Protein AF-A0A1H0M7F1-F1 (afdb_monomer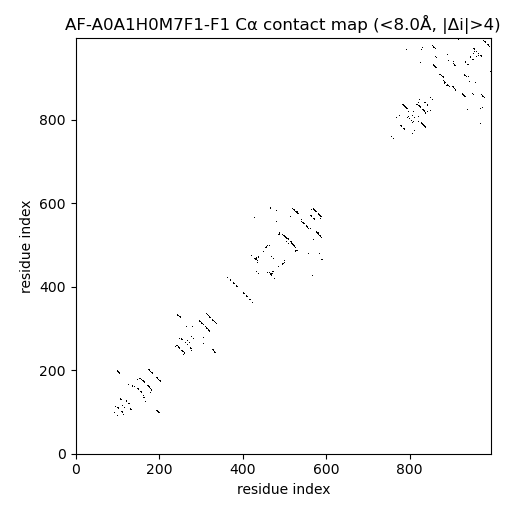)

Nearest PDB structures (foldseek):
  5idj-assembly1_A-2  TM=6.644E-01  e=3.049E-19  Caulobacter vibrioides
  5idm-assembly2_B  TM=8.971E-01  e=1.466E-14  Caulobacter vibrioides
  8vc9-assembly3_F  TM=6.031E-01  e=2.065E-15  Leptospira interrogans serovar Copenhageni
  3olo-assembly1_A  TM=8.887E-01  e=1.606E-06  Nostoc sp. PCC 7120 = FACHB-418
  8upk-assembly1_A  TM=3.268E-01  e=6.135E-15  Stigmatella aurantiaca

Sequence (995 aa):
MSRPDLSFLLPPDPEDDRGTASGGGSAGTAGEPAAPPDDNGGSRRQPGRPEGPVAALIAELRAYQAELEVQNKVLRYSQAAAESASERFETLFASVPLALMVLDEHDMVVQANSMAHRCFQPSESDRPLTSLMPFVSAADAARVRATFEQARDHGHGEASEVLFPIGDGDAGITGDLYIARIEAPQADGAPEQWQFLCAVVDQGPLVAERRALQQSATALQERNAQLYASERRLEAVINSALDAIICVDQNQRITVFNPTAAALFQCATADALGSPLDRFLPDAVQALAFAQLATQAVLGEMVALTASGKELAVEVSVSFERHAEGETTTVFARDLTGRKKAEAHRNELEAQLRESHKMQAVGTMAGGIAHDFNNILSAILGNVELAKADCAAGSPVLESLREIEKAGRRARDLVRQILTFSRNEPPRRTAVPVAEAIHDTERLLRVTLPPAIELRLHLDRQLPALLADATQVEQALLNLCTNAIHAIGDARGTVCVEASAVQPDHRLCERLALPPGEYVAISVVDNGPGIDAATQLRIFEPFFTTKPVGQGTGLGLAVVHGVMRTHGGAVDVQSALGEGSRFTLYFPAAEGEPAPDPAAPPAVARHGRRGRWIRDRGPPGFGNGRARRAPAPRDVRGRRPGAGLPRAAPAAPPRLPGERLHRPARGRGGAGRRPAGLRPGRDRLQHARLLRRGPGARGQAHPRRPARGARLGARDGGDRARGTGRRRKRADPQAQRRGRALRHGGPPGPRPLRMSANLAAQALKQALAQATEPPACLHADDDLLVLAKPAGLLCVPGRGPDKQDCLSARAALHWPGACIVHRLDQATSGLVVMARHAQAQRALGDAFAARQVRKCYVAVVHAPHPAGDGEAWREIDLPIAADWERRPLRVVAPRGAPGGKASLTRWRPAAPGDGAGAWPAADGTLRVLLEPVTGRTHQLRVHMAAMGQPILGDALYAPPAVQALAPRLLLHAQHVAFAHPRTGTPLAFDLPAPF

pLDDT: mean 70.59, std 23.09, range [24.0, 96.88]

InterPro domains:
  IPR000014 PAS domain [PF13188] (87-138)
  IPR000014 PAS domain [PS50112] (230-283)
  IPR000014 PAS domain [SM00091] (87-153)
  IPR000014 PAS domain [SM00091] (232-298)
  IPR000014 PAS domain [TIGR00229] (229-344)
  IPR000014 PAS domain [cd00130] (243-327)
  IPR003594 Histidine kinase/HSP90-like ATPase domain [PF02518] (469-590)
  IPR003594 Histidine kinase/HSP90-like ATPase domain [SM00387] (468-591)
  IPR003661 Signal transduction histidine kinase, dimerisation/phosphoacceptor domain [PF00512] (363-425)
  IPR003661 Signal transduction histidine kinase, dimerisation/phosphoacceptor domain [SM00388] (361-427)
  IPR003661 Signal transduction histidine kinase, dimerisation/phosphoacceptor domain [cd00082] (359-423)
  IPR004358 Signal transduction histidine kinase-related protein, C-terminal [PR00344] (520-534)
  IPR004358 Signal transduction histidine kinase-related protein, C-terminal [PR00344] (538-548)
  IPR004358 Signal transduction histidine kinase-related protein, C-terminal [PR00344] (551-569)
  IPR004358 Signal transduction histidine kinase-related protein, C-terminal [PR00344] (575-588)
  IPR005467 Histidine kinase domain [PS50109] (368-591)
  IPR006145 Pseudouridine synthase, RsuA/RluA-like [PF00849] (783-946)
  IPR006145 Pseudouridine synthase, RsuA/RluA-like [cd02869] (784-978)
  IPR006224 Pseudouridine synthase, RluA-like, conserved site [PS01129] (821-835)
  IPR013767 PAS fold [PF00989] (233-334)

Solvent-accessible surface area (backbone atoms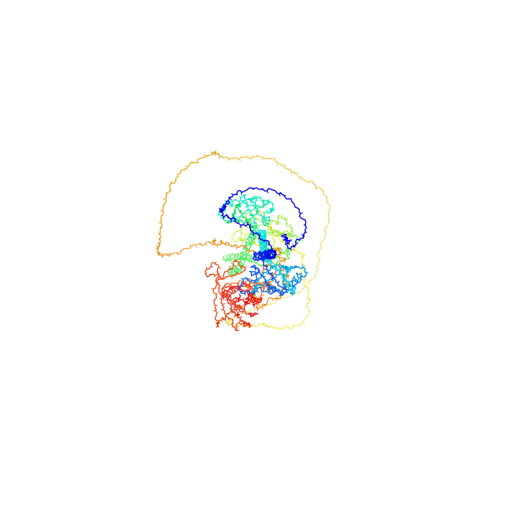 only — not comparable to full-atom values): 60330 Å² total; per-residue (Å²): 131,82,80,83,87,67,72,87,78,58,84,82,80,93,78,81,94,79,88,83,85,86,82,88,85,80,91,80,88,86,82,88,86,90,82,84,87,85,86,87,85,85,83,90,90,86,86,85,87,80,88,54,74,69,51,50,55,53,50,51,54,47,47,54,47,51,49,50,52,49,52,52,48,50,50,52,50,52,48,52,51,50,51,55,47,49,55,50,47,53,55,47,56,51,64,45,96,49,27,34,33,34,23,41,86,81,46,36,45,78,45,67,21,63,36,28,44,53,71,61,39,75,48,98,85,37,67,76,80,52,43,58,71,88,36,42,31,86,82,40,53,60,56,52,50,54,22,52,52,37,8,70,78,67,43,38,29,69,38,71,78,35,45,30,58,44,65,102,55,100,43,55,52,40,19,34,38,38,35,34,51,46,84,62,88,80,65,95,89,66,80,93,56,55,31,34,45,36,37,49,47,75,43,56,68,63,56,50,51,54,51,52,53,51,54,52,51,50,55,50,52,52,51,51,51,52,46,57,54,46,52,56,48,52,51,50,51,56,53,66,36,94,44,19,42,36,29,22,44,83,84,40,25,24,76,42,58,23,61,41,29,25,65,70,31,63,40,56,48,81,76,45,48,70,34,57,52,52,70,38,29,48,62,52,55,62,51,48,78,74,43,82,88,44,62,62,50,74,79,40,78,48,64,30,30,21,75,83,69,48,80,42,51,27,42,36,33,40,37,53,48,79,55,100,90,48,49,40,40,38,39,40,39,35,84,38,58,74,55,54,56,54,53,52,54,51,53,52,53,52,48,55,51,53,52,50,53,51,53,53,54,52,23,59,50,35,35,58,55,29,52,55,50,47,56,54,43,52,54,53,46,51,53,42,53,50,57,54,70,75,46,62,91,87,45,74,65,55,57,58,44,49,52,52,44,56,48,42,52,53,53,48,56,54,36,49,53,39,39,69,67,24,67,81,65,83,74,65,59,36,80,32,58,58,66,55,46,50,51,54,36,46,62,60,42,69,80,72,59,55,95,48,49,47,82,46,80,48,68,55,98,77,62,70,28,30,46,33,29,56,73,54,51,30,51,33,51,47,35,52,55,53,49,40,52,66,53,39,52,92,44,78,40,46,40,38,40,37,38,43,72,43,69,75,52,74,67,54,23,64,75,59,71,46,78,92,62,57,25,36,37,40,32,44,34,27,68,23,54,42,43,49,77,77,55,63,80,39,51,58,40,75,58,43,60,93,53,59,96,90,71,52,74,18,42,53,49,28,48,33,54,50,49,26,58,77,55,72,24,38,77,50,79,51,57,36,72,71,69,3,38,36,43,34,38,36,38,44,46,38,95,70,84,82,79,77,78,84,73,79,79,78,88,78,79,92,78,88,90,87,85,89,88,86,83,88,87,84,86,89,89,85,83,87,81,88,88,90,80,89,86,87,90,85,90,89,88,87,91,85,87,91,89,92,87,83,90,90,86,86,92,86,88,91,87,88,89,90,91,85,86,92,85,87,86,87,89,82,87,78,85,87,82,83,80,88,88,88,84,88,89,89,86,92,85,92,81,89,90,82,92,84,90,89,86,87,81,88,80,89,82,88,89,87,85,83,89,83,89,81,91,80,89,83,86,81,89,82,81,90,80,90,83,92,79,95,75,92,76,89,81,80,96,82,85,90,88,86,81,89,86,84,90,82,84,77,84,84,71,84,80,79,75,87,65,50,76,65,53,49,52,48,51,48,51,56,52,57,72,70,56,82,78,80,67,52,66,83,44,76,66,87,45,37,36,35,30,52,39,59,56,69,48,30,52,50,65,54,89,56,83,94,28,47,71,17,52,42,55,53,41,32,73,81,37,71,57,44,35,82,50,65,74,60,55,37,50,38,24,31,65,40,53,30,10,34,37,79,63,34,29,46,48,48,38,49,34,58,72,73,60,60,46,52,51,38,28,42,35,37,23,39,34,88,59,87,80,72,98,49,85,61,76,44,79,47,81,52,24,38,32,70,35,83,88,61,64,93,44,59,42,76,33,62,93,88,43,96,72,41,38,82,30,35,34,37,34,27,65,60,53,86,83,70,60,55,51,90,61,78,90,48,91,41,52,42,52,29,36,37,31,58,77,62,44,64,71,72,51,55,51,49,51,30,30,74,71,74,26,23,37,26,16,24,90,86,59,28,58,72,73,47,20,68,75,29,102,50,38,41,38,25,32,25,33,45,32,37,55,40,74,89,76,62,50,81,46,74,48,80,46,67,46,100,85

Secondary structure (DSSP, 8-state):
-PPPP-GGGSPPP------------------PPPPPPP----------PPPSHHHHHHHHHHHHHHHHHHHHHHHHHHHHHHHHHHHHHHHHHHH-SSEEEEEETTSBEEEE-HHHHHHH-SSTTSPPSSBSGGGS-TTTTTHHHHHHHHHHHHSEEEEEEEEEE-SSSS-EEEEEEEEEEEEPPPPTTPPP-EEEEEEEEE-HHHHHHHHHHHHHHHHHHHHHHHHHHHHHHHHHHHHT-SSEEEEE-TT-BEEEE-HHHHHHHT--HHHHTTSBGGGT-HHHHHHHHHHTTSSEEEEEEEEEE-TT--EEEEEEEEEEEEETTEEEEEEEEEE-HHHHHHHHHHHHHHHHHHHHHHHHHHHHHHHHHHHHHHHHHHHHHHHHHHHHHSSPTT-THHHHHHHHHHHHHHHHHHHHHHHHHH--PPP--EEE-HHHHHHHHHHHHTTT--TTEEEEEEE-SS-PPEEE-HHHHHHHHHHHHHHHHHHHTTS-EEEEEEEEEE---HHHHHHHTPPSS-EEEEEEEE-SS---HHHHTTTTSTT--SSPTTS--S-HHHHHHHHHHHHT-EEEEEE-TTS-EEEEEEEEBPSSPPPPP--PPP--------------------------------------------------------------------------------------------------------------------------------------------------PPPPP---HHHHHHHHHHHHTTS-SPPPEEEE-SSEEEEEEPTT-BSS--SSGGG--BHHHHHHHHSTT-EE-----SS-EEEEEEESSHHHHHHHHHHHHTT--EEEEEEEEE-SS---S--SPEEEE--B---SSSTT---BPPTT-TT-B--EEEEEEPPTTSS-------TTEEEEEEEESSS-THHHHHHHHHTT-PBTT-TTTS-HHHHHT-SS--EEEEEEEEE-TTT--EEEEE-----

Foldseek 3Di:
DDDDDPVVPDDDDDDDDDDDDDDDDDDDDDDDDDDDDDDDDDDDDDDDDDDDPVVVVVVVVVVVVVVVVVVVVVVVVVVVVVVVVVVVVLVCQQPPCWWKFKAWPVQFTPDTHPNVCCQQPVDPPKDDPRGQLVQWDPVCSVVVVVQVVCCVVVQWGKDAQTWGDIPPDPDTFGWIKIKGKDWDDDDPDDDTIIMIIIITDGCVVVVVVVVVVVVVVVVVVVVVVVVVVVVVVVLVCQQQDCWWKFKAFPVQFTQDTHVNNCVVQVHDRVRRGRDHPCLWCVVVVVVVVVVVVDQKFWSAWDWTHHNVRDTFIWGKIKGWDADPVGIMIMMTIDGCPVVVVVVVVVVVVVVVVVVVVVLLVLLQVLQVVLVVLLVVLVVQLVVLVVVLVPDDPPDPVNVVSVVSNVVSVLSNVLSVVSNVSNPPDQWPFDFADPVVLVVVLVVVVVVVQDPLEAEEEAEDPDDFTFRGRSSLSSLLVNLLVVVQSVQCDPHRWYKYKYKDKDQDDPVRCVVFVADGAIWIKIKIWIQGQWDDPVVVVCLLPQQDDPDPDSSDRSCNNVSNQVRQVSQSWGWDKDIDGRRTIMIITIGHGDPDDDDDDPPDDDDDDDDDDDDDDDDDDDDDDDDDDDDDDDDDDDDDDDDDDDDDDDDDDDDDDDDDDDDDDDDDDDDDYDDDDDDDDDDDDDDDDDDDDDDDDDDDDDDDDDDDDDDDYDDDDDDDDDDDDDDDDDDDDDDDPPDDDDDDDDDDDDRDDDDDDDDDPVRVVVLLVVVVVVDDDAFAWPDDDQWKTKTWFDAQAFQAADPDSVRHGHNQSSCCVVQPQWAFQDGADNQETEIGMTTSHDLSSVLSNVCVVVVQKWWKKKFKWFAQDDPPDDPDKDKDFFFKAQDPVDPPDIAGDDVPDPRGHGWMKIKDFDDPPNLEDDDDPDRRMTMMMMIGRPDDPNSVQNRCLVVVIHTALPPHRDDPVSVVVDVGGRMYGAKMWHARRPPRHIDIGGDYRPD

Structure (mmCIF, N/CA/C/O backbone):
data_AF-A0A1H0M7F1-F1
#
_entry.id   AF-A0A1H0M7F1-F1
#
loop_
_atom_site.group_PDB
_atom_site.id
_atom_site.type_symbol
_atom_site.label_atom_id
_atom_site.label_alt_id
_atom_site.label_comp_id
_atom_site.label_asym_id
_atom_site.label_entity_id
_atom_site.label_seq_id
_atom_site.pdbx_PDB_ins_code
_atom_site.Cartn_x
_atom_site.Cartn_y
_atom_site.Cartn_z
_atom_site.occupancy
_atom_site.B_iso_or_equiv
_atom_site.auth_seq_id
_atom_site.auth_comp_id
_atom_site.auth_asym_id
_atom_site.auth_atom_id
_atom_site.pdbx_PDB_model_num
ATOM 1 N N . MET A 1 1 ? 17.337 -6.072 -70.167 1.00 37.38 1 MET A N 1
ATOM 2 C CA . MET A 1 1 ? 17.061 -5.533 -71.520 1.00 37.38 1 MET A CA 1
ATOM 3 C C . MET A 1 1 ? 17.560 -6.561 -72.530 1.00 37.38 1 MET A C 1
ATOM 5 O O . MET A 1 1 ? 18.260 -7.475 -72.106 1.00 37.38 1 MET A O 1
ATOM 9 N N . SER A 1 2 ? 17.152 -6.494 -73.798 1.00 34.38 2 SER A N 1
ATOM 10 C CA . SER A 1 2 ? 17.606 -7.455 -74.818 1.00 34.38 2 SER A CA 1
ATOM 11 C C . SER A 1 2 ? 19.122 -7.372 -75.031 1.00 34.38 2 SER A C 1
ATOM 13 O O . SER A 1 2 ? 19.707 -6.314 -74.805 1.00 34.38 2 SER A O 1
ATOM 15 N N . ARG A 1 3 ? 19.749 -8.476 -75.462 1.00 31.84 3 ARG A N 1
ATOM 16 C CA . ARG A 1 3 ? 21.153 -8.464 -75.910 1.00 31.84 3 ARG A CA 1
ATOM 17 C C . ARG A 1 3 ? 21.319 -7.483 -77.086 1.00 31.84 3 ARG A C 1
ATOM 19 O O . ARG A 1 3 ? 20.397 -7.411 -77.902 1.00 31.84 3 ARG A O 1
ATOM 26 N N . PRO A 1 4 ? 22.447 -6.757 -77.189 1.00 37.09 4 PRO A N 1
ATOM 27 C CA . PRO A 1 4 ? 22.787 -6.041 -78.412 1.00 37.09 4 PRO A CA 1
ATOM 28 C C . PRO A 1 4 ? 23.014 -7.042 -79.551 1.00 37.09 4 PRO A C 1
ATOM 30 O O . PRO A 1 4 ? 23.482 -8.158 -79.322 1.00 37.09 4 PRO A O 1
ATOM 33 N N . ASP A 1 5 ? 22.668 -6.639 -80.769 1.00 36.69 5 ASP A N 1
ATOM 34 C CA . ASP A 1 5 ? 22.933 -7.417 -81.976 1.00 36.69 5 ASP A CA 1
ATOM 35 C C . ASP A 1 5 ? 24.356 -7.107 -82.473 1.00 36.69 5 ASP A C 1
ATOM 37 O O . ASP A 1 5 ? 24.702 -5.946 -82.696 1.00 36.69 5 ASP A O 1
ATOM 41 N N . LEU A 1 6 ? 25.189 -8.144 -82.590 1.00 42.22 6 LEU A N 1
ATOM 42 C CA . LEU A 1 6 ? 26.598 -8.057 -82.994 1.00 42.22 6 LEU A CA 1
ATOM 43 C C . LEU A 1 6 ? 26.839 -8.595 -84.417 1.00 42.22 6 LEU A C 1
ATOM 45 O O . LEU A 1 6 ? 27.984 -8.799 -84.815 1.00 42.22 6 LEU A O 1
ATOM 49 N N . SER A 1 7 ? 25.777 -8.805 -85.203 1.00 35.34 7 SER A N 1
ATOM 50 C CA . SER A 1 7 ? 25.844 -9.320 -86.583 1.00 35.34 7 SER A CA 1
ATOM 51 C C . SER A 1 7 ? 26.727 -8.504 -87.539 1.00 35.34 7 SER A C 1
ATOM 53 O O . SER A 1 7 ? 27.191 -9.046 -88.538 1.00 35.34 7 SER A O 1
ATOM 55 N N . PHE A 1 8 ? 27.040 -7.244 -87.216 1.00 43.44 8 PHE A N 1
ATOM 56 C CA . PHE A 1 8 ? 27.959 -6.399 -87.991 1.00 43.44 8 PHE A CA 1
ATOM 57 C C . PHE A 1 8 ? 29.436 -6.852 -87.959 1.00 43.44 8 PHE A C 1
ATOM 59 O O . PHE A 1 8 ? 30.248 -6.292 -88.691 1.00 43.44 8 PHE A O 1
ATOM 66 N N . LEU A 1 9 ? 29.795 -7.831 -87.118 1.00 33.94 9 LEU A N 1
ATOM 67 C CA . LEU A 1 9 ? 31.151 -8.391 -87.019 1.00 33.94 9 LEU A CA 1
ATOM 68 C C . LEU A 1 9 ? 31.397 -9.601 -87.942 1.00 33.94 9 LEU A C 1
ATOM 70 O O . LEU A 1 9 ? 32.496 -10.153 -87.933 1.00 33.94 9 LEU A O 1
ATOM 74 N N . LEU A 1 10 ? 30.404 -10.027 -88.729 1.00 39.34 10 LEU A N 1
ATOM 75 C CA . LEU A 1 10 ? 30.551 -11.115 -89.701 1.00 39.34 10 LEU A CA 1
ATOM 76 C C . LEU A 1 10 ? 30.875 -10.564 -91.105 1.00 39.34 10 LEU A C 1
ATOM 78 O O . LEU A 1 10 ? 30.243 -9.593 -91.530 1.00 39.34 10 LEU A O 1
ATOM 82 N N . PRO A 1 11 ? 31.819 -11.168 -91.853 1.00 37.94 11 PRO A N 1
ATOM 83 C CA . PRO A 1 11 ? 32.044 -10.820 -93.253 1.00 37.94 11 PRO A CA 1
ATOM 84 C C . PRO A 1 11 ? 30.848 -11.260 -94.124 1.00 37.94 11 PRO A C 1
ATOM 86 O O . PRO A 1 11 ? 30.199 -12.257 -93.805 1.00 37.94 11 PRO A O 1
ATOM 89 N N . PRO A 1 12 ? 30.539 -10.545 -95.221 1.00 38.91 12 PRO A N 1
ATOM 90 C CA . PRO A 1 12 ? 29.388 -10.859 -96.065 1.00 38.91 12 PRO A CA 1
ATOM 91 C C . PRO A 1 12 ? 29.638 -12.063 -96.985 1.00 38.91 12 PRO A C 1
ATOM 93 O O . PRO A 1 12 ? 30.632 -12.096 -97.714 1.00 38.91 12 PRO A O 1
ATOM 96 N N . ASP A 1 13 ? 28.685 -12.998 -97.022 1.00 37.56 13 ASP A N 1
ATOM 97 C CA . ASP A 1 13 ? 28.579 -13.992 -98.098 1.00 37.56 13 ASP A CA 1
ATOM 98 C C . ASP A 1 13 ? 28.229 -13.309 -99.442 1.00 37.56 13 ASP A C 1
ATOM 100 O O . ASP A 1 13 ? 27.437 -12.358 -99.458 1.00 37.56 13 ASP A O 1
ATOM 104 N N . PRO A 1 14 ? 28.779 -13.768 -100.584 1.00 43.56 14 PRO A N 1
ATOM 105 C CA . PRO A 1 14 ? 28.613 -13.088 -101.866 1.00 43.56 14 PRO A CA 1
ATOM 106 C C . PRO A 1 14 ? 27.541 -13.723 -102.776 1.00 43.56 14 PRO A C 1
ATOM 108 O O . PRO A 1 14 ? 27.900 -14.456 -103.694 1.00 43.56 14 PRO A O 1
ATOM 111 N N . GLU A 1 15 ? 26.246 -13.401 -102.619 1.00 34.22 15 GLU A N 1
ATOM 112 C CA . GLU A 1 15 ? 25.263 -13.645 -103.701 1.00 34.22 15 GLU A CA 1
ATOM 113 C C . GLU A 1 15 ? 23.946 -12.824 -103.643 1.00 34.22 15 GLU A C 1
ATOM 115 O O . GLU A 1 15 ? 23.581 -12.248 -102.623 1.00 34.22 15 GLU A O 1
ATOM 120 N N . ASP A 1 16 ? 23.272 -12.788 -104.802 1.00 33.06 16 ASP A N 1
ATOM 121 C CA . ASP A 1 16 ? 21.930 -12.274 -105.157 1.00 33.06 16 ASP A CA 1
ATOM 122 C C . ASP A 1 16 ? 21.534 -10.807 -104.821 1.00 33.06 16 ASP A C 1
ATOM 124 O O . ASP A 1 16 ? 20.815 -10.478 -103.875 1.00 33.06 16 ASP A O 1
ATOM 128 N N . ASP A 1 17 ? 21.883 -9.924 -105.762 1.00 37.81 17 ASP A N 1
ATOM 129 C CA . ASP A 1 17 ? 21.109 -8.728 -106.126 1.00 37.81 17 ASP A CA 1
ATOM 130 C C . ASP A 1 17 ? 19.618 -9.050 -106.379 1.00 37.81 17 ASP A C 1
ATOM 132 O O . ASP A 1 17 ? 19.310 -9.901 -107.224 1.00 37.81 17 ASP A O 1
ATOM 136 N N . ARG A 1 18 ? 18.693 -8.311 -105.725 1.00 31.83 18 ARG A N 1
ATOM 137 C CA . ARG A 1 18 ? 17.370 -7.969 -106.303 1.00 31.83 18 ARG A CA 1
ATOM 138 C C . ARG A 1 18 ? 16.524 -6.923 -105.538 1.00 31.83 18 ARG A C 1
ATOM 140 O O . ARG A 1 18 ? 15.761 -7.254 -104.643 1.00 31.83 18 ARG A O 1
ATOM 147 N N . GLY A 1 19 ? 16.535 -5.681 -106.036 1.00 30.78 19 GLY A N 1
ATOM 148 C CA . GLY A 1 19 ? 15.326 -4.919 -106.434 1.00 30.78 19 GLY A CA 1
ATOM 149 C C . GLY A 1 19 ? 14.248 -4.387 -105.442 1.00 30.78 19 GLY A C 1
ATOM 150 O O . GLY A 1 19 ? 13.865 -4.987 -104.449 1.00 30.78 19 GLY A O 1
ATOM 151 N N . THR A 1 20 ? 13.598 -3.295 -105.888 1.00 31.09 20 THR A N 1
ATOM 152 C CA . THR A 1 20 ? 12.216 -2.824 -105.567 1.00 31.09 20 THR A CA 1
ATOM 153 C C . THR A 1 20 ? 11.888 -2.023 -104.279 1.00 31.09 20 THR A C 1
ATOM 155 O O . THR A 1 20 ? 11.187 -2.489 -103.396 1.00 31.09 20 THR A O 1
ATOM 158 N N . ALA A 1 21 ? 12.240 -0.728 -104.306 1.00 30.80 21 ALA A N 1
ATOM 159 C CA . ALA A 1 21 ? 11.315 0.430 -104.428 1.00 30.80 21 ALA A CA 1
ATOM 160 C C . ALA A 1 21 ? 10.177 0.761 -103.404 1.00 30.80 21 ALA A C 1
ATOM 162 O O . ALA A 1 21 ? 9.545 -0.091 -102.792 1.00 30.80 21 ALA A O 1
ATOM 163 N N . SER A 1 22 ? 9.802 2.059 -103.419 1.00 30.56 22 SER A N 1
ATOM 164 C CA . SER A 1 22 ? 8.687 2.768 -102.731 1.00 30.56 22 SER A CA 1
ATOM 165 C C . SER A 1 22 ? 8.903 3.180 -101.255 1.00 30.56 22 SER A C 1
ATOM 167 O O . SER A 1 22 ? 9.548 2.465 -100.503 1.00 30.56 22 SER A O 1
ATOM 169 N N . GLY A 1 23 ? 8.409 4.341 -100.783 1.00 30.27 23 GLY A N 1
ATOM 170 C CA . GLY A 1 23 ? 7.795 5.469 -101.515 1.00 30.27 23 GLY A CA 1
ATOM 171 C C . GLY A 1 23 ? 7.203 6.581 -100.613 1.00 30.27 23 GLY A C 1
ATOM 172 O O . GLY A 1 23 ? 6.659 6.287 -99.555 1.00 30.27 23 GLY A O 1
ATOM 173 N N . GLY A 1 24 ? 7.258 7.849 -101.062 1.00 29.03 24 GLY A N 1
ATOM 174 C CA . GLY A 1 24 ? 6.820 9.052 -100.309 1.00 29.03 24 GLY A CA 1
ATOM 175 C C . GLY A 1 24 ? 7.869 9.549 -99.293 1.00 29.03 24 GLY A C 1
ATOM 176 O O . GLY A 1 24 ? 8.672 8.759 -98.819 1.00 29.03 24 GLY A O 1
ATOM 177 N N . GLY A 1 25 ? 7.986 10.830 -98.920 1.00 28.30 25 GLY A N 1
ATOM 178 C CA . GLY A 1 25 ? 7.162 12.034 -99.141 1.00 28.30 25 GLY A CA 1
ATOM 179 C C . GLY A 1 25 ? 7.030 12.797 -97.800 1.00 28.30 25 GLY A C 1
ATOM 180 O O . GLY A 1 25 ? 6.798 12.148 -96.790 1.00 28.30 25 GLY A O 1
ATOM 181 N N . SER A 1 26 ? 7.168 14.125 -97.678 1.00 30.41 26 SER A N 1
ATOM 182 C CA . SER A 1 26 ? 7.202 15.200 -98.683 1.00 30.41 26 SER A CA 1
ATOM 183 C C . SER A 1 26 ? 7.929 16.482 -98.201 1.00 30.41 26 SER A C 1
ATOM 185 O O . SER A 1 26 ? 8.055 16.718 -97.008 1.00 30.41 26 SER A O 1
ATOM 187 N N . ALA A 1 27 ? 8.337 17.314 -99.174 1.00 30.52 27 ALA A N 1
ATOM 188 C CA . ALA A 1 27 ? 8.444 18.790 -99.170 1.00 30.52 27 ALA A CA 1
ATOM 189 C C . ALA A 1 27 ? 9.109 19.567 -97.997 1.00 30.52 27 ALA A C 1
ATOM 191 O O . ALA A 1 27 ? 8.634 19.577 -96.868 1.00 30.52 27 ALA A O 1
ATOM 192 N N . GLY A 1 28 ? 10.103 20.406 -98.337 1.00 31.14 28 GLY A N 1
ATOM 193 C CA . GLY A 1 28 ? 10.685 21.419 -97.439 1.00 31.14 28 GLY A CA 1
ATOM 194 C C . GLY A 1 28 ? 11.731 22.308 -98.130 1.00 31.14 28 GLY A C 1
ATOM 195 O O . GLY A 1 28 ? 12.919 22.032 -98.039 1.00 31.14 28 GLY A O 1
ATOM 196 N N . THR A 1 29 ? 11.273 23.341 -98.848 1.00 32.34 29 THR A N 1
ATOM 197 C CA . THR A 1 29 ? 12.045 24.387 -99.573 1.00 32.34 29 THR A CA 1
ATOM 198 C C . THR A 1 29 ? 13.448 24.688 -99.007 1.00 32.34 29 THR A C 1
ATOM 200 O O . THR A 1 29 ? 13.561 25.076 -97.849 1.00 32.34 29 THR A O 1
ATOM 203 N N . ALA A 1 30 ? 14.545 24.460 -99.737 1.00 29.94 30 ALA A N 1
ATOM 204 C CA . ALA A 1 30 ? 15.011 25.163 -100.949 1.00 29.94 30 ALA A CA 1
ATOM 205 C C . ALA A 1 30 ? 15.625 26.558 -100.686 1.00 29.94 30 ALA A C 1
ATOM 207 O O . ALA A 1 30 ? 14.934 27.493 -100.290 1.00 29.94 30 ALA A O 1
ATOM 208 N N . GLY A 1 31 ? 16.920 26.683 -100.995 1.00 30.44 31 GLY A N 1
ATOM 209 C CA . GLY A 1 31 ? 17.681 27.926 -101.144 1.00 30.44 31 GLY A CA 1
ATOM 210 C C . GLY A 1 31 ? 18.849 27.657 -102.101 1.00 30.44 31 GLY A C 1
ATOM 211 O O . GLY A 1 31 ? 19.532 26.645 -101.949 1.00 30.44 31 GLY A O 1
ATOM 212 N N . GLU A 1 32 ? 19.015 28.482 -103.135 1.00 32.62 32 GLU A N 1
ATOM 213 C CA . GLU A 1 32 ? 19.887 28.172 -104.281 1.00 32.62 32 GLU A CA 1
ATOM 214 C C . GLU A 1 32 ? 21.365 28.571 -104.076 1.00 32.62 32 GLU A C 1
ATOM 216 O O . GLU A 1 32 ? 21.651 29.549 -103.379 1.00 32.62 32 GLU A O 1
ATOM 221 N N . PRO A 1 33 ? 22.319 27.849 -104.700 1.00 37.44 33 PRO A N 1
ATOM 222 C CA . PRO A 1 33 ? 23.736 28.204 -104.712 1.00 37.44 33 PRO A CA 1
ATOM 223 C C . PRO A 1 33 ? 24.084 29.183 -105.848 1.00 37.44 33 PRO A C 1
ATOM 225 O O . PRO A 1 33 ? 23.466 29.171 -106.911 1.00 37.44 33 PRO A O 1
ATOM 228 N N . ALA A 1 34 ? 25.148 29.970 -105.667 1.00 29.73 34 ALA A N 1
ATOM 229 C CA . ALA A 1 34 ? 25.751 30.761 -106.741 1.00 29.73 34 ALA A CA 1
ATOM 230 C C . ALA A 1 34 ? 26.880 29.977 -107.440 1.00 29.73 34 ALA A C 1
ATOM 232 O O . ALA A 1 34 ? 27.768 29.440 -106.778 1.00 29.73 34 ALA A O 1
ATOM 233 N N . ALA A 1 35 ? 26.848 29.936 -108.773 1.00 35.31 35 ALA A N 1
ATOM 234 C CA . ALA A 1 35 ? 27.855 29.306 -109.634 1.00 35.31 35 ALA A CA 1
ATOM 235 C C . ALA A 1 35 ? 28.846 30.352 -110.216 1.00 35.31 35 ALA A C 1
ATOM 237 O O . ALA A 1 35 ? 28.527 31.545 -110.220 1.00 35.31 35 ALA A O 1
ATOM 238 N N . PRO A 1 36 ? 30.049 29.947 -110.675 1.00 47.97 36 PRO A N 1
ATOM 239 C CA . PRO A 1 36 ? 31.108 30.870 -111.096 1.00 47.97 36 PRO A CA 1
ATOM 240 C C . PRO A 1 36 ? 30.982 31.321 -112.568 1.00 47.97 36 PRO A C 1
ATOM 242 O O . PRO A 1 36 ? 30.236 30.714 -113.336 1.00 47.97 36 PRO A O 1
ATOM 245 N N . PRO A 1 37 ? 31.751 32.343 -112.991 1.00 41.44 37 PRO A N 1
ATOM 246 C CA . PRO A 1 37 ? 31.965 32.651 -114.401 1.00 41.44 37 PRO A CA 1
ATOM 247 C C . PRO A 1 37 ? 33.104 31.808 -115.007 1.00 41.44 37 PRO A C 1
ATOM 249 O O . PRO A 1 37 ? 34.227 31.816 -114.500 1.00 41.44 37 PRO A O 1
ATOM 252 N N . ASP A 1 38 ? 32.829 31.148 -116.132 1.00 36.69 38 ASP A N 1
ATOM 253 C CA . ASP A 1 38 ? 33.854 30.745 -117.105 1.00 36.69 38 ASP A CA 1
ATOM 254 C C . ASP A 1 38 ? 34.379 31.971 -117.878 1.00 36.69 38 ASP A C 1
ATOM 256 O O . ASP A 1 38 ? 33.653 32.952 -118.053 1.00 36.69 38 ASP A O 1
ATOM 260 N N . ASP A 1 39 ? 35.578 31.870 -118.465 1.00 34.50 39 ASP A N 1
ATOM 261 C CA . ASP A 1 39 ? 35.877 32.573 -119.722 1.00 34.50 39 ASP A CA 1
ATOM 262 C C . ASP A 1 39 ? 36.750 31.713 -120.661 1.00 34.50 39 ASP A C 1
ATOM 264 O O . ASP A 1 39 ? 37.497 30.830 -120.233 1.00 34.50 39 ASP A O 1
ATOM 268 N N . ASN A 1 40 ? 36.611 31.938 -121.967 1.00 35.62 40 ASN A N 1
ATOM 269 C CA . ASN A 1 40 ? 37.184 31.136 -123.048 1.00 35.62 40 ASN A CA 1
ATOM 270 C C . ASN A 1 40 ? 38.481 31.739 -123.618 1.00 35.62 40 ASN A C 1
ATOM 272 O O . ASN A 1 40 ? 38.649 32.951 -123.683 1.00 35.62 40 ASN A O 1
ATOM 276 N N . GLY A 1 41 ? 39.378 30.894 -124.146 1.00 33.09 41 GLY A N 1
ATOM 277 C CA . GLY A 1 41 ? 40.658 31.379 -124.693 1.00 33.09 41 GLY A CA 1
ATOM 278 C C . GLY A 1 41 ? 41.478 30.391 -125.528 1.00 33.09 41 GLY A C 1
ATOM 279 O O . GLY A 1 41 ? 42.705 30.420 -125.482 1.00 33.09 41 GLY A O 1
ATOM 280 N N . GLY A 1 42 ? 40.846 29.474 -126.267 1.00 31.61 42 GLY A N 1
ATOM 281 C CA . GLY A 1 42 ? 41.571 28.450 -127.034 1.00 31.61 42 GLY A CA 1
ATOM 282 C C . GLY A 1 42 ? 42.126 28.926 -128.386 1.00 31.61 42 GLY A C 1
ATOM 283 O O . GLY A 1 42 ? 41.467 29.670 -129.110 1.00 31.61 42 GLY A O 1
ATOM 284 N N . SER A 1 43 ? 43.282 28.392 -128.810 1.00 31.41 43 SER A N 1
ATOM 285 C CA . SER A 1 43 ? 43.626 28.325 -130.240 1.00 31.41 43 SER A CA 1
ATOM 286 C C . SER A 1 43 ? 44.461 27.094 -130.613 1.00 31.41 43 SER A C 1
ATOM 288 O O . SER A 1 43 ? 45.335 26.638 -129.883 1.00 31.41 43 SER A O 1
ATOM 290 N N . ARG A 1 44 ? 44.131 26.533 -131.779 1.00 33.94 44 ARG A N 1
ATOM 291 C CA . ARG A 1 44 ? 44.563 25.230 -132.314 1.00 33.94 44 ARG A CA 1
ATOM 292 C C . ARG A 1 44 ? 46.044 25.202 -132.724 1.00 33.94 44 ARG A C 1
ATOM 294 O O . ARG A 1 44 ? 46.493 26.150 -133.365 1.00 33.94 44 ARG A O 1
ATOM 301 N N . ARG A 1 45 ? 46.687 24.024 -132.625 1.00 29.52 45 ARG A N 1
ATOM 302 C CA . ARG A 1 45 ? 47.199 23.263 -133.803 1.00 29.52 45 ARG A CA 1
ATOM 303 C C . ARG A 1 45 ? 47.833 21.906 -133.447 1.00 29.52 45 ARG A C 1
ATOM 305 O O . ARG A 1 45 ? 48.770 21.830 -132.666 1.00 29.52 45 ARG A O 1
ATOM 312 N N . GLN A 1 46 ? 47.372 20.862 -134.133 1.00 32.53 46 GLN A N 1
ATOM 313 C CA . GLN A 1 46 ? 48.020 19.559 -134.347 1.00 32.53 46 GLN A CA 1
ATOM 314 C C . GLN A 1 46 ? 47.429 18.943 -135.637 1.00 32.53 46 GLN A C 1
ATOM 316 O O . GLN A 1 46 ? 46.320 19.340 -136.007 1.00 32.53 46 GLN A O 1
ATOM 321 N N . PRO A 1 47 ? 48.064 17.939 -136.275 1.00 47.75 47 PRO A N 1
ATOM 322 C CA . PRO A 1 47 ? 49.472 17.536 -136.200 1.00 47.75 47 PRO A CA 1
ATOM 323 C C . PRO A 1 47 ? 50.135 17.470 -137.599 1.00 47.75 47 PRO A C 1
ATOM 325 O O . PRO A 1 47 ? 49.488 17.649 -138.626 1.00 47.75 47 PRO A O 1
ATOM 328 N N . GLY A 1 48 ? 51.424 17.121 -137.642 1.00 36.44 48 GLY A N 1
ATOM 329 C CA . GLY A 1 48 ? 52.074 16.561 -138.831 1.00 36.44 48 GLY A CA 1
ATOM 330 C C . GLY A 1 48 ? 52.863 15.313 -138.438 1.00 36.44 48 GLY A C 1
ATOM 331 O O . GLY A 1 48 ? 53.783 15.413 -137.629 1.00 36.44 48 GLY A O 1
ATOM 332 N N . ARG A 1 49 ? 52.493 14.137 -138.963 1.00 48.19 49 ARG A N 1
ATOM 333 C CA . ARG A 1 49 ? 53.242 12.879 -138.785 1.00 48.19 49 ARG A CA 1
ATOM 334 C C . ARG A 1 49 ? 54.078 12.593 -140.040 1.00 48.19 49 ARG A C 1
ATOM 336 O O . ARG A 1 49 ? 53.482 12.475 -141.106 1.00 48.19 49 ARG A O 1
ATOM 343 N N . PRO A 1 50 ? 55.403 12.422 -139.926 1.00 43.81 50 PRO A N 1
ATOM 344 C CA . PRO A 1 50 ? 56.203 11.682 -140.894 1.00 43.81 50 PRO A CA 1
ATOM 345 C C . PRO A 1 50 ? 56.328 10.206 -140.472 1.00 43.81 50 PRO A C 1
ATOM 347 O O . PRO A 1 50 ? 56.408 9.894 -139.283 1.00 43.81 50 PRO A O 1
ATOM 350 N N . GLU A 1 51 ? 56.352 9.301 -141.446 1.00 46.91 51 GLU A N 1
ATOM 351 C CA . GLU A 1 51 ? 56.450 7.850 -141.234 1.00 46.91 51 GLU A CA 1
ATOM 352 C C . GLU A 1 51 ? 57.904 7.358 -141.359 1.00 46.91 51 GLU A C 1
ATOM 354 O O . GLU A 1 51 ? 58.713 7.945 -142.077 1.00 46.91 51 GLU A O 1
ATOM 359 N N . GLY A 1 52 ? 58.254 6.278 -140.653 1.00 56.22 52 GLY A N 1
ATOM 360 C CA . GLY A 1 52 ? 59.586 5.663 -140.705 1.00 56.22 52 GLY A CA 1
ATOM 361 C C . GLY A 1 52 ? 59.879 4.754 -139.501 1.00 56.22 52 GLY A C 1
ATOM 362 O O . GLY A 1 52 ? 59.166 4.821 -138.500 1.00 56.22 52 GLY A O 1
ATOM 363 N N . PRO A 1 53 ? 60.936 3.921 -139.541 1.00 61.47 53 PRO A N 1
ATOM 364 C CA . PRO A 1 53 ? 61.213 2.931 -138.490 1.00 61.47 53 PRO A CA 1
ATOM 365 C C . PRO A 1 53 ? 61.508 3.558 -137.116 1.00 61.47 53 PRO A C 1
ATOM 367 O O . PRO A 1 53 ? 61.115 3.013 -136.090 1.00 61.47 53 PRO A O 1
ATOM 370 N N . VAL A 1 54 ? 62.107 4.754 -137.075 1.00 59.88 54 VAL A N 1
ATOM 371 C CA . VAL A 1 54 ? 62.288 5.510 -135.820 1.00 59.88 54 VAL A CA 1
ATOM 372 C C . VAL A 1 54 ? 60.943 5.990 -135.255 1.00 59.88 54 VAL A C 1
ATOM 374 O O . VAL A 1 54 ? 60.767 6.022 -134.042 1.00 59.88 54 VAL A O 1
ATOM 377 N N . ALA A 1 55 ? 59.960 6.304 -136.107 1.00 59.34 55 ALA A N 1
ATOM 378 C CA . ALA A 1 55 ? 58.612 6.653 -135.658 1.00 59.34 55 ALA A CA 1
ATOM 379 C C . ALA A 1 55 ? 57.850 5.436 -135.097 1.00 59.34 55 ALA A C 1
ATOM 381 O O . ALA A 1 55 ? 57.021 5.617 -134.208 1.00 59.34 55 ALA A O 1
ATOM 382 N N . ALA A 1 56 ? 58.165 4.215 -135.553 1.00 61.78 56 ALA A N 1
ATOM 383 C CA . ALA A 1 56 ? 57.656 2.979 -134.956 1.00 61.78 56 ALA A CA 1
ATOM 384 C C . ALA A 1 56 ? 58.235 2.759 -133.548 1.00 61.78 56 ALA A C 1
ATOM 386 O O . ALA A 1 56 ? 57.464 2.628 -132.604 1.00 61.78 56 ALA A O 1
ATOM 387 N N . LEU A 1 57 ? 59.560 2.856 -133.369 1.00 68.00 57 LEU A N 1
ATOM 388 C CA . LEU A 1 57 ? 60.187 2.752 -132.041 1.00 68.00 57 LEU A CA 1
ATOM 389 C C . LEU A 1 57 ? 59.711 3.863 -131.082 1.00 68.00 57 LEU A C 1
ATOM 391 O O . LEU A 1 57 ? 59.506 3.622 -129.898 1.00 68.00 57 LEU A O 1
ATOM 395 N N . ILE A 1 58 ? 59.468 5.081 -131.584 1.00 71.25 58 ILE A N 1
ATOM 396 C CA . ILE A 1 58 ? 58.861 6.169 -130.796 1.00 71.25 58 ILE A CA 1
ATOM 397 C C . ILE A 1 58 ? 57.391 5.874 -130.452 1.00 71.25 58 ILE A C 1
ATOM 399 O O . ILE A 1 58 ? 56.930 6.291 -129.392 1.00 71.25 58 ILE A O 1
ATOM 403 N N . ALA A 1 59 ? 56.637 5.177 -131.306 1.00 71.44 59 ALA A N 1
ATOM 404 C CA . ALA A 1 59 ? 55.277 4.741 -130.987 1.00 71.44 59 ALA A CA 1
ATOM 405 C C . ALA A 1 59 ? 55.267 3.609 -129.945 1.00 71.44 59 ALA A C 1
ATOM 407 O O . ALA A 1 59 ? 54.432 3.627 -129.048 1.00 71.44 59 ALA A O 1
ATOM 408 N N . GLU A 1 60 ? 56.223 2.686 -130.019 1.00 74.88 60 GLU A N 1
ATOM 409 C CA . GLU A 1 60 ? 56.406 1.564 -129.091 1.00 74.88 60 GLU A CA 1
ATOM 410 C C . GLU A 1 60 ? 56.889 2.037 -127.708 1.00 74.88 60 GLU A C 1
ATOM 412 O O . GLU A 1 60 ? 56.290 1.697 -126.692 1.00 74.88 60 GLU A O 1
ATOM 417 N N . LEU A 1 61 ? 57.867 2.950 -127.655 1.00 76.31 61 LEU A N 1
ATOM 418 C CA . LEU A 1 61 ? 58.257 3.638 -126.417 1.00 76.31 61 LEU A CA 1
ATOM 419 C C . LEU A 1 61 ? 57.115 4.479 -125.831 1.00 76.31 61 LEU A C 1
ATOM 421 O O . LEU A 1 61 ? 56.985 4.554 -124.614 1.00 76.31 61 LEU A O 1
ATOM 425 N N . ARG A 1 62 ? 56.254 5.081 -126.664 1.00 74.75 62 ARG A N 1
ATOM 426 C CA . ARG A 1 62 ? 55.036 5.766 -126.191 1.00 74.75 62 ARG A CA 1
ATOM 427 C C . ARG A 1 62 ? 53.960 4.800 -125.702 1.00 74.75 62 ARG A C 1
ATOM 429 O O . ARG A 1 62 ? 53.207 5.183 -124.815 1.00 74.75 62 ARG A O 1
ATOM 436 N N . ALA A 1 63 ? 53.887 3.583 -126.238 1.00 74.25 63 ALA A N 1
ATOM 437 C CA . ALA A 1 63 ? 53.005 2.539 -125.724 1.00 74.25 63 ALA A CA 1
ATOM 438 C C . ALA A 1 63 ? 53.482 2.071 -124.341 1.00 74.25 63 ALA A C 1
ATOM 440 O O . ALA A 1 63 ? 52.705 2.131 -123.394 1.00 74.25 63 ALA A O 1
ATOM 441 N N . TYR A 1 64 ? 54.773 1.749 -124.191 1.00 76.12 64 TYR A N 1
ATOM 442 C CA . TYR A 1 64 ? 55.371 1.432 -122.889 1.00 76.12 64 TYR A CA 1
ATOM 443 C C . TYR A 1 64 ? 55.276 2.589 -121.886 1.00 76.12 64 TYR A C 1
ATOM 445 O O . TYR A 1 64 ? 54.990 2.358 -120.715 1.00 76.12 64 TYR A O 1
ATOM 453 N N . GLN A 1 65 ? 55.469 3.839 -122.322 1.00 76.31 65 GLN A N 1
ATOM 454 C CA . GLN A 1 65 ? 55.277 5.006 -121.459 1.00 76.31 65 GLN A CA 1
ATOM 455 C C . GLN A 1 65 ? 53.811 5.137 -121.021 1.00 76.31 65 GLN A C 1
ATOM 457 O O . GLN A 1 65 ? 53.561 5.350 -119.840 1.00 76.31 65 GLN A O 1
ATOM 462 N N . ALA A 1 66 ? 52.843 4.970 -121.928 1.00 75.44 66 ALA A N 1
ATOM 463 C CA . ALA A 1 66 ? 51.422 5.010 -121.582 1.00 75.44 66 ALA A CA 1
ATOM 464 C C . ALA A 1 66 ? 51.020 3.859 -120.639 1.00 75.44 66 ALA A C 1
ATOM 466 O O . ALA A 1 66 ? 50.237 4.071 -119.716 1.00 75.44 66 ALA A O 1
ATOM 467 N N . GLU A 1 67 ? 51.579 2.662 -120.823 1.00 79.81 67 GLU A N 1
ATOM 468 C CA . GLU A 1 67 ? 51.371 1.516 -119.933 1.00 79.81 67 GLU A CA 1
ATOM 469 C C . GLU A 1 67 ? 51.967 1.768 -118.539 1.00 79.81 67 GLU A C 1
ATOM 471 O O . GLU A 1 67 ? 51.279 1.583 -117.536 1.00 79.81 67 GLU A O 1
ATOM 476 N N . LEU A 1 68 ? 53.194 2.296 -118.458 1.00 76.38 68 LEU A N 1
ATOM 477 C CA . LEU A 1 6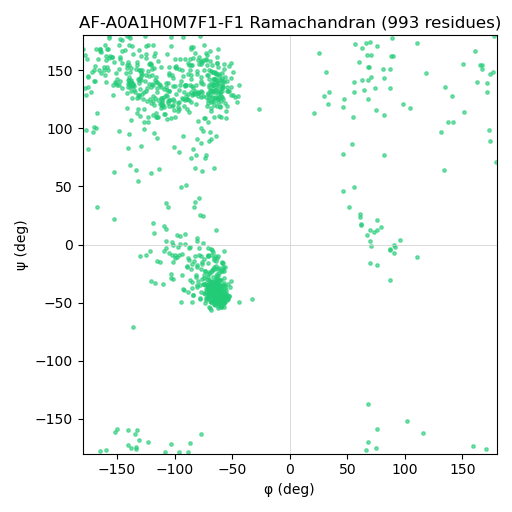8 ? 53.816 2.725 -117.200 1.00 76.38 68 LEU A CA 1
ATOM 478 C C . LEU A 1 68 ? 53.054 3.873 -116.527 1.00 76.38 68 LEU A C 1
ATOM 480 O O . LEU A 1 68 ? 52.933 3.880 -115.303 1.00 76.38 68 LEU A O 1
ATOM 484 N N . GLU A 1 69 ? 52.515 4.830 -117.283 1.00 77.38 69 GLU A N 1
ATOM 485 C CA . GLU A 1 69 ? 51.667 5.906 -116.756 1.00 77.38 69 GLU A CA 1
ATOM 486 C C . GLU A 1 69 ? 50.338 5.358 -116.211 1.00 77.38 69 GLU A C 1
ATOM 488 O O . GLU A 1 69 ? 49.894 5.794 -115.147 1.00 77.38 69 GLU A O 1
ATOM 493 N N . VAL A 1 70 ? 49.736 4.356 -116.864 1.00 77.44 70 VAL A N 1
ATOM 494 C CA . VAL A 1 70 ? 48.556 3.638 -116.352 1.00 77.44 70 VAL A CA 1
ATOM 495 C C . VAL A 1 70 ? 48.894 2.850 -115.084 1.00 77.44 70 VAL A C 1
ATOM 497 O O . VAL A 1 70 ? 48.188 3.000 -114.088 1.00 77.44 70 VAL A O 1
ATOM 500 N N . GLN A 1 71 ? 49.989 2.085 -115.058 1.00 73.38 71 GLN A N 1
ATOM 501 C CA . GLN A 1 71 ? 50.427 1.342 -113.867 1.00 73.38 71 GLN A CA 1
ATOM 502 C C . GLN A 1 71 ? 50.732 2.281 -112.688 1.00 73.38 71 GLN A C 1
ATOM 504 O O . GLN A 1 71 ? 50.252 2.052 -111.579 1.00 73.38 71 GLN A O 1
ATOM 509 N N . ASN A 1 72 ? 51.435 3.396 -112.921 1.00 75.56 72 ASN A N 1
ATOM 510 C CA . ASN A 1 72 ? 51.673 4.426 -111.902 1.00 75.56 72 ASN A CA 1
ATOM 511 C C . ASN A 1 72 ? 50.369 5.080 -111.417 1.00 75.56 72 ASN A C 1
ATOM 513 O O . ASN A 1 72 ? 50.255 5.429 -110.242 1.00 75.56 72 ASN A O 1
ATOM 517 N N . LYS A 1 73 ? 49.372 5.248 -112.293 1.00 75.81 73 LYS A N 1
ATOM 518 C CA . LYS A 1 73 ? 48.059 5.793 -111.925 1.00 75.81 73 LYS A CA 1
ATOM 519 C C . LYS A 1 73 ? 47.239 4.807 -111.087 1.00 75.81 73 LYS A C 1
ATOM 521 O O . LYS A 1 73 ? 46.589 5.241 -110.140 1.00 75.81 73 LYS A O 1
ATOM 526 N N . VAL A 1 74 ? 47.315 3.505 -111.378 1.00 78.50 74 VAL A N 1
ATOM 527 C CA . VAL A 1 74 ? 46.720 2.439 -110.550 1.00 78.50 74 VAL A CA 1
ATOM 528 C C . VAL A 1 74 ? 47.413 2.357 -109.188 1.00 78.50 74 VAL A C 1
ATOM 530 O O . VAL A 1 74 ? 46.727 2.347 -108.171 1.00 78.50 74 VAL A O 1
ATOM 533 N N . LEU A 1 75 ? 48.750 2.395 -109.142 1.00 75.12 75 LEU A N 1
ATOM 534 C CA . LEU A 1 75 ? 49.516 2.427 -107.888 1.00 75.12 75 LEU A CA 1
ATOM 535 C C . LEU A 1 75 ? 49.154 3.639 -107.023 1.00 75.12 75 LEU A C 1
ATOM 537 O O . LEU A 1 75 ? 48.849 3.468 -105.848 1.00 75.12 75 LEU A O 1
ATOM 541 N N . ARG A 1 76 ? 49.095 4.847 -107.600 1.00 73.94 76 ARG A N 1
ATOM 542 C CA . ARG A 1 76 ? 48.675 6.062 -106.875 1.00 73.94 76 ARG A CA 1
ATOM 543 C C . ARG A 1 76 ? 47.226 6.002 -106.394 1.00 73.94 76 ARG A C 1
ATOM 545 O O . ARG A 1 76 ? 46.939 6.514 -105.321 1.00 73.94 76 ARG A O 1
ATOM 552 N N . TYR A 1 77 ? 46.322 5.385 -107.157 1.00 74.25 77 TYR A N 1
ATOM 553 C CA . TYR A 1 77 ? 44.940 5.182 -106.716 1.00 74.25 77 TYR A CA 1
ATOM 554 C C . TYR A 1 77 ? 44.857 4.173 -105.562 1.00 74.25 77 TYR A C 1
ATOM 556 O O . TYR A 1 77 ? 44.164 4.430 -104.585 1.00 74.25 77 TYR A O 1
ATOM 564 N N . SER A 1 78 ? 45.608 3.069 -105.639 1.00 69.12 78 SER A N 1
ATOM 565 C CA . SER A 1 78 ? 45.712 2.072 -104.565 1.00 69.12 78 SER A CA 1
ATOM 566 C C . SER A 1 78 ? 46.302 2.679 -103.287 1.00 69.12 78 SER A C 1
ATOM 568 O O . SER A 1 78 ? 45.724 2.536 -102.213 1.00 69.12 78 SER A O 1
ATOM 570 N N . GLN A 1 79 ? 47.390 3.448 -103.413 1.00 70.12 79 GLN A N 1
ATOM 571 C CA . GLN A 1 79 ? 48.013 4.168 -102.304 1.00 70.12 79 GLN A CA 1
ATOM 572 C C . GLN A 1 79 ? 47.039 5.170 -101.668 1.00 70.12 79 GLN A C 1
ATOM 574 O O . GLN A 1 79 ? 46.798 5.083 -100.471 1.00 70.12 79 GLN A O 1
ATOM 579 N N . ALA A 1 80 ? 46.406 6.050 -102.451 1.00 74.69 80 ALA A N 1
ATOM 580 C CA . ALA A 1 80 ? 45.445 7.021 -101.921 1.00 74.69 80 ALA A CA 1
ATOM 581 C C . ALA A 1 80 ? 44.200 6.354 -101.299 1.00 74.69 80 ALA A C 1
ATOM 583 O O . ALA A 1 80 ? 43.634 6.866 -100.332 1.00 74.69 80 ALA A O 1
ATOM 584 N N . ALA A 1 81 ? 43.770 5.199 -101.820 1.00 73.56 81 ALA A N 1
ATOM 585 C CA . ALA A 1 81 ? 42.690 4.412 -101.231 1.00 73.56 81 ALA A CA 1
ATOM 586 C C . ALA A 1 81 ? 43.100 3.778 -99.889 1.00 73.56 81 ALA A C 1
ATOM 588 O O . ALA A 1 81 ? 42.292 3.781 -98.960 1.00 73.56 81 ALA A O 1
ATOM 589 N N . ALA A 1 82 ? 44.339 3.286 -99.773 1.00 70.56 82 ALA A N 1
ATOM 590 C CA . ALA A 1 82 ? 44.904 2.735 -98.542 1.00 70.56 82 ALA A CA 1
ATOM 591 C C . ALA A 1 82 ? 45.165 3.820 -97.483 1.00 70.56 82 ALA A C 1
ATOM 593 O O . ALA A 1 82 ? 44.766 3.653 -96.335 1.00 70.56 82 ALA A O 1
ATOM 594 N N . GLU A 1 83 ? 45.740 4.961 -97.872 1.00 73.19 83 GLU A N 1
ATOM 595 C CA . GLU A 1 83 ? 45.920 6.142 -97.016 1.00 73.19 83 GLU A CA 1
ATOM 596 C C . GLU A 1 83 ? 44.562 6.624 -96.486 1.00 73.19 83 GLU A C 1
ATOM 598 O O . GLU A 1 83 ? 44.360 6.689 -95.276 1.00 73.19 83 GLU A O 1
ATOM 603 N N . SER A 1 84 ? 43.573 6.815 -97.366 1.00 70.25 84 SER A N 1
ATOM 604 C CA . SER A 1 84 ? 42.213 7.188 -96.962 1.00 70.25 84 SER A CA 1
ATOM 605 C C . SER A 1 84 ? 41.514 6.113 -96.113 1.00 70.25 84 SER A C 1
ATOM 607 O O . SER A 1 84 ? 40.663 6.436 -95.285 1.00 70.25 84 SER A O 1
ATOM 609 N N . ALA A 1 85 ? 41.800 4.822 -96.313 1.00 68.56 85 ALA A N 1
ATOM 610 C CA . ALA A 1 85 ? 41.285 3.755 -95.449 1.00 68.56 85 ALA A CA 1
ATOM 611 C C . ALA A 1 85 ? 41.917 3.809 -94.049 1.00 68.56 85 ALA A C 1
ATOM 613 O O . ALA A 1 85 ? 41.192 3.695 -93.064 1.00 68.56 85 ALA A O 1
ATOM 614 N N . SER A 1 86 ? 43.224 4.067 -93.966 1.00 72.06 86 SER A N 1
ATOM 615 C CA . SER A 1 86 ? 43.965 4.239 -92.712 1.00 72.06 86 SER A CA 1
ATOM 616 C C . SER A 1 86 ? 43.487 5.470 -91.931 1.00 72.06 86 SER A C 1
ATOM 618 O O . SER A 1 86 ? 43.113 5.353 -90.768 1.00 72.06 86 SER A O 1
ATOM 620 N N . GLU A 1 87 ? 43.345 6.631 -92.584 1.00 73.00 87 GLU A N 1
ATOM 621 C CA . GLU A 1 87 ? 42.775 7.844 -91.970 1.00 73.00 87 GLU A CA 1
ATOM 622 C C . GLU A 1 87 ? 41.360 7.612 -91.414 1.00 73.00 87 GLU A C 1
ATOM 624 O O . GLU A 1 87 ? 41.021 8.089 -90.326 1.00 73.00 87 GLU A O 1
ATOM 629 N N . ARG A 1 88 ? 40.523 6.853 -92.138 1.00 73.38 88 ARG A N 1
ATOM 630 C CA . ARG A 1 88 ? 39.182 6.466 -91.671 1.00 73.38 88 ARG A CA 1
ATOM 631 C C . ARG A 1 88 ? 39.244 5.484 -90.503 1.00 73.38 88 ARG A C 1
ATOM 633 O O . ARG A 1 88 ? 38.452 5.642 -89.577 1.00 73.38 88 ARG A O 1
ATOM 640 N N . PHE A 1 89 ? 40.166 4.520 -90.514 1.00 76.19 89 PHE A N 1
ATOM 641 C CA . PHE A 1 89 ? 40.374 3.601 -89.395 1.00 76.19 89 PHE A CA 1
ATOM 642 C C . PHE A 1 89 ? 40.803 4.352 -88.131 1.00 76.19 89 PHE A C 1
ATOM 644 O O . PHE A 1 89 ? 40.114 4.240 -87.123 1.00 76.19 89 PHE A O 1
ATOM 651 N N . GLU A 1 90 ? 41.843 5.190 -88.193 1.00 75.62 90 GLU A N 1
ATOM 652 C CA . GLU A 1 90 ? 42.304 5.999 -87.054 1.00 75.62 90 GLU A CA 1
ATOM 653 C C . GLU A 1 90 ? 41.195 6.911 -86.514 1.00 75.62 90 GLU A C 1
ATOM 655 O O . GLU A 1 90 ? 40.949 6.961 -85.307 1.00 75.62 90 GLU A O 1
ATOM 660 N N . THR A 1 91 ? 40.457 7.585 -87.405 1.00 77.06 91 THR A N 1
ATOM 661 C CA . THR A 1 91 ? 39.332 8.453 -87.019 1.00 77.06 91 THR A CA 1
ATOM 662 C C . THR A 1 91 ? 38.229 7.672 -86.302 1.00 77.06 91 THR A C 1
ATOM 664 O O . THR A 1 91 ? 37.688 8.149 -85.302 1.00 77.06 91 THR A O 1
ATOM 667 N N . LEU A 1 92 ? 37.892 6.467 -86.773 1.00 79.31 92 LEU A N 1
ATOM 668 C CA . LEU A 1 92 ? 36.918 5.593 -86.116 1.00 79.31 92 LEU A CA 1
ATOM 669 C C . LEU A 1 92 ? 37.462 5.086 -84.775 1.00 79.31 92 LEU A C 1
ATOM 671 O O . LEU A 1 92 ? 36.854 5.346 -83.740 1.00 79.31 92 LEU A O 1
ATOM 675 N N . PHE A 1 93 ? 38.628 4.440 -84.773 1.00 82.12 93 PHE A N 1
ATOM 676 C CA . PHE A 1 93 ? 39.274 3.842 -83.602 1.00 82.12 93 PHE A CA 1
ATOM 677 C C . PHE A 1 93 ? 39.433 4.846 -82.449 1.00 82.12 93 PHE A C 1
ATOM 679 O O . PHE A 1 93 ? 39.053 4.550 -81.312 1.00 82.12 93 PHE A O 1
ATOM 686 N N . ALA A 1 94 ? 39.896 6.066 -82.744 1.00 78.88 94 ALA A N 1
ATOM 687 C CA . ALA A 1 94 ? 40.071 7.136 -81.763 1.00 78.88 94 ALA A CA 1
ATOM 688 C C . ALA A 1 94 ? 38.753 7.724 -81.217 1.00 78.88 94 ALA A C 1
ATOM 690 O O . ALA A 1 94 ? 38.766 8.283 -80.112 1.00 78.88 94 ALA A O 1
ATOM 691 N N . SER A 1 95 ? 37.644 7.609 -81.964 1.00 75.06 95 SER A N 1
ATOM 692 C CA . SER A 1 95 ? 36.331 8.182 -81.622 1.00 75.06 95 SER A CA 1
ATOM 693 C C . SER A 1 95 ? 35.328 7.195 -81.011 1.00 75.06 95 SER A C 1
ATOM 695 O O . SER A 1 95 ? 34.329 7.646 -80.446 1.00 75.06 95 SER A O 1
ATOM 697 N N . VAL A 1 96 ? 35.583 5.878 -81.044 1.00 83.00 96 VAL A N 1
ATOM 698 C CA . VAL A 1 96 ? 34.719 4.893 -80.365 1.00 83.00 96 VAL A CA 1
ATOM 699 C C . VAL A 1 96 ? 34.665 5.185 -78.853 1.00 83.00 96 VAL A C 1
ATOM 701 O O . VAL A 1 96 ? 35.714 5.241 -78.206 1.00 83.00 96 VAL A O 1
ATOM 704 N N . PRO A 1 97 ? 33.472 5.308 -78.234 1.00 80.06 97 PRO A N 1
ATOM 705 C CA . PRO A 1 97 ? 33.318 5.530 -76.793 1.00 80.06 97 PRO A CA 1
ATOM 706 C C . PRO A 1 97 ? 33.490 4.232 -75.975 1.00 80.06 97 PRO A C 1
ATOM 708 O O . PRO A 1 97 ? 32.757 3.986 -75.022 1.00 80.06 97 PRO A O 1
ATOM 711 N N . LEU A 1 98 ? 34.446 3.388 -76.366 1.00 84.31 98 LEU A N 1
ATOM 712 C CA . LEU A 1 98 ? 34.754 2.089 -75.771 1.00 84.31 98 LEU A CA 1
ATOM 713 C C . LEU A 1 98 ? 36.274 1.946 -75.683 1.00 84.31 98 LEU A C 1
ATOM 715 O O . LEU A 1 98 ? 36.976 2.382 -76.597 1.00 84.31 98 LEU A O 1
ATOM 719 N N . ALA A 1 99 ? 36.788 1.360 -74.602 1.00 88.25 99 ALA A N 1
ATOM 720 C CA . ALA A 1 99 ? 38.219 1.121 -74.449 1.00 88.25 99 ALA A CA 1
ATOM 721 C C . ALA A 1 99 ? 38.668 0.014 -75.415 1.00 88.25 99 ALA A C 1
ATOM 723 O O . ALA A 1 99 ? 38.372 -1.157 -75.179 1.00 88.25 99 ALA A O 1
ATOM 724 N N . LEU A 1 100 ? 39.354 0.399 -76.498 1.00 90.69 100 LEU A N 1
ATOM 725 C CA . LEU A 1 100 ? 39.875 -0.502 -77.530 1.00 90.69 100 LEU A CA 1
ATOM 726 C C . LEU A 1 100 ? 41.405 -0.543 -77.506 1.00 90.69 100 LEU A C 1
ATOM 728 O O . LEU A 1 100 ? 42.061 0.500 -77.443 1.00 90.69 100 LEU A O 1
ATOM 732 N N . MET A 1 101 ? 41.960 -1.749 -77.599 1.00 91.44 101 MET A N 1
ATOM 733 C CA . MET A 1 101 ? 43.397 -2.023 -77.640 1.00 91.44 101 MET A CA 1
ATOM 734 C C . MET A 1 101 ? 43.678 -3.113 -78.676 1.00 91.44 101 MET A C 1
ATOM 736 O O . MET A 1 101 ? 42.944 -4.092 -78.739 1.00 91.44 101 MET A O 1
ATOM 740 N N . VAL A 1 102 ? 44.749 -2.975 -79.450 1.00 89.38 102 VAL A N 1
ATOM 741 C CA . VAL A 1 102 ? 45.321 -4.036 -80.285 1.00 89.38 102 VAL A CA 1
ATOM 742 C C . VAL A 1 102 ? 46.578 -4.544 -79.593 1.00 89.38 102 VAL A C 1
ATOM 744 O O . VAL A 1 102 ? 47.465 -3.749 -79.275 1.00 89.38 102 VAL A O 1
ATOM 747 N N . LEU A 1 103 ? 46.644 -5.847 -79.340 1.00 89.94 103 LEU A N 1
ATOM 748 C CA . LEU A 1 103 ? 47.774 -6.529 -78.710 1.00 89.94 103 LEU A CA 1
ATOM 749 C C . LEU A 1 103 ? 48.433 -7.505 -79.690 1.00 89.94 103 LEU A C 1
ATOM 751 O O . LEU A 1 103 ? 47.781 -7.968 -80.625 1.00 89.94 103 LEU A O 1
ATOM 755 N N . ASP A 1 104 ? 49.697 -7.850 -79.456 1.00 86.31 104 ASP A N 1
ATOM 756 C CA . ASP A 1 104 ? 50.374 -8.970 -80.116 1.00 86.31 104 ASP A CA 1
ATOM 757 C C . ASP A 1 104 ? 50.177 -10.305 -79.361 1.00 86.31 104 ASP A C 1
ATOM 759 O O . ASP A 1 104 ? 49.501 -10.387 -78.331 1.00 86.31 104 ASP A O 1
ATOM 763 N N . GLU A 1 105 ? 50.790 -11.376 -79.868 1.00 82.88 105 GLU A N 1
ATOM 764 C CA . GLU A 1 105 ? 50.774 -12.709 -79.246 1.00 82.88 105 GLU A CA 1
ATOM 765 C C . GLU A 1 105 ? 51.518 -12.811 -77.893 1.00 82.88 105 GLU A C 1
ATOM 767 O O . GLU A 1 105 ? 51.434 -13.847 -77.230 1.00 82.88 105 GLU A O 1
ATOM 772 N N . HIS A 1 106 ? 52.215 -11.752 -77.463 1.00 83.56 106 HIS A N 1
ATOM 773 C CA . HIS A 1 106 ? 52.986 -11.663 -76.219 1.00 83.56 106 HIS A CA 1
ATOM 774 C C . HIS A 1 106 ? 52.339 -10.732 -75.172 1.00 83.56 106 HIS A C 1
ATOM 776 O O . HIS A 1 106 ? 53.008 -10.353 -74.210 1.00 83.56 106 HIS A O 1
ATOM 782 N N . ASP A 1 107 ? 51.053 -10.382 -75.334 1.00 84.56 107 ASP A N 1
ATOM 783 C CA . ASP A 1 107 ? 50.298 -9.409 -74.516 1.00 84.56 107 ASP A CA 1
ATOM 784 C C . ASP A 1 107 ? 50.784 -7.947 -74.654 1.00 84.56 107 ASP A C 1
ATOM 786 O O . ASP A 1 107 ? 50.285 -7.067 -73.955 1.00 84.56 107 ASP A O 1
ATOM 790 N N . MET A 1 108 ? 51.699 -7.632 -75.579 1.00 85.06 108 MET A N 1
ATOM 791 C CA . MET A 1 108 ? 52.171 -6.259 -75.782 1.00 85.06 108 MET A CA 1
ATOM 792 C C . MET A 1 108 ? 51.135 -5.432 -76.547 1.00 85.06 108 MET A C 1
ATOM 794 O O . MET A 1 108 ? 50.711 -5.800 -77.639 1.00 85.06 108 MET A O 1
ATOM 798 N N . VAL A 1 109 ? 50.752 -4.279 -75.996 1.00 88.25 109 VAL A N 1
ATOM 799 C CA . VAL A 1 109 ? 49.811 -3.339 -76.621 1.00 88.25 109 VAL A CA 1
ATOM 800 C C . VAL A 1 109 ? 50.512 -2.612 -77.772 1.00 88.25 109 VAL A C 1
ATOM 802 O O . VAL A 1 109 ? 51.375 -1.762 -77.558 1.00 88.25 109 VAL A O 1
ATOM 805 N N . VAL A 1 110 ? 50.117 -2.953 -78.998 1.00 86.31 110 VAL A N 1
ATOM 806 C CA . VAL A 1 110 ? 50.591 -2.362 -80.259 1.00 86.31 110 VAL A CA 1
ATOM 807 C C . VAL A 1 110 ? 49.936 -1.000 -80.497 1.00 86.31 110 VAL A C 1
ATOM 809 O O . VAL A 1 110 ? 50.594 -0.057 -80.932 1.00 86.31 110 VAL A O 1
ATOM 812 N N . GLN A 1 111 ? 48.639 -0.886 -80.195 1.00 86.75 111 GLN A N 1
ATOM 813 C CA . GLN A 1 111 ? 47.855 0.336 -80.375 1.00 86.75 111 GLN A CA 1
ATOM 814 C C . GLN A 1 111 ? 46.735 0.398 -79.327 1.00 86.75 111 GLN A C 1
ATOM 816 O O . GLN A 1 111 ? 46.125 -0.619 -79.013 1.00 86.75 111 GLN A O 1
ATOM 821 N N . ALA A 1 112 ? 46.421 1.577 -78.792 1.00 87.94 112 ALA A N 1
ATOM 822 C CA . ALA A 1 112 ? 45.311 1.766 -77.858 1.00 87.94 112 ALA A CA 1
ATOM 823 C C . ALA A 1 112 ? 44.589 3.084 -78.142 1.00 87.94 112 ALA A C 1
ATOM 825 O O . ALA A 1 112 ? 45.216 4.083 -78.497 1.00 87.94 112 ALA A O 1
ATOM 826 N N . ASN A 1 113 ? 43.260 3.093 -78.024 1.00 88.00 113 ASN A N 1
ATOM 827 C CA . ASN A 1 113 ? 42.481 4.281 -78.352 1.00 88.00 113 ASN A CA 1
ATOM 828 C C . ASN A 1 113 ? 42.409 5.287 -77.193 1.00 88.00 113 ASN A C 1
ATOM 830 O O . ASN A 1 113 ? 42.770 5.016 -76.044 1.00 88.00 113 ASN A O 1
ATOM 834 N N . SER A 1 114 ? 41.883 6.477 -77.499 1.00 84.56 114 SER A N 1
ATOM 835 C CA . SER A 1 114 ? 41.759 7.570 -76.529 1.00 84.56 114 SER A CA 1
ATOM 836 C C . SER A 1 114 ? 40.922 7.202 -75.295 1.00 84.56 114 SER A C 1
ATOM 838 O O . SER A 1 114 ? 41.066 7.843 -74.255 1.00 84.56 114 SER A O 1
ATOM 840 N N . MET A 1 115 ? 40.038 6.201 -75.387 1.00 86.62 115 MET A N 1
ATOM 841 C CA . MET A 1 115 ? 39.249 5.710 -74.259 1.00 86.62 115 MET A CA 1
ATOM 842 C C . MET A 1 115 ? 40.032 4.694 -73.422 1.00 86.62 115 MET A C 1
ATOM 844 O O . MET A 1 115 ? 40.058 4.831 -72.206 1.00 86.62 115 MET A O 1
ATOM 848 N N . ALA A 1 116 ? 40.746 3.747 -74.039 1.00 86.75 116 ALA A N 1
ATOM 849 C CA . ALA A 1 116 ? 41.598 2.791 -73.329 1.00 86.75 116 ALA A CA 1
ATOM 850 C C . ALA A 1 116 ? 42.668 3.499 -72.483 1.00 86.75 116 ALA A C 1
ATOM 852 O O . ALA A 1 116 ? 42.827 3.178 -71.306 1.00 86.75 116 ALA A O 1
ATOM 853 N N . HIS A 1 117 ? 43.314 4.538 -73.022 1.00 86.19 117 HIS A N 1
ATOM 854 C CA . HIS A 1 117 ? 44.218 5.373 -72.230 1.00 86.19 117 HIS A CA 1
ATOM 855 C C . HIS A 1 117 ? 43.511 6.052 -71.046 1.00 86.19 117 HIS A C 1
ATOM 857 O O . HIS A 1 117 ? 44.011 5.975 -69.932 1.00 86.19 117 HIS A O 1
ATOM 863 N N . ARG A 1 118 ? 42.322 6.643 -71.234 1.00 83.19 118 ARG A N 1
ATOM 864 C CA . ARG A 1 118 ? 41.562 7.273 -70.132 1.00 83.19 118 ARG A CA 1
ATOM 865 C C . ARG A 1 118 ? 41.045 6.279 -69.084 1.00 83.19 118 ARG A C 1
ATOM 867 O O . ARG A 1 118 ? 40.878 6.664 -67.933 1.00 83.19 118 ARG A O 1
ATOM 874 N N . CYS A 1 119 ? 40.791 5.032 -69.473 1.00 83.56 119 CYS A N 1
ATOM 875 C CA . CYS A 1 119 ? 40.351 3.963 -68.580 1.00 83.56 119 CYS A CA 1
ATOM 876 C C . CYS A 1 119 ? 41.502 3.383 -67.747 1.00 83.56 119 CYS A C 1
ATOM 878 O O . CYS A 1 119 ? 41.337 3.213 -66.546 1.00 83.56 119 CYS A O 1
ATOM 880 N N . PHE A 1 120 ? 42.650 3.085 -68.362 1.00 85.12 120 PHE A N 1
ATOM 881 C CA . PHE A 1 120 ? 43.756 2.364 -67.710 1.00 85.12 120 PHE A CA 1
ATOM 882 C C . PHE A 1 120 ? 44.920 3.261 -67.245 1.00 85.12 120 PHE A C 1
ATOM 884 O O . PHE A 1 120 ? 45.738 2.821 -66.443 1.00 85.12 120 PHE A O 1
ATOM 891 N N . GLN A 1 121 ? 44.990 4.509 -67.721 1.00 82.31 121 GLN A N 1
ATOM 892 C CA . GLN A 1 121 ? 45.934 5.558 -67.299 1.00 82.31 121 GLN A CA 1
ATOM 893 C C . GLN A 1 121 ? 45.196 6.897 -67.057 1.00 82.31 121 GLN A C 1
ATOM 895 O O . GLN A 1 121 ? 45.408 7.867 -67.791 1.00 82.31 121 GLN A O 1
ATOM 900 N N . PRO A 1 122 ? 44.286 6.984 -66.067 1.00 78.44 122 PRO A N 1
ATOM 901 C CA . PRO A 1 122 ? 43.627 8.244 -65.718 1.00 78.44 122 PRO A CA 1
ATOM 902 C C . PRO A 1 122 ? 44.583 9.315 -65.151 1.00 78.44 122 PRO A C 1
ATOM 904 O O . PRO A 1 122 ? 44.228 10.495 -65.165 1.00 78.44 122 PRO A O 1
ATOM 907 N N . SER A 1 123 ? 45.775 8.940 -64.668 1.00 76.94 123 SER A N 1
ATOM 908 C CA . SER A 1 123 ? 46.811 9.834 -64.134 1.00 76.94 123 SER A CA 1
ATOM 909 C C . SER A 1 123 ? 48.197 9.546 -64.73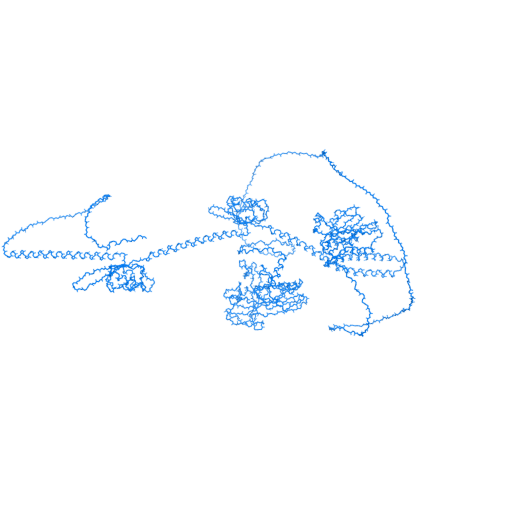3 1.00 76.94 123 SER A C 1
ATOM 911 O O . SER A 1 123 ? 48.545 8.404 -65.020 1.00 76.94 123 SER A O 1
ATOM 913 N N . GLU A 1 124 ? 49.048 10.576 -64.834 1.00 72.81 124 GLU A N 1
ATOM 914 C CA . GLU A 1 124 ? 50.466 10.455 -65.243 1.00 72.81 124 GLU A CA 1
ATOM 915 C C . GLU A 1 124 ? 51.316 9.611 -64.266 1.00 72.81 124 GLU A C 1
ATOM 917 O O . GLU A 1 124 ? 52.454 9.255 -64.570 1.00 72.81 124 GLU A O 1
ATOM 922 N N . SER A 1 125 ? 50.777 9.303 -63.082 1.00 74.81 125 SER A N 1
ATOM 923 C CA . SER A 1 125 ? 51.386 8.431 -62.070 1.00 74.81 125 SER A CA 1
ATOM 924 C C . SER A 1 125 ? 51.158 6.936 -62.297 1.00 74.81 125 SER A C 1
ATOM 926 O O . SER A 1 125 ? 51.775 6.124 -61.605 1.00 74.81 125 SER A O 1
ATOM 928 N N . ASP A 1 126 ? 50.231 6.567 -63.180 1.00 78.19 126 ASP A N 1
ATOM 929 C CA . ASP A 1 126 ? 49.760 5.190 -63.295 1.00 78.19 126 ASP A CA 1
ATOM 930 C C . ASP A 1 126 ? 50.711 4.333 -64.145 1.00 78.19 126 ASP A C 1
ATOM 932 O O . ASP A 1 126 ? 51.590 4.829 -64.854 1.00 78.19 126 ASP A O 1
ATOM 936 N N . ARG A 1 127 ? 50.559 3.005 -64.072 1.00 80.62 127 ARG A N 1
ATOM 937 C CA . ARG A 1 127 ? 51.341 2.087 -64.912 1.00 80.62 127 ARG A CA 1
ATOM 938 C C . ARG A 1 127 ? 51.065 2.402 -66.393 1.00 80.62 127 ARG A C 1
ATOM 940 O O . ARG A 1 127 ? 49.897 2.496 -66.763 1.00 80.62 127 ARG A O 1
ATOM 947 N N . PRO A 1 128 ? 52.085 2.486 -67.265 1.00 83.12 128 PRO A N 1
ATOM 948 C CA . PRO A 1 128 ? 51.846 2.652 -68.691 1.00 83.12 128 PRO A CA 1
ATOM 949 C C . PRO A 1 128 ? 51.179 1.404 -69.287 1.00 83.12 128 PRO A C 1
ATOM 951 O O . PRO A 1 128 ? 51.566 0.274 -68.983 1.00 83.12 128 PRO A O 1
ATOM 954 N N . LEU A 1 129 ? 50.189 1.608 -70.160 1.00 85.69 129 LEU A N 1
ATOM 955 C CA . LEU A 1 129 ? 49.446 0.552 -70.863 1.00 85.69 129 LEU A CA 1
ATOM 956 C C . LEU A 1 129 ? 50.287 -0.047 -72.006 1.00 85.69 129 LEU A C 1
ATOM 958 O O . LEU A 1 129 ? 49.960 0.099 -73.178 1.00 85.69 129 LEU A O 1
ATOM 962 N N . THR A 1 130 ? 51.409 -0.679 -71.661 1.00 86.25 130 THR A N 1
ATOM 963 C CA . THR A 1 130 ? 52.282 -1.397 -72.608 1.00 86.25 130 THR A CA 1
ATOM 964 C C . THR A 1 130 ? 51.893 -2.862 -72.775 1.00 86.25 130 THR A C 1
ATOM 966 O O . THR A 1 130 ? 52.323 -3.494 -73.731 1.00 86.25 130 THR A O 1
ATOM 969 N N . SER A 1 131 ? 51.131 -3.420 -71.834 1.00 88.25 131 SER A N 1
ATOM 970 C CA . SER A 1 131 ? 50.632 -4.800 -71.841 1.00 88.25 131 SER A CA 1
ATOM 971 C C . SER A 1 131 ? 49.390 -4.880 -70.936 1.00 88.25 131 SER A C 1
ATOM 973 O O . SER A 1 131 ? 49.269 -4.064 -70.014 1.00 88.25 131 SER A O 1
ATOM 975 N N . LEU A 1 132 ? 48.433 -5.777 -71.211 1.00 87.81 132 LEU A N 1
ATOM 976 C CA . LEU A 1 132 ? 47.117 -5.780 -70.546 1.00 87.81 132 LEU A CA 1
ATOM 977 C C . LEU A 1 132 ? 47.076 -6.671 -69.300 1.00 87.81 132 LEU A C 1
ATOM 979 O O . LEU A 1 132 ? 46.487 -6.278 -68.291 1.00 87.81 132 LEU A O 1
ATOM 983 N N . MET A 1 133 ? 47.722 -7.839 -69.316 1.00 89.38 133 MET A N 1
ATOM 984 C CA . MET A 1 133 ? 47.729 -8.770 -68.176 1.00 89.38 133 MET A CA 1
ATOM 985 C C . MET A 1 133 ? 48.175 -8.152 -66.829 1.00 89.38 133 MET A C 1
ATOM 987 O O . MET A 1 133 ? 47.606 -8.536 -65.805 1.00 89.38 133 MET A O 1
ATOM 991 N N . PRO A 1 134 ? 49.114 -7.182 -66.758 1.00 86.62 134 PRO A N 1
ATOM 992 C CA . PRO A 1 134 ? 49.465 -6.470 -65.525 1.00 86.62 134 PRO A CA 1
ATOM 993 C C . PRO A 1 134 ? 48.354 -5.584 -64.944 1.00 86.62 134 PRO A C 1
ATOM 995 O O . PRO A 1 134 ? 48.509 -5.113 -63.817 1.00 86.62 134 PRO A O 1
ATOM 998 N N . PHE A 1 135 ? 47.274 -5.331 -65.687 1.00 87.44 135 PHE A N 1
ATOM 999 C CA . PHE A 1 135 ? 46.072 -4.634 -65.218 1.00 87.44 135 PHE A CA 1
ATOM 1000 C C . PHE A 1 135 ? 44.923 -5.596 -64.899 1.00 87.44 135 PHE A C 1
ATOM 1002 O O . PHE A 1 135 ? 43.865 -5.132 -64.503 1.00 87.44 135 PHE A O 1
ATOM 1009 N N . VAL A 1 136 ? 45.085 -6.913 -65.059 1.00 89.62 136 VAL A N 1
ATOM 1010 C CA . VAL A 1 136 ? 44.056 -7.911 -64.721 1.00 89.62 136 VAL A CA 1
ATOM 1011 C C . VAL A 1 136 ? 44.249 -8.380 -63.277 1.00 89.62 136 VAL A C 1
ATOM 1013 O O . VAL A 1 136 ? 45.375 -8.645 -62.850 1.00 89.62 136 VAL A O 1
ATOM 1016 N N . SER A 1 137 ? 43.165 -8.524 -62.506 1.00 88.88 137 SER A N 1
ATOM 1017 C CA . SER A 1 137 ? 43.260 -9.032 -61.131 1.00 88.88 137 SER A CA 1
ATOM 1018 C C . SER A 1 137 ? 43.887 -10.434 -61.078 1.00 88.88 137 SER A C 1
ATOM 1020 O O . SER A 1 137 ? 43.675 -11.273 -61.955 1.00 88.88 137 SER A O 1
ATOM 1022 N N . ALA A 1 138 ? 44.613 -10.743 -60.000 1.00 86.62 138 ALA A N 1
ATOM 1023 C CA . ALA A 1 138 ? 45.229 -12.061 -59.821 1.00 86.62 138 ALA A CA 1
ATOM 1024 C C . ALA A 1 138 ? 44.208 -13.223 -59.772 1.00 86.62 138 ALA A C 1
ATOM 1026 O O . ALA A 1 138 ? 44.585 -14.368 -60.016 1.00 86.62 138 ALA A O 1
ATOM 1027 N N . ALA A 1 139 ? 42.931 -12.939 -59.482 1.00 88.50 139 ALA A N 1
ATOM 1028 C CA . ALA A 1 139 ? 41.845 -13.919 -59.531 1.00 88.50 139 ALA A CA 1
ATOM 1029 C C . ALA A 1 139 ? 41.331 -14.150 -60.965 1.00 88.50 139 ALA A C 1
ATOM 1031 O O . ALA A 1 139 ? 41.013 -15.279 -61.338 1.00 88.50 139 ALA A O 1
ATOM 1032 N N . ASP A 1 140 ? 41.290 -13.099 -61.789 1.00 90.75 140 ASP A N 1
ATOM 1033 C CA . ASP A 1 140 ? 40.776 -13.152 -63.162 1.00 90.75 140 ASP A CA 1
ATOM 1034 C C . ASP A 1 140 ? 41.855 -13.521 -64.192 1.00 90.75 140 ASP A C 1
ATOM 1036 O O . ASP A 1 140 ? 41.536 -14.026 -65.266 1.00 90.75 140 ASP A O 1
ATOM 1040 N N . ALA A 1 141 ? 43.137 -13.360 -63.853 1.00 89.50 141 ALA A N 1
ATOM 1041 C CA . ALA A 1 141 ? 44.283 -13.604 -64.732 1.00 89.50 141 ALA A CA 1
ATOM 1042 C C . ALA A 1 141 ? 44.433 -15.060 -65.224 1.00 89.50 141 ALA A C 1
ATOM 1044 O O . ALA A 1 141 ? 45.276 -15.327 -66.083 1.00 89.50 141 ALA A O 1
ATOM 1045 N N . ALA A 1 142 ? 43.669 -16.017 -64.692 1.00 90.62 142 ALA A N 1
ATOM 1046 C CA . ALA A 1 142 ? 43.525 -17.355 -65.275 1.00 90.62 142 ALA A CA 1
ATOM 1047 C C . ALA A 1 142 ? 42.383 -17.411 -66.310 1.00 90.62 142 ALA A C 1
ATOM 1049 O O . ALA A 1 142 ? 42.558 -17.985 -67.381 1.00 90.62 142 ALA A O 1
ATOM 1050 N N . ARG A 1 143 ? 41.245 -16.758 -66.019 1.00 93.75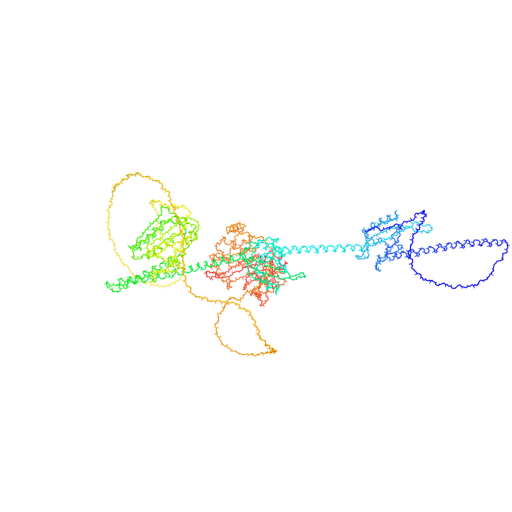 143 ARG A N 1
ATOM 1051 C CA . ARG A 1 143 ? 40.087 -16.649 -66.922 1.00 93.75 143 ARG A CA 1
ATOM 1052 C C . ARG A 1 143 ? 40.460 -15.891 -68.195 1.00 93.75 143 ARG A C 1
ATOM 1054 O O . ARG A 1 143 ? 40.257 -16.418 -69.277 1.00 93.75 143 ARG A O 1
ATOM 1061 N N . VAL A 1 144 ? 41.098 -14.725 -68.064 1.00 91.75 144 VAL A N 1
ATOM 1062 C CA . VAL A 1 144 ? 41.511 -13.894 -69.210 1.00 91.75 144 VAL A CA 1
ATOM 1063 C C . VAL A 1 144 ? 42.509 -14.614 -70.126 1.00 91.75 144 VAL A C 1
ATOM 1065 O O . VAL A 1 144 ? 42.371 -14.535 -71.342 1.00 91.75 144 VAL A O 1
ATOM 1068 N N . ARG A 1 145 ? 43.464 -15.384 -69.583 1.00 91.31 145 ARG A N 1
ATOM 1069 C CA . ARG A 1 145 ? 44.380 -16.195 -70.412 1.00 91.31 145 ARG A CA 1
ATOM 1070 C C . ARG A 1 145 ? 43.647 -17.279 -71.202 1.00 91.31 145 ARG A C 1
ATOM 1072 O O . ARG A 1 145 ? 43.869 -17.379 -72.403 1.00 91.31 145 ARG A O 1
ATOM 1079 N N . ALA A 1 146 ? 42.713 -17.995 -70.575 1.00 90.69 146 ALA A N 1
ATOM 1080 C CA . ALA A 1 146 ? 41.855 -18.942 -71.287 1.00 90.69 146 ALA A CA 1
ATOM 1081 C C . ALA A 1 146 ? 40.990 -18.256 -72.368 1.00 90.69 146 ALA A C 1
ATOM 1083 O O . ALA A 1 146 ? 40.701 -18.863 -73.394 1.00 90.69 146 ALA A O 1
ATOM 1084 N N . THR A 1 147 ? 40.610 -16.986 -72.187 1.00 91.50 147 THR A N 1
ATOM 1085 C CA . THR A 1 147 ? 39.904 -16.193 -73.209 1.00 91.50 147 THR A CA 1
ATOM 1086 C C . THR A 1 147 ? 40.808 -15.806 -74.388 1.00 91.50 147 THR A C 1
ATOM 1088 O O . THR A 1 147 ? 40.352 -15.860 -75.528 1.00 91.50 147 THR A O 1
ATOM 1091 N N . PHE A 1 148 ? 42.087 -15.481 -74.162 1.00 90.81 148 PHE A N 1
ATOM 1092 C CA . PHE A 1 148 ? 43.064 -15.297 -75.250 1.00 90.81 148 PHE A CA 1
ATOM 1093 C C . PHE A 1 148 ? 43.327 -16.606 -76.013 1.00 90.81 148 PHE A C 1
ATOM 1095 O O . PHE A 1 148 ? 43.374 -16.597 -77.241 1.00 90.81 148 PHE A O 1
ATOM 1102 N N . GLU A 1 149 ? 43.439 -17.738 -75.311 1.00 89.19 149 GLU A N 1
ATOM 1103 C CA . GLU A 1 149 ? 43.554 -19.073 -75.921 1.00 89.19 149 GLU A CA 1
ATOM 1104 C C . GLU A 1 149 ? 42.309 -19.407 -76.767 1.00 89.19 149 GLU A C 1
ATOM 1106 O O . GLU A 1 149 ? 42.428 -19.791 -77.929 1.00 89.19 149 GLU A O 1
ATOM 1111 N N . GLN A 1 150 ? 41.103 -19.151 -76.245 1.00 88.94 150 GLN A N 1
ATOM 1112 C CA . GLN A 1 150 ? 39.855 -19.287 -77.006 1.00 88.94 150 GLN A CA 1
ATOM 1113 C C . GLN A 1 150 ? 39.833 -18.392 -78.250 1.00 88.94 150 GLN A C 1
ATOM 1115 O O . GLN A 1 150 ? 39.487 -18.881 -79.325 1.00 88.94 150 GLN A O 1
ATOM 1120 N N . ALA A 1 151 ? 40.249 -17.126 -78.136 1.00 89.25 151 ALA A N 1
ATOM 1121 C CA . ALA A 1 151 ? 40.300 -16.199 -79.263 1.00 89.25 151 ALA A CA 1
ATOM 1122 C C . ALA A 1 151 ? 41.335 -16.603 -80.324 1.00 89.25 151 ALA A C 1
ATOM 1124 O O . ALA A 1 151 ? 41.079 -16.440 -81.516 1.00 89.25 151 ALA A O 1
ATOM 1125 N N . ARG A 1 152 ? 42.473 -17.183 -79.922 1.00 86.44 152 ARG A N 1
ATOM 1126 C CA . ARG A 1 152 ? 43.472 -17.749 -80.842 1.00 86.44 152 ARG A CA 1
ATOM 1127 C C . ARG A 1 152 ? 42.864 -18.868 -81.693 1.00 86.44 152 ARG A C 1
ATOM 1129 O O . ARG A 1 152 ? 42.947 -18.813 -82.923 1.00 86.44 152 ARG A O 1
ATOM 1136 N N . ASP A 1 153 ? 42.224 -19.830 -81.032 1.00 86.50 153 ASP A N 1
ATOM 1137 C CA . ASP A 1 153 ? 41.740 -21.072 -81.645 1.00 86.50 153 ASP A CA 1
ATOM 1138 C C . ASP A 1 153 ? 40.404 -20.900 -82.399 1.00 86.50 153 ASP A C 1
ATOM 1140 O O . ASP A 1 153 ? 40.197 -21.518 -83.441 1.00 86.50 153 ASP A O 1
ATOM 1144 N N . HIS A 1 154 ? 39.505 -20.042 -81.900 1.00 86.50 154 HIS A N 1
ATOM 1145 C CA . HIS A 1 154 ? 38.120 -19.878 -82.382 1.00 86.50 154 HIS A CA 1
ATOM 1146 C C . HIS A 1 154 ? 37.828 -18.467 -82.935 1.00 86.50 154 HIS A C 1
ATOM 1148 O O . HIS A 1 154 ? 36.671 -18.099 -83.160 1.00 86.50 154 HIS A O 1
ATOM 1154 N N . GLY A 1 155 ? 38.862 -17.640 -83.109 1.00 84.25 155 GLY A N 1
ATOM 1155 C CA . GLY A 1 155 ? 38.778 -16.269 -83.626 1.00 84.25 155 GLY A CA 1
ATOM 1156 C C . GLY A 1 155 ? 38.237 -15.225 -82.638 1.00 84.25 155 GLY A C 1
ATOM 1157 O O . GLY A 1 155 ? 38.446 -14.034 -82.852 1.00 84.25 155 GLY A O 1
ATOM 1158 N N . HIS A 1 156 ? 37.568 -15.632 -81.555 1.00 90.75 156 HIS A N 1
ATOM 1159 C CA . HIS A 1 156 ? 37.013 -14.724 -80.548 1.00 90.75 156 HIS A CA 1
ATOM 1160 C C . HIS A 1 156 ? 36.859 -15.379 -79.163 1.00 90.75 156 HIS A C 1
ATOM 1162 O O . HIS A 1 156 ? 36.831 -16.604 -79.043 1.00 90.75 156 HIS A O 1
ATOM 1168 N N . GLY A 1 157 ? 36.728 -14.554 -78.123 1.00 89.25 157 GLY A N 1
ATOM 1169 C CA . GLY A 1 157 ? 36.433 -14.967 -76.751 1.00 89.25 157 GLY A CA 1
ATOM 1170 C C . GLY A 1 157 ? 35.869 -13.819 -75.903 1.00 89.25 157 GLY A C 1
ATOM 1171 O O . GLY A 1 157 ? 36.070 -12.645 -76.215 1.00 89.25 157 GLY A O 1
ATOM 1172 N N . GLU A 1 158 ? 35.173 -14.157 -74.816 1.00 92.44 158 GLU A N 1
ATOM 1173 C CA . GLU A 1 158 ? 34.650 -13.205 -73.825 1.00 92.44 158 GLU A CA 1
ATOM 1174 C C . GLU A 1 158 ? 35.062 -13.630 -72.403 1.00 92.44 158 GLU A C 1
ATOM 1176 O O . GLU A 1 158 ? 35.050 -14.816 -72.063 1.00 92.44 158 GLU A O 1
ATOM 1181 N N . ALA A 1 159 ? 35.394 -12.659 -71.554 1.00 89.69 159 ALA A N 1
ATOM 1182 C CA . ALA A 1 159 ? 35.445 -12.803 -70.106 1.00 89.69 159 ALA A CA 1
ATOM 1183 C C . ALA A 1 159 ? 34.596 -11.706 -69.453 1.00 89.69 159 ALA A C 1
ATOM 1185 O O . ALA A 1 159 ? 35.006 -10.548 -69.388 1.00 89.69 159 ALA A O 1
ATOM 1186 N N . SER A 1 160 ? 33.425 -12.077 -68.940 1.00 87.81 160 SER A N 1
ATOM 1187 C CA . SER A 1 160 ? 32.542 -11.161 -68.213 1.00 87.81 160 SER A CA 1
ATOM 1188 C C . SER A 1 160 ? 33.041 -10.896 -66.776 1.00 87.81 160 SER A C 1
ATOM 1190 O O . SER A 1 160 ? 33.794 -11.702 -66.206 1.00 87.81 160 SER A O 1
ATOM 1192 N N . GLU A 1 161 ? 32.612 -9.770 -66.193 1.00 84.62 161 GLU A N 1
ATOM 1193 C CA . GLU A 1 161 ? 32.928 -9.322 -64.818 1.00 84.62 161 GLU A CA 1
ATOM 1194 C C . GLU A 1 161 ? 34.429 -9.448 -64.441 1.00 84.62 161 GLU A C 1
ATOM 1196 O O . GLU A 1 161 ? 34.784 -9.970 -63.383 1.00 84.62 161 GLU A O 1
ATOM 1201 N N . VAL A 1 162 ? 35.342 -9.008 -65.315 1.00 87.94 162 VAL A N 1
ATOM 1202 C CA . VAL A 1 162 ? 36.788 -8.940 -65.024 1.00 87.94 162 VAL A CA 1
ATOM 1203 C C . VAL A 1 162 ? 37.095 -7.692 -64.200 1.00 87.94 162 VAL A C 1
ATOM 1205 O O . VAL A 1 162 ? 36.671 -6.588 -64.550 1.00 87.94 162 VAL A O 1
ATOM 1208 N N . LEU A 1 163 ? 37.850 -7.858 -63.109 1.00 88.12 163 LEU A N 1
ATOM 1209 C CA . LEU A 1 163 ? 38.346 -6.748 -62.302 1.00 88.12 163 LEU A CA 1
ATOM 1210 C C . LEU A 1 163 ? 39.708 -6.272 -62.825 1.00 88.12 163 LEU A C 1
ATOM 1212 O O . LEU A 1 163 ? 40.671 -7.040 -62.889 1.00 88.12 163 LEU A O 1
ATOM 1216 N N . PHE A 1 164 ? 39.789 -4.977 -63.120 1.00 88.88 164 PHE A N 1
ATOM 1217 C CA . PHE A 1 164 ? 40.989 -4.293 -63.581 1.00 88.88 164 PHE A CA 1
ATOM 1218 C C . PHE A 1 164 ? 41.458 -3.237 -62.559 1.00 88.88 164 PHE A C 1
ATOM 1220 O O . PHE A 1 164 ? 40.962 -2.107 -62.597 1.00 88.88 164 PHE A O 1
ATOM 1227 N N . PRO A 1 165 ? 42.356 -3.568 -61.607 1.00 85.06 165 PRO A N 1
ATOM 1228 C CA . PRO A 1 165 ? 42.900 -2.597 -60.649 1.00 85.06 165 PRO A CA 1
ATOM 1229 C C . PRO A 1 165 ? 43.818 -1.555 -61.313 1.00 85.06 165 PRO A C 1
ATOM 1231 O O . PRO A 1 165 ? 44.645 -1.894 -62.161 1.00 85.06 165 PRO A O 1
ATOM 1234 N N . ILE A 1 166 ? 43.700 -0.292 -60.890 1.00 82.31 166 ILE A N 1
ATOM 1235 C CA . ILE A 1 166 ? 44.429 0.860 -61.437 1.00 82.31 166 ILE A CA 1
ATOM 1236 C C . ILE A 1 166 ? 45.071 1.647 -60.281 1.00 82.31 166 ILE A C 1
ATOM 1238 O O . ILE A 1 166 ? 44.389 2.295 -59.487 1.00 82.31 166 ILE A O 1
ATOM 1242 N N . GLY A 1 167 ? 46.403 1.593 -60.196 1.00 70.19 167 GLY A N 1
ATOM 1243 C CA . GLY A 1 167 ? 47.184 2.226 -59.126 1.00 70.19 167 GLY A CA 1
ATOM 1244 C C . GLY A 1 167 ? 47.119 1.497 -57.772 1.00 70.19 167 GLY A C 1
ATOM 1245 O O . GLY A 1 167 ? 46.542 0.419 -57.646 1.00 70.19 167 GLY A O 1
ATOM 1246 N N . ASP A 1 168 ? 47.726 2.092 -56.742 1.00 59.31 168 ASP A N 1
ATOM 1247 C CA . ASP A 1 168 ? 47.861 1.511 -55.390 1.00 59.31 168 ASP A CA 1
ATOM 1248 C C . ASP A 1 168 ? 46.614 1.726 -54.492 1.00 59.31 168 ASP A C 1
ATOM 1250 O O . ASP A 1 168 ? 46.726 1.910 -53.277 1.00 59.31 168 ASP A O 1
ATOM 1254 N N . GLY A 1 169 ? 45.409 1.758 -55.073 1.00 57.88 169 GLY A N 1
ATOM 1255 C CA . GLY A 1 169 ? 44.170 2.105 -54.366 1.00 57.88 169 GLY A CA 1
ATOM 1256 C C . GLY A 1 169 ? 42.954 1.274 -54.774 1.00 57.88 169 GLY A C 1
ATOM 1257 O O . GLY A 1 169 ? 43.019 0.430 -55.659 1.00 57.88 169 GLY A O 1
ATOM 1258 N N . ASP A 1 170 ? 41.809 1.555 -54.145 1.00 55.19 170 ASP A N 1
ATOM 1259 C CA . ASP A 1 170 ? 40.509 0.897 -54.402 1.00 55.19 170 ASP A CA 1
ATOM 1260 C C . ASP A 1 170 ? 39.845 1.382 -55.719 1.00 55.19 170 ASP A C 1
ATOM 1262 O O . ASP A 1 170 ? 38.625 1.381 -55.873 1.00 55.19 170 ASP A O 1
ATOM 1266 N N . ALA A 1 171 ? 40.661 1.870 -56.660 1.00 61.69 171 ALA A N 1
ATOM 1267 C CA . ALA A 1 171 ? 40.257 2.326 -57.980 1.00 61.69 171 ALA A CA 1
ATOM 1268 C C . ALA A 1 171 ? 40.479 1.189 -58.983 1.00 61.69 171 ALA A C 1
ATOM 1270 O O . ALA A 1 171 ? 41.604 0.766 -59.239 1.00 61.69 171 ALA A O 1
ATOM 1271 N N . GLY A 1 172 ? 39.397 0.682 -59.562 1.00 72.31 172 GLY A N 1
ATOM 1272 C CA . GLY A 1 172 ? 39.471 -0.351 -60.583 1.00 72.31 172 GLY A CA 1
ATOM 1273 C C . GLY A 1 172 ? 38.191 -0.423 -61.396 1.00 72.31 172 GLY A C 1
ATOM 1274 O O . GLY A 1 172 ? 37.097 -0.204 -60.875 1.00 72.31 172 GLY A O 1
ATOM 1275 N N . ILE A 1 173 ? 38.333 -0.733 -62.680 1.00 83.19 173 ILE A N 1
ATOM 1276 C CA . ILE A 1 173 ? 37.198 -0.973 -63.572 1.00 83.19 173 ILE A CA 1
ATOM 1277 C C . ILE A 1 173 ? 36.723 -2.408 -63.345 1.00 83.19 173 ILE A C 1
ATOM 1279 O O . ILE A 1 173 ? 37.534 -3.322 -63.227 1.00 83.19 173 ILE A O 1
ATOM 1283 N N . THR A 1 174 ? 35.410 -2.626 -63.275 1.00 85.19 174 THR A N 1
ATOM 1284 C CA . THR A 1 174 ? 34.829 -3.976 -63.328 1.00 85.19 174 THR A CA 1
ATOM 1285 C C . THR A 1 174 ? 33.990 -4.058 -64.588 1.00 85.19 174 THR A C 1
ATOM 1287 O O . THR A 1 174 ? 32.993 -3.345 -64.710 1.00 85.19 174 THR A O 1
ATOM 1290 N N . GLY A 1 175 ? 34.410 -4.883 -65.540 1.00 84.88 175 GLY A N 1
ATOM 1291 C CA . GLY A 1 175 ? 33.857 -4.842 -66.885 1.00 84.88 175 GLY A CA 1
ATOM 1292 C C . GLY A 1 175 ? 34.039 -6.128 -67.671 1.00 84.88 175 GLY A C 1
ATOM 1293 O O . GLY A 1 175 ? 34.785 -7.020 -67.274 1.00 84.88 175 GLY A O 1
ATOM 1294 N N . ASP A 1 176 ? 33.344 -6.208 -68.796 1.00 88.88 176 ASP A N 1
ATOM 1295 C CA . ASP A 1 176 ? 33.410 -7.360 -69.689 1.00 88.88 176 ASP A CA 1
ATOM 1296 C C . ASP A 1 176 ? 34.516 -7.138 -70.725 1.00 88.88 176 ASP A C 1
ATOM 1298 O O . ASP A 1 176 ? 34.562 -6.092 -71.381 1.00 88.88 176 ASP A O 1
ATOM 1302 N N . LEU A 1 177 ? 35.411 -8.118 -70.853 1.00 92.19 177 LEU A N 1
ATOM 1303 C CA . LEU A 1 177 ? 36.508 -8.140 -71.813 1.00 92.19 177 LEU A CA 1
ATOM 1304 C C . LEU A 1 177 ? 36.131 -9.021 -73.004 1.00 92.19 177 LEU A C 1
ATOM 1306 O O . LEU A 1 177 ? 36.000 -10.236 -72.865 1.00 92.19 177 LEU A O 1
ATOM 1310 N N . TYR A 1 178 ? 36.024 -8.412 -74.177 1.00 92.31 178 TYR A N 1
ATOM 1311 C CA . TYR A 1 178 ? 35.865 -9.101 -75.454 1.00 92.31 178 TYR A CA 1
ATOM 1312 C C . TYR A 1 178 ? 37.214 -9.116 -76.171 1.00 92.31 178 TYR A C 1
ATOM 1314 O O . TYR A 1 178 ? 37.910 -8.101 -76.194 1.00 92.31 178 TYR A O 1
ATOM 1322 N N . ILE A 1 179 ? 37.582 -10.256 -76.753 1.00 92.19 179 ILE A N 1
ATOM 1323 C CA . ILE A 1 179 ? 38.843 -10.455 -77.474 1.00 92.19 179 ILE A CA 1
ATOM 1324 C C . ILE A 1 179 ? 38.513 -11.027 -78.852 1.00 92.19 179 ILE A C 1
ATOM 1326 O O . ILE A 1 179 ? 37.854 -12.061 -78.942 1.00 92.19 179 ILE A O 1
ATOM 1330 N N . ALA A 1 180 ? 38.975 -10.379 -79.920 1.00 90.31 180 ALA A N 1
ATOM 1331 C CA . ALA A 1 180 ? 38.841 -10.852 -81.297 1.00 90.31 180 ALA A CA 1
ATOM 1332 C C . ALA A 1 180 ? 40.220 -10.959 -81.961 1.00 90.31 180 ALA A C 1
ATOM 1334 O O . ALA A 1 180 ? 41.042 -10.052 -81.846 1.00 90.31 180 ALA A O 1
ATOM 1335 N N . ARG A 1 181 ? 40.482 -12.065 -82.657 1.00 88.94 181 ARG A N 1
ATOM 1336 C CA . ARG A 1 181 ? 41.722 -12.294 -83.406 1.00 88.94 181 ARG A CA 1
ATOM 1337 C C . ARG A 1 181 ? 41.666 -11.538 -84.732 1.00 88.94 181 ARG A C 1
ATOM 1339 O O . ARG A 1 181 ? 40.694 -11.677 -85.471 1.00 88.94 181 ARG A O 1
ATOM 1346 N N . ILE A 1 182 ? 42.711 -10.781 -85.046 1.00 84.88 182 ILE A N 1
ATOM 1347 C CA . ILE A 1 182 ? 42.876 -10.084 -86.326 1.00 84.88 182 ILE A CA 1
ATOM 1348 C C . ILE A 1 182 ? 44.192 -10.506 -86.989 1.00 84.88 182 ILE A C 1
ATOM 1350 O O . ILE A 1 182 ? 45.163 -10.867 -86.321 1.00 84.88 182 ILE A O 1
ATOM 1354 N N . GLU A 1 183 ? 44.200 -10.500 -88.318 1.00 73.88 183 GLU A N 1
ATOM 1355 C CA . GLU A 1 183 ? 45.307 -10.996 -89.140 1.00 73.88 183 GLU A CA 1
ATOM 1356 C C . GLU A 1 183 ? 46.130 -9.811 -89.658 1.00 73.88 183 GLU A C 1
ATOM 1358 O O . GLU A 1 183 ? 45.605 -8.919 -90.327 1.00 73.88 183 GLU A O 1
ATOM 1363 N N . ALA A 1 184 ? 47.420 -9.772 -89.310 1.00 65.38 184 ALA A N 1
ATOM 1364 C CA . ALA A 1 184 ? 48.314 -8.679 -89.679 1.00 65.38 184 ALA A CA 1
ATOM 1365 C C . ALA A 1 184 ? 48.948 -8.936 -91.066 1.00 65.38 184 ALA A C 1
ATOM 1367 O O . ALA A 1 184 ? 49.590 -9.974 -91.253 1.00 65.38 184 ALA A O 1
ATOM 1368 N N . PRO A 1 185 ? 48.816 -8.021 -92.049 1.00 58.38 185 PRO A N 1
ATOM 1369 C CA . PRO A 1 185 ? 49.399 -8.212 -93.374 1.00 58.38 185 PRO A CA 1
ATOM 1370 C C . PRO A 1 185 ? 50.933 -8.134 -93.325 1.00 58.38 185 PRO A C 1
ATOM 1372 O O . PRO A 1 185 ? 51.510 -7.181 -92.803 1.00 58.38 185 PRO A O 1
ATOM 1375 N N . GLN A 1 186 ? 51.594 -9.145 -93.889 1.00 57.59 186 GLN A N 1
ATOM 1376 C CA . GLN A 1 186 ? 53.050 -9.296 -93.851 1.00 57.59 186 GLN A CA 1
ATOM 1377 C C . GLN A 1 186 ? 53.787 -8.514 -94.950 1.00 57.59 186 GLN A C 1
ATOM 1379 O O . GLN A 1 186 ? 53.243 -8.222 -96.015 1.00 57.59 186 GLN A O 1
ATOM 1384 N N . ALA A 1 187 ? 55.085 -8.291 -94.722 1.00 53.19 187 ALA A N 1
ATOM 1385 C CA . ALA A 1 187 ? 56.078 -8.156 -95.787 1.00 53.19 187 ALA A CA 1
ATOM 1386 C C . ALA A 1 187 ? 56.742 -9.524 -96.059 1.00 53.19 187 ALA A C 1
ATOM 1388 O O . ALA A 1 187 ? 56.857 -10.341 -95.143 1.00 53.19 187 ALA A O 1
ATOM 1389 N N . ASP A 1 188 ? 57.179 -9.763 -97.302 1.00 45.44 188 ASP A N 1
ATOM 1390 C CA . ASP A 1 188 ? 57.661 -11.068 -97.787 1.00 45.44 188 ASP A CA 1
ATOM 1391 C C . ASP A 1 188 ? 58.648 -11.783 -96.839 1.00 45.44 188 ASP A C 1
ATOM 1393 O O . ASP A 1 188 ? 59.740 -11.288 -96.552 1.00 45.44 188 ASP A O 1
ATOM 1397 N N . GLY A 1 189 ? 58.291 -13.007 -96.428 1.00 56.03 189 GLY A N 1
ATOM 1398 C CA . GLY A 1 189 ? 59.196 -13.961 -95.771 1.00 56.03 189 GLY A CA 1
ATOM 1399 C C . GLY A 1 189 ? 59.180 -14.004 -94.236 1.00 56.03 189 GLY A C 1
ATOM 1400 O O . GLY A 1 189 ? 59.977 -14.745 -93.658 1.00 56.03 189 GLY A O 1
ATOM 1401 N N . ALA A 1 190 ? 58.303 -13.254 -93.565 1.00 52.84 190 ALA A N 1
ATOM 1402 C CA . ALA A 1 190 ? 58.114 -13.331 -92.111 1.00 52.84 190 ALA A CA 1
ATOM 1403 C C . ALA A 1 190 ? 57.237 -14.538 -91.675 1.00 52.84 190 ALA A C 1
ATOM 1405 O O . ALA A 1 190 ? 56.449 -15.046 -92.475 1.00 52.84 190 ALA A O 1
ATOM 1406 N N . PRO A 1 191 ? 57.319 -15.005 -90.410 1.00 57.34 191 PRO A N 1
ATOM 1407 C CA . PRO A 1 191 ? 56.325 -15.919 -89.832 1.00 57.34 191 PRO A CA 1
ATOM 1408 C C . PRO A 1 191 ? 54.987 -15.206 -89.558 1.00 57.34 191 PRO A C 1
ATOM 1410 O O . PRO A 1 191 ? 54.951 -13.987 -89.380 1.00 57.34 191 PRO A O 1
ATOM 1413 N N . GLU A 1 192 ? 53.882 -15.957 -89.534 1.00 60.03 192 GLU A N 1
ATOM 1414 C CA . GLU A 1 192 ? 52.537 -15.429 -89.246 1.00 60.03 192 GLU A CA 1
ATOM 1415 C C . GLU A 1 192 ? 52.481 -14.814 -87.838 1.00 60.03 192 GLU A C 1
ATOM 1417 O O . GLU A 1 192 ? 52.683 -15.521 -86.850 1.00 60.03 192 GLU A O 1
ATOM 1422 N N . GLN A 1 193 ? 52.190 -13.511 -87.740 1.00 65.44 193 GLN A N 1
ATOM 1423 C CA . GLN A 1 193 ? 51.979 -12.829 -86.460 1.00 65.44 193 GLN A CA 1
ATOM 1424 C C . GLN A 1 193 ? 50.497 -12.548 -86.225 1.00 65.44 193 GLN A C 1
ATOM 1426 O O . GLN A 1 193 ? 49.825 -11.890 -87.022 1.00 65.44 193 GLN A O 1
ATOM 1431 N N . TRP A 1 194 ? 50.014 -13.029 -85.085 1.00 74.25 194 TRP A N 1
ATOM 1432 C CA . TRP A 1 194 ? 48.640 -12.863 -84.632 1.00 74.25 194 TRP A CA 1
ATOM 1433 C C . TRP A 1 194 ? 48.511 -11.585 -83.807 1.00 74.25 194 TRP A C 1
ATOM 1435 O O . TRP A 1 194 ? 49.353 -11.307 -82.950 1.00 74.25 194 TRP A O 1
ATOM 1445 N N . GLN A 1 195 ? 47.438 -10.834 -84.038 1.00 86.88 195 GLN A N 1
ATOM 1446 C CA . GLN A 1 195 ? 47.060 -9.698 -83.205 1.00 86.88 195 GLN A CA 1
ATOM 1447 C C . GLN A 1 195 ? 45.665 -9.910 -82.612 1.00 86.88 195 GLN A C 1
ATOM 1449 O O . GLN A 1 195 ? 44.836 -10.643 -83.156 1.00 86.88 195 GLN A O 1
ATOM 1454 N N . PHE A 1 196 ? 45.403 -9.258 -81.483 1.00 89.44 196 PHE A N 1
ATOM 1455 C CA . PHE A 1 196 ? 44.154 -9.368 -80.738 1.00 89.44 196 PHE A CA 1
ATOM 1456 C C . PHE A 1 196 ? 43.558 -7.984 -80.490 1.00 89.44 196 PHE A C 1
ATOM 1458 O O . PHE A 1 196 ? 44.144 -7.167 -79.784 1.00 89.44 196 PHE A O 1
ATOM 1465 N N . LEU A 1 197 ? 42.373 -7.729 -81.046 1.00 90.31 197 LEU A N 1
ATOM 1466 C CA . LEU A 1 197 ? 41.552 -6.576 -80.701 1.00 90.31 197 LEU A CA 1
ATOM 1467 C C . LEU A 1 197 ? 40.803 -6.877 -79.396 1.00 90.31 197 LEU A C 1
ATOM 1469 O O . LEU A 1 197 ? 39.848 -7.655 -79.375 1.00 90.31 197 LEU A O 1
ATOM 1473 N N . CYS A 1 198 ? 41.241 -6.244 -78.314 1.00 91.62 198 CYS A N 1
ATOM 1474 C CA . CYS A 1 198 ? 40.615 -6.281 -77.000 1.00 91.62 198 CYS A CA 1
ATOM 1475 C C . CYS A 1 198 ? 39.694 -5.069 -76.807 1.00 91.62 198 CYS A C 1
ATOM 1477 O O . CYS A 1 198 ? 40.095 -3.926 -77.042 1.00 91.62 198 CYS A O 1
ATOM 1479 N N . ALA A 1 199 ? 38.477 -5.312 -76.324 1.00 90.06 199 ALA A N 1
ATOM 1480 C CA . ALA A 1 199 ? 37.478 -4.294 -76.016 1.00 90.06 199 ALA A CA 1
ATOM 1481 C C . ALA A 1 199 ? 36.939 -4.474 -74.589 1.00 90.06 199 ALA A C 1
ATOM 1483 O O . ALA A 1 199 ? 36.527 -5.575 -74.224 1.00 90.06 199 ALA A O 1
ATOM 1484 N N . VAL A 1 200 ? 36.927 -3.403 -73.786 1.00 88.81 200 VAL A N 1
ATOM 1485 C CA . VAL A 1 200 ? 36.516 -3.448 -72.367 1.00 88.81 200 VAL A CA 1
ATOM 1486 C C . VAL A 1 200 ? 35.291 -2.570 -72.111 1.00 88.81 200 VAL A C 1
ATOM 1488 O O . VAL A 1 200 ? 35.337 -1.356 -72.318 1.00 88.81 200 VAL A O 1
ATOM 1491 N N . VAL A 1 201 ? 34.205 -3.186 -71.633 1.00 86.88 201 VAL A N 1
ATOM 1492 C CA . VAL A 1 201 ? 32.925 -2.534 -71.300 1.00 86.88 201 VAL A CA 1
ATOM 1493 C C . VAL A 1 201 ? 32.800 -2.370 -69.781 1.00 86.88 201 VAL A C 1
ATOM 1495 O O . VAL A 1 201 ? 32.585 -3.353 -69.079 1.00 86.88 201 VAL A O 1
ATOM 1498 N N . ASP A 1 202 ? 32.895 -1.144 -69.259 1.00 79.56 202 ASP A N 1
ATOM 1499 C CA . ASP A 1 202 ? 32.703 -0.866 -67.823 1.00 79.56 202 ASP A CA 1
ATOM 1500 C C . ASP A 1 202 ? 31.240 -1.079 -67.380 1.00 79.56 202 ASP A C 1
ATOM 1502 O O . ASP A 1 202 ? 30.319 -0.438 -67.893 1.00 79.56 202 ASP A O 1
ATOM 1506 N N . GLN A 1 203 ? 31.019 -1.955 -66.392 1.00 75.94 203 GLN A N 1
ATOM 1507 C CA . GLN A 1 203 ? 29.705 -2.182 -65.776 1.00 75.94 203 GLN A CA 1
ATOM 1508 C C . GLN A 1 203 ? 29.456 -1.327 -64.516 1.00 75.94 203 GLN A C 1
ATOM 1510 O O . GLN A 1 203 ? 28.330 -1.310 -63.999 1.00 75.94 203 GLN A O 1
ATOM 1515 N N . GLY A 1 204 ? 30.465 -0.607 -64.011 1.00 69.31 204 GLY A N 1
ATOM 1516 C CA . GLY A 1 204 ? 30.424 0.159 -62.760 1.00 69.31 204 GLY A CA 1
ATOM 1517 C C . GLY A 1 204 ? 29.152 0.999 -62.544 1.00 69.31 204 GLY A C 1
ATOM 1518 O O . GLY A 1 204 ? 28.514 0.851 -61.493 1.00 69.31 204 GLY A O 1
ATOM 1519 N N . PRO A 1 205 ? 28.704 1.818 -63.521 1.00 67.94 205 PRO A N 1
ATOM 1520 C CA . PRO A 1 205 ? 27.497 2.638 -63.392 1.00 67.94 205 PRO A CA 1
ATOM 1521 C C . PRO A 1 205 ? 26.212 1.829 -63.145 1.00 67.94 205 PRO A C 1
ATOM 1523 O O . PRO A 1 205 ? 25.412 2.184 -62.277 1.00 67.94 205 PRO A O 1
ATOM 1526 N N . LEU A 1 206 ? 26.029 0.707 -63.852 1.00 68.81 206 LEU A N 1
ATOM 1527 C CA . LEU A 1 206 ? 24.841 -0.152 -63.734 1.00 68.81 206 LEU A CA 1
ATOM 1528 C C . LEU A 1 206 ? 24.813 -0.909 -62.398 1.00 68.81 206 LEU A C 1
ATOM 1530 O O . LEU A 1 206 ? 23.750 -1.113 -61.802 1.00 68.81 206 LEU A O 1
ATOM 1534 N N . VAL A 1 207 ? 25.987 -1.307 -61.901 1.00 69.50 207 VAL A N 1
ATOM 1535 C CA . VAL A 1 207 ? 26.137 -1.924 -60.577 1.00 69.50 207 VAL A CA 1
ATOM 1536 C C . VAL A 1 207 ? 25.840 -0.906 -59.468 1.00 69.50 207 VAL A C 1
ATOM 1538 O O . VAL A 1 207 ? 25.163 -1.246 -58.493 1.00 69.50 207 VAL A O 1
ATOM 1541 N N . ALA A 1 208 ? 26.280 0.347 -59.623 1.00 70.31 208 ALA A N 1
ATOM 1542 C CA . ALA A 1 208 ? 25.996 1.429 -58.682 1.00 70.31 208 ALA A CA 1
ATOM 1543 C C . ALA A 1 208 ? 24.496 1.777 -58.619 1.00 70.31 208 ALA A C 1
ATOM 1545 O O . ALA A 1 208 ? 23.928 1.820 -57.524 1.00 70.31 208 ALA A O 1
ATOM 1546 N N . GLU A 1 209 ? 23.826 1.944 -59.766 1.00 76.25 209 GLU A N 1
ATOM 1547 C CA . GLU A 1 209 ? 22.382 2.223 -59.822 1.00 76.25 209 GLU A CA 1
ATOM 1548 C C . GLU A 1 209 ? 21.561 1.097 -59.172 1.00 76.25 209 GLU A C 1
ATOM 1550 O O . GLU A 1 209 ? 20.701 1.353 -58.322 1.00 76.25 209 GLU A O 1
ATOM 1555 N N . ARG A 1 210 ? 21.876 -0.170 -59.487 1.00 76.75 210 ARG A N 1
ATOM 1556 C CA . ARG A 1 210 ? 21.211 -1.339 -58.887 1.00 76.75 210 ARG A CA 1
ATOM 1557 C C . ARG A 1 210 ? 21.335 -1.342 -57.358 1.00 76.75 210 ARG A C 1
ATOM 1559 O O . ARG A 1 210 ? 20.342 -1.593 -56.673 1.00 76.75 210 ARG A O 1
ATOM 1566 N N . ARG A 1 211 ? 22.524 -1.035 -56.822 1.00 77.56 211 ARG A N 1
ATOM 1567 C CA . ARG A 1 211 ? 22.771 -0.938 -55.370 1.00 77.56 211 ARG A CA 1
ATOM 1568 C C . ARG A 1 211 ? 21.970 0.208 -54.735 1.00 77.56 211 ARG A C 1
ATOM 1570 O O . ARG A 1 211 ? 21.351 -0.002 -53.693 1.00 77.56 211 ARG A O 1
ATOM 1577 N N . ALA A 1 212 ? 21.914 1.380 -55.371 1.00 76.56 212 ALA A N 1
ATOM 1578 C CA . ALA A 1 212 ? 21.151 2.530 -54.876 1.00 76.56 212 ALA A CA 1
ATOM 1579 C C . ALA A 1 212 ? 19.632 2.261 -54.834 1.00 76.56 212 ALA A C 1
ATOM 1581 O O . ALA A 1 212 ? 18.969 2.560 -53.837 1.00 76.56 212 ALA A O 1
ATOM 1582 N N . LEU A 1 213 ? 19.077 1.627 -55.874 1.00 82.50 213 LEU A N 1
ATOM 1583 C CA . LEU A 1 213 ? 17.665 1.226 -55.912 1.00 82.50 213 LEU A CA 1
ATOM 1584 C C . LEU A 1 213 ? 17.327 0.199 -54.820 1.00 82.50 213 LEU A C 1
ATOM 1586 O O . LEU A 1 213 ? 16.293 0.321 -54.160 1.00 82.50 213 LEU A O 1
ATOM 1590 N N . GLN A 1 214 ? 18.211 -0.774 -54.575 1.00 80.50 214 GLN A N 1
ATOM 1591 C CA . GLN A 1 214 ? 18.050 -1.752 -53.493 1.00 80.50 214 GLN A CA 1
ATOM 1592 C C . GLN A 1 214 ? 18.061 -1.089 -52.106 1.00 80.50 214 GLN A C 1
ATOM 1594 O O . GLN A 1 214 ? 17.184 -1.382 -51.294 1.00 80.50 214 GLN A O 1
ATOM 1599 N N . GLN A 1 215 ? 18.986 -0.157 -51.851 1.00 81.12 215 GLN A N 1
ATOM 1600 C CA . GLN A 1 215 ? 19.056 0.605 -50.594 1.00 81.12 215 GLN A CA 1
ATOM 1601 C C . GLN A 1 215 ? 17.814 1.485 -50.362 1.00 81.12 215 GLN A C 1
ATOM 1603 O O . GLN A 1 215 ? 17.319 1.589 -49.240 1.00 81.12 215 GLN A O 1
ATOM 1608 N N . SER A 1 216 ? 17.271 2.091 -51.422 1.00 84.06 216 SER A N 1
ATOM 1609 C CA . SER A 1 216 ? 16.021 2.860 -51.352 1.00 84.06 216 SER A CA 1
ATOM 1610 C C . SER A 1 216 ? 14.821 1.964 -51.008 1.00 84.06 216 SER A C 1
ATOM 1612 O O . SER A 1 216 ? 14.004 2.299 -50.145 1.00 84.06 216 SER A O 1
ATOM 1614 N N . ALA A 1 217 ? 14.745 0.776 -51.621 1.00 82.62 217 ALA A N 1
ATOM 1615 C CA . ALA A 1 217 ? 13.684 -0.192 -51.361 1.00 82.62 217 ALA A CA 1
ATOM 1616 C C . ALA A 1 217 ? 13.712 -0.737 -49.921 1.00 82.62 217 ALA A C 1
ATOM 1618 O O . ALA A 1 217 ? 12.656 -0.817 -49.288 1.00 82.62 217 ALA A O 1
ATOM 1619 N N . THR A 1 218 ? 14.889 -1.064 -49.371 1.00 88.06 218 THR A N 1
ATOM 1620 C CA . THR A 1 218 ? 15.002 -1.515 -47.972 1.00 88.06 218 THR A CA 1
ATOM 1621 C C . THR A 1 218 ? 14.657 -0.397 -46.990 1.00 88.06 218 THR A C 1
ATOM 1623 O O . THR A 1 218 ? 13.851 -0.623 -46.090 1.00 88.06 218 THR A O 1
ATOM 1626 N N . ALA A 1 219 ? 15.144 0.830 -47.203 1.00 84.19 219 ALA A N 1
ATOM 1627 C CA . ALA A 1 219 ? 14.806 1.979 -46.358 1.00 84.19 219 ALA A CA 1
ATOM 1628 C C . ALA A 1 219 ? 13.290 2.283 -46.337 1.00 84.19 219 ALA A C 1
ATOM 1630 O O . ALA A 1 219 ? 12.731 2.629 -45.291 1.00 84.19 219 ALA A O 1
ATOM 1631 N N . LEU A 1 220 ? 12.593 2.115 -47.468 1.00 87.19 220 LEU A N 1
ATOM 1632 C CA . LEU A 1 220 ? 11.134 2.251 -47.536 1.00 87.19 220 LEU A CA 1
ATOM 1633 C C . LEU A 1 220 ? 10.407 1.117 -46.793 1.00 87.19 220 LEU A C 1
ATOM 1635 O O . LEU A 1 220 ? 9.437 1.378 -46.076 1.00 87.19 220 LEU A O 1
ATOM 1639 N N . GLN A 1 221 ? 10.877 -0.129 -46.920 1.00 85.31 221 GLN A N 1
ATOM 1640 C CA . GLN A 1 221 ? 10.330 -1.270 -46.176 1.00 85.31 221 GLN A CA 1
ATOM 1641 C C . GLN A 1 221 ? 10.518 -1.102 -44.662 1.00 85.31 221 GLN A C 1
ATOM 1643 O O . GLN A 1 221 ? 9.561 -1.291 -43.910 1.00 85.31 221 GLN A O 1
ATOM 1648 N N . GLU A 1 222 ? 11.700 -0.675 -44.213 1.00 85.25 222 GLU A N 1
ATOM 1649 C CA . GLU A 1 222 ? 11.972 -0.364 -42.807 1.00 85.25 222 GLU A CA 1
ATOM 1650 C C . GLU A 1 222 ? 11.060 0.749 -42.286 1.00 85.25 222 GLU A C 1
ATOM 1652 O O . GLU A 1 222 ? 10.459 0.601 -41.221 1.00 85.25 222 GLU A O 1
ATOM 1657 N N . ARG A 1 223 ? 10.888 1.840 -43.043 1.00 82.81 223 ARG A N 1
ATOM 1658 C CA . ARG A 1 223 ? 10.000 2.946 -42.657 1.00 82.81 223 ARG A CA 1
ATOM 1659 C C . ARG A 1 223 ? 8.539 2.503 -42.546 1.00 82.81 223 ARG A C 1
ATOM 1661 O O . ARG A 1 223 ? 7.869 2.874 -41.584 1.00 82.81 223 ARG A O 1
ATOM 1668 N N . ASN A 1 224 ? 8.055 1.674 -43.469 1.00 84.50 224 ASN A N 1
ATOM 1669 C CA . ASN A 1 224 ? 6.697 1.124 -43.406 1.00 84.50 224 ASN A CA 1
ATOM 1670 C C . ASN A 1 224 ? 6.532 0.141 -42.234 1.00 84.50 224 ASN A C 1
ATOM 1672 O O . ASN A 1 224 ? 5.534 0.201 -41.515 1.00 84.50 224 ASN A O 1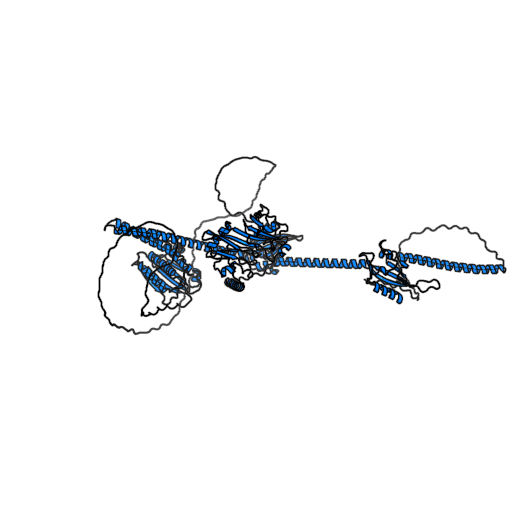
ATOM 1676 N N . ALA A 1 225 ? 7.529 -0.708 -41.964 1.00 85.56 225 ALA A N 1
ATOM 1677 C CA . ALA A 1 225 ? 7.534 -1.583 -40.793 1.00 85.56 225 ALA A CA 1
ATOM 1678 C C . ALA A 1 225 ? 7.537 -0.783 -39.475 1.00 85.56 225 ALA A C 1
ATOM 1680 O O . ALA A 1 225 ? 6.821 -1.139 -38.538 1.00 85.56 225 ALA A O 1
ATOM 1681 N N . GLN A 1 226 ? 8.279 0.328 -39.410 1.00 83.94 226 GLN A N 1
ATOM 1682 C CA . GLN A 1 226 ? 8.274 1.255 -38.273 1.00 83.94 226 GLN A CA 1
ATOM 1683 C C . GLN A 1 226 ? 6.913 1.943 -38.087 1.00 83.94 226 GLN A C 1
ATOM 1685 O O . GLN A 1 226 ? 6.465 2.070 -36.946 1.00 83.94 226 GLN A O 1
ATOM 1690 N N . LEU A 1 227 ? 6.231 2.339 -39.170 1.00 83.06 227 LEU A N 1
ATOM 1691 C CA . LEU A 1 227 ? 4.874 2.901 -39.115 1.00 83.06 227 LEU A CA 1
ATOM 1692 C C . LEU A 1 227 ? 3.871 1.883 -38.553 1.00 83.06 227 LEU A C 1
ATOM 1694 O O . LEU A 1 227 ? 3.276 2.151 -37.510 1.00 83.06 227 LEU A O 1
ATOM 1698 N N . TYR A 1 228 ? 3.775 0.680 -39.130 1.00 82.38 228 TYR A N 1
ATOM 1699 C CA . TYR A 1 228 ? 2.885 -0.375 -38.619 1.00 82.38 228 TYR A CA 1
ATOM 1700 C C . TYR A 1 228 ? 3.217 -0.797 -37.176 1.00 82.38 228 TYR A C 1
ATOM 1702 O O . TYR A 1 228 ? 2.322 -1.095 -36.380 1.00 82.38 228 TYR A O 1
ATOM 1710 N N . ALA A 1 229 ? 4.500 -0.803 -36.796 1.00 82.25 229 ALA A N 1
ATOM 1711 C CA . ALA A 1 229 ? 4.924 -1.053 -35.418 1.00 82.25 229 ALA A CA 1
ATOM 1712 C C . ALA A 1 229 ? 4.581 0.105 -34.460 1.00 82.25 229 ALA A C 1
ATOM 1714 O O . ALA A 1 229 ? 4.438 -0.126 -33.258 1.00 82.25 229 ALA A O 1
ATOM 1715 N N . SER A 1 230 ? 4.448 1.335 -34.965 1.00 79.56 230 SER A N 1
ATOM 1716 C CA . SER A 1 230 ? 3.998 2.505 -34.205 1.00 79.56 230 SER A CA 1
ATOM 1717 C C . SER A 1 230 ? 2.479 2.492 -34.012 1.00 79.56 230 SER A C 1
ATOM 1719 O O . SER A 1 230 ? 2.011 2.610 -32.881 1.00 79.56 230 SER A O 1
ATOM 1721 N N . GLU A 1 231 ? 1.709 2.241 -35.074 1.00 82.75 231 GLU A N 1
ATOM 1722 C CA . GLU A 1 231 ? 0.243 2.126 -35.032 1.00 82.75 231 GLU A CA 1
ATOM 1723 C C . GLU A 1 231 ? -0.207 1.037 -34.052 1.00 82.75 231 GLU A C 1
ATOM 1725 O O . GLU A 1 231 ? -0.926 1.323 -33.094 1.00 82.75 231 GLU A O 1
ATOM 1730 N N . ARG A 1 232 ? 0.318 -0.190 -34.198 1.00 81.19 232 ARG A N 1
ATOM 1731 C CA . ARG A 1 232 ? 0.027 -1.305 -33.277 1.00 81.19 232 ARG A CA 1
ATOM 1732 C C . ARG A 1 232 ? 0.445 -1.008 -31.834 1.00 81.19 232 ARG A C 1
ATOM 1734 O O . ARG A 1 232 ? -0.175 -1.506 -30.897 1.00 81.19 232 ARG A O 1
ATOM 1741 N N . ARG A 1 233 ? 1.488 -0.196 -31.625 1.00 82.62 233 ARG A N 1
ATOM 1742 C CA . ARG A 1 233 ? 1.924 0.237 -30.286 1.00 82.62 233 ARG A CA 1
ATOM 1743 C C . ARG A 1 233 ? 0.958 1.258 -29.685 1.00 82.62 233 ARG A C 1
ATOM 1745 O O . ARG A 1 233 ? 0.664 1.158 -28.497 1.00 82.62 233 ARG A O 1
ATOM 1752 N N . LEU A 1 234 ? 0.454 2.206 -30.476 1.00 81.50 234 LEU A N 1
ATOM 1753 C CA . LEU A 1 234 ? -0.562 3.170 -30.042 1.00 81.50 234 LEU A CA 1
ATOM 1754 C C . LEU A 1 234 ? -1.885 2.467 -29.715 1.00 81.50 234 LEU A C 1
ATOM 1756 O O . LEU A 1 234 ? -2.431 2.685 -28.633 1.00 81.50 234 LEU A O 1
ATOM 1760 N N . GLU A 1 235 ? -2.338 1.556 -30.578 1.00 83.56 235 GLU A N 1
ATOM 1761 C CA . GLU A 1 235 ? -3.509 0.710 -30.330 1.00 83.56 235 GLU A CA 1
ATOM 1762 C C . GLU A 1 235 ? -3.345 -0.100 -29.033 1.00 83.56 235 GLU A C 1
ATOM 1764 O O . GLU A 1 235 ? -4.203 -0.046 -28.151 1.00 83.56 235 GLU A O 1
ATOM 1769 N N . ALA A 1 236 ? -2.212 -0.790 -28.854 1.00 82.31 236 ALA A N 1
ATOM 1770 C CA . ALA A 1 236 ? -1.934 -1.555 -27.639 1.00 82.31 236 ALA A CA 1
ATOM 1771 C C . ALA A 1 236 ? -1.900 -0.677 -26.373 1.00 82.31 236 ALA A C 1
ATOM 1773 O O . ALA A 1 236 ? -2.348 -1.117 -25.313 1.00 82.31 236 ALA A O 1
ATOM 1774 N N . VAL A 1 237 ? -1.414 0.566 -26.454 1.00 83.56 237 VAL A N 1
ATOM 1775 C CA . VAL A 1 237 ? -1.426 1.525 -25.333 1.00 83.56 237 VAL A CA 1
ATOM 1776 C C . VAL A 1 237 ? -2.848 1.998 -25.005 1.00 83.56 237 VAL A C 1
ATOM 1778 O O . VAL A 1 237 ? -3.204 2.055 -23.828 1.00 83.56 237 VAL A O 1
ATOM 1781 N N . ILE A 1 238 ? -3.685 2.279 -26.008 1.00 86.88 238 ILE A N 1
ATOM 1782 C CA . ILE A 1 238 ? -5.096 2.659 -25.811 1.00 86.88 238 ILE A CA 1
ATOM 1783 C C . ILE A 1 238 ? -5.896 1.486 -25.225 1.00 86.88 238 ILE A C 1
ATOM 1785 O O . ILE A 1 238 ? -6.659 1.666 -24.270 1.00 86.88 238 ILE A O 1
ATOM 1789 N N . ASN A 1 239 ? -5.682 0.276 -25.744 1.00 85.81 239 ASN A N 1
ATOM 1790 C CA . ASN A 1 239 ? -6.421 -0.924 -25.351 1.00 85.81 239 ASN A CA 1
ATOM 1791 C C . ASN A 1 239 ? -5.971 -1.518 -24.004 1.00 85.81 239 ASN A C 1
ATOM 1793 O O . ASN A 1 239 ? -6.756 -2.212 -23.361 1.00 85.81 239 ASN A O 1
ATOM 1797 N N . SER A 1 240 ? -4.754 -1.213 -23.535 1.00 82.25 240 SER A N 1
ATOM 1798 C CA . SER A 1 240 ? -4.259 -1.589 -22.196 1.00 82.25 240 SER A CA 1
ATOM 1799 C C . SER A 1 240 ? -4.423 -0.496 -21.127 1.00 82.25 240 SER A C 1
ATOM 1801 O O . SER A 1 240 ? -4.054 -0.706 -19.966 1.00 82.25 240 SER A O 1
ATOM 1803 N N . ALA A 1 241 ? -4.988 0.665 -21.478 1.00 87.69 241 ALA A N 1
ATOM 1804 C CA . ALA A 1 241 ? -5.183 1.771 -20.547 1.00 87.69 241 ALA A CA 1
ATOM 1805 C C . ALA A 1 241 ? -6.152 1.403 -19.406 1.00 87.69 241 ALA A C 1
ATOM 1807 O O . ALA A 1 241 ? -7.237 0.869 -19.630 1.00 87.69 241 ALA A O 1
ATOM 1808 N N . LEU A 1 242 ? -5.761 1.726 -18.165 1.00 82.12 242 LEU A N 1
ATOM 1809 C CA . LEU A 1 242 ? -6.534 1.420 -16.948 1.00 82.12 242 LEU A CA 1
ATOM 1810 C C . LEU A 1 242 ? -7.738 2.346 -16.707 1.00 82.12 242 LEU A C 1
ATOM 1812 O O . LEU A 1 242 ? -8.540 2.066 -15.817 1.00 82.12 242 LEU A O 1
ATOM 1816 N N . ASP A 1 243 ? -7.850 3.426 -17.479 1.00 90.00 243 ASP A N 1
ATOM 1817 C CA . ASP A 1 243 ? -9.005 4.320 -17.509 1.00 90.00 243 ASP A CA 1
ATOM 1818 C C . ASP A 1 243 ? -9.823 4.052 -18.787 1.00 90.00 243 ASP A C 1
ATOM 1820 O O . ASP A 1 243 ? -9.279 3.611 -19.807 1.00 90.00 243 ASP A O 1
ATOM 1824 N N . ALA A 1 244 ? -11.128 4.319 -18.746 1.00 93.00 244 ALA A N 1
ATOM 1825 C CA . ALA A 1 244 ? -11.974 4.271 -19.932 1.00 93.00 244 ALA A CA 1
ATOM 1826 C C . ALA A 1 244 ? -11.624 5.452 -20.846 1.00 93.00 244 ALA A C 1
ATOM 1828 O O . ALA A 1 244 ? -11.667 6.602 -20.405 1.00 93.00 244 ALA A O 1
ATOM 1829 N N . ILE A 1 245 ? -11.278 5.160 -22.101 1.00 93.88 245 ILE A N 1
ATOM 1830 C CA . ILE A 1 245 ? -10.956 6.156 -23.129 1.00 93.88 245 ILE A CA 1
ATOM 1831 C C . ILE A 1 245 ? -12.070 6.140 -24.171 1.00 93.88 245 ILE A C 1
ATOM 1833 O O . ILE A 1 245 ? -12.335 5.102 -24.786 1.00 93.88 245 ILE A O 1
ATOM 1837 N N . ILE A 1 246 ? -12.686 7.304 -24.365 1.00 93.88 246 ILE A N 1
ATOM 1838 C CA . ILE A 1 246 ? -13.687 7.566 -25.396 1.00 93.88 246 ILE A CA 1
ATOM 1839 C C . ILE A 1 246 ? -13.199 8.755 -26.225 1.00 93.88 246 ILE A C 1
ATOM 1841 O O . ILE A 1 246 ? -12.984 9.821 -25.659 1.00 93.88 246 ILE A O 1
ATOM 1845 N N . CYS A 1 247 ? -13.056 8.614 -27.540 1.00 92.12 247 CYS A N 1
ATOM 1846 C CA . CYS A 1 247 ? -12.903 9.771 -28.431 1.00 92.12 247 CYS A CA 1
ATOM 1847 C C . CYS A 1 247 ? -14.238 10.053 -29.117 1.00 92.12 247 CYS A C 1
ATOM 1849 O O . CYS A 1 247 ? -14.956 9.110 -29.457 1.00 92.12 247 CYS A O 1
ATOM 1851 N N . VAL A 1 248 ? -14.563 11.329 -29.322 1.00 90.94 248 VAL A N 1
ATOM 1852 C CA . VAL A 1 248 ? -15.754 11.766 -30.057 1.00 90.94 248 VAL A CA 1
ATOM 1853 C C . VAL A 1 248 ? -15.414 12.794 -31.131 1.00 90.94 248 VAL A C 1
ATOM 1855 O O . VAL A 1 248 ? -14.461 13.566 -30.986 1.00 90.94 248 VAL A O 1
ATOM 1858 N N . ASP A 1 249 ? -16.209 12.793 -32.199 1.00 88.56 249 ASP A N 1
ATOM 1859 C CA . ASP A 1 249 ? -16.153 13.788 -33.268 1.00 88.56 249 ASP A CA 1
ATOM 1860 C C . ASP A 1 249 ? -16.827 15.120 -32.871 1.00 88.56 249 ASP A C 1
ATOM 1862 O O . ASP A 1 249 ? -17.412 15.274 -31.794 1.00 88.56 249 ASP A O 1
ATOM 1866 N N . GLN A 1 250 ? -16.804 16.078 -33.797 1.00 82.56 250 GLN A N 1
ATOM 1867 C CA . GLN A 1 250 ? -17.495 17.369 -33.700 1.00 82.56 250 GLN A CA 1
ATOM 1868 C C . GLN A 1 250 ? -19.030 17.279 -33.536 1.00 82.56 250 GLN A C 1
ATOM 1870 O O . GLN A 1 250 ? -19.657 18.253 -33.125 1.00 82.56 250 GLN A O 1
ATOM 1875 N N . ASN A 1 251 ? -19.639 16.118 -33.808 1.00 84.62 251 ASN A N 1
ATOM 1876 C CA . ASN A 1 251 ? -21.059 15.824 -33.585 1.00 84.62 251 ASN A CA 1
ATOM 1877 C C . ASN A 1 251 ? -21.305 15.058 -32.265 1.00 84.62 251 ASN A C 1
ATOM 1879 O O . ASN A 1 251 ? -22.421 14.598 -32.020 1.00 84.62 251 ASN A O 1
ATOM 1883 N N . GLN A 1 252 ? -20.273 14.902 -31.425 1.00 86.12 252 GLN A N 1
ATOM 1884 C CA . GLN A 1 252 ? -20.265 14.127 -30.177 1.00 86.12 252 GLN A CA 1
ATOM 1885 C C . GLN A 1 252 ? -20.566 12.624 -30.347 1.00 86.12 252 GLN A C 1
ATOM 1887 O O . GLN A 1 252 ? -20.983 11.954 -29.396 1.00 86.12 252 GLN A O 1
ATOM 1892 N N . ARG A 1 253 ? -20.329 12.074 -31.545 1.00 91.25 253 ARG A N 1
ATOM 1893 C CA . ARG A 1 253 ? -20.409 10.638 -31.840 1.00 91.25 253 ARG A CA 1
ATOM 1894 C C . ARG A 1 253 ? -19.090 9.954 -31.529 1.00 91.25 253 ARG A C 1
ATOM 1896 O O . ARG A 1 253 ? -18.024 10.459 -31.867 1.00 91.25 253 ARG A O 1
ATOM 1903 N N . ILE A 1 254 ? -19.169 8.783 -30.912 1.00 93.69 254 ILE A N 1
ATOM 1904 C CA . ILE A 1 254 ? -18.008 8.028 -30.442 1.00 93.69 254 ILE A CA 1
ATOM 1905 C C . ILE A 1 254 ? -17.224 7.431 -31.621 1.00 93.69 254 ILE A C 1
ATOM 1907 O O . ILE A 1 254 ? -17.748 6.609 -32.371 1.00 93.69 254 ILE A O 1
ATOM 1911 N N . THR A 1 255 ? -15.957 7.820 -31.757 1.00 91.62 255 THR A N 1
ATOM 1912 C CA . THR A 1 255 ? -15.014 7.350 -32.790 1.00 91.62 255 THR A CA 1
ATOM 1913 C C . THR A 1 255 ? -13.999 6.337 -32.257 1.00 91.62 255 THR A C 1
ATOM 1915 O O . THR A 1 255 ? -13.511 5.504 -33.014 1.00 91.62 255 THR A O 1
ATOM 1918 N N . VAL A 1 256 ? -13.708 6.360 -30.952 1.00 91.88 256 VAL A N 1
ATOM 1919 C CA . VAL A 1 256 ? -12.856 5.376 -30.259 1.00 91.88 256 VAL A CA 1
ATOM 1920 C C . VAL A 1 256 ? -13.507 5.017 -28.930 1.00 91.88 256 VAL A C 1
ATOM 1922 O O . VAL A 1 256 ? -13.967 5.906 -28.218 1.00 91.88 256 VAL A O 1
ATOM 1925 N N . PHE A 1 257 ? -13.529 3.731 -28.574 1.00 94.38 257 PHE A N 1
ATOM 1926 C CA . PHE A 1 257 ? -14.109 3.241 -27.320 1.00 94.38 257 PHE A CA 1
ATOM 1927 C C . PHE A 1 257 ? -13.341 2.004 -26.836 1.00 94.38 257 PHE A C 1
ATOM 1929 O O . PHE A 1 257 ? -13.549 0.894 -27.335 1.00 94.38 257 PHE A O 1
ATOM 1936 N N . ASN A 1 258 ? -12.394 2.205 -25.913 1.00 94.50 258 ASN A N 1
ATOM 1937 C CA . ASN A 1 258 ? -11.439 1.158 -25.532 1.00 94.50 258 ASN A CA 1
ATOM 1938 C C . ASN A 1 258 ? -12.086 0.029 -24.685 1.00 94.50 258 ASN A C 1
ATOM 1940 O O . ASN A 1 258 ? -13.167 0.214 -24.121 1.00 94.50 258 ASN A O 1
ATOM 1944 N N . PRO A 1 259 ? -11.434 -1.143 -24.527 1.00 93.69 259 PRO A N 1
ATOM 1945 C CA . PRO A 1 259 ? -11.971 -2.265 -23.750 1.00 93.69 259 PRO A CA 1
ATOM 1946 C C . PRO A 1 259 ? -12.302 -1.918 -22.289 1.00 93.69 259 PRO A C 1
ATOM 1948 O O . PRO A 1 259 ? -13.221 -2.493 -21.706 1.00 93.69 259 PRO A O 1
ATOM 1951 N N . THR A 1 260 ? -11.597 -0.951 -21.693 1.00 93.06 260 THR A N 1
ATOM 1952 C CA . THR A 1 260 ? -11.892 -0.456 -20.340 1.00 93.06 260 THR A CA 1
ATOM 1953 C C . THR A 1 260 ? -13.178 0.378 -20.306 1.00 93.06 260 THR A C 1
ATOM 1955 O O . THR A 1 260 ? -13.937 0.260 -19.346 1.00 93.06 260 THR A O 1
ATOM 1958 N N . ALA A 1 261 ? -13.492 1.144 -21.358 1.00 93.50 261 ALA A N 1
ATOM 1959 C CA . ALA A 1 261 ? -14.804 1.768 -21.530 1.00 93.50 261 ALA A CA 1
ATOM 1960 C C . ALA A 1 261 ? -15.907 0.711 -21.709 1.00 93.50 261 ALA A C 1
ATOM 1962 O O . ALA A 1 261 ? -16.916 0.764 -21.006 1.00 93.50 261 ALA A O 1
ATOM 1963 N N . ALA A 1 262 ? -15.681 -0.308 -22.543 1.00 92.75 262 ALA A N 1
ATOM 1964 C CA . ALA A 1 262 ? -16.623 -1.415 -22.720 1.00 92.75 262 ALA A CA 1
ATOM 1965 C C . ALA A 1 262 ? -16.949 -2.142 -21.400 1.00 92.75 262 ALA A C 1
ATOM 1967 O O . ALA A 1 262 ? -18.119 -2.378 -21.087 1.00 92.75 262 ALA A O 1
ATOM 1968 N N . ALA A 1 263 ? -15.931 -2.416 -20.578 1.00 90.75 263 ALA A N 1
ATOM 1969 C CA . ALA A 1 263 ? -16.101 -3.013 -19.255 1.00 90.75 263 ALA A CA 1
ATOM 1970 C C . ALA A 1 263 ? -16.782 -2.075 -18.237 1.00 90.75 263 ALA A C 1
ATOM 1972 O O . ALA A 1 263 ? -17.580 -2.539 -17.421 1.00 90.75 263 ALA A O 1
ATOM 1973 N N . LEU A 1 264 ? -16.483 -0.769 -18.270 1.00 91.31 264 LEU A N 1
ATOM 1974 C CA . LEU A 1 264 ? -17.055 0.221 -17.352 1.00 91.31 264 LEU A CA 1
ATOM 1975 C C . LEU A 1 264 ? -18.545 0.460 -17.633 1.00 91.31 264 LEU A C 1
ATOM 1977 O O . LEU A 1 264 ? -19.377 0.314 -16.739 1.00 91.31 264 LEU A O 1
ATOM 1981 N N . PHE A 1 265 ? -18.879 0.789 -18.880 1.00 93.19 265 PHE A N 1
ATOM 1982 C CA . PHE A 1 265 ? -20.234 1.148 -19.306 1.00 93.19 265 PHE A CA 1
ATOM 1983 C C . PHE A 1 265 ? -21.097 -0.067 -19.695 1.00 93.19 265 PHE A C 1
ATOM 1985 O O . PHE A 1 265 ? -22.282 0.096 -19.988 1.00 93.19 265 PHE A O 1
ATOM 1992 N N . GLN A 1 266 ? -20.537 -1.284 -19.659 1.00 91.94 266 GLN A N 1
ATOM 1993 C CA . GLN A 1 266 ? -21.220 -2.552 -19.963 1.00 91.94 266 GLN A CA 1
ATOM 1994 C C . GLN A 1 266 ? -21.859 -2.544 -21.362 1.00 91.94 266 GLN A C 1
ATOM 1996 O O . GLN A 1 266 ? -23.035 -2.856 -21.534 1.00 91.94 266 GLN A O 1
ATOM 2001 N N . CYS A 1 267 ? -21.068 -2.148 -22.360 1.00 93.00 267 CYS A N 1
ATOM 2002 C CA . CYS A 1 267 ? -21.476 -2.013 -23.758 1.00 93.00 267 CYS A CA 1
ATOM 2003 C C . CYS A 1 267 ? -20.367 -2.556 -24.667 1.00 93.00 267 CYS A C 1
ATOM 2005 O O . CYS A 1 267 ? -19.193 -2.318 -24.384 1.00 93.00 267 CYS A O 1
ATOM 2007 N N . ALA A 1 268 ? -20.697 -3.274 -25.744 1.00 92.69 268 ALA A N 1
ATOM 2008 C CA . ALA A 1 268 ? -19.678 -3.695 -26.701 1.00 92.69 268 ALA A CA 1
ATOM 2009 C C . ALA A 1 268 ? -19.161 -2.483 -27.494 1.00 92.69 268 ALA A C 1
ATOM 2011 O O . ALA A 1 268 ? -19.926 -1.579 -27.821 1.00 92.69 268 ALA A O 1
ATOM 2012 N N . THR A 1 269 ? -17.874 -2.474 -27.858 1.00 91.69 269 THR A N 1
ATOM 2013 C CA . THR A 1 269 ? -17.281 -1.382 -28.653 1.00 91.69 269 THR A CA 1
ATOM 2014 C C . THR A 1 269 ? -18.038 -1.144 -29.965 1.00 91.69 269 THR A C 1
ATOM 2016 O O . THR A 1 269 ? -18.279 0.007 -30.313 1.00 91.69 269 THR A O 1
ATOM 2019 N N . ALA A 1 270 ? -18.500 -2.202 -30.642 1.00 90.88 270 ALA A N 1
ATOM 2020 C CA . ALA A 1 270 ? -19.314 -2.088 -31.856 1.00 90.88 270 ALA A CA 1
ATOM 2021 C C . ALA A 1 270 ? -20.663 -1.371 -31.629 1.00 90.88 270 ALA A C 1
ATOM 2023 O O . ALA A 1 270 ? -21.082 -0.594 -32.480 1.00 90.88 270 ALA A O 1
ATOM 2024 N N . ASP A 1 271 ? -21.303 -1.574 -30.472 1.00 91.50 271 ASP A N 1
ATOM 2025 C CA . ASP A 1 271 ? -22.580 -0.935 -30.116 1.00 91.50 271 ASP A CA 1
ATOM 2026 C C . ASP A 1 271 ? -22.401 0.506 -29.609 1.00 91.50 271 ASP A C 1
ATOM 2028 O O . ASP A 1 271 ? -23.376 1.255 -29.499 1.00 91.50 271 ASP A O 1
ATOM 2032 N N . ALA A 1 272 ? -21.177 0.875 -29.216 1.00 90.25 272 ALA A N 1
ATOM 2033 C CA . ALA A 1 272 ? -20.825 2.192 -28.696 1.00 90.25 272 ALA A CA 1
ATOM 2034 C C . ALA A 1 272 ? -20.334 3.143 -29.799 1.00 90.25 272 ALA A C 1
ATOM 2036 O O . ALA A 1 272 ? -20.680 4.325 -29.770 1.00 90.25 272 ALA A O 1
ATOM 2037 N N . LEU A 1 273 ? -19.570 2.641 -30.777 1.00 93.44 273 LEU A N 1
ATOM 2038 C CA . LEU A 1 273 ? -19.094 3.413 -31.930 1.00 93.44 273 LEU A CA 1
ATOM 2039 C C . LEU A 1 273 ? -20.262 4.030 -32.720 1.00 93.44 273 LEU A C 1
ATOM 2041 O O . LEU A 1 273 ? -21.328 3.438 -32.870 1.00 93.44 273 LEU A O 1
ATOM 2045 N N . GLY A 1 274 ? -20.086 5.268 -33.181 1.00 90.19 274 GLY A N 1
ATOM 2046 C CA . GLY A 1 274 ? -21.113 6.068 -33.859 1.00 90.19 274 GLY A CA 1
ATOM 2047 C C . GLY A 1 274 ? -22.273 6.548 -32.970 1.00 90.19 274 GLY A C 1
ATOM 2048 O O . GLY A 1 274 ? -22.990 7.474 -33.366 1.00 90.19 274 GLY A O 1
ATOM 2049 N N . SER A 1 275 ? -22.460 5.976 -31.773 1.00 92.94 275 SER A N 1
ATOM 2050 C CA . SER A 1 275 ? -23.475 6.412 -30.804 1.00 92.94 275 SER A CA 1
ATOM 2051 C C . SER A 1 275 ? -23.036 7.691 -30.061 1.00 92.94 275 SER A C 1
ATOM 2053 O O . SER A 1 275 ? -21.838 7.991 -30.028 1.00 92.94 275 SER A O 1
ATOM 2055 N N . PRO A 1 276 ? -23.973 8.500 -29.530 1.00 91.94 276 PRO A N 1
ATOM 2056 C CA . PRO A 1 276 ? -23.651 9.774 -28.888 1.00 91.94 276 PRO A CA 1
ATOM 2057 C C . PRO A 1 276 ? -23.115 9.601 -27.455 1.00 91.94 276 PRO A C 1
ATOM 2059 O O . PRO A 1 276 ? -23.403 8.615 -26.774 1.00 91.94 276 PRO A O 1
ATOM 2062 N N . LEU A 1 277 ? -22.335 10.581 -26.992 1.00 90.38 277 LEU A N 1
ATOM 2063 C CA . LEU A 1 277 ? -21.683 10.573 -25.674 1.00 90.38 277 LEU A CA 1
ATOM 2064 C C . LEU A 1 277 ? -22.657 10.656 -24.480 1.00 90.38 277 LEU A C 1
ATOM 2066 O O . LEU A 1 277 ? -22.382 10.094 -23.415 1.00 90.38 277 LEU A O 1
ATOM 2070 N N . ASP A 1 278 ? -23.789 11.340 -24.650 1.00 90.69 278 ASP A N 1
ATOM 2071 C CA . ASP A 1 278 ? -24.811 11.566 -23.615 1.00 90.69 278 ASP A CA 1
ATOM 2072 C C . ASP A 1 278 ? -25.423 10.263 -23.072 1.00 90.69 278 ASP A C 1
ATOM 2074 O O . ASP A 1 278 ? -25.733 10.177 -21.884 1.00 90.69 278 ASP A O 1
ATOM 2078 N N . ARG A 1 279 ? -25.493 9.220 -23.908 1.00 90.25 279 ARG A N 1
ATOM 2079 C CA . ARG A 1 279 ? -25.886 7.843 -23.560 1.00 90.25 279 ARG A CA 1
ATOM 2080 C C . ARG A 1 279 ? -25.125 7.272 -22.359 1.00 90.25 279 ARG A C 1
ATOM 2082 O O . ARG A 1 279 ? -25.672 6.439 -21.640 1.00 90.25 279 ARG A O 1
ATOM 2089 N N . PHE A 1 280 ? -23.873 7.687 -22.167 1.00 92.00 280 PHE A N 1
ATOM 2090 C CA . PHE A 1 280 ? -22.975 7.162 -21.134 1.00 92.00 280 PHE A CA 1
ATOM 2091 C C . PHE A 1 280 ? -22.559 8.220 -20.104 1.00 92.00 280 PHE A C 1
ATOM 2093 O O . PHE A 1 280 ? -22.351 7.893 -18.934 1.00 92.00 280 PHE A O 1
ATOM 2100 N N . LEU A 1 281 ? -22.419 9.480 -20.532 1.00 90.44 281 LEU A N 1
ATOM 2101 C CA . LEU A 1 281 ? -21.923 10.599 -19.725 1.00 90.44 281 LEU A CA 1
ATOM 2102 C C . LEU A 1 281 ? -22.751 11.88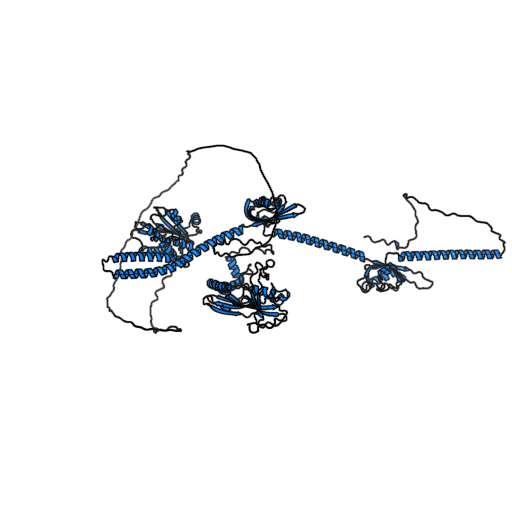2 -19.982 1.00 90.44 281 LEU A C 1
ATOM 2104 O O . LEU A 1 281 ? -22.226 12.851 -20.542 1.00 90.44 281 LEU A O 1
ATOM 2108 N N . PRO A 1 282 ? -24.034 11.927 -19.573 1.00 86.19 282 PRO A N 1
ATOM 2109 C CA . PRO A 1 282 ? -24.921 13.065 -19.848 1.00 86.19 282 PRO A CA 1
ATOM 2110 C C . PRO A 1 282 ? -24.430 14.370 -19.195 1.00 86.19 282 PRO A C 1
ATOM 2112 O O . PRO A 1 282 ? -24.453 15.429 -19.825 1.00 86.19 282 PRO A O 1
ATOM 2115 N N . ASP A 1 283 ? -23.896 14.290 -17.972 1.00 84.12 283 ASP A N 1
ATOM 2116 C CA . ASP A 1 283 ? -23.295 15.427 -17.260 1.00 84.12 283 ASP A CA 1
ATOM 2117 C C . ASP A 1 283 ? -22.049 15.971 -17.986 1.00 84.12 283 ASP A C 1
ATOM 2119 O O . ASP A 1 283 ? -21.801 17.181 -18.007 1.00 84.12 283 ASP A O 1
ATOM 2123 N N . ALA A 1 284 ? -21.261 15.090 -18.620 1.00 81.06 284 ALA A N 1
ATOM 2124 C CA . ALA A 1 284 ? -20.051 15.490 -19.335 1.00 81.06 284 ALA A CA 1
ATOM 2125 C C . ALA A 1 284 ? -20.376 16.296 -20.593 1.00 81.06 284 ALA A C 1
ATOM 2127 O O . ALA A 1 284 ? -19.664 17.252 -20.879 1.00 81.06 284 ALA A O 1
ATOM 2128 N N . VAL A 1 285 ? -21.455 15.967 -21.312 1.00 78.25 285 VAL A N 1
ATOM 2129 C CA . VAL A 1 285 ? -21.903 16.716 -22.501 1.00 78.25 285 VAL A CA 1
ATOM 2130 C C . VAL A 1 285 ? -22.249 18.167 -22.153 1.00 78.25 285 VAL A C 1
ATOM 2132 O O . VAL A 1 285 ? -21.821 19.088 -22.850 1.00 78.25 285 VAL A O 1
ATOM 2135 N N . GLN A 1 286 ? -22.942 18.396 -21.034 1.00 73.69 286 GLN A N 1
ATOM 2136 C CA . GLN A 1 286 ? -23.235 19.755 -20.565 1.00 73.69 286 GLN A CA 1
ATOM 2137 C C . GLN A 1 286 ? -21.957 20.500 -20.158 1.00 73.69 286 GLN A C 1
ATOM 2139 O O . GLN A 1 286 ? -21.768 21.657 -20.527 1.00 73.69 286 GLN A O 1
ATOM 2144 N N . ALA A 1 287 ? -21.051 19.839 -19.433 1.00 72.62 287 ALA A N 1
ATOM 2145 C CA . ALA A 1 287 ? -19.796 20.444 -18.993 1.00 72.62 287 ALA A CA 1
ATOM 2146 C C . ALA A 1 287 ? -18.805 20.706 -20.150 1.00 72.62 287 ALA A C 1
ATOM 2148 O O . ALA A 1 287 ? -18.069 21.693 -20.114 1.00 72.62 287 ALA A O 1
ATOM 2149 N N . LEU A 1 288 ? -18.818 19.876 -21.200 1.00 74.19 288 LEU A N 1
ATOM 2150 C CA . LEU A 1 288 ? -18.014 20.036 -22.416 1.00 74.19 288 LEU A CA 1
ATOM 2151 C C . LEU A 1 288 ? -18.320 21.352 -23.140 1.00 74.19 288 LEU A C 1
ATOM 2153 O O . LEU A 1 288 ? -17.386 22.046 -23.540 1.00 74.19 288 LEU A O 1
ATOM 2157 N N . ALA A 1 289 ? -19.595 21.749 -23.217 1.00 68.44 289 ALA A N 1
ATOM 2158 C CA . ALA A 1 289 ? -20.018 23.013 -23.829 1.00 68.44 289 ALA A CA 1
ATOM 2159 C C . ALA A 1 289 ? -19.417 24.265 -23.151 1.00 68.44 289 ALA A C 1
ATOM 2161 O O . ALA A 1 289 ? -19.294 25.310 -23.786 1.00 68.44 289 ALA A O 1
ATOM 2162 N N . PHE A 1 290 ? -18.994 24.165 -21.885 1.00 63.25 290 PHE A N 1
ATOM 2163 C CA . PHE A 1 290 ? -18.295 25.237 -21.163 1.00 63.25 290 PHE A CA 1
ATOM 2164 C C . PHE A 1 290 ? -16.765 25.056 -21.118 1.00 63.25 290 PHE A C 1
ATOM 2166 O O . PHE A 1 290 ? -16.054 25.964 -20.685 1.00 63.25 290 PHE A O 1
ATOM 2173 N N . ALA A 1 291 ? -16.239 23.905 -21.553 1.00 61.12 291 ALA A N 1
ATOM 2174 C CA . ALA A 1 291 ? -14.828 23.531 -21.414 1.00 61.12 291 ALA A CA 1
ATOM 2175 C C . ALA A 1 291 ? -13.961 23.790 -22.665 1.00 61.12 291 ALA A C 1
ATOM 2177 O O . ALA A 1 291 ? -12.736 23.762 -22.551 1.00 61.12 291 ALA A O 1
ATOM 2178 N N . GLN A 1 292 ? -14.563 24.112 -23.819 1.00 60.75 292 GLN A N 1
ATOM 2179 C CA . GLN A 1 292 ? -13.897 24.346 -25.122 1.00 60.75 292 GLN A CA 1
ATOM 2180 C C . GLN A 1 292 ? -12.813 25.455 -25.142 1.00 60.75 292 GLN A C 1
ATOM 2182 O O . GLN A 1 292 ? -12.145 25.658 -26.154 1.00 60.75 292 GLN A O 1
ATOM 2187 N N . LEU A 1 293 ? -12.623 26.192 -24.043 1.00 58.34 293 LEU A N 1
ATOM 2188 C CA . LEU A 1 293 ? -11.620 27.257 -23.905 1.00 58.34 293 LEU A CA 1
ATOM 2189 C C . LEU A 1 293 ? -10.238 26.767 -23.425 1.00 58.34 293 LEU A C 1
ATOM 2191 O O . LEU A 1 293 ? -9.320 27.580 -23.313 1.00 58.34 293 LEU A O 1
ATOM 2195 N N . ALA A 1 294 ? -10.066 25.475 -23.120 1.00 61.66 294 ALA A N 1
ATOM 2196 C CA . ALA A 1 294 ? -8.799 24.912 -22.646 1.00 61.66 294 ALA A CA 1
ATOM 2197 C C . ALA A 1 294 ? -8.484 23.570 -23.321 1.00 61.66 294 ALA A C 1
ATOM 2199 O O . ALA A 1 294 ? -9.355 22.718 -23.434 1.00 61.66 294 ALA A O 1
ATOM 2200 N N . THR A 1 295 ? -7.221 23.333 -23.694 1.00 68.56 295 THR A N 1
ATOM 2201 C CA . THR A 1 295 ? -6.787 22.080 -24.352 1.00 68.56 295 THR A CA 1
ATOM 2202 C C . THR A 1 295 ? -6.953 20.834 -23.478 1.00 68.56 295 THR A C 1
ATOM 2204 O O . THR A 1 295 ? -7.101 19.733 -24.003 1.00 68.56 295 THR A O 1
ATOM 2207 N N . GLN A 1 296 ? -6.953 20.984 -22.149 1.00 78.94 296 GLN A N 1
ATOM 2208 C CA . GLN A 1 296 ? -7.302 19.927 -21.197 1.00 78.94 296 GLN A CA 1
ATOM 2209 C C . GLN A 1 296 ? -8.119 20.501 -20.037 1.00 78.94 296 GLN A C 1
ATOM 2211 O O . GLN A 1 296 ? -7.744 21.519 -19.452 1.00 78.94 296 GLN A O 1
ATOM 2216 N N . ALA A 1 297 ? -9.195 19.812 -19.655 1.00 79.12 297 ALA A N 1
ATOM 2217 C CA . ALA A 1 297 ? -10.054 20.180 -18.535 1.00 79.12 297 ALA A CA 1
ATOM 2218 C C . ALA A 1 297 ? -10.343 18.979 -17.618 1.00 79.12 297 ALA A C 1
ATOM 2220 O O . ALA A 1 297 ? -10.295 17.815 -18.018 1.00 79.12 297 ALA A O 1
ATOM 2221 N N . VAL A 1 298 ? -10.644 19.261 -16.351 1.00 82.69 298 VAL A N 1
ATOM 2222 C CA . VAL A 1 298 ? -11.023 18.252 -15.352 1.00 82.69 298 VAL A CA 1
ATOM 2223 C C . VAL A 1 298 ? -12.450 18.550 -14.937 1.00 82.69 298 VAL A C 1
ATOM 2225 O O . VAL A 1 298 ? -12.686 19.559 -14.278 1.00 82.69 298 VAL A O 1
ATOM 2228 N N . LEU A 1 299 ? -13.383 17.690 -15.338 1.00 81.88 299 LEU A N 1
ATOM 2229 C CA . LEU A 1 299 ? -14.809 17.895 -15.083 1.00 81.88 299 LEU A CA 1
ATOM 2230 C C . LEU A 1 299 ? -15.183 17.453 -13.657 1.00 81.88 299 LEU A C 1
ATOM 2232 O O . LEU A 1 299 ? -16.074 18.032 -13.046 1.00 81.88 299 LEU A O 1
ATOM 2236 N N . GLY A 1 300 ? -14.422 16.515 -13.081 1.00 84.75 300 GLY A N 1
ATOM 2237 C CA . GLY A 1 300 ? -14.507 16.139 -11.668 1.00 84.75 300 GLY A CA 1
ATOM 2238 C C . GLY A 1 300 ? -15.264 14.834 -11.447 1.00 84.75 300 GLY A C 1
ATOM 2239 O O . GLY A 1 300 ? -15.233 13.954 -12.302 1.00 84.75 300 GLY A O 1
ATOM 2240 N N . GLU A 1 301 ? -15.893 14.687 -10.280 1.00 88.69 301 GLU A N 1
ATOM 2241 C CA . GLU A 1 301 ? -16.761 13.538 -10.000 1.00 88.69 301 GLU A CA 1
ATOM 2242 C C . GLU A 1 301 ? -18.173 13.795 -10.546 1.00 88.69 301 GLU A C 1
ATOM 2244 O O . GLU A 1 301 ? -18.754 14.837 -10.250 1.00 88.69 301 GLU A O 1
ATOM 2249 N N . MET A 1 302 ? -18.726 12.847 -11.304 1.00 88.81 302 MET A N 1
ATOM 2250 C CA . MET A 1 302 ? -20.080 12.914 -11.878 1.00 88.81 302 MET A CA 1
ATOM 2251 C C . MET A 1 302 ? -20.721 11.521 -11.980 1.00 88.81 302 MET A C 1
ATOM 2253 O O . MET A 1 302 ? -20.085 10.514 -11.634 1.00 88.81 302 MET A O 1
ATOM 2257 N N . VAL A 1 303 ? -21.977 11.460 -12.434 1.00 89.12 303 VAL A N 1
ATOM 2258 C CA . VAL A 1 303 ? -22.693 10.195 -12.648 1.00 89.12 303 VAL A CA 1
ATOM 2259 C C . VAL A 1 303 ? -22.540 9.743 -14.102 1.00 89.12 303 VAL A C 1
ATOM 2261 O O . VAL A 1 303 ? -22.826 10.474 -15.045 1.00 89.12 303 VAL A O 1
ATOM 2264 N N . ALA A 1 304 ? -22.082 8.507 -14.270 1.00 91.31 304 ALA A N 1
ATOM 2265 C CA . ALA A 1 304 ? -22.092 7.769 -15.526 1.00 91.31 304 ALA A CA 1
ATOM 2266 C C . ALA A 1 304 ? -23.286 6.811 -15.572 1.00 91.31 304 ALA A C 1
ATOM 2268 O O . ALA A 1 304 ? -23.726 6.316 -14.532 1.00 91.31 304 ALA A O 1
ATOM 2269 N N . LEU A 1 305 ? -23.752 6.489 -16.778 1.00 92.19 305 LEU A N 1
ATOM 2270 C CA . LEU A 1 305 ? -24.784 5.483 -17.025 1.00 92.19 305 LEU A CA 1
ATOM 2271 C C . LEU A 1 305 ? -24.199 4.312 -17.821 1.00 92.19 305 LEU A C 1
ATOM 2273 O O . LEU A 1 305 ? -23.491 4.509 -18.807 1.00 92.19 305 LEU A O 1
ATOM 2277 N N . THR A 1 306 ? -24.501 3.078 -17.419 1.00 92.25 306 THR A N 1
ATOM 2278 C CA . THR A 1 306 ? -24.269 1.904 -18.277 1.00 92.25 306 THR A CA 1
ATOM 2279 C C . THR A 1 306 ? -25.231 1.894 -19.467 1.00 92.25 306 THR A C 1
ATOM 2281 O O . THR A 1 306 ? -26.281 2.536 -19.436 1.00 92.25 306 THR A O 1
ATOM 2284 N N . ALA A 1 307 ? -24.972 1.048 -20.470 1.00 88.81 307 ALA A N 1
ATOM 2285 C CA . ALA A 1 307 ? -25.941 0.762 -21.538 1.00 88.81 307 ALA A CA 1
ATOM 2286 C C . ALA A 1 307 ? -27.296 0.210 -21.031 1.00 88.81 307 ALA A C 1
ATOM 2288 O O . ALA A 1 307 ? -28.278 0.231 -21.767 1.00 88.81 307 ALA A O 1
ATOM 2289 N N . SER A 1 308 ? -27.356 -0.261 -19.780 1.00 87.50 308 SER A N 1
ATOM 2290 C CA . SER A 1 308 ? -28.571 -0.694 -19.074 1.00 87.50 308 SER A CA 1
ATOM 2291 C C . SER A 1 308 ? -29.206 0.388 -18.181 1.00 87.50 308 SER A C 1
ATOM 2293 O O . SER A 1 308 ? -30.130 0.085 -17.430 1.00 87.50 308 SER A O 1
ATOM 2295 N N . GLY A 1 309 ? -28.721 1.635 -18.231 1.00 86.06 309 GLY A N 1
ATOM 2296 C CA . GLY A 1 309 ? -29.243 2.765 -17.450 1.00 86.06 309 GLY A CA 1
ATOM 2297 C C . GLY A 1 309 ? -28.855 2.762 -15.966 1.00 86.06 309 GLY A C 1
ATOM 2298 O O . GLY A 1 309 ? -29.432 3.509 -15.181 1.00 86.06 309 GLY A O 1
ATOM 2299 N N . LYS A 1 310 ? -27.896 1.926 -15.551 1.00 89.12 310 LYS A N 1
ATOM 2300 C CA . LYS A 1 310 ? -27.433 1.854 -14.160 1.00 89.12 310 LYS A CA 1
ATOM 2301 C C . LYS A 1 310 ? -26.394 2.937 -13.877 1.00 89.12 310 LYS A C 1
ATOM 2303 O O . LYS A 1 310 ? -25.393 3.033 -14.583 1.00 89.12 310 LYS A O 1
ATOM 2308 N N . GLU A 1 311 ? -26.598 3.669 -12.787 1.00 90.19 311 GLU A N 1
ATOM 2309 C CA . GLU A 1 311 ? -25.676 4.701 -12.307 1.00 90.19 311 GLU A CA 1
ATOM 2310 C C . GLU A 1 311 ? -24.323 4.141 -11.827 1.00 90.19 311 GLU A C 1
ATOM 2312 O O . GLU A 1 311 ? -24.238 3.097 -11.165 1.00 90.19 311 GLU A O 1
ATOM 2317 N N . LEU A 1 312 ? -23.259 4.889 -12.123 1.00 90.38 312 LEU A N 1
ATOM 2318 C CA . LEU A 1 312 ? -21.875 4.652 -11.719 1.00 90.38 312 LEU A CA 1
ATOM 2319 C C . LEU A 1 312 ? -21.224 5.977 -11.296 1.00 90.38 312 LEU A C 1
ATOM 2321 O O . LEU A 1 312 ? -21.409 7.000 -11.948 1.00 90.38 312 LEU A O 1
ATOM 2325 N N . ALA A 1 313 ? -20.416 5.968 -10.234 1.00 89.19 313 ALA A N 1
ATOM 2326 C CA . ALA A 1 313 ? -19.663 7.152 -9.815 1.00 89.19 313 ALA A CA 1
ATOM 2327 C C . ALA A 1 313 ? -18.299 7.193 -10.520 1.00 89.19 313 ALA A C 1
ATOM 2329 O O . ALA A 1 313 ? -17.465 6.317 -10.275 1.00 89.19 313 ALA A O 1
ATOM 2330 N N . VAL A 1 314 ? -18.052 8.217 -11.342 1.00 91.81 314 VAL A N 1
ATOM 2331 C CA . VAL A 1 314 ? -16.819 8.345 -12.139 1.00 91.81 314 VAL A CA 1
ATOM 2332 C C . VAL A 1 314 ? -16.086 9.666 -11.900 1.00 91.81 314 VAL A C 1
ATOM 2334 O O . VAL A 1 314 ? -16.713 10.699 -11.687 1.00 91.81 314 VAL A O 1
ATOM 2337 N N . GLU A 1 315 ? -14.751 9.644 -11.963 1.00 91.88 315 GLU A N 1
ATOM 2338 C CA . GLU A 1 315 ? -13.923 10.841 -12.184 1.00 91.88 315 GLU A CA 1
ATOM 2339 C C . GLU A 1 315 ? -13.748 11.028 -13.697 1.00 91.88 315 GLU A C 1
ATOM 2341 O O . GLU A 1 315 ? -13.291 10.102 -14.372 1.00 91.88 315 GLU A O 1
ATOM 2346 N N . VAL A 1 316 ? -14.095 12.206 -14.225 1.00 91.25 316 VAL A N 1
ATOM 2347 C CA . VAL A 1 316 ? -14.011 12.533 -15.656 1.00 91.25 316 VAL A CA 1
ATOM 2348 C C . VAL A 1 316 ? -13.057 13.702 -15.912 1.00 91.25 316 VAL A C 1
ATOM 2350 O O . VAL A 1 316 ? -13.059 14.729 -15.222 1.00 91.25 316 VAL A O 1
ATOM 2353 N N . SER A 1 317 ? -12.239 13.557 -16.951 1.00 90.06 317 SER A N 1
ATOM 2354 C CA . SER A 1 317 ? -11.403 14.621 -17.517 1.00 90.06 317 SER A CA 1
ATOM 2355 C C . SER A 1 317 ? -11.361 14.516 -19.036 1.00 90.06 317 SER A C 1
ATOM 2357 O O . SER A 1 317 ? -11.565 13.436 -19.581 1.00 90.06 317 SER A O 1
ATOM 2359 N N . VAL A 1 318 ? -11.121 15.635 -19.711 1.00 89.19 318 VAL A N 1
ATOM 2360 C CA . VAL A 1 318 ? -11.236 15.755 -21.169 1.00 89.19 318 VAL A CA 1
ATOM 2361 C C . VAL A 1 318 ? -10.028 16.478 -21.754 1.00 89.19 318 VAL A C 1
ATOM 2363 O O . VAL A 1 318 ? -9.422 17.324 -21.090 1.00 89.19 318 VAL A O 1
ATOM 2366 N N . SER A 1 319 ? -9.683 16.154 -22.994 1.00 87.19 319 SER A N 1
ATOM 2367 C CA . SER A 1 319 ? -8.681 16.860 -23.790 1.00 87.19 319 SER A CA 1
ATOM 2368 C C . SER A 1 319 ? -9.185 17.074 -25.210 1.00 87.19 319 SER A C 1
ATOM 2370 O O . SER A 1 319 ? -9.750 16.156 -25.800 1.00 87.19 319 SER A O 1
ATOM 2372 N N . PHE A 1 320 ? -8.944 18.263 -25.748 1.00 84.88 320 PHE A N 1
ATOM 2373 C CA . PHE A 1 320 ? -9.384 18.677 -27.077 1.00 84.88 320 PHE A CA 1
ATOM 2374 C C . PHE A 1 320 ? -8.175 18.772 -28.004 1.00 84.88 320 PHE A C 1
ATOM 2376 O O . PHE A 1 320 ? -7.158 19.363 -27.630 1.00 84.88 320 PHE A O 1
ATOM 2383 N N . GLU A 1 321 ? -8.293 18.221 -29.207 1.00 82.69 321 GLU A N 1
ATOM 2384 C CA . GLU A 1 321 ? -7.246 18.247 -30.223 1.00 82.69 321 GLU A CA 1
ATOM 2385 C C . GLU A 1 321 ? -7.826 18.708 -31.566 1.00 82.69 321 GLU A C 1
ATOM 2387 O O . GLU A 1 321 ? -8.950 18.359 -31.927 1.00 82.69 321 GLU A O 1
ATOM 2392 N N . ARG A 1 322 ? -7.083 19.555 -32.284 1.00 75.62 322 ARG A N 1
ATOM 2393 C CA . ARG A 1 322 ? -7.510 20.144 -33.560 1.00 75.62 322 ARG A CA 1
ATOM 2394 C C . ARG A 1 322 ? -6.622 19.636 -34.677 1.00 75.62 322 ARG A C 1
ATOM 2396 O O . ARG A 1 322 ? -5.406 19.810 -34.627 1.00 75.62 322 ARG A O 1
ATOM 2403 N N . HIS A 1 323 ? -7.248 19.060 -35.690 1.00 73.81 323 HIS A N 1
ATOM 2404 C CA . HIS A 1 323 ? -6.600 18.532 -36.880 1.00 73.81 323 HIS A CA 1
ATOM 2405 C C . HIS A 1 323 ? -7.103 19.285 -38.119 1.00 73.81 323 HIS A C 1
ATOM 2407 O O . HIS A 1 323 ? -8.047 20.069 -38.041 1.00 73.81 323 HIS A O 1
ATOM 2413 N N . ALA A 1 324 ? -6.488 19.045 -39.280 1.00 63.38 324 ALA A N 1
ATOM 2414 C CA . ALA A 1 324 ? -6.901 19.682 -40.535 1.00 63.38 324 ALA A CA 1
ATOM 2415 C C . ALA A 1 324 ? -8.339 19.314 -40.967 1.00 63.38 324 ALA A C 1
ATOM 2417 O O . ALA A 1 324 ? -8.953 20.051 -41.732 1.00 63.38 324 ALA A O 1
ATOM 2418 N N . GLU A 1 325 ? -8.873 18.199 -40.458 1.00 60.53 325 GLU A N 1
ATOM 2419 C CA . GLU A 1 325 ? -10.185 17.644 -40.818 1.00 60.53 325 GLU A CA 1
ATOM 2420 C C . GLU A 1 325 ? -11.290 17.930 -39.779 1.00 60.53 325 GLU A C 1
ATOM 2422 O O . GLU A 1 325 ? -12.461 17.672 -40.052 1.00 60.53 325 GLU A O 1
ATOM 2427 N N . GLY A 1 326 ? -10.956 18.466 -38.594 1.00 69.75 326 GLY A N 1
ATOM 2428 C CA . GLY A 1 326 ? -11.936 18.747 -37.535 1.00 69.75 326 GLY A CA 1
ATOM 2429 C C . GLY A 1 326 ? -11.353 18.869 -36.119 1.00 69.75 326 GLY A C 1
ATOM 2430 O O . GLY A 1 326 ? -10.138 18.848 -35.911 1.00 69.75 326 GLY A O 1
ATOM 2431 N N . GLU A 1 327 ? -12.242 18.994 -35.130 1.00 79.56 327 GLU A N 1
ATOM 2432 C CA . GLU A 1 327 ? -11.912 18.978 -33.696 1.00 79.56 327 GLU A CA 1
ATOM 2433 C C . GLU A 1 327 ? -12.333 17.638 -33.070 1.00 79.56 327 GLU A C 1
ATOM 2435 O O . GLU A 1 327 ? -13.502 17.252 -33.130 1.00 79.56 327 GLU A O 1
ATOM 2440 N N . THR A 1 328 ? -11.375 16.938 -32.460 1.00 84.38 328 THR A N 1
ATOM 2441 C CA . THR A 1 328 ? -11.575 15.658 -31.766 1.00 84.38 328 THR A CA 1
ATOM 2442 C C . THR A 1 328 ? -11.535 15.891 -30.261 1.00 84.38 328 THR A C 1
ATOM 2444 O O . THR A 1 328 ? -10.619 16.535 -29.742 1.00 84.38 328 THR A O 1
ATOM 2447 N N . THR A 1 329 ? -12.504 15.339 -29.530 1.00 87.81 329 THR A N 1
ATOM 2448 C CA . THR A 1 329 ? -12.529 15.410 -28.061 1.00 87.81 329 THR A CA 1
ATOM 2449 C C . THR A 1 329 ? -12.298 14.031 -27.458 1.00 87.81 329 THR A C 1
ATOM 2451 O O . THR A 1 329 ? -13.078 13.109 -27.684 1.00 87.81 329 THR A O 1
ATOM 2454 N N . THR A 1 330 ? -11.258 13.895 -26.638 1.00 90.19 330 THR A N 1
ATOM 2455 C CA . THR A 1 330 ? -10.952 12.664 -25.897 1.00 90.19 330 THR A CA 1
ATOM 2456 C C . THR A 1 330 ? -11.399 12.804 -24.446 1.00 90.19 330 THR A C 1
ATOM 2458 O O . THR A 1 330 ? -10.989 13.723 -23.737 1.00 90.19 330 THR A O 1
ATOM 2461 N N . VAL A 1 331 ? -12.226 11.869 -23.991 1.00 90.88 331 VAL A N 1
ATOM 2462 C CA . VAL A 1 331 ? -12.792 11.777 -22.646 1.00 90.88 331 VAL A CA 1
ATOM 2463 C C . VAL A 1 331 ? -12.158 10.594 -21.914 1.00 90.88 331 VAL A C 1
ATOM 2465 O O . VAL A 1 331 ? -12.169 9.462 -22.396 1.00 90.88 331 VAL A O 1
ATOM 2468 N N . PHE A 1 332 ? -11.629 10.862 -20.723 1.00 92.19 332 PHE A N 1
ATOM 2469 C CA . PHE A 1 332 ? -11.080 9.872 -19.802 1.00 92.19 332 PHE A CA 1
ATOM 2470 C C . PHE A 1 332 ? -12.016 9.735 -18.601 1.00 92.19 332 PHE A C 1
ATOM 2472 O O . PHE A 1 332 ? -12.199 10.709 -17.864 1.00 92.19 332 PHE A O 1
ATOM 2479 N N . ALA A 1 333 ? -12.574 8.543 -18.383 1.00 91.25 333 ALA A N 1
ATOM 2480 C CA . ALA A 1 333 ? -13.455 8.238 -17.254 1.00 91.25 333 ALA A CA 1
ATOM 2481 C C . ALA A 1 333 ? -12.876 7.119 -16.367 1.00 91.25 333 ALA A C 1
ATOM 2483 O O . ALA A 1 333 ? -12.357 6.115 -16.858 1.00 91.25 333 ALA A O 1
ATOM 2484 N N . ARG A 1 334 ? -12.971 7.281 -15.044 1.00 90.19 334 ARG A N 1
ATOM 2485 C CA . ARG A 1 334 ? -12.403 6.356 -14.047 1.00 90.19 334 ARG A CA 1
ATOM 2486 C C . ARG A 1 334 ? -13.425 5.986 -12.977 1.00 90.19 334 ARG A C 1
ATOM 2488 O O . ARG A 1 334 ? -13.957 6.875 -12.321 1.00 90.19 334 ARG A O 1
ATOM 2495 N N . ASP A 1 335 ? -13.633 4.688 -12.739 1.00 87.94 335 ASP A N 1
ATOM 2496 C CA . ASP A 1 335 ? -14.508 4.195 -11.663 1.00 87.94 335 ASP A CA 1
ATOM 2497 C C . ASP A 1 335 ? -14.020 4.615 -10.264 1.00 87.94 335 ASP A C 1
ATOM 2499 O O . ASP A 1 335 ? -12.871 4.377 -9.878 1.00 87.94 335 ASP A O 1
ATOM 2503 N N . LEU A 1 336 ? -14.929 5.184 -9.472 1.00 83.69 336 LEU A N 1
ATOM 2504 C CA . LEU A 1 336 ? -14.720 5.527 -8.064 1.00 83.69 336 LEU A CA 1
ATOM 2505 C C . LEU A 1 336 ? -15.428 4.560 -7.102 1.00 83.69 336 LEU A C 1
ATOM 2507 O O . LEU A 1 336 ? -15.202 4.638 -5.890 1.00 83.69 336 LEU A O 1
ATOM 2511 N N . THR A 1 337 ? -16.255 3.635 -7.599 1.00 74.81 337 THR A N 1
ATOM 2512 C CA . THR A 1 337 ? -17.105 2.737 -6.798 1.00 74.81 337 THR A CA 1
ATOM 2513 C C . THR A 1 337 ? -16.291 1.906 -5.809 1.00 74.81 337 THR A C 1
ATOM 2515 O O . THR A 1 337 ? -16.623 1.847 -4.621 1.00 74.81 337 THR A O 1
ATOM 2518 N N . GLY A 1 338 ? -15.190 1.298 -6.264 1.00 77.00 338 GLY A N 1
ATOM 2519 C CA . GLY A 1 338 ? -14.295 0.528 -5.393 1.00 77.00 338 GLY A CA 1
ATOM 2520 C C . GLY A 1 338 ? -13.629 1.373 -4.298 1.00 77.00 338 GLY A C 1
ATOM 2521 O O . GLY A 1 338 ? -13.459 0.903 -3.171 1.00 77.00 338 GLY A O 1
ATOM 2522 N N . ARG A 1 339 ? -13.303 2.639 -4.598 1.00 76.69 339 ARG A N 1
ATOM 2523 C CA . ARG A 1 339 ? -12.691 3.574 -3.643 1.00 76.69 339 ARG A CA 1
ATOM 2524 C C . ARG A 1 339 ? -13.698 4.052 -2.599 1.00 76.69 339 ARG A C 1
ATOM 2526 O O . ARG A 1 339 ? -13.415 3.939 -1.409 1.00 76.69 339 ARG A O 1
ATOM 2533 N N . LYS A 1 340 ? -14.873 4.532 -3.022 1.00 73.94 340 LYS A N 1
ATOM 2534 C CA . LYS A 1 340 ? -15.906 5.063 -2.114 1.00 73.94 340 LYS A CA 1
ATOM 2535 C C . LYS A 1 340 ? -16.385 4.004 -1.114 1.00 73.94 340 LYS A C 1
ATOM 2537 O O . LYS A 1 340 ? -16.525 4.312 0.066 1.00 73.94 340 LYS A O 1
ATOM 2542 N N . LYS A 1 341 ? -16.524 2.738 -1.537 1.00 72.56 341 LYS A N 1
ATOM 2543 C CA . LYS A 1 341 ? -16.842 1.614 -0.632 1.00 72.56 341 LYS A CA 1
ATOM 2544 C C . LYS A 1 341 ? -15.752 1.357 0.416 1.00 72.56 341 LYS A C 1
ATOM 2546 O O . LYS A 1 341 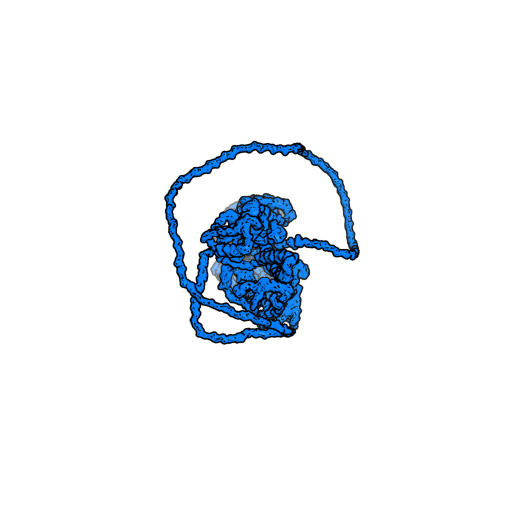? -16.070 1.167 1.587 1.00 72.56 341 LYS A O 1
ATOM 2551 N N . ALA A 1 342 ? -14.477 1.379 0.021 1.00 69.19 342 ALA A N 1
ATOM 2552 C CA . ALA A 1 342 ? -13.362 1.198 0.955 1.00 69.19 342 ALA A CA 1
ATOM 2553 C C . ALA A 1 342 ? -13.228 2.368 1.949 1.00 69.19 342 ALA A C 1
ATOM 2555 O O . ALA A 1 342 ? -12.896 2.156 3.113 1.00 69.19 342 ALA A O 1
ATOM 2556 N N . GLU A 1 343 ? -13.506 3.595 1.504 1.00 74.88 343 GLU A N 1
ATOM 2557 C CA . GLU A 1 343 ? -13.447 4.803 2.330 1.00 74.88 343 GLU A CA 1
ATOM 2558 C C . GLU A 1 343 ? -14.584 4.849 3.366 1.00 74.88 343 GLU A C 1
ATOM 2560 O O . GLU A 1 343 ? -14.322 5.098 4.543 1.00 74.88 343 GLU A O 1
ATOM 2565 N N . ALA A 1 344 ? -15.815 4.497 2.970 1.00 71.50 344 ALA A N 1
ATOM 2566 C CA . ALA A 1 344 ? -16.954 4.370 3.883 1.00 71.50 344 ALA A CA 1
ATOM 2567 C C . ALA A 1 344 ? -16.695 3.340 5.000 1.00 71.50 344 ALA A C 1
ATOM 2569 O O . ALA A 1 344 ? -16.774 3.681 6.181 1.00 71.50 344 ALA A O 1
ATOM 2570 N N . HIS A 1 345 ? -16.296 2.116 4.637 1.00 67.00 345 HIS A N 1
ATOM 2571 C CA . HIS A 1 345 ? -16.025 1.046 5.603 1.00 67.00 345 HIS A CA 1
ATOM 2572 C C . HIS A 1 345 ? -14.843 1.367 6.538 1.00 67.00 345 HIS A C 1
ATOM 2574 O O . HIS A 1 345 ? -14.867 1.045 7.725 1.00 67.00 345 HIS A O 1
ATOM 2580 N N . ARG A 1 346 ? -13.811 2.072 6.050 1.00 70.94 346 ARG A N 1
ATOM 2581 C CA . ARG A 1 346 ? -12.714 2.527 6.918 1.00 70.94 346 ARG A CA 1
ATOM 2582 C C . ARG A 1 346 ? -13.202 3.530 7.969 1.00 70.94 346 ARG A C 1
ATOM 2584 O O . ARG A 1 346 ? -12.767 3.459 9.113 1.00 70.94 346 ARG A O 1
ATOM 2591 N N . ASN A 1 347 ? -14.080 4.457 7.590 1.00 67.69 347 ASN A N 1
ATOM 2592 C CA . ASN A 1 347 ? -14.594 5.481 8.503 1.00 67.69 347 ASN A CA 1
ATOM 2593 C C . ASN A 1 347 ? -15.544 4.882 9.561 1.00 67.69 347 ASN A C 1
ATOM 2595 O O . ASN A 1 347 ? -15.520 5.313 10.712 1.00 67.69 347 ASN A O 1
ATOM 2599 N N . GLU A 1 348 ? -16.312 3.851 9.198 1.00 72.94 348 GLU A N 1
ATOM 2600 C CA . GLU A 1 348 ? -17.103 3.018 10.116 1.00 72.94 348 GLU A CA 1
ATOM 2601 C C . GLU A 1 348 ? -16.216 2.323 11.168 1.00 72.94 348 GLU A C 1
ATOM 2603 O O . GLU A 1 348 ? -16.419 2.506 12.370 1.00 72.94 348 GLU A O 1
ATOM 2608 N N . LEU A 1 349 ? -15.176 1.599 10.735 1.00 67.31 349 LEU A N 1
ATOM 2609 C CA . LEU A 1 349 ? -14.217 0.950 11.641 1.00 67.31 349 LEU A CA 1
ATOM 2610 C C . LEU A 1 349 ? -13.480 1.962 12.537 1.00 67.31 349 LEU A C 1
ATOM 2612 O O . LEU A 1 349 ? -13.236 1.698 13.715 1.00 67.31 349 LEU A O 1
ATOM 2616 N N . GLU A 1 350 ? -13.138 3.141 12.008 1.00 69.94 350 GLU A N 1
ATOM 2617 C CA . GLU A 1 350 ? -12.486 4.197 12.788 1.00 69.94 350 GLU A CA 1
ATOM 2618 C C . GLU A 1 350 ? -13.423 4.791 13.858 1.00 69.94 350 GLU A C 1
ATOM 2620 O O . GLU A 1 350 ? -12.963 5.138 14.947 1.00 69.94 350 GLU A O 1
ATOM 2625 N N . ALA A 1 351 ? -14.735 4.856 13.603 1.00 62.50 351 ALA A N 1
ATOM 2626 C CA . ALA A 1 351 ? -15.726 5.239 14.609 1.00 62.50 351 ALA A CA 1
ATOM 2627 C C . ALA A 1 351 ? -15.841 4.185 15.727 1.00 62.50 351 ALA A C 1
ATOM 2629 O O . ALA A 1 351 ? -15.738 4.538 16.904 1.00 62.50 351 ALA A O 1
ATOM 2630 N N . GLN A 1 352 ? -15.952 2.899 15.371 1.00 59.56 352 GLN A N 1
ATOM 2631 C CA . GLN A 1 352 ? -16.019 1.784 16.331 1.00 59.56 352 GLN A CA 1
ATOM 2632 C C . GLN A 1 352 ? -14.770 1.718 17.233 1.00 59.56 352 GLN A C 1
ATOM 2634 O O . GLN A 1 352 ? -14.876 1.547 18.448 1.00 59.56 352 GLN A O 1
ATOM 2639 N N . LEU A 1 353 ? -13.573 1.929 16.670 1.00 59.25 353 LEU A N 1
ATOM 2640 C CA . LEU A 1 353 ? -12.323 1.983 17.442 1.00 59.25 353 LEU A CA 1
ATOM 2641 C C . LEU A 1 353 ? -12.282 3.166 18.422 1.00 59.25 353 LEU A C 1
ATOM 2643 O O . LEU A 1 353 ? -11.814 3.015 19.551 1.00 59.25 353 LEU A O 1
ATOM 2647 N N . ARG A 1 354 ? -12.788 4.342 18.026 1.00 61.44 354 ARG A N 1
ATOM 2648 C CA . ARG A 1 354 ? -12.872 5.520 18.911 1.00 61.44 354 ARG A CA 1
ATOM 2649 C C . ARG A 1 354 ? -13.861 5.303 20.061 1.00 61.44 354 ARG A C 1
ATOM 2651 O O . ARG A 1 354 ? -13.572 5.721 21.181 1.00 61.44 354 ARG A O 1
ATOM 2658 N N . GLU A 1 355 ? -14.987 4.637 19.806 1.00 56.31 355 GLU A N 1
ATOM 2659 C CA . GLU A 1 355 ? -15.957 4.244 20.837 1.00 56.31 355 GLU A CA 1
ATOM 2660 C C . GLU A 1 355 ? -15.333 3.256 21.839 1.00 56.31 355 GLU A C 1
ATOM 2662 O O . GLU A 1 355 ? -15.365 3.497 23.048 1.00 56.31 355 GLU A O 1
ATOM 2667 N N . SER A 1 356 ? -14.671 2.206 21.340 1.00 55.53 356 SER A N 1
ATOM 2668 C CA . SER A 1 356 ? -13.986 1.199 22.163 1.00 55.53 356 SER A CA 1
ATOM 2669 C C . SER A 1 356 ? -12.893 1.809 23.055 1.00 55.53 356 SER A C 1
ATOM 2671 O O . SER A 1 356 ? -12.895 1.605 24.271 1.00 55.53 356 SER A O 1
ATOM 2673 N N . HIS A 1 357 ? -12.018 2.659 22.501 1.00 54.91 357 HIS A N 1
ATOM 2674 C CA . HIS A 1 357 ? -10.996 3.360 23.289 1.00 54.91 357 HIS A CA 1
ATOM 2675 C C . HIS A 1 357 ? -11.596 4.297 24.352 1.00 54.91 357 HIS A C 1
ATOM 2677 O O . HIS A 1 357 ? -11.051 4.399 25.453 1.00 54.91 357 HIS A O 1
ATOM 2683 N N . LYS A 1 358 ? -12.725 4.964 24.061 1.00 58.59 358 LYS A N 1
ATOM 2684 C CA . LYS A 1 358 ? -13.443 5.788 25.047 1.00 58.59 358 LYS A CA 1
ATOM 2685 C C . LYS A 1 358 ? -13.956 4.925 26.204 1.00 58.59 358 LYS A C 1
ATOM 2687 O O . LYS A 1 358 ? -13.765 5.301 27.358 1.00 58.59 358 LYS A O 1
ATOM 2692 N N . MET A 1 359 ? -14.557 3.772 25.907 1.00 57.38 359 MET A N 1
ATOM 2693 C CA . MET A 1 359 ? -15.061 2.837 26.918 1.00 57.38 359 MET A CA 1
ATOM 2694 C C . MET A 1 359 ? -13.927 2.288 27.799 1.00 57.38 359 MET A C 1
ATOM 2696 O O . MET A 1 359 ? -14.014 2.343 29.026 1.00 57.38 359 MET A O 1
ATOM 2700 N N . GLN A 1 360 ? -12.820 1.854 27.185 1.00 56.97 360 GLN A N 1
ATOM 2701 C CA . GLN A 1 360 ? -11.640 1.352 27.895 1.00 56.97 360 GLN A CA 1
ATOM 2702 C C . GLN A 1 360 ? -11.041 2.406 28.842 1.00 56.97 360 GLN A C 1
ATOM 2704 O O . GLN A 1 360 ? -10.736 2.094 29.992 1.00 56.97 360 GLN A O 1
ATOM 2709 N N . ALA A 1 361 ? -10.916 3.662 28.395 1.00 57.38 361 ALA A N 1
ATOM 2710 C CA . ALA A 1 361 ? -10.380 4.748 29.215 1.00 57.38 361 ALA A CA 1
ATOM 2711 C C . ALA A 1 361 ? -11.260 5.065 30.440 1.00 57.38 361 ALA A C 1
ATOM 2713 O O . ALA A 1 361 ? -10.731 5.292 31.531 1.00 57.38 361 ALA A O 1
ATOM 2714 N N . VAL A 1 362 ? -12.591 5.044 30.286 1.00 60.09 362 VAL A N 1
ATOM 2715 C CA . VAL A 1 362 ? -13.527 5.212 31.414 1.00 60.09 362 VAL A CA 1
ATOM 2716 C C . VAL A 1 362 ? -13.402 4.041 32.392 1.00 60.09 362 VAL A C 1
ATOM 2718 O O . VAL A 1 362 ? -13.310 4.278 33.594 1.00 60.09 362 VAL A O 1
ATOM 2721 N N . GLY A 1 363 ? -13.313 2.801 31.896 1.00 62.69 363 GLY A N 1
ATOM 2722 C CA . GLY A 1 363 ? -13.108 1.610 32.727 1.00 62.69 363 GLY A CA 1
ATOM 2723 C C . GLY A 1 363 ? -11.832 1.677 33.574 1.00 62.69 363 GLY A C 1
ATOM 2724 O O . GLY A 1 363 ? -11.893 1.491 34.786 1.00 62.69 363 GLY A O 1
ATOM 2725 N N . THR A 1 364 ? -10.681 2.010 32.980 1.00 57.03 364 THR A N 1
ATOM 2726 C CA . THR A 1 364 ? -9.408 2.090 33.724 1.00 57.03 364 THR A CA 1
ATOM 2727 C C . THR A 1 364 ? -9.401 3.202 34.781 1.00 57.03 364 THR A C 1
ATOM 2729 O O . THR A 1 364 ? -8.885 2.986 35.877 1.00 57.03 364 THR A O 1
ATOM 2732 N N . MET A 1 365 ? -9.996 4.370 34.503 1.00 58.19 365 MET A N 1
ATOM 2733 C CA . MET A 1 365 ? -10.125 5.430 35.515 1.00 58.19 365 MET A CA 1
ATOM 2734 C C . MET A 1 365 ? -11.088 5.040 36.643 1.00 58.19 365 MET A C 1
ATOM 2736 O O . MET A 1 365 ? -10.789 5.290 37.811 1.00 58.19 365 MET A O 1
ATOM 2740 N N . ALA A 1 366 ? -12.212 4.396 36.313 1.00 62.00 366 ALA A N 1
ATOM 2741 C CA . ALA A 1 366 ? -13.210 3.949 37.282 1.00 62.00 366 ALA A CA 1
ATOM 2742 C C . ALA A 1 366 ? -12.612 3.029 38.362 1.00 62.00 366 ALA A C 1
ATOM 2744 O O . ALA A 1 366 ? -12.893 3.223 39.544 1.00 62.00 366 ALA A O 1
ATOM 2745 N N . GLY A 1 367 ? -11.748 2.082 37.982 1.00 62.50 367 GLY A N 1
ATOM 2746 C CA . GLY A 1 367 ? -11.124 1.136 38.913 1.00 62.50 367 GLY A CA 1
ATOM 2747 C C . GLY A 1 367 ? -10.217 1.785 39.953 1.00 62.50 367 GLY A C 1
ATOM 2748 O O . GLY A 1 367 ? -10.371 1.528 41.147 1.00 62.50 367 GLY A O 1
ATOM 2749 N N . GLY A 1 368 ? -9.303 2.657 39.511 1.00 61.78 368 GLY A N 1
ATOM 2750 C CA . GLY A 1 368 ? -8.395 3.375 40.414 1.00 61.78 368 GLY A CA 1
ATOM 2751 C C . GLY A 1 368 ? -9.151 4.302 41.367 1.00 61.78 368 GLY A C 1
ATOM 2752 O O . GLY A 1 368 ? -8.981 4.224 42.580 1.00 61.78 368 GLY A O 1
ATOM 2753 N N . ILE A 1 369 ? -10.078 5.102 40.830 1.00 66.00 369 ILE A N 1
ATOM 2754 C CA . ILE A 1 369 ? -10.909 6.017 41.626 1.00 66.00 369 ILE A CA 1
ATOM 2755 C C . ILE A 1 369 ? -11.732 5.246 42.675 1.00 66.00 369 ILE A C 1
ATOM 2757 O O . ILE A 1 369 ? -11.818 5.662 43.831 1.00 66.00 369 ILE A O 1
ATOM 2761 N N . ALA A 1 370 ? -12.318 4.105 42.307 1.00 67.19 370 ALA A N 1
ATOM 2762 C CA . ALA A 1 370 ? -13.153 3.319 43.212 1.00 67.19 370 ALA A CA 1
ATOM 2763 C C . ALA A 1 370 ? -12.359 2.543 44.284 1.00 67.19 370 ALA A C 1
ATOM 2765 O O . ALA A 1 370 ? -12.876 2.301 45.377 1.00 67.19 370 ALA A O 1
ATOM 2766 N N . HIS A 1 371 ? -11.096 2.189 44.026 1.00 65.94 371 HIS A N 1
ATOM 2767 C CA . HIS A 1 371 ? -10.187 1.716 45.074 1.00 65.94 371 HIS A CA 1
ATOM 2768 C C . HIS A 1 371 ? -9.986 2.795 46.151 1.00 65.94 371 HIS A C 1
ATOM 2770 O O . HIS A 1 371 ? -10.187 2.537 47.340 1.00 65.94 371 HIS A O 1
ATOM 2776 N N . ASP A 1 372 ? -9.685 4.026 45.740 1.00 72.12 372 ASP A N 1
ATOM 2777 C CA . ASP A 1 372 ? -9.344 5.105 46.669 1.00 72.12 372 ASP A CA 1
ATOM 2778 C C . ASP A 1 372 ? -10.559 5.590 47.481 1.00 72.12 372 ASP A C 1
ATOM 2780 O O . ASP A 1 372 ? -10.444 5.823 48.688 1.00 72.12 372 ASP A O 1
ATOM 2784 N N . PHE A 1 373 ? -11.755 5.623 46.880 1.00 74.56 373 PHE A N 1
ATOM 2785 C CA . PHE A 1 373 ? -12.995 5.858 47.629 1.00 74.56 373 PHE A CA 1
ATOM 2786 C C . PHE A 1 373 ? -13.261 4.788 48.699 1.00 74.56 373 PHE A C 1
ATOM 2788 O O . PHE A 1 373 ? -13.684 5.136 49.802 1.00 74.56 373 PHE A O 1
ATOM 2795 N N . ASN A 1 374 ? -13.000 3.502 48.427 1.00 72.56 374 ASN A N 1
ATOM 2796 C CA . ASN A 1 374 ? -13.175 2.443 49.430 1.00 72.56 374 ASN A CA 1
ATOM 2797 C C . ASN A 1 374 ? -12.239 2.620 50.634 1.00 72.56 374 ASN A C 1
ATOM 2799 O O . ASN A 1 374 ? -12.653 2.351 51.765 1.00 72.56 374 ASN A O 1
ATOM 2803 N N . ASN A 1 375 ? -11.017 3.114 50.421 1.00 73.12 375 ASN A N 1
ATOM 2804 C CA . ASN A 1 375 ? -10.073 3.402 51.503 1.00 73.12 375 ASN A CA 1
ATOM 2805 C C . ASN A 1 375 ? -10.598 4.525 52.417 1.00 73.12 375 ASN A C 1
ATOM 2807 O O . ASN A 1 375 ? -10.642 4.362 53.638 1.00 73.12 375 ASN A O 1
ATOM 2811 N N . ILE A 1 376 ? -11.089 5.623 51.831 1.00 79.75 376 ILE A N 1
ATOM 2812 C CA . ILE A 1 376 ? -11.684 6.752 52.569 1.00 79.75 376 ILE A CA 1
ATOM 2813 C C . ILE A 1 376 ? -12.942 6.307 53.335 1.00 79.75 376 ILE A C 1
ATOM 2815 O O . ILE A 1 376 ? -13.079 6.577 54.529 1.00 79.75 376 ILE A O 1
ATOM 2819 N N . LEU A 1 377 ? -13.849 5.583 52.675 1.00 84.62 377 LEU A N 1
ATOM 2820 C CA . LEU A 1 377 ? -15.101 5.113 53.278 1.00 84.62 377 LEU A CA 1
ATOM 2821 C C . LEU A 1 377 ? -14.874 4.105 54.410 1.00 84.62 377 LEU A C 1
ATOM 2823 O O . LEU A 1 377 ? -15.612 4.126 55.394 1.00 84.62 377 LEU A O 1
ATOM 2827 N N . SER A 1 378 ? -13.842 3.262 54.311 1.00 81.00 378 SER A N 1
ATOM 2828 C CA . SER A 1 378 ? -13.477 2.323 55.380 1.00 81.00 378 SER A CA 1
ATOM 2829 C C . SER A 1 378 ? -13.010 3.053 56.642 1.00 81.00 378 SER A C 1
ATOM 2831 O O . SER A 1 378 ? -13.418 2.685 57.743 1.00 81.00 378 SER A O 1
ATOM 2833 N N . ALA A 1 379 ? -12.227 4.127 56.494 1.00 84.06 379 ALA A N 1
ATOM 2834 C CA . ALA A 1 379 ? -11.795 4.958 57.618 1.00 84.06 379 ALA A CA 1
ATOM 2835 C C . ALA A 1 379 ? -12.967 5.724 58.264 1.00 84.06 379 ALA A C 1
ATOM 2837 O O . ALA A 1 379 ? -13.083 5.756 59.489 1.00 84.06 379 ALA A O 1
ATOM 2838 N N . ILE A 1 380 ? -13.871 6.292 57.454 1.00 84.44 380 ILE A N 1
ATOM 2839 C CA . ILE A 1 380 ? -15.071 6.989 57.950 1.00 84.44 380 ILE A CA 1
ATOM 2840 C C . ILE A 1 380 ? -15.975 6.024 58.729 1.00 84.44 380 ILE A C 1
ATOM 2842 O O . ILE A 1 380 ? -16.342 6.319 59.864 1.00 84.44 380 ILE A O 1
ATOM 2846 N N . LEU A 1 381 ? -16.305 4.861 58.157 1.00 88.19 381 LEU A N 1
ATOM 2847 C CA . LEU A 1 381 ? -17.172 3.876 58.812 1.00 88.19 381 LEU A CA 1
ATOM 2848 C C . LEU A 1 381 ? -16.539 3.299 60.088 1.00 88.19 381 LEU A C 1
ATOM 2850 O O . LEU A 1 381 ? -17.244 3.125 61.078 1.00 88.19 381 LEU A O 1
ATOM 2854 N N . GLY A 1 382 ? -15.221 3.065 60.100 1.00 87.56 382 GLY A N 1
ATOM 2855 C CA . GLY A 1 382 ? -14.501 2.629 61.301 1.00 87.56 382 GLY A CA 1
ATOM 2856 C C . GLY A 1 382 ? -14.594 3.641 62.447 1.00 87.56 382 GLY A C 1
ATOM 2857 O O . GLY A 1 382 ? -14.949 3.275 63.565 1.00 87.56 382 GLY A O 1
ATOM 2858 N N . ASN A 1 383 ? -14.361 4.926 62.161 1.00 87.31 383 ASN A N 1
ATOM 2859 C CA . ASN A 1 383 ? -14.477 5.993 63.161 1.00 87.31 383 ASN A CA 1
ATOM 2860 C C . ASN A 1 383 ? -15.920 6.185 63.661 1.00 87.31 383 ASN A C 1
ATOM 2862 O O . ASN A 1 383 ? -16.121 6.495 64.833 1.00 87.31 383 ASN A O 1
ATOM 2866 N N . VAL A 1 384 ? -16.926 5.979 62.804 1.00 93.19 384 VAL A N 1
ATOM 2867 C CA . VAL A 1 384 ? -18.344 6.055 63.196 1.00 93.19 384 VAL A CA 1
ATOM 2868 C C . VAL A 1 384 ? -18.736 4.909 64.131 1.00 93.19 384 VAL A C 1
ATOM 2870 O O . VAL A 1 384 ? -19.457 5.153 65.094 1.00 93.19 384 VAL A O 1
ATOM 2873 N N . GLU A 1 385 ? -18.243 3.685 63.917 1.00 89.75 385 GLU A N 1
ATOM 2874 C CA . GLU A 1 385 ? -18.488 2.575 64.853 1.00 89.75 385 GLU A CA 1
ATOM 2875 C C . GLU A 1 385 ? -17.800 2.782 66.211 1.00 89.75 385 GLU A C 1
ATOM 2877 O O . GLU A 1 385 ? -18.410 2.513 67.245 1.00 89.75 385 GLU A O 1
ATOM 2882 N N . LEU A 1 386 ? -16.582 3.337 66.235 1.00 90.19 386 LEU A N 1
ATOM 2883 C CA . LEU A 1 386 ? -15.921 3.730 67.488 1.00 90.19 386 LEU A CA 1
ATOM 2884 C C . LEU A 1 386 ? -16.730 4.810 68.229 1.00 90.19 386 LEU A C 1
ATOM 2886 O O . LEU A 1 386 ? -17.102 4.619 69.383 1.00 90.19 386 LEU A O 1
ATOM 2890 N N . ALA A 1 387 ? -17.124 5.885 67.540 1.00 90.19 387 ALA A N 1
ATOM 2891 C CA . ALA A 1 387 ? -17.937 6.952 68.128 1.00 90.19 387 ALA A CA 1
ATOM 2892 C C . ALA A 1 387 ? -19.331 6.482 68.600 1.00 90.19 387 ALA A C 1
ATOM 2894 O O . ALA A 1 387 ? -19.896 7.068 69.524 1.00 90.19 387 ALA A O 1
ATOM 2895 N N . LYS A 1 388 ? -19.894 5.426 67.992 1.00 89.38 388 LYS A N 1
ATOM 2896 C CA . LYS A 1 388 ? -21.120 4.760 68.469 1.00 89.38 388 LYS A CA 1
ATOM 2897 C C . LYS A 1 388 ? -20.877 3.942 69.739 1.00 89.38 388 LYS A C 1
ATOM 2899 O O . LYS A 1 388 ? -21.758 3.923 70.593 1.00 89.38 388 LYS A O 1
ATOM 2904 N N . ALA A 1 389 ? -19.729 3.272 69.858 1.00 87.62 389 ALA A N 1
ATOM 2905 C CA . ALA A 1 389 ? -19.361 2.491 71.040 1.00 87.62 389 ALA A CA 1
ATOM 2906 C C . ALA A 1 389 ? -19.056 3.382 72.259 1.00 87.62 389 ALA A C 1
ATOM 2908 O O . ALA A 1 389 ? -19.438 3.036 73.374 1.00 87.62 389 ALA A O 1
ATOM 2909 N N . ASP A 1 390 ? -18.447 4.549 72.033 1.00 86.88 390 ASP A N 1
ATOM 2910 C CA . ASP A 1 390 ? -18.142 5.541 73.074 1.00 86.88 390 ASP A CA 1
ATOM 2911 C C . ASP A 1 390 ? -19.365 6.400 73.484 1.00 86.88 390 ASP A C 1
ATOM 2913 O O . ASP A 1 390 ? -19.307 7.161 74.453 1.00 86.88 390 ASP A O 1
ATOM 2917 N N . CYS A 1 391 ? -20.494 6.306 72.768 1.00 87.56 391 CYS A N 1
ATOM 2918 C CA . CYS A 1 391 ? -21.705 7.076 73.068 1.00 87.56 391 CYS A CA 1
ATOM 2919 C C . CYS A 1 391 ? -22.558 6.448 74.180 1.00 87.56 391 CYS A C 1
ATOM 2921 O O . CYS A 1 391 ? -23.003 5.304 74.088 1.00 87.56 391 CYS A O 1
ATOM 2923 N N . ALA A 1 392 ? -22.920 7.258 75.179 1.00 82.44 392 ALA A N 1
ATOM 2924 C CA . ALA A 1 392 ? -23.901 6.881 76.194 1.00 82.44 392 ALA A CA 1
ATOM 2925 C C . ALA A 1 392 ? -25.282 6.560 75.582 1.00 82.44 392 ALA A C 1
ATOM 2927 O O . ALA A 1 392 ? -25.756 7.235 74.659 1.00 82.44 392 ALA A O 1
ATOM 2928 N N . ALA A 1 393 ? -25.953 5.544 76.133 1.00 76.94 393 ALA A N 1
ATOM 2929 C CA . ALA A 1 393 ? -27.279 5.122 75.693 1.00 76.94 393 ALA A CA 1
ATOM 2930 C C . ALA A 1 393 ? -28.303 6.266 75.822 1.00 76.94 393 ALA A C 1
ATOM 2932 O O . ALA A 1 393 ? -28.450 6.860 76.887 1.00 76.94 393 ALA A O 1
ATOM 2933 N N . GLY A 1 394 ? -29.007 6.571 74.728 1.00 75.25 394 GLY A N 1
ATOM 2934 C CA . GLY A 1 394 ? -29.962 7.685 74.654 1.00 75.25 394 GLY A CA 1
ATOM 2935 C C . GLY A 1 394 ? -29.373 9.028 74.198 1.00 75.25 394 GLY A C 1
ATOM 2936 O O . GLY A 1 394 ? -30.124 9.990 74.071 1.00 75.25 394 GLY A O 1
ATOM 2937 N N . SER A 1 395 ? -28.068 9.116 73.906 1.00 85.44 395 SER A N 1
ATOM 2938 C CA . SER A 1 395 ? -27.470 10.331 73.328 1.00 85.44 395 SER A CA 1
ATOM 2939 C C . SER A 1 395 ? -28.099 10.688 71.967 1.00 85.44 395 SER A C 1
ATOM 2941 O O . SER A 1 395 ? -28.127 9.825 71.084 1.00 85.44 395 SER A O 1
ATOM 2943 N N . PRO A 1 396 ? -28.518 11.949 71.720 1.00 79.94 396 PRO A N 1
ATOM 2944 C CA . PRO A 1 396 ? -29.044 12.370 70.416 1.00 79.94 396 PRO A CA 1
ATOM 2945 C C . PRO A 1 396 ? -27.985 12.306 69.300 1.00 79.94 396 PRO A C 1
ATOM 2947 O O . PRO A 1 396 ? -28.318 12.173 68.126 1.00 79.94 396 PRO A O 1
ATOM 2950 N N . VAL A 1 397 ? -26.693 12.314 69.651 1.00 86.19 397 VAL A N 1
ATOM 2951 C CA . VAL A 1 397 ? -25.589 12.123 68.692 1.00 86.19 397 VAL A CA 1
ATOM 2952 C C . VAL A 1 397 ? -25.626 10.722 68.061 1.00 86.19 397 VAL A C 1
ATOM 2954 O O . VAL A 1 397 ? -25.200 10.548 66.920 1.00 86.19 397 VAL A O 1
ATOM 2957 N N . LEU A 1 398 ? -26.189 9.728 68.759 1.00 86.88 398 LEU A N 1
ATOM 2958 C CA . LEU A 1 398 ? -26.290 8.347 68.281 1.00 86.88 398 LEU A CA 1
ATOM 2959 C C . LEU A 1 398 ? -27.185 8.218 67.033 1.00 86.88 398 LEU A C 1
ATOM 2961 O O . LEU A 1 398 ? -26.958 7.337 66.205 1.00 86.88 398 LEU A O 1
ATOM 2965 N N . GLU A 1 399 ? -28.182 9.092 66.875 1.00 82.12 399 GLU A N 1
ATOM 2966 C CA . GLU A 1 399 ? -29.042 9.138 65.687 1.00 82.12 399 GLU A CA 1
ATOM 2967 C C . GLU A 1 399 ? -28.286 9.705 64.477 1.00 82.12 399 GLU A C 1
ATOM 2969 O O . GLU A 1 399 ? -28.230 9.064 63.425 1.00 82.12 399 GLU A O 1
ATOM 2974 N N . SER A 1 400 ? -27.580 10.826 64.660 1.00 80.75 400 SER A N 1
ATOM 2975 C CA . SER A 1 400 ? -26.685 11.396 63.643 1.00 80.75 400 SER A CA 1
ATOM 2976 C C . SER A 1 400 ? -25.612 10.401 63.189 1.00 80.75 400 SER A C 1
ATOM 2978 O O . SER A 1 400 ? -25.374 10.253 61.991 1.00 80.75 400 SER A O 1
ATOM 2980 N N . LEU A 1 401 ? -24.993 9.664 64.120 1.00 88.75 401 LEU A N 1
ATOM 2981 C CA . LEU A 1 401 ? -23.999 8.635 63.793 1.00 88.75 401 LEU A CA 1
ATOM 2982 C C . LEU A 1 401 ? -24.594 7.491 62.954 1.00 88.75 401 LEU A C 1
ATOM 2984 O O . LEU A 1 401 ? -23.946 7.037 62.012 1.00 88.75 401 LEU A O 1
ATOM 2988 N N . ARG A 1 402 ? -25.835 7.063 63.231 1.00 83.38 402 ARG A N 1
ATOM 2989 C CA . ARG A 1 402 ? -26.541 6.043 62.430 1.00 83.38 402 ARG A CA 1
ATOM 2990 C C . ARG A 1 402 ? -26.823 6.515 61.002 1.00 83.38 402 ARG A C 1
ATOM 2992 O O . ARG A 1 402 ? -26.632 5.738 60.069 1.00 83.38 402 ARG A O 1
ATOM 2999 N N . GLU A 1 403 ? -27.227 7.770 60.795 1.00 76.25 403 GLU A N 1
ATOM 3000 C CA . GLU A 1 403 ? -27.430 8.294 59.433 1.00 76.25 403 GLU A CA 1
ATOM 3001 C C . GLU A 1 403 ? -26.111 8.494 58.668 1.00 76.25 403 GLU A C 1
ATOM 3003 O O . GLU A 1 403 ? -26.059 8.193 57.472 1.00 76.25 403 GLU A O 1
ATOM 3008 N N . ILE A 1 404 ? -25.020 8.895 59.337 1.00 83.69 404 ILE A N 1
ATOM 3009 C CA . ILE A 1 404 ? -23.678 8.936 58.722 1.00 83.69 404 ILE A CA 1
ATOM 3010 C C . ILE A 1 404 ? -23.234 7.521 58.319 1.00 83.69 404 ILE A C 1
ATOM 3012 O O . ILE A 1 404 ? -22.768 7.319 57.198 1.00 83.69 404 ILE A O 1
ATOM 3016 N N . GLU A 1 405 ? -23.429 6.520 59.180 1.00 81.56 405 GLU A N 1
ATOM 3017 C CA . GLU A 1 405 ? -23.121 5.119 58.875 1.00 81.56 405 GLU A CA 1
ATOM 3018 C C . GLU A 1 405 ? -23.924 4.614 57.661 1.00 81.56 405 GLU A C 1
ATOM 3020 O O . GLU A 1 405 ? -23.376 4.045 56.715 1.00 81.56 405 GLU A O 1
ATOM 3025 N N . LYS A 1 406 ? -25.232 4.892 57.643 1.00 69.62 406 LYS A N 1
ATOM 3026 C CA . LYS A 1 406 ? -26.161 4.567 56.553 1.00 69.62 406 LYS A CA 1
ATOM 3027 C C . LYS A 1 406 ? -25.817 5.304 55.255 1.00 69.62 406 LYS A C 1
ATOM 3029 O O . LYS A 1 406 ? -26.044 4.766 54.172 1.00 69.62 406 LYS A O 1
ATOM 3034 N N . ALA A 1 407 ? -25.264 6.516 55.316 1.00 67.81 407 ALA A N 1
ATOM 3035 C CA . ALA A 1 407 ? -24.714 7.220 54.155 1.00 67.81 407 ALA A CA 1
ATOM 3036 C C . ALA A 1 407 ? -23.399 6.582 53.663 1.00 67.81 407 ALA A C 1
ATOM 3038 O O . ALA A 1 407 ? -23.264 6.310 52.471 1.00 67.81 407 ALA A O 1
ATOM 3039 N N . GLY A 1 408 ? -22.469 6.262 54.568 1.00 74.56 408 GLY A N 1
ATOM 3040 C CA . GLY A 1 408 ? -21.191 5.623 54.238 1.00 74.56 408 GLY A CA 1
ATOM 3041 C C . GLY A 1 408 ? -21.346 4.216 53.648 1.00 74.56 408 GLY A C 1
ATOM 3042 O O . GLY A 1 408 ? -20.662 3.881 52.681 1.00 74.56 408 GLY A O 1
ATOM 3043 N N . ARG A 1 409 ? -22.296 3.413 54.155 1.00 73.31 409 ARG A N 1
ATOM 3044 C CA . ARG A 1 409 ? -22.670 2.114 53.563 1.00 73.31 409 ARG A CA 1
ATOM 3045 C C . ARG A 1 409 ? -23.166 2.293 52.121 1.00 73.31 409 ARG A C 1
ATOM 3047 O O . ARG A 1 409 ? -22.563 1.724 51.217 1.00 73.31 409 ARG A O 1
ATOM 3054 N N . ARG A 1 410 ? -24.155 3.173 51.890 1.00 60.28 410 ARG A N 1
ATOM 3055 C CA . ARG A 1 410 ? -24.668 3.502 50.540 1.00 60.28 410 ARG A CA 1
ATOM 3056 C C . ARG A 1 410 ? -23.560 3.951 49.579 1.00 60.28 410 ARG A C 1
ATOM 3058 O O . ARG A 1 410 ? -23.518 3.496 48.440 1.00 60.28 410 ARG A O 1
ATOM 3065 N N . ALA A 1 411 ? -22.641 4.804 50.034 1.00 65.94 411 ALA A N 1
ATOM 3066 C CA . ALA A 1 411 ? -21.510 5.257 49.226 1.00 65.94 411 ALA A CA 1
ATOM 3067 C C . ALA A 1 411 ? -20.544 4.111 48.866 1.00 65.94 411 ALA A C 1
ATOM 3069 O O . ALA A 1 411 ? -20.066 4.044 47.737 1.00 65.94 411 ALA A O 1
ATOM 3070 N N . ARG A 1 412 ? -20.297 3.167 49.782 1.00 68.56 412 ARG A N 1
ATOM 3071 C CA . ARG A 1 412 ? -19.469 1.979 49.513 1.00 68.56 412 ARG A CA 1
ATOM 3072 C C . ARG A 1 412 ? -20.117 1.059 48.479 1.00 68.56 412 ARG A C 1
ATOM 3074 O O . ARG A 1 412 ? -19.427 0.526 47.615 1.00 68.56 412 ARG A O 1
ATOM 3081 N N . ASP A 1 413 ? -21.434 0.901 48.532 1.00 60.81 413 ASP A N 1
ATOM 3082 C CA . ASP A 1 413 ? -22.167 0.051 47.591 1.00 60.81 413 ASP A CA 1
ATOM 3083 C C . ASP A 1 413 ? -22.208 0.682 46.179 1.00 60.81 413 ASP A C 1
ATOM 3085 O O . ASP A 1 413 ? -22.015 -0.018 45.182 1.00 60.81 413 ASP A O 1
ATOM 3089 N N . LEU A 1 414 ? -22.308 2.017 46.092 1.00 60.34 414 LEU A N 1
ATOM 3090 C CA . LEU A 1 414 ? -22.122 2.802 44.859 1.00 60.34 414 LEU A CA 1
ATOM 3091 C C . LEU A 1 414 ? -20.731 2.568 44.233 1.00 60.34 414 LEU A C 1
ATOM 3093 O O . LEU A 1 414 ? -20.601 2.270 43.046 1.00 60.34 414 LEU A O 1
ATOM 3097 N N . VAL A 1 415 ? -19.684 2.657 45.056 1.00 64.81 415 VAL A N 1
ATOM 3098 C CA . VAL A 1 415 ? -18.281 2.438 44.667 1.00 64.81 415 VAL A CA 1
ATOM 3099 C C . VAL A 1 415 ? -18.041 0.987 44.231 1.00 64.81 415 VAL A C 1
ATOM 3101 O O . VAL A 1 415 ? -17.303 0.734 43.276 1.00 64.81 415 VAL A O 1
ATOM 3104 N N . ARG A 1 416 ? -18.719 0.021 44.860 1.00 62.84 416 ARG A N 1
ATOM 3105 C CA . ARG A 1 416 ? -18.675 -1.393 44.471 1.00 62.84 416 ARG A CA 1
ATOM 3106 C C . ARG A 1 416 ? -19.271 -1.625 43.078 1.00 62.84 416 ARG A C 1
ATOM 3108 O O . ARG A 1 416 ? -18.664 -2.355 42.302 1.00 62.84 416 ARG A O 1
ATOM 3115 N N . GLN A 1 417 ? -20.369 -0.951 42.716 1.00 60.50 417 GLN A N 1
ATOM 3116 C CA . GLN A 1 417 ? -20.910 -0.992 41.344 1.00 60.50 417 GLN A CA 1
ATOM 3117 C C . GLN A 1 417 ? -19.941 -0.391 40.306 1.00 60.50 417 GLN A C 1
ATOM 3119 O O . GLN A 1 417 ? -19.841 -0.901 39.190 1.00 60.50 417 GLN A O 1
ATOM 3124 N N . ILE A 1 418 ? -19.174 0.644 40.669 1.00 62.78 418 ILE A N 1
ATOM 3125 C CA . ILE A 1 418 ? -18.146 1.230 39.790 1.00 62.78 418 ILE A CA 1
ATOM 3126 C C . ILE A 1 418 ? -16.975 0.249 39.569 1.00 62.78 418 ILE A C 1
ATOM 3128 O O . ILE A 1 418 ? -16.498 0.110 38.442 1.00 62.78 418 ILE A O 1
ATOM 3132 N N . LEU A 1 419 ? -16.558 -0.510 40.592 1.00 61.31 419 LEU A N 1
ATOM 3133 C CA . LEU A 1 419 ? -15.584 -1.604 40.424 1.00 61.31 419 LEU A CA 1
ATOM 3134 C C . LEU A 1 419 ? -16.115 -2.726 39.516 1.00 61.31 419 LEU A C 1
ATOM 3136 O O . LEU A 1 419 ? -15.369 -3.245 38.688 1.00 61.31 419 LEU A O 1
ATOM 3140 N N . THR A 1 420 ? -17.400 -3.068 39.630 1.00 56.56 420 THR A N 1
ATOM 3141 C CA . THR A 1 420 ? -18.084 -4.044 38.761 1.00 56.56 420 THR A CA 1
ATOM 3142 C C . THR A 1 420 ? -18.103 -3.602 37.287 1.00 56.56 420 THR A C 1
ATOM 3144 O O . THR A 1 420 ? -17.945 -4.437 36.401 1.00 56.56 420 THR A O 1
ATOM 3147 N N . PHE A 1 421 ? -18.200 -2.296 37.008 1.00 55.03 421 PHE A N 1
ATOM 3148 C CA . PHE A 1 421 ? -18.017 -1.729 35.660 1.00 55.03 421 PHE A CA 1
ATOM 3149 C C . PHE A 1 421 ? -16.544 -1.733 35.198 1.00 55.03 421 PHE A C 1
ATOM 3151 O O . PHE A 1 421 ? -16.258 -1.888 34.015 1.00 55.03 421 PHE A O 1
ATOM 3158 N N . SER A 1 422 ? -15.591 -1.569 36.121 1.00 54.12 422 SER A N 1
ATOM 3159 C CA . SER A 1 422 ? -14.156 -1.456 35.815 1.00 54.12 422 SER A CA 1
ATOM 3160 C C . SER A 1 422 ? -13.454 -2.779 35.469 1.00 54.12 422 SER A C 1
ATOM 3162 O O . SER A 1 422 ? -12.330 -2.735 34.958 1.00 54.12 422 SER A O 1
ATOM 3164 N N . ARG A 1 423 ? -14.040 -3.942 35.782 1.00 55.72 423 ARG A N 1
ATOM 3165 C CA . ARG A 1 423 ? -13.411 -5.266 35.602 1.00 55.72 423 ARG A CA 1
ATOM 3166 C C . ARG A 1 423 ? -13.358 -5.699 34.133 1.00 55.72 423 ARG A C 1
ATOM 3168 O O . ARG A 1 423 ? -14.079 -6.586 33.697 1.00 55.72 423 ARG A O 1
ATOM 3175 N N . ASN A 1 424 ? -12.457 -5.077 33.382 1.00 48.66 424 ASN A N 1
ATOM 3176 C CA . ASN A 1 424 ? -12.218 -5.354 31.968 1.00 48.66 424 ASN A CA 1
ATOM 3177 C C . ASN A 1 424 ? -11.151 -6.452 31.765 1.00 48.66 424 ASN A C 1
ATOM 3179 O O . ASN A 1 424 ? -10.165 -6.248 31.054 1.00 48.66 424 ASN A O 1
ATOM 3183 N N . GLU A 1 425 ? -11.315 -7.596 32.436 1.00 54.47 425 GLU A N 1
ATOM 3184 C CA . GLU A 1 425 ? -10.549 -8.808 32.114 1.00 54.47 425 GLU A CA 1
ATOM 3185 C C . GLU A 1 425 ? -11.133 -9.468 30.848 1.00 54.47 425 GLU A C 1
ATOM 3187 O O . GLU A 1 425 ? -12.353 -9.431 30.661 1.00 54.47 425 GLU A O 1
ATOM 3192 N N . PRO A 1 426 ? -10.315 -10.073 29.962 1.00 53.91 426 PRO A N 1
ATOM 3193 C CA . PRO A 1 426 ? -10.835 -10.797 28.804 1.00 53.91 426 PRO A CA 1
ATOM 3194 C C . PRO A 1 426 ? -11.747 -11.948 29.268 1.00 53.91 426 PRO A C 1
ATOM 3196 O O . PRO A 1 426 ? -11.272 -12.790 30.035 1.00 53.91 426 PRO A O 1
ATOM 3199 N N . PRO A 1 427 ? -13.022 -12.015 28.829 1.00 63.53 427 PRO A N 1
ATOM 3200 C CA . PRO A 1 427 ? -13.971 -13.003 29.334 1.00 63.53 427 PRO A CA 1
ATOM 3201 C C . PRO A 1 427 ? -13.487 -14.418 29.039 1.00 63.53 427 PRO A C 1
ATOM 3203 O O . PRO A 1 427 ? -13.222 -14.775 27.885 1.00 63.53 427 PRO A O 1
ATOM 3206 N N . ARG A 1 428 ? -13.414 -15.246 30.079 1.00 71.31 428 ARG A N 1
ATOM 3207 C CA . ARG A 1 428 ? -13.080 -16.663 29.950 1.00 71.31 428 ARG A CA 1
ATOM 3208 C C . ARG A 1 428 ? -14.329 -17.423 29.534 1.00 71.31 428 ARG A C 1
ATOM 3210 O O . ARG A 1 428 ? -14.965 -18.069 30.356 1.00 71.31 428 ARG A O 1
ATOM 3217 N N . ARG A 1 429 ? -14.685 -17.327 28.248 1.00 79.94 429 ARG A N 1
ATOM 3218 C CA . ARG A 1 429 ? -15.809 -18.088 27.692 1.00 79.94 429 ARG A CA 1
ATOM 3219 C C . ARG A 1 429 ? -15.541 -19.589 27.821 1.00 79.94 429 ARG A C 1
ATOM 3221 O O . ARG A 1 429 ? -14.680 -20.132 27.131 1.00 79.94 429 ARG A O 1
ATOM 3228 N N . THR A 1 430 ? -16.302 -20.238 28.687 1.00 82.00 430 THR A N 1
ATOM 3229 C CA . THR A 1 430 ? -16.331 -21.686 28.911 1.00 82.00 430 THR A CA 1
ATOM 3230 C C . THR A 1 430 ? -17.764 -22.183 28.735 1.00 82.00 430 THR A C 1
ATOM 3232 O O . THR A 1 430 ? -18.682 -21.373 28.630 1.00 82.00 430 THR A O 1
ATOM 3235 N N . ALA A 1 431 ? -17.986 -23.498 28.714 1.00 87.12 431 ALA A N 1
ATOM 3236 C CA . ALA A 1 431 ? -19.333 -24.038 28.883 1.00 87.12 431 ALA A CA 1
ATOM 3237 C C . ALA A 1 431 ? -19.793 -23.780 30.332 1.00 87.12 431 ALA A C 1
ATOM 3239 O O . ALA A 1 431 ? -19.185 -24.299 31.266 1.00 87.12 431 ALA A O 1
ATOM 3240 N N . VAL A 1 432 ? -20.827 -22.957 30.521 1.00 87.00 432 VAL A N 1
ATOM 3241 C CA . VAL A 1 432 ? -21.394 -22.611 31.838 1.00 87.00 432 VAL A CA 1
ATOM 3242 C C . VAL A 1 432 ? -22.804 -23.197 31.961 1.00 87.00 432 VAL A C 1
ATOM 3244 O O . VAL A 1 432 ? -23.668 -22.846 31.150 1.00 87.00 432 VAL A O 1
ATOM 3247 N N . PRO A 1 433 ? -23.085 -24.057 32.957 1.00 89.44 433 PRO A N 1
ATOM 3248 C CA . PRO A 1 433 ? -24.435 -24.552 33.206 1.00 89.44 433 PRO A CA 1
ATOM 3249 C C . PRO A 1 433 ? -25.391 -23.413 33.592 1.00 89.44 433 PRO A C 1
ATOM 3251 O O . PRO A 1 433 ? -25.212 -22.740 34.607 1.00 89.44 433 PRO A O 1
ATOM 3254 N N . VAL A 1 434 ? -26.443 -23.210 32.790 1.00 89.88 434 VAL A N 1
ATOM 3255 C CA . VAL A 1 434 ? -27.425 -22.118 32.967 1.00 89.88 434 VAL A CA 1
ATOM 3256 C C . VAL A 1 434 ? -28.043 -22.133 34.366 1.00 89.88 434 VAL A C 1
ATOM 3258 O O . VAL A 1 434 ? -28.204 -21.090 34.999 1.00 89.88 434 VAL A O 1
ATOM 3261 N N . ALA A 1 435 ? -28.374 -23.330 34.857 1.00 88.25 435 ALA A N 1
ATOM 3262 C CA . ALA A 1 435 ? -29.001 -23.510 36.156 1.00 88.25 435 ALA A CA 1
ATOM 3263 C C . ALA A 1 435 ? -28.092 -23.062 37.311 1.00 88.25 435 ALA A C 1
ATOM 3265 O O . ALA A 1 435 ? -28.588 -22.424 38.234 1.00 88.25 435 ALA A O 1
ATOM 3266 N N . GLU A 1 436 ? -26.789 -23.346 37.260 1.00 87.12 436 GLU A N 1
ATOM 3267 C CA . GLU A 1 436 ? -25.843 -22.997 38.331 1.00 87.12 436 GLU A CA 1
ATOM 3268 C C . GLU A 1 436 ? -25.697 -21.479 38.458 1.00 87.12 436 GLU A C 1
ATOM 3270 O O . GLU A 1 436 ? -25.958 -20.930 39.528 1.00 87.12 436 GLU A O 1
ATOM 3275 N N . ALA A 1 437 ? -25.422 -20.783 37.348 1.00 86.56 437 ALA A N 1
ATOM 3276 C CA . ALA A 1 437 ? -25.296 -19.323 37.331 1.00 86.56 437 ALA A CA 1
ATOM 3277 C C . ALA A 1 437 ? -26.564 -18.608 37.847 1.00 86.56 437 ALA A C 1
ATOM 3279 O O . ALA A 1 437 ? -26.475 -17.579 38.524 1.00 86.56 437 ALA A O 1
ATOM 3280 N N . ILE A 1 438 ? -27.754 -19.160 37.576 1.00 90.88 438 ILE A N 1
ATOM 3281 C CA . ILE A 1 438 ? -29.019 -18.621 38.096 1.00 90.88 438 ILE A CA 1
ATOM 3282 C C . ILE A 1 438 ? -29.190 -18.924 39.595 1.00 90.88 438 ILE A C 1
ATOM 3284 O O . ILE A 1 438 ? -29.578 -18.021 40.333 1.00 90.88 438 ILE A O 1
ATOM 3288 N N . HIS A 1 439 ? -28.869 -20.131 40.075 1.00 87.50 439 HIS A N 1
ATOM 3289 C CA . HIS A 1 439 ? -28.979 -20.478 41.502 1.00 87.50 439 HIS A CA 1
ATOM 3290 C C . HIS A 1 439 ? -27.953 -19.740 42.378 1.00 87.50 439 HIS A C 1
ATOM 3292 O O . HIS A 1 439 ? -28.282 -19.349 43.498 1.00 87.50 439 HIS A O 1
ATOM 3298 N N . ASP A 1 440 ? -26.734 -19.490 41.894 1.00 80.00 440 ASP A N 1
ATOM 3299 C CA . ASP A 1 440 ? -25.767 -18.669 42.632 1.00 80.00 440 ASP A CA 1
ATOM 3300 C C . ASP A 1 440 ? -26.137 -17.177 42.603 1.00 80.00 440 ASP A C 1
ATOM 3302 O O . ASP A 1 440 ? -26.048 -16.503 43.634 1.00 80.00 440 ASP A O 1
ATOM 3306 N N . THR A 1 441 ? -26.708 -16.674 41.500 1.00 83.06 441 THR A N 1
ATOM 3307 C CA . THR A 1 441 ? -27.333 -15.338 41.490 1.00 83.06 441 THR A CA 1
ATOM 3308 C C . THR A 1 441 ? -28.501 -15.255 42.486 1.00 83.06 441 THR A C 1
ATOM 3310 O O . THR A 1 441 ? -28.615 -14.278 43.227 1.00 83.06 441 THR A O 1
ATOM 3313 N N . GLU A 1 442 ? -29.351 -16.283 42.565 1.00 86.44 442 GLU A N 1
ATOM 3314 C CA . GLU A 1 442 ? -30.458 -16.372 43.527 1.00 86.44 442 GLU A CA 1
ATOM 3315 C C . GLU A 1 442 ? -29.948 -16.382 44.980 1.00 86.44 442 GLU A C 1
ATOM 3317 O O . GLU A 1 442 ? -30.448 -15.638 45.827 1.00 86.44 442 GLU A O 1
ATOM 3322 N N . ARG A 1 443 ? -28.903 -17.169 45.267 1.00 78.69 443 ARG A N 1
ATOM 3323 C CA . ARG A 1 443 ? -28.223 -17.230 46.571 1.00 78.69 443 ARG A CA 1
ATOM 3324 C C . ARG A 1 443 ? -27.678 -15.864 46.998 1.00 78.69 443 ARG A C 1
ATOM 3326 O O . ARG A 1 443 ? -27.803 -15.515 48.171 1.00 78.69 443 ARG A O 1
ATOM 3333 N N . LEU A 1 444 ? -27.112 -15.089 46.070 1.00 73.31 444 LEU A N 1
ATOM 3334 C CA . LEU A 1 444 ? -26.656 -13.718 46.323 1.00 73.31 444 LEU A CA 1
ATOM 3335 C C . LEU A 1 444 ? -27.835 -12.762 46.581 1.00 73.31 444 LEU A C 1
ATOM 3337 O O . LEU A 1 444 ? -27.811 -12.011 47.557 1.00 73.31 444 LEU A O 1
ATOM 3341 N N . LEU A 1 445 ? -28.884 -12.818 45.752 1.00 77.19 445 LEU A N 1
ATOM 3342 C CA . LEU A 1 445 ? -30.080 -11.971 45.869 1.00 77.19 445 LEU A CA 1
ATOM 3343 C C . LEU A 1 445 ? -30.869 -12.218 47.161 1.00 77.19 445 LEU A C 1
ATOM 3345 O O . LEU A 1 445 ? -31.377 -11.270 47.754 1.00 77.19 445 LEU A O 1
ATOM 3349 N N . ARG A 1 446 ? -30.950 -13.462 47.649 1.00 75.25 446 ARG A N 1
ATOM 3350 C CA . ARG A 1 446 ? -31.659 -13.815 48.897 1.00 75.25 446 ARG A CA 1
ATOM 3351 C C . ARG A 1 446 ? -31.147 -13.075 50.141 1.00 75.25 446 ARG A C 1
ATOM 3353 O O . ARG A 1 446 ? -31.882 -12.980 51.118 1.00 75.25 446 ARG A O 1
ATOM 3360 N N . VAL A 1 447 ? -29.921 -12.544 50.119 1.00 69.69 447 VAL A N 1
ATOM 3361 C CA . VAL A 1 447 ? -29.346 -11.743 51.219 1.00 69.69 447 VAL A CA 1
ATOM 3362 C C . VAL A 1 447 ? -29.827 -10.281 51.186 1.00 69.69 447 VAL A C 1
ATOM 3364 O O . VAL A 1 447 ? -29.746 -9.584 52.196 1.00 69.69 447 VAL A O 1
ATOM 3367 N N . THR A 1 448 ? -30.334 -9.806 50.044 1.00 67.94 448 THR A N 1
ATOM 3368 C CA . THR A 1 448 ? -30.738 -8.407 49.808 1.00 67.94 448 THR A CA 1
ATOM 3369 C C . THR A 1 448 ? -32.207 -8.230 49.401 1.00 67.94 448 THR A C 1
ATOM 3371 O O . THR A 1 448 ? -32.664 -7.094 49.283 1.00 67.94 448 THR A O 1
ATOM 3374 N N . LEU A 1 449 ? -32.951 -9.321 49.193 1.00 78.25 449 LEU A N 1
ATOM 3375 C CA . LEU A 1 449 ? -34.351 -9.311 48.763 1.00 78.25 449 LEU A CA 1
ATOM 3376 C C . LEU A 1 449 ? -35.280 -8.727 49.856 1.00 78.25 449 LEU A C 1
ATOM 3378 O O . LEU A 1 449 ? -35.314 -9.263 50.967 1.00 78.25 449 LEU A O 1
ATOM 3382 N N . PRO A 1 450 ? -36.068 -7.670 49.573 1.00 82.75 450 PRO A N 1
ATOM 3383 C CA . PRO A 1 450 ? -37.058 -7.155 50.518 1.00 82.75 450 PRO A CA 1
ATOM 3384 C C . PRO A 1 450 ? -38.172 -8.181 50.794 1.00 82.75 450 PRO A C 1
ATOM 3386 O O . PRO A 1 450 ? -38.649 -8.814 49.854 1.00 82.75 450 PRO A O 1
ATOM 3389 N N . PRO A 1 451 ? -38.689 -8.299 52.034 1.00 81.81 451 PRO A N 1
ATOM 3390 C CA . PRO A 1 451 ? -39.716 -9.290 52.389 1.00 81.81 451 PRO A CA 1
ATOM 3391 C C . PRO A 1 451 ? -41.098 -9.038 51.753 1.00 81.81 451 PRO A C 1
ATOM 3393 O O . PRO A 1 451 ? -42.014 -9.836 51.943 1.00 81.81 451 PRO A O 1
ATOM 3396 N N . ALA A 1 452 ? -41.269 -7.935 51.018 1.00 84.69 452 ALA A N 1
ATOM 3397 C CA . ALA A 1 452 ? -42.453 -7.654 50.207 1.00 84.69 452 ALA A CA 1
ATOM 3398 C C . ALA A 1 452 ? -42.371 -8.240 48.780 1.00 84.69 452 ALA A C 1
ATOM 3400 O O . ALA A 1 452 ? -43.391 -8.285 48.091 1.00 84.69 452 ALA A O 1
ATOM 3401 N N . ILE A 1 453 ? -41.187 -8.681 48.335 1.00 89.50 453 ILE A N 1
ATOM 3402 C CA . ILE A 1 453 ? -40.927 -9.115 46.958 1.00 89.50 453 ILE A CA 1
ATOM 3403 C C . ILE A 1 453 ? -40.687 -10.626 46.918 1.00 89.50 453 ILE A C 1
ATOM 3405 O O . ILE A 1 453 ? -39.796 -11.149 47.584 1.00 89.50 453 ILE A O 1
ATOM 3409 N N . GLU A 1 454 ? -41.462 -11.329 46.098 1.00 91.88 454 GLU A N 1
ATOM 3410 C CA . GLU A 1 454 ? -41.310 -12.763 45.862 1.00 91.88 454 GLU A CA 1
ATOM 3411 C C . GLU A 1 454 ? -40.405 -13.016 44.641 1.00 91.88 454 GLU A C 1
ATOM 3413 O O . GLU A 1 454 ? -40.672 -12.520 43.546 1.00 91.88 454 GLU A O 1
ATOM 3418 N N . LEU A 1 455 ? -39.336 -13.798 44.815 1.00 91.69 455 LEU A N 1
ATOM 3419 C CA . LEU A 1 455 ? -38.447 -14.221 43.728 1.00 91.69 455 LEU A CA 1
ATOM 3420 C C . LEU A 1 455 ? -38.855 -15.619 43.237 1.00 91.69 455 LEU A C 1
ATOM 3422 O O . LEU A 1 455 ? -38.873 -16.566 44.022 1.00 91.69 455 LEU A O 1
ATOM 3426 N N . ARG A 1 456 ? -39.165 -15.750 41.942 1.00 94.12 456 ARG A N 1
ATOM 3427 C CA . ARG A 1 456 ? -39.550 -17.012 41.283 1.00 94.12 456 ARG A CA 1
ATOM 3428 C C . ARG A 1 456 ? -38.543 -17.399 40.203 1.00 94.12 456 ARG A C 1
ATOM 3430 O O . ARG A 1 456 ? -38.071 -16.541 39.462 1.00 94.12 456 ARG A O 1
ATOM 3437 N N . LEU A 1 457 ? -38.264 -18.695 40.090 1.00 93.25 457 LEU A N 1
ATOM 3438 C CA . LEU A 1 457 ? -37.360 -19.299 39.107 1.00 93.25 457 LEU A CA 1
ATOM 3439 C C . LEU A 1 457 ? -38.143 -20.327 38.272 1.00 93.25 457 LEU A C 1
ATOM 3441 O O . LEU A 1 457 ? -38.722 -21.257 38.833 1.00 93.25 457 LEU A O 1
ATOM 3445 N N . HIS A 1 458 ? -38.129 -20.188 36.946 1.00 93.69 458 HIS A N 1
ATOM 3446 C CA . HIS A 1 458 ? -38.724 -21.137 36.000 1.00 93.69 458 HIS A CA 1
ATOM 3447 C C . HIS A 1 458 ? -37.676 -21.547 34.961 1.00 93.69 458 HIS A C 1
ATOM 3449 O O . HIS A 1 458 ? -37.394 -20.810 34.020 1.00 93.69 458 HIS A O 1
ATOM 3455 N N . LEU A 1 459 ? -37.070 -22.717 35.153 1.00 91.56 459 LEU A N 1
ATOM 3456 C CA . LEU A 1 459 ? -35.983 -23.220 34.313 1.00 91.56 459 LEU A CA 1
ATOM 3457 C C . LEU A 1 459 ? -36.446 -24.485 33.588 1.00 91.56 459 LEU A C 1
ATOM 3459 O O . LEU A 1 459 ? -36.973 -25.399 34.232 1.00 91.56 459 LEU A O 1
ATOM 3463 N N . ASP A 1 460 ? -36.231 -24.557 32.275 1.00 89.62 460 ASP A N 1
ATOM 3464 C CA . ASP A 1 460 ? -36.487 -25.784 31.521 1.00 89.62 460 ASP A CA 1
ATOM 3465 C C . ASP A 1 460 ? -35.609 -26.943 32.020 1.00 89.62 460 ASP A C 1
ATOM 3467 O O . ASP A 1 460 ? -34.452 -26.774 32.410 1.00 89.62 460 ASP A O 1
ATOM 3471 N N . ARG A 1 461 ? -36.160 -28.165 31.990 1.00 75.50 461 ARG A N 1
ATOM 3472 C CA . ARG A 1 461 ? -35.496 -29.372 32.527 1.00 75.50 461 ARG A CA 1
ATOM 3473 C C . ARG A 1 461 ? -34.209 -29.770 31.800 1.00 75.50 461 ARG A C 1
ATOM 3475 O O . ARG A 1 461 ? -33.449 -30.571 32.338 1.00 75.50 461 ARG A O 1
ATOM 3482 N N . GLN A 1 462 ? -34.000 -29.277 30.582 1.00 79.19 462 GLN A N 1
ATOM 3483 C CA . GLN A 1 462 ? -32.827 -29.550 29.755 1.00 79.19 462 GLN A CA 1
ATOM 3484 C C . GLN A 1 462 ? -32.421 -28.251 29.055 1.00 79.19 462 GLN A C 1
ATOM 3486 O O . GLN A 1 462 ? -32.974 -27.894 28.020 1.00 79.19 462 GLN A O 1
ATOM 3491 N N . LEU A 1 463 ? -31.471 -27.536 29.656 1.00 86.50 463 LEU A N 1
ATOM 3492 C CA . LEU A 1 463 ? -30.880 -26.317 29.108 1.00 86.50 463 LEU A CA 1
ATOM 3493 C C . LEU A 1 463 ? -29.453 -26.624 28.629 1.00 86.50 463 LEU A C 1
ATOM 3495 O O . LEU A 1 463 ? -28.679 -27.176 29.417 1.00 86.50 463 LEU A O 1
ATOM 3499 N N . PRO A 1 464 ? -29.075 -26.280 27.382 1.00 87.31 464 PRO A N 1
ATOM 3500 C CA . PRO A 1 464 ? -27.690 -26.391 26.941 1.00 87.31 464 PRO A CA 1
ATOM 3501 C C . PRO A 1 464 ? -26.814 -25.385 27.698 1.00 87.31 464 PRO A C 1
ATOM 3503 O O . PRO A 1 464 ? -27.294 -24.356 28.175 1.00 87.31 464 PRO A O 1
ATOM 3506 N N . ALA A 1 465 ? -25.518 -25.671 27.818 1.00 88.75 465 ALA A N 1
ATOM 3507 C CA . ALA A 1 465 ? -24.586 -24.758 28.471 1.00 88.75 465 ALA A CA 1
ATOM 3508 C C . ALA A 1 465 ? -24.412 -23.456 27.664 1.00 88.75 465 ALA A C 1
ATOM 3510 O O . ALA A 1 465 ? -24.457 -23.458 26.434 1.00 88.75 465 ALA A O 1
ATOM 3511 N N . LEU A 1 466 ? -24.172 -22.344 28.359 1.00 88.56 466 LEU A N 1
ATOM 3512 C CA . LEU A 1 466 ? -23.811 -21.058 27.756 1.00 88.56 466 LEU A CA 1
ATOM 3513 C C . LEU A 1 466 ? -22.343 -21.096 27.328 1.00 88.56 466 LEU A C 1
ATOM 3515 O O . LEU A 1 466 ? -21.519 -21.571 28.106 1.00 88.56 466 LEU A O 1
ATOM 3519 N N . LEU A 1 467 ? -21.976 -20.520 26.179 1.00 82.94 467 LEU A N 1
ATOM 3520 C CA . LEU A 1 467 ? -20.564 -20.245 25.867 1.00 82.94 467 LEU A CA 1
ATOM 3521 C C . LEU A 1 467 ? -20.139 -18.885 26.454 1.00 82.94 467 LEU A C 1
ATOM 3523 O O . LEU A 1 467 ? -20.019 -17.886 25.736 1.00 82.94 467 LEU A O 1
ATOM 3527 N N . ALA A 1 468 ? -19.955 -18.826 27.776 1.00 87.00 468 ALA A N 1
ATOM 3528 C CA . ALA A 1 468 ? -19.849 -17.569 28.520 1.00 87.00 468 ALA A CA 1
ATOM 3529 C C . ALA A 1 468 ? -18.849 -17.582 29.686 1.00 87.00 468 ALA A C 1
ATOM 3531 O O . ALA A 1 468 ? -18.347 -18.626 30.087 1.00 87.00 468 ALA A O 1
ATOM 3532 N N . ASP A 1 469 ? -18.536 -16.396 30.208 1.00 85.06 469 ASP A N 1
ATOM 3533 C CA . ASP A 1 469 ? -17.850 -16.213 31.491 1.00 85.06 469 ASP A CA 1
ATOM 3534 C C . ASP A 1 469 ? -18.905 -16.166 32.609 1.00 85.06 469 ASP A C 1
ATOM 3536 O O . ASP A 1 469 ? -19.729 -15.246 32.638 1.00 85.06 469 ASP A O 1
ATOM 3540 N N . ALA A 1 470 ? -18.908 -17.160 33.506 1.00 83.94 470 ALA A N 1
ATOM 3541 C CA . ALA A 1 470 ? -19.921 -17.305 34.561 1.00 83.94 470 ALA A CA 1
ATOM 3542 C C . ALA A 1 470 ? -20.081 -16.026 35.401 1.00 83.94 470 ALA A C 1
ATOM 3544 O O . ALA A 1 470 ? -21.195 -15.531 35.571 1.00 83.94 470 ALA A O 1
ATOM 3545 N N . THR A 1 471 ? -18.960 -15.409 35.791 1.00 77.44 471 THR A N 1
ATOM 3546 C CA . THR A 1 471 ? -18.920 -14.147 36.544 1.00 77.44 471 THR A CA 1
ATOM 3547 C C . THR A 1 471 ? -19.668 -13.020 35.836 1.00 77.44 471 THR A C 1
ATOM 3549 O O . THR A 1 471 ? -20.303 -12.188 36.483 1.00 77.44 471 THR A O 1
ATOM 3552 N N . GLN A 1 472 ? -19.587 -12.963 34.503 1.00 81.94 472 GLN A N 1
ATOM 3553 C CA . GLN A 1 472 ? -20.252 -11.928 33.711 1.00 81.94 472 GLN A CA 1
ATOM 3554 C C . GLN A 1 472 ? -21.745 -12.226 33.509 1.00 81.94 472 GLN A C 1
ATOM 3556 O O . GLN A 1 472 ? -22.544 -11.289 33.479 1.00 81.94 472 GLN A O 1
ATOM 3561 N N . VAL A 1 473 ? -22.136 -13.504 33.442 1.00 88.50 473 VAL A N 1
ATOM 3562 C CA . VAL A 1 473 ? -23.548 -13.930 33.431 1.00 88.50 473 VAL A CA 1
ATOM 3563 C C . VAL A 1 473 ? -24.214 -13.595 34.768 1.00 88.50 473 VAL A C 1
ATOM 3565 O O . VAL A 1 473 ? -25.224 -12.892 34.777 1.00 88.50 473 VAL A O 1
ATOM 3568 N N . GLU A 1 474 ? -23.613 -13.993 35.894 1.00 85.31 474 GLU A N 1
ATOM 3569 C CA . GLU A 1 474 ? -24.051 -13.611 37.247 1.00 85.31 474 GLU A CA 1
ATOM 3570 C C . GLU A 1 474 ? -24.162 -12.088 37.384 1.00 85.31 474 GLU A C 1
ATOM 3572 O O . GLU A 1 474 ? -25.178 -11.564 37.834 1.00 85.31 474 GLU A O 1
ATOM 3577 N N . GLN A 1 475 ? -23.144 -11.347 36.933 1.00 81.31 475 GLN A N 1
ATOM 3578 C CA . GLN A 1 475 ? -23.134 -9.885 36.948 1.00 81.31 475 GLN A CA 1
ATOM 3579 C C . GLN A 1 475 ? -24.275 -9.275 36.117 1.00 81.31 475 GLN A C 1
ATOM 3581 O O . GLN A 1 475 ? -24.849 -8.267 36.535 1.00 81.31 475 GLN A O 1
ATOM 3586 N N . ALA A 1 476 ? -24.630 -9.848 34.965 1.00 88.75 476 ALA A N 1
ATOM 3587 C CA . ALA A 1 476 ? -25.757 -9.374 34.165 1.00 88.75 476 ALA A CA 1
ATOM 3588 C C . ALA A 1 476 ? -27.102 -9.648 34.864 1.00 88.75 476 ALA A C 1
ATOM 3590 O O . ALA A 1 476 ? -27.912 -8.730 35.019 1.00 88.75 476 ALA A O 1
ATOM 3591 N N . LEU A 1 477 ? -27.311 -10.874 35.353 1.00 90.50 477 LEU A N 1
ATOM 3592 C CA . LEU A 1 477 ? -28.537 -11.280 36.049 1.00 90.50 477 LEU A CA 1
ATOM 3593 C C . LEU A 1 477 ? -28.736 -10.501 37.357 1.00 90.50 477 LEU A C 1
ATOM 3595 O O . LEU A 1 477 ? -29.822 -9.977 37.605 1.00 90.50 477 LEU A O 1
ATOM 3599 N N . LEU A 1 478 ? -27.677 -10.328 38.154 1.00 85.38 478 LEU A N 1
ATOM 3600 C CA . LEU A 1 478 ? -27.695 -9.537 39.384 1.00 85.38 478 LEU A CA 1
ATOM 3601 C C . LEU A 1 478 ? -28.088 -8.079 39.110 1.00 85.38 478 LEU A C 1
ATOM 3603 O O . LEU A 1 478 ? -28.884 -7.519 39.862 1.00 85.38 478 LEU A O 1
ATOM 3607 N N . ASN A 1 479 ? -27.586 -7.467 38.029 1.00 85.31 479 ASN A N 1
ATOM 3608 C CA . ASN A 1 479 ? -27.978 -6.111 37.627 1.00 85.31 479 ASN A CA 1
ATOM 3609 C C . ASN A 1 479 ? -29.457 -6.030 37.210 1.00 85.31 479 ASN A C 1
ATOM 3611 O O . ASN A 1 479 ? -30.143 -5.093 37.621 1.00 85.31 479 ASN A O 1
ATOM 3615 N N . LEU A 1 480 ? -29.970 -6.999 36.441 1.00 91.50 480 LEU A N 1
ATOM 3616 C CA . LEU A 1 480 ? -31.385 -7.037 36.049 1.00 91.50 480 LEU A CA 1
ATOM 3617 C C . LEU A 1 480 ? -32.309 -7.225 37.260 1.00 91.50 480 LEU A C 1
ATOM 3619 O O . LEU A 1 480 ? -33.191 -6.398 37.483 1.00 91.50 480 LEU A O 1
ATOM 3623 N N . CYS A 1 481 ? -32.066 -8.237 38.094 1.00 90.25 481 CYS A N 1
ATOM 3624 C CA . CYS A 1 481 ? -32.870 -8.494 39.290 1.00 90.25 481 CYS A CA 1
ATOM 3625 C C . CYS A 1 481 ? -32.793 -7.338 40.301 1.00 90.25 481 CYS A C 1
ATOM 3627 O O . CYS A 1 481 ? -33.804 -6.963 40.889 1.00 90.25 481 CYS A O 1
ATOM 3629 N N . THR A 1 482 ? -31.625 -6.705 40.458 1.00 85.06 482 THR A N 1
ATOM 3630 C CA . THR A 1 482 ? -31.476 -5.501 41.296 1.00 85.06 482 THR A CA 1
ATOM 3631 C C . THR A 1 482 ? -32.253 -4.312 40.722 1.00 85.06 482 THR A C 1
ATOM 3633 O O . THR A 1 482 ? -32.805 -3.518 41.482 1.00 85.06 482 THR A O 1
ATOM 3636 N N . ASN A 1 483 ? -32.339 -4.162 39.397 1.00 88.19 483 ASN A N 1
ATOM 3637 C CA . ASN A 1 483 ? -33.168 -3.122 38.785 1.00 88.19 483 ASN A CA 1
ATOM 3638 C C . ASN A 1 483 ? -34.666 -3.390 38.978 1.00 88.19 483 ASN A C 1
ATOM 3640 O O . ASN A 1 483 ? -35.367 -2.458 39.364 1.00 88.19 483 ASN A O 1
ATOM 3644 N N . ALA A 1 484 ? -35.113 -4.637 38.803 1.00 90.31 484 ALA A N 1
ATOM 3645 C CA . ALA A 1 484 ? -36.484 -5.087 39.055 1.00 90.31 484 ALA A CA 1
ATOM 3646 C C . ALA A 1 484 ? -36.923 -4.844 40.513 1.00 90.31 484 ALA A C 1
ATOM 3648 O O . ALA A 1 484 ? -37.935 -4.188 40.760 1.00 90.31 484 ALA A O 1
ATOM 3649 N N . ILE A 1 485 ? -36.111 -5.273 41.488 1.00 87.75 485 ILE A N 1
ATOM 3650 C CA . ILE A 1 485 ? -36.330 -5.027 42.926 1.00 87.75 485 ILE A CA 1
ATOM 3651 C C . ILE A 1 485 ? -36.499 -3.526 43.209 1.00 87.75 485 ILE A C 1
ATOM 3653 O O . ILE A 1 485 ? -37.457 -3.116 43.857 1.00 87.75 485 ILE A O 1
ATOM 3657 N N . HIS A 1 486 ? -35.611 -2.684 42.671 1.00 84.88 486 HIS A N 1
ATOM 3658 C CA . HIS A 1 486 ? -35.705 -1.231 42.837 1.00 84.88 486 HIS A CA 1
ATOM 3659 C C . HIS A 1 486 ? -36.814 -0.556 42.006 1.00 84.88 486 HIS A C 1
ATOM 3661 O O . HIS A 1 486 ? -37.049 0.635 42.205 1.00 84.88 486 HIS A O 1
ATOM 3667 N N . ALA A 1 487 ? -37.431 -1.242 41.040 1.00 87.00 487 ALA A N 1
ATOM 3668 C CA . ALA A 1 487 ? -38.576 -0.730 40.286 1.00 87.00 487 ALA A CA 1
ATOM 3669 C C . ALA A 1 487 ? -39.889 -0.987 41.043 1.00 87.00 487 ALA A C 1
ATOM 3671 O O . ALA A 1 487 ? -40.757 -0.121 41.067 1.00 87.00 487 ALA A O 1
ATOM 3672 N N . ILE A 1 488 ? -39.996 -2.141 41.711 1.00 88.62 488 ILE A N 1
ATOM 3673 C CA . ILE A 1 488 ? -41.101 -2.482 42.622 1.00 88.62 488 ILE A CA 1
ATOM 3674 C C . ILE A 1 488 ? -41.029 -1.639 43.912 1.00 88.62 488 ILE A C 1
ATOM 3676 O O . ILE A 1 488 ? -42.049 -1.141 44.388 1.00 88.62 488 ILE A O 1
ATOM 3680 N N . GLY A 1 489 ? -39.827 -1.438 44.465 1.00 84.31 489 GLY A N 1
ATOM 3681 C CA . GLY A 1 489 ? -39.618 -0.650 45.683 1.00 84.31 489 GLY A CA 1
ATOM 3682 C C . GLY A 1 489 ? -40.216 -1.316 46.928 1.00 84.31 489 GLY A C 1
ATOM 3683 O O . GLY A 1 489 ? -40.089 -2.524 47.109 1.00 84.31 489 GLY A O 1
ATOM 3684 N N . ASP A 1 490 ? -40.871 -0.529 47.786 1.00 82.69 490 ASP A N 1
ATOM 3685 C CA . ASP A 1 490 ? -41.506 -1.015 49.025 1.00 82.69 490 ASP A CA 1
ATOM 3686 C C . ASP A 1 490 ? -42.873 -1.701 48.796 1.00 82.69 490 ASP A C 1
ATOM 3688 O O . ASP A 1 490 ? -43.505 -2.181 49.741 1.00 82.69 490 ASP A O 1
ATOM 3692 N N . ALA A 1 491 ? -43.363 -1.740 47.551 1.00 82.81 491 ALA A N 1
ATOM 3693 C CA . ALA A 1 491 ? -44.618 -2.398 47.203 1.00 82.81 491 ALA A CA 1
ATOM 3694 C C . ALA A 1 491 ? -44.500 -3.932 47.247 1.00 82.81 491 ALA A C 1
ATOM 3696 O O . ALA A 1 491 ? -43.418 -4.508 47.123 1.00 82.81 491 ALA A O 1
ATOM 3697 N N . ARG A 1 492 ? -45.643 -4.623 47.363 1.00 89.44 492 ARG A N 1
ATOM 3698 C CA . ARG A 1 492 ? -45.681 -6.070 47.113 1.00 89.44 492 ARG A CA 1
ATOM 3699 C C . ARG A 1 492 ? -45.518 -6.344 45.624 1.00 89.44 492 ARG A C 1
ATOM 3701 O O . ARG A 1 492 ? -46.267 -5.796 44.817 1.00 89.44 492 ARG A O 1
ATOM 3708 N N . GLY A 1 493 ? -44.602 -7.239 45.277 1.00 90.81 493 GLY A N 1
ATOM 3709 C CA . GLY A 1 493 ? -44.350 -7.600 43.888 1.00 90.81 493 GLY A CA 1
ATOM 3710 C C . GLY A 1 493 ? -43.647 -8.939 43.721 1.00 90.81 493 GLY A C 1
ATOM 3711 O O . GLY A 1 493 ? -43.387 -9.666 44.678 1.00 90.81 493 GLY A O 1
ATOM 3712 N N . THR A 1 494 ? -43.351 -9.252 42.470 1.00 93.62 494 THR A N 1
ATOM 3713 C CA . THR A 1 494 ? -42.756 -10.503 42.009 1.00 93.62 494 THR A CA 1
ATOM 3714 C C . THR A 1 494 ? -41.658 -10.194 41.009 1.00 93.62 494 THR A C 1
ATOM 3716 O O . THR A 1 494 ? -41.881 -9.446 40.058 1.00 93.62 494 THR A O 1
ATOM 3719 N N . VAL A 1 495 ? -40.503 -10.828 41.191 1.00 95.00 495 VAL A N 1
ATOM 3720 C CA . VAL A 1 495 ? -39.450 -10.909 40.176 1.00 95.00 495 VAL A CA 1
ATOM 3721 C C . VAL A 1 495 ? -39.369 -12.357 39.715 1.00 95.00 495 VAL A C 1
ATOM 3723 O O . VAL A 1 495 ? -39.238 -13.264 40.535 1.00 95.00 495 VAL A O 1
ATOM 3726 N N . CYS A 1 496 ? -39.475 -12.588 38.412 1.00 96.12 496 CYS A N 1
ATOM 3727 C CA . CYS A 1 496 ? -39.439 -13.915 37.814 1.00 96.12 496 CYS A CA 1
ATOM 3728 C C . CYS A 1 496 ? -38.222 -14.038 36.894 1.00 96.12 496 CYS A C 1
ATOM 3730 O O . CYS A 1 496 ? -38.045 -13.215 35.997 1.00 96.12 496 CYS A O 1
ATOM 3732 N N . VAL A 1 497 ? -37.394 -15.060 37.112 1.00 96.12 497 VAL A N 1
ATOM 3733 C CA . VAL A 1 497 ? -36.301 -15.434 36.208 1.00 96.12 497 VAL A CA 1
ATOM 3734 C C . VAL A 1 497 ? -36.720 -16.686 35.446 1.00 96.12 497 VAL A C 1
ATOM 3736 O O . VAL A 1 497 ? -36.987 -17.726 36.047 1.00 96.12 497 VAL A O 1
ATOM 3739 N N . GLU A 1 498 ? -36.790 -16.577 34.127 1.00 96.25 498 GLU A N 1
ATOM 3740 C CA . GLU A 1 498 ? -37.173 -17.654 33.214 1.00 96.25 498 GLU A CA 1
ATOM 3741 C C . GLU A 1 498 ? -35.961 -18.032 32.355 1.00 96.25 498 GLU A C 1
ATOM 3743 O O . GLU A 1 498 ? -35.263 -17.137 31.879 1.00 96.25 498 GLU A O 1
ATOM 3748 N N . ALA A 1 499 ? -35.707 -19.321 32.121 1.00 95.31 499 ALA A N 1
ATOM 3749 C CA . ALA A 1 499 ? -34.657 -19.760 31.199 1.00 95.31 499 ALA A CA 1
ATOM 3750 C C . ALA A 1 499 ? -35.129 -20.916 30.313 1.00 95.31 499 ALA A C 1
ATOM 3752 O O . ALA A 1 499 ? -35.561 -21.951 30.828 1.00 95.31 499 ALA A O 1
ATOM 3753 N N . SER A 1 500 ? -34.991 -20.737 28.998 1.00 93.94 500 SER A N 1
ATOM 3754 C CA . SER A 1 500 ? -35.380 -21.706 27.969 1.00 93.94 500 SER A CA 1
ATOM 3755 C C . SER A 1 500 ? -34.367 -21.776 26.822 1.00 93.94 500 SER A C 1
ATOM 3757 O O . SER A 1 500 ? -33.606 -20.836 26.571 1.00 93.94 500 SER A O 1
ATOM 3759 N N . ALA A 1 501 ? -34.352 -22.906 26.114 1.00 91.50 501 ALA A N 1
ATOM 3760 C CA . ALA A 1 501 ? -33.625 -23.052 24.854 1.00 91.50 501 ALA A CA 1
ATOM 3761 C C . ALA A 1 501 ? -34.505 -22.566 23.690 1.00 91.50 501 ALA A C 1
ATOM 3763 O O . ALA A 1 501 ? -35.673 -22.947 23.590 1.00 91.50 501 ALA A O 1
ATOM 3764 N N . VAL A 1 502 ? -33.961 -21.722 22.812 1.00 91.19 502 VAL A N 1
ATOM 3765 C CA . VAL A 1 502 ? -34.693 -21.106 21.698 1.00 91.19 502 VAL A CA 1
ATOM 3766 C C . VAL A 1 502 ? -33.862 -21.069 20.416 1.00 91.19 502 VAL A C 1
ATOM 3768 O O . VAL A 1 502 ? -32.648 -20.873 20.435 1.00 91.19 502 VAL A O 1
ATOM 3771 N N . GLN A 1 503 ? -34.543 -21.168 19.278 1.00 89.94 503 GLN A N 1
ATOM 3772 C CA . GLN A 1 503 ? -34.017 -20.752 17.978 1.00 89.94 503 GLN A CA 1
ATOM 3773 C C . GLN A 1 503 ? -34.741 -19.448 17.597 1.00 89.94 503 GLN A C 1
ATOM 3775 O O . GLN A 1 503 ? -35.950 -19.490 17.348 1.00 89.94 503 GLN A O 1
ATOM 3780 N N . PRO A 1 504 ? -34.071 -18.277 17.628 1.00 87.00 504 PRO A N 1
ATOM 3781 C CA . PRO A 1 504 ? -34.681 -17.000 17.256 1.00 87.00 504 PRO A CA 1
ATOM 3782 C C . PRO A 1 504 ? -35.232 -17.018 15.824 1.00 87.00 504 PRO A C 1
ATOM 3784 O O . PRO A 1 504 ? -34.604 -17.568 14.920 1.00 87.00 504 PRO A O 1
ATOM 3787 N N . ASP A 1 505 ? -36.395 -16.396 15.597 1.00 87.06 505 ASP A N 1
ATOM 3788 C CA . ASP A 1 505 ? -36.932 -16.277 14.237 1.00 87.06 505 ASP A CA 1
ATOM 3789 C C . ASP A 1 505 ? -36.125 -15.277 13.388 1.00 87.06 505 ASP A C 1
ATOM 3791 O O . ASP A 1 505 ? -35.378 -14.440 13.901 1.00 87.06 505 ASP A O 1
ATOM 3795 N N . HIS A 1 506 ? -36.286 -15.340 12.064 1.00 82.81 506 HIS A N 1
ATOM 3796 C CA . HIS A 1 506 ? -35.516 -14.505 11.138 1.00 82.81 506 HIS A CA 1
ATOM 3797 C C . HIS A 1 506 ? -35.681 -12.993 11.397 1.00 82.81 506 HIS A C 1
ATOM 3799 O O . HIS A 1 506 ? -34.708 -12.253 11.261 1.00 82.81 506 HIS A O 1
ATOM 3805 N N . ARG A 1 507 ? -36.867 -12.534 11.825 1.00 83.69 507 ARG A N 1
ATOM 3806 C CA . ARG A 1 507 ? -37.134 -11.117 12.129 1.00 83.69 507 ARG A CA 1
ATOM 3807 C C . ARG A 1 507 ? -36.490 -10.696 13.445 1.00 83.69 507 ARG A C 1
ATOM 3809 O O . ARG A 1 507 ? -36.065 -9.551 13.574 1.00 83.69 507 ARG A O 1
ATOM 3816 N N . LEU A 1 508 ? -36.424 -11.598 14.422 1.00 81.50 508 LEU A N 1
ATOM 3817 C CA . LEU A 1 508 ? -35.728 -11.380 15.686 1.00 81.50 508 LEU A CA 1
ATOM 3818 C C . LEU A 1 508 ? -34.206 -11.347 15.472 1.00 81.50 508 LEU A C 1
ATOM 3820 O O . LEU A 1 508 ? -33.544 -10.452 15.998 1.00 81.50 508 LEU A O 1
ATOM 3824 N N . CYS A 1 509 ? -33.674 -12.235 14.623 1.00 85.00 509 CYS A N 1
ATOM 3825 C CA . CYS A 1 509 ? -32.290 -12.187 14.144 1.00 85.00 509 CYS A CA 1
ATOM 3826 C C . CYS A 1 509 ? -31.959 -10.855 13.458 1.00 85.00 509 CYS A C 1
ATOM 3828 O O . CYS A 1 509 ? -30.974 -10.219 13.827 1.00 85.00 509 CYS A O 1
ATOM 3830 N N . GLU A 1 510 ? -32.790 -10.385 12.520 1.00 80.81 510 GLU A N 1
ATOM 3831 C CA . GLU A 1 510 ? -32.600 -9.078 11.873 1.00 80.81 510 GLU A CA 1
ATOM 3832 C C . GLU A 1 510 ? -32.684 -7.914 12.876 1.00 80.81 510 GLU A C 1
ATOM 3834 O O . GLU A 1 510 ? -31.815 -7.042 12.875 1.00 80.81 510 GLU A O 1
ATOM 3839 N N . ARG A 1 511 ? -33.690 -7.905 13.765 1.00 86.12 511 ARG A N 1
ATOM 3840 C CA . ARG A 1 511 ? -33.917 -6.815 14.735 1.00 86.12 511 ARG A CA 1
ATOM 3841 C C . ARG A 1 511 ? -32.791 -6.678 15.761 1.00 86.12 511 ARG A C 1
ATOM 3843 O O . ARG A 1 511 ? -32.469 -5.559 16.150 1.00 86.12 511 ARG A O 1
ATOM 3850 N N . LEU A 1 512 ? -32.228 -7.796 16.216 1.00 83.88 512 LEU A N 1
ATOM 3851 C CA . LEU A 1 512 ? -31.191 -7.840 17.256 1.00 83.88 512 LEU A CA 1
ATOM 3852 C C . LEU A 1 512 ? -29.772 -8.053 16.699 1.00 83.88 512 LEU A C 1
ATOM 3854 O O . LEU A 1 512 ? -28.827 -8.162 17.478 1.00 83.88 512 LEU A O 1
ATOM 3858 N N . ALA A 1 513 ? -29.621 -8.129 15.372 1.00 84.31 513 ALA A N 1
ATOM 3859 C CA . ALA A 1 513 ? -28.388 -8.512 14.677 1.00 84.31 513 ALA A CA 1
ATOM 3860 C C . ALA A 1 513 ? -27.772 -9.845 15.172 1.00 84.31 513 ALA A C 1
ATOM 3862 O O . ALA A 1 513 ? -26.550 -10.015 15.168 1.00 84.31 513 ALA A O 1
ATOM 3863 N N . LEU A 1 514 ? -28.616 -10.795 15.595 1.00 84.06 514 LEU A N 1
ATOM 3864 C CA . LEU A 1 514 ? -28.185 -12.130 16.019 1.00 84.06 514 LEU A CA 1
ATOM 3865 C C . LEU A 1 514 ? -27.911 -13.024 14.796 1.00 84.06 514 LEU A C 1
ATOM 3867 O O . LEU A 1 514 ? -28.779 -13.135 13.924 1.00 84.06 514 LEU A O 1
ATOM 3871 N N . PRO A 1 515 ? -26.753 -13.709 14.734 1.00 83.19 515 PRO A N 1
ATOM 3872 C CA . PRO A 1 515 ? -26.540 -14.825 13.816 1.00 83.19 515 PRO A CA 1
ATOM 3873 C C . PRO A 1 515 ? -27.634 -15.906 13.922 1.00 83.19 515 PRO A C 1
ATOM 3875 O O . PRO A 1 515 ? -28.225 -16.079 14.988 1.00 83.19 515 PRO A O 1
ATOM 3878 N N . PRO A 1 516 ? -27.892 -16.679 12.851 1.00 81.25 516 PRO A N 1
ATOM 3879 C CA . PRO A 1 516 ? -28.706 -17.886 12.952 1.00 81.25 516 PRO A CA 1
ATOM 3880 C C . PRO A 1 516 ? -27.959 -18.957 13.764 1.00 81.25 516 PRO A C 1
ATOM 3882 O O . PRO A 1 516 ? -26.790 -19.235 13.497 1.00 81.25 516 PRO A O 1
ATOM 3885 N N . GLY A 1 517 ? -28.635 -19.567 14.737 1.00 84.88 517 GLY A N 1
ATOM 3886 C CA . GLY A 1 517 ? -28.068 -20.590 15.618 1.00 84.88 517 GLY A CA 1
ATOM 3887 C C . GLY A 1 517 ? -29.000 -20.932 16.781 1.00 84.88 517 GLY A C 1
ATOM 3888 O O . GLY A 1 517 ? -30.116 -20.414 16.863 1.00 84.88 517 GLY A O 1
ATOM 3889 N N . GLU A 1 518 ? -28.536 -21.791 17.688 1.00 89.31 518 GLU A N 1
ATOM 3890 C CA . GLU A 1 518 ? -29.247 -22.101 18.933 1.00 89.31 518 GLU A CA 1
ATOM 3891 C C . GLU A 1 518 ? -28.806 -21.169 20.065 1.00 89.31 518 GLU A C 1
ATOM 3893 O O . GLU A 1 518 ? -27.616 -20.900 20.259 1.00 89.31 518 GLU A O 1
ATOM 3898 N N . TYR A 1 519 ? -29.782 -20.677 20.824 1.00 91.62 519 TYR A N 1
ATOM 3899 C CA . TYR A 1 519 ? -29.584 -19.714 21.897 1.00 91.62 519 TYR A CA 1
ATOM 3900 C C . TYR A 1 519 ? -30.255 -20.188 23.185 1.00 91.62 519 TYR A C 1
ATOM 3902 O O . TYR A 1 519 ? -31.322 -20.798 23.167 1.00 91.62 519 TYR A O 1
ATOM 3910 N N . VAL A 1 520 ? -29.671 -19.835 24.326 1.00 93.56 520 VAL A N 1
ATOM 3911 C CA . VAL A 1 520 ? -30.395 -19.812 25.599 1.00 93.56 520 VAL A CA 1
ATOM 3912 C C . VAL A 1 520 ? -30.969 -18.412 25.777 1.00 93.56 520 VAL A C 1
ATOM 3914 O O . VAL A 1 520 ? -30.224 -17.428 25.747 1.00 93.56 520 VAL A O 1
ATOM 3917 N N . ALA A 1 521 ? -32.282 -18.325 25.974 1.00 94.38 521 ALA A N 1
ATOM 3918 C CA . ALA A 1 521 ? -32.958 -17.101 26.373 1.00 94.38 521 ALA A CA 1
ATOM 3919 C C . ALA A 1 521 ? -33.154 -17.106 27.892 1.00 94.38 521 ALA A C 1
ATOM 3921 O O . ALA A 1 521 ? -33.879 -17.947 28.422 1.00 94.38 521 ALA A O 1
ATOM 3922 N N . ILE A 1 522 ? -32.534 -16.153 28.590 1.00 96.31 522 ILE A N 1
ATOM 3923 C CA . ILE A 1 522 ? -32.760 -15.921 30.022 1.00 96.31 522 ILE A CA 1
ATOM 3924 C C . ILE A 1 522 ? -33.539 -14.614 30.171 1.00 96.31 522 ILE A C 1
ATOM 3926 O O . ILE A 1 522 ? -33.019 -13.542 29.862 1.00 96.31 522 ILE A O 1
ATOM 3930 N N . SER A 1 523 ? -34.793 -14.691 30.615 1.00 96.69 523 SER A N 1
ATOM 3931 C CA . SER A 1 523 ? -35.638 -13.519 30.862 1.00 96.69 523 SER A CA 1
ATOM 3932 C C . SER A 1 523 ? -35.667 -13.163 32.343 1.00 96.69 523 SER A C 1
ATOM 3934 O O . SER A 1 523 ? -35.862 -14.036 33.183 1.00 96.69 523 SER A O 1
ATOM 3936 N N . VAL A 1 524 ? -35.557 -11.874 32.662 1.00 96.75 524 VAL A N 1
ATOM 3937 C CA . VAL A 1 524 ? -35.916 -11.323 33.976 1.00 96.75 524 VAL A CA 1
ATOM 3938 C C . VAL A 1 524 ? -37.163 -10.466 33.802 1.00 96.75 524 VAL A C 1
ATOM 3940 O O . VAL A 1 524 ? -37.191 -9.585 32.940 1.00 96.75 524 VAL A O 1
ATOM 3943 N N . VAL A 1 525 ? -38.191 -10.750 34.598 1.00 96.75 525 VAL A N 1
ATOM 3944 C CA . VAL A 1 525 ? -39.521 -10.139 34.513 1.00 96.75 525 VAL A CA 1
ATOM 3945 C C . VAL A 1 525 ? -39.900 -9.534 35.862 1.00 96.75 525 VAL A C 1
ATOM 3947 O O . VAL A 1 525 ? -39.777 -10.202 36.888 1.00 96.75 525 VAL A O 1
ATOM 3950 N N . ASP A 1 526 ? -40.385 -8.297 35.860 1.00 95.50 526 ASP A N 1
ATOM 3951 C CA . ASP A 1 526 ? -40.928 -7.598 37.027 1.00 95.50 526 ASP A CA 1
ATOM 3952 C C . ASP A 1 526 ? -42.383 -7.165 36.794 1.00 95.50 526 ASP A C 1
ATOM 3954 O O . ASP A 1 526 ? -42.802 -6.987 35.653 1.00 95.50 526 ASP A O 1
ATOM 3958 N N . ASN A 1 527 ? -43.146 -6.981 37.877 1.00 93.62 527 ASN A N 1
ATOM 3959 C CA . ASN A 1 527 ? -44.488 -6.382 37.856 1.00 93.62 527 ASN A CA 1
ATOM 3960 C C . ASN A 1 527 ? -44.499 -4.943 38.419 1.00 93.62 527 ASN A C 1
ATOM 3962 O O . ASN A 1 527 ? -45.450 -4.534 39.085 1.00 93.62 527 ASN A O 1
ATOM 3966 N N . GLY A 1 528 ? -43.407 -4.202 38.219 1.00 90.69 528 GLY A N 1
ATOM 3967 C CA . GLY A 1 528 ? -43.257 -2.815 38.644 1.00 90.69 528 GLY A CA 1
ATOM 3968 C C . GLY A 1 528 ? -43.999 -1.815 37.739 1.00 90.69 528 GLY A C 1
ATOM 3969 O O . GLY A 1 528 ? -44.860 -2.187 36.943 1.00 90.69 528 GLY A O 1
ATOM 3970 N N . PRO A 1 529 ? -43.664 -0.514 37.816 1.00 89.06 529 PRO A N 1
ATOM 3971 C CA . PRO A 1 529 ? -44.334 0.536 37.043 1.00 89.06 529 PRO A CA 1
ATOM 3972 C C . PRO A 1 529 ? -44.015 0.513 35.537 1.00 89.06 529 PRO A C 1
ATOM 3974 O O . PRO A 1 529 ? -44.657 1.241 34.780 1.00 89.06 529 PRO A O 1
ATOM 3977 N N . GLY A 1 530 ? -43.049 -0.299 35.096 1.00 90.75 530 GLY A N 1
ATOM 3978 C CA . GLY A 1 530 ? -42.600 -0.373 33.705 1.00 90.75 530 GLY A CA 1
ATOM 3979 C C . GLY A 1 530 ? -41.868 0.881 33.209 1.00 90.75 530 GLY A C 1
ATOM 3980 O O . GLY A 1 530 ? -41.478 1.759 33.983 1.00 90.75 530 GLY A O 1
ATOM 3981 N N . ILE A 1 531 ? -41.634 0.937 31.897 1.00 91.94 531 ILE A N 1
ATOM 3982 C CA . ILE A 1 531 ? -40.772 1.921 31.228 1.00 91.94 531 ILE A CA 1
ATOM 3983 C C . ILE A 1 531 ? -41.487 2.460 29.983 1.00 91.94 531 ILE A C 1
ATOM 3985 O O . ILE A 1 531 ? -41.964 1.684 29.156 1.00 91.94 531 ILE A O 1
ATOM 3989 N N . ASP A 1 532 ? -41.534 3.780 29.799 1.00 90.12 532 ASP A N 1
ATOM 3990 C CA . ASP A 1 532 ? -42.104 4.396 28.595 1.00 90.12 532 ASP A CA 1
ATOM 3991 C C . ASP A 1 532 ? -41.182 4.277 27.362 1.00 90.12 532 ASP A C 1
ATOM 3993 O O . ASP A 1 532 ? -39.964 4.122 27.478 1.00 90.12 532 ASP A O 1
ATOM 3997 N N . ALA A 1 533 ? -41.755 4.401 26.163 1.00 86.00 533 ALA A N 1
ATOM 3998 C CA . ALA A 1 533 ? -41.034 4.209 24.904 1.00 86.00 533 ALA A CA 1
ATOM 3999 C C . ALA A 1 533 ? -39.894 5.222 24.649 1.00 86.00 533 ALA A C 1
ATOM 4001 O O . ALA A 1 533 ? -38.918 4.876 23.986 1.00 86.00 533 ALA A O 1
ATOM 4002 N N . ALA A 1 534 ? -39.970 6.454 25.170 1.00 83.62 534 ALA A N 1
ATOM 4003 C CA . ALA A 1 534 ? -38.900 7.442 25.009 1.00 83.62 534 ALA A CA 1
ATOM 4004 C C . ALA A 1 534 ? -37.730 7.165 25.969 1.00 83.62 534 ALA A C 1
ATOM 4006 O O . ALA A 1 534 ? -36.568 7.330 25.595 1.00 83.62 534 ALA A O 1
ATOM 4007 N N . THR A 1 535 ? -38.025 6.675 27.176 1.00 86.19 535 THR A N 1
ATOM 4008 C CA . THR A 1 535 ? -37.023 6.162 28.119 1.00 86.19 535 THR A CA 1
ATOM 4009 C C . THR A 1 535 ? -36.373 4.874 27.601 1.00 86.19 535 THR A C 1
ATOM 4011 O O . THR A 1 535 ? -35.150 4.757 27.673 1.00 86.19 535 THR A O 1
ATOM 4014 N N . GLN A 1 536 ? -37.134 3.938 27.013 1.00 86.50 536 GLN A N 1
ATOM 4015 C CA . GLN A 1 536 ? -36.611 2.675 26.456 1.00 86.50 536 GLN A CA 1
ATOM 4016 C C . GLN A 1 536 ? -35.525 2.879 25.387 1.00 86.50 536 GLN A C 1
ATOM 4018 O O . GLN A 1 536 ? -34.566 2.113 25.348 1.00 86.50 536 GLN A O 1
ATOM 4023 N N . LEU A 1 537 ? -35.597 3.945 24.583 1.00 83.06 537 LEU A N 1
ATOM 4024 C CA . LEU A 1 537 ? -34.542 4.293 23.615 1.00 83.06 537 LEU A CA 1
ATOM 4025 C C . LEU A 1 537 ? -33.194 4.658 24.270 1.00 83.06 537 LEU A C 1
ATOM 4027 O O . LEU A 1 537 ? -32.181 4.732 23.577 1.00 83.06 537 LEU A O 1
ATOM 4031 N N . ARG A 1 538 ? -33.177 4.914 25.585 1.00 81.31 538 ARG A N 1
ATOM 4032 C CA . ARG A 1 538 ? -32.047 5.504 26.319 1.00 81.31 538 ARG A CA 1
ATOM 4033 C C . ARG A 1 538 ? -31.554 4.677 27.506 1.00 81.31 538 ARG A C 1
ATOM 4035 O O . ARG A 1 538 ? -30.490 4.974 28.034 1.00 81.31 538 ARG A O 1
ATOM 4042 N N . ILE A 1 539 ? -32.255 3.613 27.909 1.00 85.38 539 ILE A N 1
ATOM 4043 C CA . ILE A 1 539 ? -31.889 2.779 29.077 1.00 85.38 539 ILE A CA 1
ATOM 4044 C C . ILE A 1 539 ? -30.489 2.142 29.012 1.00 85.38 539 ILE A C 1
ATOM 4046 O O . ILE A 1 539 ? -29.953 1.754 30.048 1.00 85.38 539 ILE A O 1
ATOM 4050 N N . PHE A 1 540 ? -29.889 2.045 27.823 1.00 82.88 540 PHE A N 1
ATOM 4051 C CA . PHE A 1 540 ? -28.527 1.539 27.621 1.00 82.88 540 PHE A CA 1
ATOM 4052 C C . PHE A 1 540 ? -27.455 2.643 27.520 1.00 82.88 540 PHE A C 1
ATOM 4054 O O . PHE A 1 540 ? -26.269 2.325 27.421 1.00 82.88 540 PHE A O 1
ATOM 4061 N N . GLU A 1 541 ? -27.829 3.928 27.575 1.00 72.62 541 GLU A N 1
ATOM 4062 C CA . GLU A 1 541 ? -26.876 5.038 27.693 1.00 72.62 541 GLU A CA 1
ATOM 4063 C C . GLU A 1 541 ? -26.160 4.978 29.061 1.00 72.62 541 GLU A C 1
ATOM 4065 O O . GLU A 1 541 ? -26.823 4.982 30.102 1.00 72.62 541 GLU A O 1
ATOM 4070 N N . PRO A 1 542 ? -24.813 4.970 29.117 1.00 67.94 542 PRO A N 1
ATOM 4071 C CA . PRO A 1 542 ? -24.099 5.016 30.389 1.00 67.94 542 PRO A CA 1
ATOM 4072 C C . PRO A 1 542 ? -24.460 6.263 31.207 1.00 67.94 542 PRO A C 1
ATOM 4074 O O . PRO A 1 542 ? -24.463 7.378 30.684 1.00 67.94 542 PRO A O 1
ATOM 4077 N N . PHE A 1 543 ? -24.699 6.063 32.505 1.00 65.69 543 PHE A N 1
ATOM 4078 C CA . PHE A 1 543 ? -25.140 7.067 33.485 1.00 65.69 543 PHE A CA 1
ATOM 4079 C C . PHE A 1 543 ? -26.583 7.581 33.312 1.00 65.69 543 PHE A C 1
ATOM 4081 O O . PHE A 1 543 ? -27.013 8.428 34.097 1.00 65.69 543 PHE A O 1
ATOM 4088 N N . PHE A 1 544 ? -27.370 7.066 32.360 1.00 71.81 544 PHE A N 1
ATOM 4089 C CA . PHE A 1 544 ? -28.783 7.430 32.246 1.00 71.81 544 PHE A CA 1
ATOM 4090 C C . PHE A 1 544 ? -29.630 6.753 33.335 1.00 71.81 544 PHE A C 1
ATOM 4092 O O . PHE A 1 544 ? -29.579 5.541 33.538 1.00 71.81 544 PHE A O 1
ATOM 4099 N N . THR A 1 545 ? -30.422 7.544 34.059 1.00 78.00 545 THR A N 1
ATOM 4100 C CA . THR A 1 545 ? -31.299 7.072 35.136 1.00 78.00 545 THR A CA 1
ATOM 4101 C C . THR A 1 545 ? -32.533 7.962 35.248 1.00 78.00 545 THR A C 1
ATOM 4103 O O . THR A 1 545 ? -32.428 9.186 35.212 1.00 78.00 545 THR A O 1
ATOM 4106 N N . THR A 1 546 ? -33.702 7.346 35.424 1.00 79.56 546 THR A N 1
ATOM 4107 C CA . THR A 1 546 ? -34.968 8.020 35.765 1.00 79.56 546 THR A CA 1
ATOM 4108 C C . THR A 1 546 ? -35.169 8.178 37.277 1.00 79.56 546 THR A C 1
ATOM 4110 O O . THR A 1 546 ? -36.053 8.913 37.710 1.00 79.56 546 THR A O 1
ATOM 4113 N N . LYS A 1 547 ? -34.348 7.504 38.096 1.00 72.25 547 LYS A N 1
ATOM 4114 C CA . LYS A 1 547 ? -34.403 7.570 39.566 1.00 72.25 547 LYS A CA 1
ATOM 4115 C C . LYS A 1 547 ? -33.823 8.896 40.089 1.00 72.25 547 LYS A C 1
ATOM 4117 O O . LYS A 1 547 ? -32.889 9.413 39.471 1.00 72.25 547 LYS A O 1
ATOM 4122 N N . PRO A 1 548 ? -34.304 9.413 41.240 1.00 61.50 548 PRO A N 1
ATOM 4123 C CA . PRO A 1 548 ? -33.767 10.611 41.886 1.00 61.50 548 PRO A CA 1
ATOM 4124 C C . PRO A 1 548 ? -32.247 10.590 42.096 1.00 61.50 548 PRO A C 1
ATOM 4126 O O . PRO A 1 548 ? -31.625 9.530 42.217 1.00 61.50 548 PRO A O 1
ATOM 4129 N N . VAL A 1 549 ? -31.649 11.781 42.198 1.00 48.31 549 VAL A N 1
ATOM 4130 C CA . VAL A 1 549 ? -30.205 11.961 42.419 1.00 48.31 549 VAL A CA 1
ATOM 4131 C C . VAL A 1 549 ? -29.759 11.183 43.664 1.00 48.31 549 VAL A C 1
ATOM 4133 O O . VAL A 1 549 ? -30.243 11.425 44.766 1.00 48.31 549 VAL A O 1
ATOM 4136 N N . GLY A 1 550 ? -28.838 10.233 43.478 1.00 51.25 550 GLY A N 1
ATOM 4137 C CA . GLY A 1 550 ? -28.337 9.350 44.539 1.00 51.25 550 GLY A CA 1
ATOM 4138 C C . GLY A 1 550 ? -29.089 8.021 44.720 1.00 51.25 550 GLY A C 1
ATOM 4139 O O . GLY A 1 550 ? -28.664 7.220 45.548 1.00 51.25 550 GLY A O 1
ATOM 4140 N N . GLN A 1 551 ? -30.154 7.750 43.953 1.00 53.84 551 GLN A N 1
ATOM 4141 C CA . GLN A 1 551 ? -30.908 6.480 43.988 1.00 53.84 551 GLN A CA 1
ATOM 4142 C C . GLN A 1 551 ? -30.684 5.575 42.758 1.00 53.84 551 GLN A C 1
ATOM 4144 O O . GLN A 1 551 ? -31.193 4.456 42.705 1.00 53.84 551 GLN A O 1
ATOM 4149 N N . GLY A 1 552 ? -29.913 6.023 41.763 1.00 59.78 552 GLY A N 1
ATOM 4150 C CA . GLY A 1 552 ? -29.544 5.220 40.595 1.00 59.78 552 GLY A CA 1
ATOM 4151 C C . GLY A 1 552 ? -28.191 5.632 40.020 1.00 59.78 552 GLY A C 1
ATOM 4152 O O . GLY A 1 552 ? -27.889 6.819 39.934 1.00 59.78 552 GLY A O 1
ATOM 4153 N N . THR A 1 553 ? -27.375 4.651 39.623 1.00 60.72 553 THR A N 1
ATOM 4154 C CA . THR A 1 553 ? -26.065 4.868 38.975 1.00 60.72 553 THR A CA 1
ATOM 4155 C C . THR A 1 553 ? -26.153 5.049 37.462 1.00 60.72 553 THR A C 1
ATOM 4157 O O . THR A 1 553 ? -25.212 5.554 36.858 1.00 60.72 553 THR A O 1
ATOM 4160 N N . GLY A 1 554 ? -27.236 4.579 36.834 1.00 68.81 554 GLY A N 1
ATOM 4161 C CA . GLY A 1 554 ? -27.371 4.524 35.375 1.00 68.81 554 GLY A CA 1
ATOM 4162 C C . GLY A 1 554 ? -26.339 3.630 34.672 1.00 68.81 554 GLY A C 1
ATOM 4163 O O . GLY A 1 554 ? -26.114 3.768 33.475 1.00 68.81 554 GLY A O 1
ATOM 4164 N N . LEU A 1 555 ? -25.668 2.732 35.405 1.00 70.38 555 LEU A N 1
ATOM 4165 C CA . LEU A 1 555 ? -24.629 1.851 34.855 1.00 70.38 555 LEU A CA 1
ATOM 4166 C C . LEU A 1 555 ? -25.105 0.410 34.630 1.00 70.38 555 LEU A C 1
ATOM 4168 O O . LEU A 1 555 ? -24.613 -0.243 33.716 1.00 70.38 555 LEU A O 1
ATOM 4172 N N . GLY A 1 556 ? -26.070 -0.088 35.412 1.00 75.50 556 GLY A N 1
ATOM 4173 C CA . GLY A 1 556 ? -26.435 -1.513 35.414 1.00 75.50 556 GLY A CA 1
ATOM 4174 C C . GLY A 1 556 ? -26.881 -2.066 34.054 1.00 75.50 556 GLY A C 1
ATOM 4175 O O . GLY A 1 556 ? -26.412 -3.122 33.641 1.00 75.50 556 GLY A O 1
ATOM 4176 N N . LEU A 1 557 ? -27.731 -1.345 33.314 1.00 85.19 557 LEU A N 1
ATOM 4177 C CA . LEU A 1 557 ? -28.186 -1.789 31.987 1.00 85.19 557 LEU A CA 1
ATOM 4178 C C . LEU A 1 557 ? -27.115 -1.604 30.900 1.00 85.19 557 LEU A C 1
ATOM 4180 O O . LEU A 1 557 ? -26.975 -2.467 30.036 1.00 85.19 557 LEU A O 1
ATOM 4184 N N . ALA A 1 558 ? -26.289 -0.555 30.985 1.00 76.06 558 ALA A N 1
ATOM 4185 C CA . ALA A 1 558 ? -25.122 -0.396 30.114 1.00 76.06 558 ALA A CA 1
ATOM 4186 C C . ALA A 1 558 ? -24.095 -1.536 30.310 1.00 76.06 558 ALA A C 1
ATOM 4188 O O . ALA A 1 558 ? -23.511 -2.011 29.336 1.00 76.06 558 ALA A O 1
ATOM 4189 N N . VAL A 1 559 ? -23.926 -2.030 31.547 1.00 75.56 559 VAL A N 1
ATOM 4190 C CA . VAL A 1 559 ? -23.134 -3.236 31.854 1.00 75.56 559 VAL A CA 1
ATOM 4191 C C . VAL A 1 559 ? -23.756 -4.481 31.220 1.00 75.56 559 VAL A C 1
ATOM 4193 O O . VAL A 1 559 ? -23.040 -5.212 30.544 1.00 75.56 559 VAL A O 1
ATOM 4196 N N . VAL A 1 560 ? -25.067 -4.707 31.371 1.00 85.94 560 VAL A N 1
ATOM 4197 C CA . VAL A 1 560 ? -25.770 -5.850 30.746 1.00 85.94 560 VAL A CA 1
ATOM 4198 C C . VAL A 1 560 ? -25.578 -5.852 29.225 1.00 85.94 560 VAL A C 1
ATOM 4200 O O . VAL A 1 560 ? -25.151 -6.857 28.661 1.00 85.94 560 VAL A O 1
ATOM 4203 N N . HIS A 1 561 ? -25.803 -4.717 28.559 1.00 82.75 561 HIS A N 1
ATOM 4204 C CA . HIS A 1 561 ? -25.592 -4.574 27.115 1.00 82.75 561 HIS A CA 1
ATOM 4205 C C . HIS A 1 561 ? -24.127 -4.835 26.707 1.00 82.75 561 HIS A C 1
ATOM 4207 O O . HIS A 1 561 ? -23.866 -5.513 25.711 1.00 82.75 561 HIS A O 1
ATOM 4213 N N . GLY A 1 562 ? -23.164 -4.372 27.514 1.00 79.12 562 GLY A N 1
ATOM 4214 C CA . GLY A 1 562 ? -21.741 -4.674 27.348 1.00 79.12 562 GLY A CA 1
ATOM 4215 C C . GLY A 1 562 ? -21.420 -6.169 27.463 1.00 79.12 562 GLY A C 1
ATOM 4216 O O . GLY A 1 562 ? -20.726 -6.705 26.598 1.00 79.12 562 GLY A O 1
ATOM 4217 N N . VAL A 1 563 ? -21.964 -6.864 28.468 1.00 84.12 563 VAL A N 1
ATOM 4218 C CA . VAL A 1 563 ? -21.800 -8.318 28.644 1.00 84.12 563 VAL A CA 1
ATOM 4219 C C . VAL A 1 563 ? -22.351 -9.076 27.436 1.00 84.12 563 VAL A C 1
ATOM 4221 O O . VAL A 1 563 ? -21.626 -9.901 26.879 1.00 84.12 563 VAL A O 1
ATOM 4224 N N . MET A 1 564 ? -23.571 -8.769 26.977 1.00 89.00 564 MET A N 1
ATOM 4225 C CA . MET A 1 564 ? -24.174 -9.456 25.823 1.00 89.00 564 MET A CA 1
ATOM 4226 C C . MET A 1 564 ? -23.333 -9.280 24.554 1.00 89.00 564 MET A C 1
ATOM 4228 O O . MET A 1 564 ? -22.940 -10.269 23.928 1.00 89.00 564 MET A O 1
ATOM 4232 N N . ARG A 1 565 ? -22.954 -8.035 24.229 1.00 82.25 565 ARG A N 1
ATOM 4233 C CA . ARG A 1 565 ? -22.130 -7.719 23.050 1.00 82.25 565 ARG A CA 1
ATOM 4234 C C . ARG A 1 565 ? -20.760 -8.405 23.105 1.00 82.25 565 ARG A C 1
ATOM 4236 O O . ARG A 1 565 ? -20.281 -8.894 22.085 1.00 82.25 565 ARG A O 1
ATOM 4243 N N . THR A 1 566 ? -20.155 -8.511 24.290 1.00 80.31 566 THR A N 1
ATOM 4244 C CA . THR A 1 566 ? -18.856 -9.188 24.483 1.00 80.31 566 THR A CA 1
ATOM 4245 C C . THR A 1 566 ? -18.975 -10.722 24.448 1.00 80.31 566 THR A C 1
ATOM 4247 O O . THR A 1 566 ? -17.978 -11.409 24.222 1.00 80.31 566 THR A O 1
ATOM 4250 N N . HIS A 1 567 ? -20.187 -11.276 24.566 1.00 86.31 567 HIS A N 1
ATOM 4251 C CA . HIS A 1 567 ? -20.483 -12.705 24.403 1.00 86.31 567 HIS A CA 1
ATOM 4252 C C . HIS A 1 567 ? -20.977 -13.103 23.001 1.00 86.31 567 HIS A C 1
ATOM 4254 O O . HIS A 1 567 ? -21.019 -14.291 22.691 1.00 86.31 567 HIS A O 1
ATOM 4260 N N . GLY A 1 568 ? -21.266 -12.144 22.115 1.00 83.88 568 GLY A N 1
ATOM 4261 C CA . GLY A 1 568 ? -21.901 -12.426 20.817 1.00 83.88 568 GLY A CA 1
ATOM 4262 C C . GLY A 1 568 ? -23.402 -12.720 20.932 1.00 83.88 568 GLY A C 1
ATOM 4263 O O . GLY A 1 568 ? -23.975 -13.368 20.059 1.00 83.88 568 GLY A O 1
ATOM 4264 N N . GLY A 1 569 ? -24.013 -12.269 22.028 1.00 89.06 569 GLY A N 1
ATOM 4265 C CA . GLY A 1 569 ? -25.446 -12.314 22.281 1.00 89.06 569 GLY A CA 1
ATOM 4266 C C . GLY A 1 569 ? -26.092 -10.928 22.211 1.00 89.06 569 GLY A C 1
ATOM 4267 O O . GLY A 1 569 ? -25.417 -9.922 21.980 1.00 89.06 569 GLY A O 1
ATOM 4268 N N . ALA A 1 570 ? -27.397 -10.868 22.468 1.00 90.81 570 ALA A N 1
ATOM 4269 C CA . ALA A 1 570 ? -28.180 -9.630 22.454 1.00 90.81 570 ALA A CA 1
ATOM 4270 C C . ALA A 1 570 ? -29.143 -9.545 23.646 1.00 90.81 570 ALA A C 1
ATOM 4272 O O . ALA A 1 570 ? -29.426 -10.546 24.305 1.00 90.81 570 ALA A O 1
ATOM 4273 N N . VAL A 1 571 ? -29.657 -8.342 23.907 1.00 93.38 571 VAL A N 1
ATOM 4274 C CA . VAL A 1 571 ? -30.722 -8.086 24.884 1.00 93.38 571 VAL A CA 1
ATOM 4275 C C . VAL A 1 571 ? -31.942 -7.504 24.172 1.00 93.38 571 VAL A C 1
ATOM 4277 O O . VAL A 1 571 ? -31.823 -6.520 23.446 1.00 93.38 571 VAL A O 1
ATOM 4280 N N . ASP A 1 572 ? -33.106 -8.112 24.391 1.00 93.25 572 ASP A N 1
ATOM 4281 C CA . ASP A 1 572 ? -34.414 -7.590 23.984 1.00 93.25 572 ASP A CA 1
ATOM 4282 C C . ASP A 1 572 ? -35.141 -7.038 25.216 1.00 93.25 572 ASP A C 1
ATOM 4284 O O . ASP A 1 572 ? -34.979 -7.561 26.324 1.00 93.25 572 ASP A O 1
ATOM 4288 N N . VAL A 1 573 ? -35.926 -5.975 25.039 1.00 93.75 573 VAL A N 1
ATOM 4289 C CA . VAL A 1 573 ? -36.637 -5.303 26.136 1.00 93.75 573 VAL A CA 1
ATOM 4290 C C . VAL A 1 573 ? -38.090 -5.094 25.747 1.00 93.75 573 VAL A C 1
ATOM 4292 O O . VAL A 1 573 ? -38.388 -4.574 24.675 1.00 93.75 573 VAL A O 1
ATOM 4295 N N . GLN A 1 574 ? -38.989 -5.513 26.630 1.00 92.88 574 GLN A N 1
ATOM 4296 C CA . GLN A 1 574 ? -40.433 -5.469 26.441 1.00 92.88 574 GLN A CA 1
ATOM 4297 C C . GLN A 1 574 ? -41.041 -4.887 27.720 1.00 92.88 574 GLN A C 1
ATOM 4299 O O . GLN A 1 574 ? -40.922 -5.474 28.793 1.00 92.88 574 GLN A O 1
ATOM 4304 N N . SER A 1 575 ? -41.622 -3.692 27.642 1.00 93.75 575 SER A N 1
ATOM 4305 C CA . SER A 1 575 ? -42.189 -2.994 28.800 1.00 93.75 575 SER A CA 1
ATOM 4306 C C . SER A 1 575 ? -43.215 -1.954 28.353 1.00 93.75 575 SER A C 1
ATOM 4308 O O . SER A 1 575 ? -43.112 -1.410 27.250 1.00 93.75 575 SER A O 1
ATOM 4310 N N . ALA A 1 576 ? -44.180 -1.665 29.223 1.00 89.31 576 ALA A N 1
ATOM 4311 C CA . ALA A 1 576 ? -45.120 -0.561 29.092 1.00 89.31 576 ALA A CA 1
ATOM 4312 C C . ALA A 1 576 ? -45.461 -0.003 30.482 1.00 89.31 576 ALA A C 1
ATOM 4314 O O . ALA A 1 576 ? -45.333 -0.695 31.494 1.00 89.31 576 ALA A O 1
ATOM 4315 N N . LEU A 1 577 ? -45.896 1.259 30.540 1.00 89.75 577 LEU A N 1
ATOM 4316 C CA . LEU A 1 577 ? -46.291 1.907 31.793 1.00 89.75 577 LEU A CA 1
ATOM 4317 C C . LEU A 1 577 ? -47.459 1.156 32.453 1.00 89.75 577 LEU A C 1
ATOM 4319 O O . LEU A 1 577 ? -48.543 1.067 31.882 1.00 89.75 577 LEU A O 1
ATOM 4323 N N . GLY A 1 578 ? -47.232 0.658 33.668 1.00 86.81 578 GLY A N 1
ATOM 4324 C CA . GLY A 1 578 ? -48.195 -0.122 34.451 1.00 86.81 578 GLY A CA 1
ATOM 4325 C C . GLY A 1 578 ? -48.195 -1.635 34.191 1.00 86.81 578 GLY A C 1
ATOM 4326 O O . GLY A 1 578 ? -48.893 -2.349 34.904 1.00 86.81 578 GLY A O 1
ATOM 4327 N N . GLU A 1 579 ? -47.413 -2.134 33.227 1.00 88.81 579 GLU A N 1
ATOM 4328 C CA . GLU A 1 579 ? -47.344 -3.567 32.874 1.00 88.81 579 GLU A CA 1
ATOM 4329 C C . GLU A 1 579 ? -46.037 -4.250 33.328 1.00 88.81 579 GLU A C 1
ATOM 4331 O O . GLU A 1 579 ? -45.828 -5.433 33.062 1.00 88.81 579 GLU A O 1
ATOM 4336 N N . GLY A 1 580 ? -45.156 -3.524 34.025 1.00 91.56 580 GLY A N 1
ATOM 4337 C CA . GLY A 1 580 ? -43.837 -4.013 34.431 1.00 91.56 580 GLY A CA 1
ATOM 4338 C C . GLY A 1 580 ? -42.824 -4.056 33.284 1.00 91.56 580 GLY A C 1
ATOM 4339 O O . GLY A 1 580 ? -42.954 -3.347 32.278 1.00 91.56 580 GLY A O 1
ATOM 4340 N N . SER A 1 581 ? -41.779 -4.868 33.438 1.00 95.56 581 SER A N 1
ATOM 4341 C CA . SER A 1 581 ? -40.695 -4.988 32.452 1.00 95.56 581 SER A CA 1
ATOM 4342 C C . SER A 1 581 ? -40.241 -6.434 32.276 1.00 95.56 581 SER A C 1
ATOM 4344 O O . SER A 1 581 ? -40.090 -7.169 33.246 1.00 95.56 581 SER A O 1
ATOM 4346 N N . ARG A 1 582 ? -39.938 -6.822 31.035 1.00 96.81 582 ARG A N 1
ATOM 4347 C CA . ARG A 1 582 ? -39.260 -8.067 30.655 1.00 96.81 582 ARG A CA 1
ATOM 4348 C C . ARG A 1 582 ? -37.972 -7.723 29.904 1.00 96.81 582 ARG A C 1
ATOM 4350 O O . ARG A 1 582 ? -38.007 -7.068 28.864 1.00 96.81 582 ARG A O 1
ATOM 4357 N N . PHE A 1 583 ? -36.844 -8.192 30.426 1.00 96.88 583 PHE A N 1
ATOM 4358 C CA . PHE A 1 583 ? -35.525 -8.118 29.793 1.00 96.88 583 PHE A CA 1
ATOM 4359 C C . PHE A 1 583 ? -35.085 -9.533 29.418 1.00 96.88 583 PHE A C 1
ATOM 4361 O O . PHE A 1 583 ? -34.906 -10.357 30.312 1.00 96.88 583 PHE A O 1
ATOM 4368 N N . THR A 1 584 ? -34.895 -9.822 28.129 1.00 96.44 584 THR A N 1
ATOM 4369 C CA . THR A 1 584 ? -34.495 -11.155 27.643 1.00 96.44 584 THR A CA 1
ATOM 4370 C C . THR A 1 584 ? -33.068 -11.128 27.105 1.00 96.44 584 THR A C 1
ATOM 4372 O O . THR A 1 584 ? -32.772 -10.408 26.154 1.00 96.44 584 THR A O 1
ATOM 4375 N N . LEU A 1 585 ? -32.187 -11.925 27.710 1.00 95.94 585 LEU A N 1
ATOM 4376 C CA . LEU A 1 585 ? -30.788 -12.101 27.323 1.00 95.94 585 LEU A CA 1
ATOM 4377 C C . LEU A 1 585 ? -30.639 -13.351 26.451 1.00 95.94 585 LEU A C 1
ATOM 4379 O O . LEU A 1 585 ? -30.896 -14.456 26.923 1.00 95.94 585 LEU A O 1
ATOM 4383 N N . TYR A 1 586 ? -30.197 -13.182 25.206 1.00 94.12 586 TYR A N 1
ATOM 4384 C CA . TYR A 1 586 ? -29.934 -14.276 24.268 1.00 94.12 586 TYR A CA 1
ATOM 4385 C C . TYR A 1 586 ? -28.437 -14.579 24.231 1.00 94.12 586 TYR A C 1
ATOM 4387 O O . TYR A 1 586 ? -27.662 -13.784 23.697 1.00 94.12 586 TYR A O 1
ATOM 4395 N N . PHE A 1 587 ? -28.027 -15.725 24.771 1.00 92.62 587 PHE A N 1
ATOM 4396 C CA . PHE A 1 587 ? -26.645 -16.218 24.732 1.00 92.62 587 PHE A CA 1
ATOM 4397 C C . PHE A 1 587 ? -26.509 -17.377 23.735 1.00 92.62 587 PHE A C 1
ATOM 4399 O O . PHE A 1 587 ? -27.382 -18.243 23.738 1.00 92.62 587 PHE A O 1
ATOM 4406 N N . PRO A 1 588 ? -25.433 -17.454 22.928 1.00 89.31 588 PRO A N 1
ATOM 4407 C CA . PRO A 1 588 ? -25.164 -18.637 22.113 1.00 89.31 588 PRO A CA 1
ATOM 4408 C C . PRO A 1 588 ? -25.027 -19.896 22.980 1.00 89.31 588 PRO A C 1
ATOM 4410 O O . PRO A 1 588 ? -24.330 -19.874 24.004 1.00 89.31 588 PRO A O 1
ATOM 4413 N N . ALA A 1 589 ? -25.667 -20.987 22.559 1.00 87.69 589 ALA A N 1
ATOM 4414 C CA . ALA A 1 589 ? -25.443 -22.302 23.148 1.00 87.69 589 ALA A CA 1
ATOM 4415 C C . ALA A 1 589 ? -24.001 -22.781 22.881 1.00 87.69 589 ALA A C 1
ATOM 4417 O O . ALA A 1 589 ? -23.391 -22.439 21.866 1.00 87.69 589 ALA A O 1
ATOM 4418 N N . ALA A 1 590 ? -23.438 -23.563 23.801 1.00 81.50 590 ALA A N 1
ATOM 4419 C CA . ALA A 1 590 ? -22.127 -24.177 23.631 1.00 81.50 590 ALA A CA 1
ATOM 4420 C C . ALA A 1 590 ? -22.216 -25.434 22.746 1.00 81.50 590 ALA A C 1
ATOM 4422 O O . ALA A 1 590 ? -22.988 -26.349 23.026 1.00 81.50 590 ALA A O 1
ATOM 4423 N N . GLU A 1 591 ? -21.388 -25.500 21.702 1.00 62.94 591 GLU A N 1
ATOM 4424 C CA . GLU A 1 591 ? -21.265 -26.677 20.836 1.00 62.94 591 GLU A CA 1
ATOM 4425 C C . GLU A 1 591 ? -20.473 -27.796 21.543 1.00 62.94 591 GLU A C 1
ATOM 4427 O O . GLU A 1 591 ? -19.241 -27.788 21.556 1.00 62.94 591 GLU A O 1
ATOM 4432 N N . GLY A 1 592 ? -21.177 -28.766 22.135 1.00 46.50 592 GLY A N 1
ATOM 4433 C CA . GLY A 1 592 ? -20.585 -29.987 22.694 1.00 46.50 592 GLY A CA 1
ATOM 4434 C C . GLY A 1 592 ? -21.368 -30.575 23.871 1.00 46.50 592 GLY A C 1
ATOM 4435 O O . GLY A 1 592 ? -22.086 -29.862 24.571 1.00 46.50 592 GLY A O 1
ATOM 4436 N N . GLU A 1 593 ? -21.222 -31.882 24.107 1.00 32.78 593 GLU A N 1
ATOM 4437 C CA . GLU A 1 593 ? -21.752 -32.515 25.322 1.00 32.78 593 GLU A CA 1
ATOM 4438 C C . GLU A 1 593 ? -21.066 -31.955 26.584 1.00 32.78 593 GLU A C 1
ATOM 4440 O O . GLU A 1 593 ? -19.870 -31.637 26.548 1.00 32.78 593 GLU A O 1
ATOM 4445 N N . PRO A 1 594 ? -21.782 -31.845 27.720 1.00 35.84 594 PRO A N 1
ATOM 4446 C CA . PRO A 1 594 ? -21.176 -31.430 28.977 1.00 35.84 594 PRO A CA 1
ATOM 4447 C C . PRO A 1 594 ? -20.117 -32.449 29.410 1.00 35.84 594 PRO A C 1
ATOM 4449 O O . PRO A 1 594 ? -20.402 -33.639 29.556 1.00 35.84 594 PRO A O 1
ATOM 4452 N N . ALA A 1 595 ? -18.890 -31.977 29.642 1.00 36.25 595 ALA A N 1
ATOM 4453 C CA . ALA A 1 595 ? -17.830 -32.818 30.184 1.00 36.25 595 ALA A CA 1
ATOM 4454 C C . ALA A 1 595 ? -18.263 -33.385 31.553 1.00 36.25 595 ALA A C 1
ATOM 4456 O O . ALA A 1 595 ? -18.751 -32.618 32.388 1.00 36.25 595 ALA A O 1
ATOM 4457 N N . PRO A 1 596 ? -18.108 -34.699 31.805 1.00 36.53 596 PRO A N 1
ATOM 4458 C CA . PRO A 1 596 ? -18.546 -35.300 33.057 1.00 36.53 596 PRO A CA 1
ATOM 4459 C C . PRO A 1 596 ? -17.753 -34.745 34.246 1.00 36.53 596 PRO A C 1
ATOM 4461 O O . PRO A 1 596 ? -16.536 -34.562 34.165 1.00 36.53 596 PRO A O 1
ATOM 4464 N N . ASP A 1 597 ? -18.468 -34.511 35.348 1.00 37.78 597 ASP A N 1
ATOM 4465 C CA . ASP A 1 597 ? -17.945 -34.014 36.625 1.00 37.78 597 ASP A CA 1
ATOM 4466 C C . ASP A 1 597 ? -16.676 -34.788 37.056 1.00 37.78 597 ASP A C 1
ATOM 4468 O O . ASP A 1 597 ? -16.703 -36.027 37.073 1.00 37.78 597 ASP A O 1
ATOM 4472 N N . PRO A 1 598 ? -15.544 -34.115 37.365 1.00 39.38 598 PRO A N 1
ATOM 4473 C CA . PRO A 1 598 ? -14.303 -34.776 37.762 1.00 39.38 598 PRO A CA 1
ATOM 4474 C C . PRO A 1 598 ? -14.469 -35.540 39.083 1.00 39.38 598 PRO A C 1
ATOM 4476 O O . PRO A 1 598 ? -14.273 -35.003 40.175 1.00 39.38 598 PRO A O 1
ATOM 4479 N N . ALA A 1 599 ? -14.793 -36.829 38.951 1.00 34.81 599 ALA A N 1
ATOM 4480 C CA . ALA A 1 599 ? -15.092 -37.745 40.043 1.00 34.81 599 ALA A CA 1
ATOM 4481 C C . ALA A 1 599 ? -14.099 -37.624 41.212 1.00 34.81 599 ALA A C 1
ATOM 4483 O O . ALA A 1 599 ? -12.880 -37.717 41.035 1.00 34.81 599 ALA A O 1
ATOM 4484 N N . ALA A 1 600 ? -14.645 -37.438 42.417 1.00 35.78 600 ALA A N 1
ATOM 4485 C CA . ALA A 1 600 ? -13.868 -37.168 43.620 1.00 35.78 600 ALA A CA 1
ATOM 4486 C C . ALA A 1 600 ? -12.762 -38.225 43.845 1.00 35.78 600 ALA A C 1
ATOM 4488 O O . ALA A 1 600 ? -13.040 -39.428 43.783 1.00 35.78 600 ALA A O 1
ATOM 4489 N N . PRO A 1 601 ? -11.512 -37.810 44.134 1.00 38.19 601 PRO A N 1
ATOM 4490 C CA . PRO A 1 601 ? -10.393 -38.737 44.245 1.00 38.19 601 PRO A CA 1
ATOM 4491 C C . PRO A 1 601 ? -10.602 -39.726 45.407 1.00 38.19 601 PRO A C 1
ATOM 4493 O O . PRO A 1 601 ? -11.016 -39.315 46.497 1.00 38.19 601 PRO A O 1
ATOM 4496 N N . PRO A 1 602 ? -10.297 -41.024 45.217 1.00 36.50 602 PRO A N 1
ATOM 4497 C CA . PRO A 1 602 ? -10.563 -42.048 46.221 1.00 36.50 602 PRO A CA 1
ATOM 4498 C C . PRO A 1 602 ? -9.744 -41.821 47.497 1.00 36.50 602 PRO A C 1
ATOM 4500 O O . PRO A 1 602 ? -8.568 -41.453 47.461 1.00 36.50 602 PRO A O 1
ATOM 4503 N N . ALA A 1 603 ? -10.366 -42.076 48.649 1.00 38.41 603 ALA A N 1
ATOM 4504 C CA . ALA A 1 603 ? -9.767 -41.839 49.958 1.00 38.41 603 ALA A CA 1
ATOM 4505 C C . ALA A 1 603 ? -8.605 -42.810 50.251 1.00 38.41 603 ALA A C 1
ATOM 4507 O O . ALA A 1 603 ? -8.809 -43.927 50.730 1.00 38.41 603 ALA A O 1
ATOM 4508 N N . VAL A 1 604 ? -7.367 -42.372 50.003 1.00 35.25 604 VAL A N 1
ATOM 4509 C CA . VAL A 1 604 ? -6.159 -43.154 50.306 1.00 35.25 604 VAL A CA 1
ATOM 4510 C C . VAL A 1 604 ? -5.967 -43.280 51.824 1.00 35.25 604 VAL A C 1
ATOM 4512 O O . VAL A 1 604 ? -5.771 -42.290 52.535 1.00 35.25 604 VAL A O 1
ATOM 4515 N N . ALA A 1 605 ? -6.006 -44.514 52.329 1.00 33.06 605 ALA A N 1
ATOM 4516 C CA . ALA A 1 605 ? -5.869 -44.812 53.752 1.00 33.06 605 ALA A CA 1
ATOM 4517 C C . ALA A 1 605 ? -4.462 -44.481 54.295 1.00 33.06 605 ALA A C 1
ATOM 4519 O O . ALA A 1 605 ? -3.440 -44.791 53.684 1.00 33.06 605 ALA A O 1
ATOM 4520 N N . ARG A 1 606 ? -4.395 -43.876 55.489 1.00 35.25 606 ARG A N 1
ATOM 4521 C CA . ARG A 1 606 ? -3.138 -43.452 56.133 1.00 35.25 606 ARG A CA 1
ATOM 4522 C C . ARG A 1 606 ? -2.556 -44.504 57.089 1.00 35.25 606 ARG A C 1
ATOM 4524 O O . ARG A 1 606 ? -2.820 -44.409 58.282 1.00 35.25 606 ARG A O 1
ATOM 4531 N N . HIS A 1 607 ? -1.647 -45.364 56.631 1.00 31.53 607 HIS A N 1
ATOM 4532 C CA . HIS A 1 607 ? -0.579 -45.982 57.450 1.00 31.53 607 HIS A CA 1
ATOM 4533 C C . HIS A 1 607 ? 0.639 -46.287 56.542 1.00 31.53 607 HIS A C 1
ATOM 4535 O O . HIS A 1 607 ? 0.445 -46.564 55.368 1.00 31.53 607 HIS A O 1
ATOM 4541 N N . GLY A 1 608 ? 1.909 -46.237 56.972 1.00 28.25 608 GLY A N 1
ATOM 4542 C CA . GLY A 1 608 ? 2.474 -46.000 58.310 1.00 28.25 608 GLY A CA 1
ATOM 4543 C C . GLY A 1 608 ? 3.651 -44.997 58.334 1.00 28.25 608 GLY A C 1
ATOM 4544 O O . GLY A 1 608 ? 3.819 -44.194 57.424 1.00 28.25 608 GLY A O 1
ATOM 4545 N N . ARG A 1 609 ? 4.438 -44.982 59.423 1.00 31.81 609 ARG A N 1
ATOM 4546 C CA . ARG A 1 609 ? 5.420 -43.915 59.748 1.00 31.81 609 ARG A CA 1
ATOM 4547 C C . ARG A 1 609 ? 6.882 -44.320 59.499 1.00 31.81 609 ARG A C 1
ATOM 4549 O O . ARG A 1 609 ? 7.252 -45.413 59.917 1.00 31.81 609 ARG A O 1
ATOM 4556 N N . ARG A 1 610 ? 7.733 -43.354 59.104 1.00 28.75 610 ARG A N 1
ATOM 4557 C CA . ARG A 1 610 ? 8.890 -42.800 59.880 1.00 28.75 610 ARG A CA 1
ATOM 4558 C C . ARG A 1 610 ? 9.737 -41.858 58.994 1.00 28.75 610 ARG A C 1
ATOM 4560 O O . ARG A 1 610 ? 10.109 -42.245 57.899 1.00 28.75 610 ARG A O 1
ATOM 4567 N N . GLY A 1 611 ? 10.077 -40.650 59.470 1.00 30.12 611 GLY A N 1
ATOM 4568 C CA . GLY A 1 611 ? 10.884 -39.676 58.701 1.00 30.12 611 GLY A CA 1
ATOM 4569 C C . GLY A 1 611 ? 11.028 -38.297 59.371 1.00 30.12 611 GLY A C 1
ATOM 4570 O O . GLY A 1 611 ? 10.201 -37.419 59.181 1.00 30.12 611 GLY A O 1
ATOM 4571 N N . ARG A 1 612 ? 12.061 -38.144 60.203 1.00 27.91 612 ARG A N 1
ATOM 4572 C CA . ARG A 1 612 ? 12.455 -36.980 61.035 1.00 27.91 612 ARG A CA 1
ATOM 4573 C C . ARG A 1 612 ? 12.385 -35.582 60.360 1.00 27.91 612 ARG A C 1
ATOM 4575 O O . ARG A 1 612 ? 12.922 -35.401 59.277 1.00 27.91 612 ARG A O 1
ATOM 4582 N N . TRP A 1 613 ? 11.869 -34.576 61.084 1.00 28.84 613 TRP A N 1
ATOM 4583 C CA . TRP A 1 613 ? 12.001 -33.129 60.784 1.00 28.84 613 TRP A CA 1
ATOM 4584 C C . TRP A 1 613 ? 13.311 -32.521 61.331 1.00 28.84 613 TRP A C 1
ATOM 4586 O O . TRP A 1 613 ? 13.778 -32.980 62.374 1.00 28.84 613 TRP A O 1
ATOM 4596 N N . ILE A 1 614 ? 13.805 -31.425 60.722 1.00 29.73 614 ILE A N 1
ATOM 4597 C CA . ILE A 1 614 ? 14.441 -30.249 61.378 1.00 29.73 614 ILE A CA 1
ATOM 4598 C C . ILE A 1 614 ? 14.526 -29.048 60.388 1.00 29.73 614 ILE A C 1
ATOM 4600 O O . ILE A 1 614 ? 14.176 -29.193 59.222 1.00 29.73 614 ILE A O 1
ATOM 4604 N N . ARG A 1 615 ? 14.847 -27.849 60.901 1.00 28.59 615 ARG A N 1
ATOM 4605 C CA . ARG A 1 615 ? 14.510 -26.491 60.405 1.00 28.59 615 ARG A CA 1
ATOM 4606 C C . ARG A 1 615 ? 15.449 -25.808 59.386 1.00 28.59 615 ARG A C 1
ATOM 4608 O O . ARG A 1 615 ? 16.655 -26.001 59.426 1.00 28.59 615 ARG A O 1
ATOM 4615 N N . ASP A 1 616 ? 14.834 -24.873 58.648 1.00 29.89 616 ASP A N 1
ATOM 4616 C CA . ASP A 1 616 ? 15.263 -23.512 58.249 1.00 29.89 616 ASP A CA 1
ATOM 4617 C C . ASP A 1 616 ? 16.688 -23.244 57.698 1.00 29.89 616 ASP A C 1
ATOM 4619 O O . ASP A 1 616 ? 17.655 -23.210 58.459 1.00 29.89 616 ASP A O 1
ATOM 4623 N N . ARG A 1 617 ? 16.773 -22.765 56.439 1.00 27.19 617 ARG A N 1
ATOM 4624 C CA . ARG A 1 617 ? 17.091 -21.350 56.079 1.00 27.19 617 ARG A CA 1
ATOM 4625 C C . ARG A 1 617 ? 17.021 -21.097 54.556 1.00 27.19 617 ARG A C 1
ATOM 4627 O O . ARG A 1 617 ? 17.048 -22.037 53.773 1.00 27.19 617 ARG A O 1
ATOM 4634 N N . GLY A 1 618 ? 16.862 -19.827 54.159 1.00 27.05 618 GLY A N 1
ATOM 4635 C CA . GLY A 1 618 ? 16.654 -19.387 52.764 1.00 27.05 618 GLY A CA 1
ATOM 4636 C C . GLY A 1 618 ? 17.887 -18.765 52.074 1.00 27.05 618 GLY A C 1
ATOM 4637 O O . GLY A 1 618 ? 18.981 -18.804 52.640 1.00 27.05 618 GLY A O 1
ATOM 4638 N N . PRO A 1 619 ? 17.721 -18.190 50.863 1.00 34.09 619 PRO A N 1
ATOM 4639 C CA . PRO A 1 619 ? 18.811 -17.626 50.053 1.00 34.09 619 PRO A CA 1
ATOM 4640 C C . PRO A 1 619 ? 19.274 -16.214 50.503 1.00 34.09 619 PRO A C 1
ATOM 4642 O O . PRO A 1 619 ? 18.543 -15.533 51.226 1.00 34.09 619 PRO A O 1
ATOM 4645 N N . PRO A 1 620 ? 20.484 -15.766 50.095 1.00 39.19 620 PRO A N 1
ATOM 4646 C CA . PRO A 1 620 ? 21.138 -14.546 50.593 1.00 39.19 620 PRO A CA 1
ATOM 4647 C C . PRO A 1 620 ? 20.867 -13.276 49.753 1.00 39.19 620 PRO A C 1
ATOM 4649 O O . PRO A 1 620 ? 20.225 -13.327 48.708 1.00 39.19 620 PRO A O 1
ATOM 4652 N N . GLY A 1 621 ? 21.425 -12.135 50.185 1.00 28.20 621 GLY A N 1
ATOM 4653 C CA . GLY A 1 621 ? 21.437 -10.869 49.437 1.00 28.20 621 GLY A CA 1
ATOM 4654 C C . GLY A 1 621 ? 22.439 -9.837 49.988 1.00 28.20 621 GLY A C 1
ATOM 4655 O O . GLY A 1 621 ? 23.143 -10.108 50.958 1.00 28.20 621 GLY A O 1
ATOM 4656 N N . PHE A 1 622 ? 22.469 -8.647 49.378 1.00 29.06 622 PHE A N 1
ATOM 4657 C CA . PHE A 1 622 ? 23.222 -7.435 49.767 1.00 29.06 622 PHE A CA 1
ATOM 4658 C C . PHE A 1 622 ? 22.398 -6.194 49.333 1.00 29.06 622 PHE A C 1
ATOM 4660 O O . PHE A 1 622 ? 21.680 -6.282 48.344 1.00 29.06 622 PHE A O 1
ATOM 4667 N N . GLY A 1 623 ? 22.444 -5.014 49.969 1.00 29.78 623 GLY A N 1
ATOM 4668 C CA . GLY A 1 623 ? 23.068 -4.636 51.244 1.00 29.78 623 GLY A CA 1
ATOM 4669 C C . GLY A 1 623 ? 23.049 -3.107 51.490 1.00 29.78 623 GLY A C 1
ATOM 4670 O O . GLY A 1 623 ? 23.369 -2.348 50.584 1.00 29.78 623 GLY A O 1
ATOM 4671 N N . ASN A 1 624 ? 22.774 -2.694 52.742 1.00 32.12 624 ASN A N 1
ATOM 4672 C CA . ASN A 1 624 ? 22.801 -1.328 53.334 1.00 32.12 624 ASN A CA 1
ATOM 4673 C C . ASN A 1 624 ? 21.527 -0.441 53.230 1.00 32.12 624 ASN A C 1
ATOM 4675 O O . ASN A 1 624 ? 20.954 -0.296 52.162 1.00 32.12 624 ASN A O 1
ATOM 4679 N N . GLY A 1 625 ? 21.079 0.240 54.304 1.00 27.33 625 GLY A N 1
ATOM 4680 C CA . GLY A 1 625 ? 21.467 0.079 55.721 1.00 27.33 625 GLY A CA 1
ATOM 4681 C C . GLY A 1 625 ? 21.027 1.198 56.694 1.00 27.33 625 GLY A C 1
ATOM 4682 O O . GLY A 1 625 ? 20.954 2.356 56.308 1.00 27.33 625 GLY A O 1
ATOM 4683 N N . ARG A 1 626 ? 20.893 0.834 57.990 1.00 30.86 626 ARG A N 1
ATOM 4684 C CA . ARG A 1 626 ? 20.709 1.687 59.205 1.00 30.86 626 ARG A CA 1
ATOM 4685 C C . ARG A 1 626 ? 19.360 2.444 59.343 1.00 30.86 626 ARG A C 1
ATOM 4687 O O . ARG A 1 626 ? 18.775 2.831 58.350 1.00 30.86 626 ARG A O 1
ATOM 4694 N N . ALA A 1 627 ? 18.838 2.780 60.537 1.00 28.27 627 ALA A N 1
ATOM 4695 C CA . ALA A 1 627 ? 18.924 2.202 61.902 1.00 28.27 627 ALA A CA 1
ATOM 4696 C C . ALA A 1 627 ? 17.994 2.969 62.888 1.00 28.27 627 ALA A C 1
ATOM 4698 O O . ALA A 1 627 ? 17.974 4.196 62.815 1.00 28.27 627 ALA A O 1
ATOM 4699 N N . ARG A 1 628 ? 17.349 2.293 63.870 1.00 28.59 628 ARG A N 1
ATOM 4700 C CA . ARG A 1 628 ? 17.128 2.716 65.296 1.00 28.59 628 ARG A CA 1
ATOM 4701 C C . ARG A 1 628 ? 16.275 1.685 66.085 1.00 28.59 628 ARG A C 1
ATOM 4703 O O . ARG A 1 628 ? 15.998 0.613 65.557 1.00 28.59 628 ARG A O 1
ATOM 4710 N N . ARG A 1 629 ? 16.013 1.923 67.384 1.00 27.05 629 ARG A N 1
ATOM 4711 C CA . ARG A 1 629 ? 15.660 0.912 68.420 1.00 27.05 629 ARG A CA 1
ATOM 4712 C C . ARG A 1 629 ? 14.237 1.066 69.014 1.00 27.05 629 ARG A C 1
ATOM 4714 O O . ARG A 1 629 ? 13.834 2.199 69.222 1.00 27.05 629 ARG A O 1
ATOM 4721 N N . ALA A 1 630 ? 13.595 -0.082 69.313 1.00 26.14 630 ALA A N 1
ATOM 4722 C CA . ALA A 1 630 ? 12.907 -0.571 70.550 1.00 26.14 630 ALA A CA 1
ATOM 4723 C C . ALA A 1 630 ? 12.311 0.411 71.614 1.00 26.14 630 ALA A C 1
ATOM 4725 O O . ALA A 1 630 ? 12.768 1.549 71.666 1.00 26.14 630 ALA A O 1
ATOM 4726 N N . PRO A 1 631 ? 11.422 -0.021 72.564 1.00 42.28 631 PRO A N 1
ATOM 4727 C CA . PRO A 1 631 ? 10.986 -1.397 72.915 1.00 42.28 631 PRO A CA 1
ATOM 4728 C C . PRO A 1 631 ? 9.447 -1.621 73.091 1.00 42.28 631 PRO A C 1
ATOM 4730 O O . PRO A 1 631 ? 8.648 -0.723 72.859 1.00 42.28 631 PRO A O 1
ATOM 4733 N N . ALA A 1 632 ? 9.046 -2.833 73.522 1.00 31.27 632 ALA A N 1
ATOM 4734 C CA . ALA A 1 632 ? 7.674 -3.240 73.923 1.00 31.27 632 ALA A CA 1
ATOM 4735 C C . ALA A 1 632 ? 7.509 -3.315 75.470 1.00 31.27 632 ALA A C 1
ATOM 4737 O O . ALA A 1 632 ? 8.497 -3.057 76.167 1.00 31.27 632 ALA A O 1
ATOM 4738 N N . PRO A 1 633 ? 6.316 -3.637 76.043 1.00 46.06 633 PRO A N 1
ATOM 4739 C CA . PRO A 1 633 ? 5.868 -5.041 76.290 1.00 46.06 633 PRO A CA 1
ATOM 4740 C C . PRO A 1 633 ? 4.299 -5.191 76.224 1.00 46.06 633 PRO A C 1
ATOM 4742 O O . PRO A 1 633 ? 3.688 -4.334 75.600 1.00 46.06 633 PRO A O 1
ATOM 4745 N N . ARG A 1 634 ? 3.525 -6.172 76.765 1.00 32.22 634 ARG A N 1
ATOM 4746 C CA . ARG A 1 634 ? 3.717 -7.458 77.507 1.00 32.22 634 ARG A CA 1
ATOM 4747 C C . ARG A 1 634 ? 2.486 -8.409 77.355 1.00 32.22 634 ARG A C 1
ATOM 4749 O O . ARG A 1 634 ? 1.506 -8.048 76.717 1.00 32.22 634 ARG A O 1
ATOM 4756 N N . ASP A 1 635 ? 2.543 -9.600 77.965 1.00 34.97 635 ASP A N 1
ATOM 4757 C CA . ASP A 1 635 ? 1.514 -10.665 78.054 1.00 34.97 635 ASP A CA 1
ATOM 4758 C C . ASP A 1 635 ? 0.320 -10.414 79.015 1.00 34.97 635 ASP A C 1
ATOM 4760 O O . ASP A 1 635 ? 0.421 -9.573 79.905 1.00 34.97 635 ASP A O 1
ATOM 4764 N N . VAL A 1 636 ? -0.709 -11.295 78.969 1.00 29.42 636 VAL A N 1
ATOM 4765 C CA . VAL A 1 636 ? -1.095 -12.230 80.077 1.00 29.42 636 VAL A CA 1
ATOM 4766 C C . VAL A 1 636 ? -2.062 -13.357 79.585 1.00 29.42 636 VAL A C 1
ATOM 4768 O O . VAL A 1 636 ? -2.483 -13.349 78.432 1.00 29.42 636 VAL A O 1
ATOM 4771 N N . ARG A 1 637 ? -2.310 -14.412 80.395 1.00 33.03 637 ARG A N 1
ATOM 4772 C CA . ARG A 1 637 ? -2.840 -15.765 80.027 1.00 33.03 637 ARG A CA 1
ATOM 4773 C C . ARG A 1 637 ? -4.213 -16.108 80.669 1.00 33.03 637 ARG A C 1
ATOM 4775 O O . ARG A 1 637 ? -4.530 -15.514 81.691 1.00 33.03 637 ARG A O 1
ATOM 4782 N N . GLY A 1 638 ? -4.952 -17.142 80.189 1.00 29.83 638 GLY A N 1
ATOM 4783 C CA . GLY A 1 638 ? -6.349 -17.401 80.650 1.00 29.83 638 GLY A CA 1
ATOM 4784 C C . GLY A 1 638 ? -7.046 -18.802 80.662 1.00 29.83 638 GLY A C 1
ATOM 4785 O O . GLY A 1 638 ? -8.263 -18.809 80.751 1.00 29.83 638 GLY A O 1
ATOM 4786 N N . ARG A 1 639 ? -6.364 -19.969 80.670 1.00 28.89 639 ARG A N 1
ATOM 4787 C CA . ARG A 1 639 ? -6.897 -21.318 81.102 1.00 28.89 639 ARG A CA 1
ATOM 4788 C C . ARG A 1 639 ? -8.040 -22.061 80.311 1.00 28.89 639 ARG A C 1
ATOM 4790 O O . ARG A 1 639 ? -8.564 -21.600 79.309 1.00 28.89 639 ARG A O 1
ATOM 4797 N N . ARG A 1 640 ? -8.287 -23.317 80.752 1.00 32.41 640 ARG A N 1
ATOM 4798 C CA . ARG A 1 640 ? -9.182 -24.459 80.346 1.00 32.41 640 ARG A CA 1
ATOM 4799 C C . ARG A 1 640 ? -9.790 -25.076 81.657 1.00 32.41 640 ARG A C 1
ATOM 4801 O O . ARG A 1 640 ? -9.403 -24.518 82.690 1.00 32.41 640 ARG A O 1
ATOM 4808 N N . PRO A 1 641 ? -10.587 -26.194 81.743 1.00 46.88 641 PRO A N 1
ATOM 4809 C CA . PRO A 1 641 ? -11.022 -27.245 80.766 1.00 46.88 641 PRO A CA 1
ATOM 4810 C C . PRO A 1 641 ? -12.563 -27.553 80.733 1.00 46.88 641 PRO A C 1
ATOM 4812 O O . PRO A 1 641 ? -13.290 -27.044 81.569 1.00 46.88 641 PRO A O 1
ATOM 4815 N N . GLY A 1 642 ? -13.144 -28.284 79.757 1.00 31.06 642 GLY A N 1
ATOM 4816 C CA . GLY A 1 642 ? -13.310 -29.771 79.695 1.00 31.06 642 GLY A CA 1
ATOM 4817 C C . GLY A 1 642 ? -14.807 -30.191 79.847 1.00 31.06 642 GLY A C 1
ATOM 4818 O O . GLY A 1 642 ? -15.604 -29.312 80.142 1.00 31.06 642 GLY A O 1
ATOM 4819 N N . ALA A 1 643 ? -15.301 -31.441 79.713 1.00 32.28 643 ALA A N 1
ATOM 4820 C CA . ALA A 1 643 ? -14.925 -32.656 78.944 1.00 32.28 643 ALA A CA 1
ATOM 4821 C C . ALA A 1 643 ? -16.046 -33.756 79.067 1.00 32.28 643 ALA A C 1
ATOM 4823 O O . ALA A 1 643 ? -16.657 -33.837 80.127 1.00 32.28 643 ALA A O 1
ATOM 4824 N N . GLY A 1 644 ? -16.305 -34.630 78.064 1.00 27.38 644 GLY A N 1
ATOM 4825 C CA . GLY A 1 644 ? -17.267 -35.771 78.177 1.00 27.38 644 GLY A CA 1
ATOM 4826 C C . GLY A 1 644 ? -17.722 -36.459 76.856 1.00 27.38 644 GLY A C 1
ATOM 4827 O O . GLY A 1 644 ? -17.681 -35.829 75.804 1.00 27.38 644 GLY A O 1
ATOM 4828 N N . LEU A 1 645 ? -18.131 -37.745 76.911 1.00 33.28 645 LEU A N 1
ATOM 4829 C CA . LEU A 1 645 ? -18.596 -38.687 75.837 1.00 33.28 645 LEU A CA 1
ATOM 4830 C C . LEU A 1 645 ? -19.473 -39.818 76.493 1.00 33.28 645 LEU A C 1
ATOM 4832 O O . LEU A 1 645 ? -19.509 -39.784 77.725 1.00 33.28 645 LEU A O 1
ATOM 4836 N N . PRO A 1 646 ? -20.113 -40.837 75.823 1.00 52.06 646 PRO A N 1
ATOM 4837 C CA . PRO A 1 646 ? -20.122 -41.270 74.397 1.00 52.06 646 PRO A CA 1
ATOM 4838 C C . PRO A 1 646 ? -21.497 -41.731 73.768 1.00 52.06 646 PRO A C 1
ATOM 4840 O O . PRO A 1 646 ? -22.504 -41.839 74.449 1.00 52.06 646 PRO A O 1
ATOM 4843 N N . ARG A 1 647 ? -21.471 -42.102 72.462 1.00 31.38 647 ARG A N 1
ATOM 4844 C CA . ARG A 1 647 ? -22.236 -43.157 71.700 1.00 31.38 647 ARG A CA 1
ATOM 4845 C C . ARG A 1 647 ? -23.711 -43.541 72.023 1.00 31.38 647 ARG A C 1
ATOM 4847 O O . ARG A 1 647 ? -23.952 -44.095 73.086 1.00 31.38 647 ARG A O 1
ATOM 4854 N N . ALA A 1 648 ? -24.572 -43.596 70.979 1.00 29.25 648 ALA A N 1
ATOM 4855 C CA . ALA A 1 648 ? -25.237 -44.826 70.443 1.00 29.25 648 ALA A CA 1
ATOM 4856 C C . ALA A 1 648 ? -26.176 -44.558 69.219 1.00 29.25 648 ALA A C 1
ATOM 4858 O O . ALA A 1 648 ? -26.471 -43.410 68.907 1.00 29.25 648 ALA A O 1
ATOM 4859 N N . ALA A 1 649 ? -26.624 -45.625 68.533 1.00 31.55 649 ALA A N 1
ATOM 4860 C CA . ALA A 1 649 ? -27.626 -45.719 67.436 1.00 31.55 649 ALA A CA 1
ATOM 4861 C C . ALA A 1 649 ? -28.350 -47.107 67.569 1.00 31.55 649 ALA A C 1
ATOM 4863 O O . ALA A 1 649 ? -27.829 -47.875 68.388 1.00 31.55 649 ALA A O 1
ATOM 4864 N N . PRO A 1 650 ? -29.446 -47.519 66.851 1.00 46.72 650 PRO A N 1
ATOM 4865 C CA . PRO A 1 650 ? -29.790 -47.233 65.434 1.00 46.72 650 PRO A CA 1
ATOM 4866 C C . PRO A 1 650 ? -31.315 -47.215 65.042 1.00 46.72 650 PRO A C 1
ATOM 4868 O O . PRO A 1 650 ? -32.190 -47.204 65.899 1.00 46.72 650 PRO A O 1
ATOM 4871 N N . ALA A 1 651 ? -31.592 -47.339 63.725 1.00 29.34 651 ALA A N 1
ATOM 4872 C CA . ALA A 1 651 ? -32.819 -47.851 63.056 1.00 29.34 651 ALA A CA 1
ATOM 4873 C C . ALA A 1 651 ? -34.014 -46.902 62.728 1.00 29.34 651 ALA A C 1
ATOM 4875 O O . ALA A 1 651 ? -34.108 -45.777 63.203 1.00 29.34 651 ALA A O 1
ATOM 4876 N N . ALA A 1 652 ? -34.877 -47.376 61.810 1.00 28.28 652 ALA A N 1
ATOM 4877 C CA . ALA A 1 652 ? -35.975 -46.696 61.078 1.00 28.28 652 ALA A CA 1
ATOM 4878 C C . ALA A 1 652 ? -37.287 -47.549 61.173 1.00 28.28 652 ALA A C 1
ATOM 4880 O O . ALA A 1 652 ? -37.240 -48.521 61.932 1.00 28.28 652 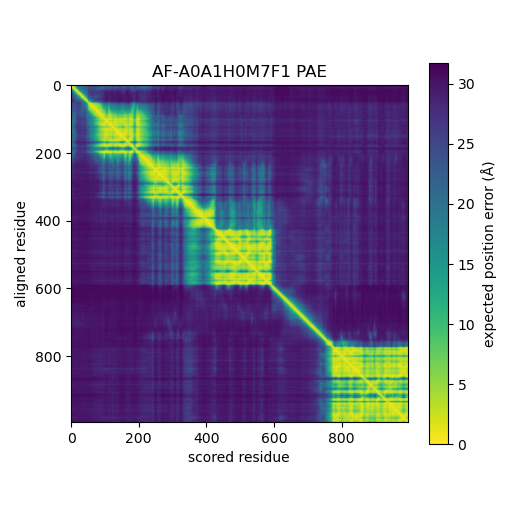ALA A O 1
ATOM 4881 N N . PRO A 1 653 ? -38.421 -47.339 60.437 1.00 48.06 653 PRO A N 1
ATOM 4882 C CA . PRO A 1 653 ? -38.799 -46.350 59.401 1.00 48.06 653 PRO A CA 1
ATOM 4883 C C . PRO A 1 653 ? -40.201 -45.704 59.642 1.00 48.06 653 PRO A C 1
ATOM 4885 O O . PRO A 1 653 ? -40.714 -45.757 60.758 1.00 48.06 653 PRO A O 1
ATOM 4888 N N . PRO A 1 654 ? -40.860 -45.113 58.615 1.00 42.62 654 PRO A N 1
ATOM 4889 C CA . PRO A 1 654 ? -42.199 -45.625 58.245 1.00 42.62 654 PRO A CA 1
ATOM 4890 C C . PRO A 1 654 ? -42.489 -45.692 56.716 1.00 42.62 654 PRO A C 1
ATOM 4892 O O . PRO A 1 654 ? -41.597 -45.544 55.887 1.00 42.62 654 PRO A O 1
ATOM 4895 N N . ARG A 1 655 ? -43.747 -46.006 56.353 1.00 28.62 655 ARG A N 1
ATOM 4896 C CA . ARG A 1 655 ? -44.254 -46.387 55.008 1.00 28.62 655 ARG A CA 1
ATOM 4897 C C . ARG A 1 655 ? -45.089 -45.276 54.342 1.00 28.62 655 ARG A C 1
ATOM 4899 O O . ARG A 1 655 ? -45.661 -44.479 55.073 1.00 28.62 655 ARG A O 1
ATOM 4906 N N . LEU A 1 656 ? -45.323 -45.367 53.020 1.00 29.44 656 LEU A N 1
ATOM 4907 C CA . LEU A 1 656 ? -46.661 -45.238 52.379 1.00 29.44 656 LEU A CA 1
ATOM 4908 C C . LEU A 1 656 ? -46.622 -45.515 50.851 1.00 29.44 656 LEU A C 1
ATOM 4910 O O . LEU A 1 656 ? -45.735 -44.999 50.176 1.00 29.44 656 LEU A O 1
ATOM 4914 N N . PRO A 1 657 ? -47.574 -46.298 50.297 1.00 39.81 657 PRO A N 1
ATOM 4915 C CA . PRO A 1 657 ? -47.838 -46.314 48.847 1.00 39.81 657 PRO A CA 1
ATOM 4916 C C . PRO A 1 657 ? -49.339 -46.335 48.457 1.00 39.81 657 PRO A C 1
ATOM 4918 O O . PRO A 1 657 ? -50.147 -46.955 49.145 1.00 39.81 657 PRO A O 1
ATOM 4921 N N . GLY A 1 658 ? -49.687 -45.797 47.275 1.00 30.02 658 GLY A N 1
ATOM 4922 C CA . GLY A 1 658 ? -50.890 -46.220 46.531 1.00 30.02 658 GLY A CA 1
ATOM 4923 C C . GLY A 1 658 ? -51.694 -45.134 45.801 1.00 30.02 658 GLY A C 1
ATOM 4924 O O . GLY A 1 658 ? -52.505 -44.458 46.419 1.00 30.02 658 GLY A O 1
ATOM 4925 N N . GLU A 1 659 ? -51.585 -45.083 44.467 1.00 30.28 659 GLU A N 1
ATOM 4926 C CA . GLU A 1 659 ? -52.581 -44.456 43.579 1.00 30.28 659 GLU A CA 1
ATOM 4927 C C . GLU A 1 659 ? -52.953 -45.385 42.410 1.00 30.28 659 GLU A C 1
ATOM 4929 O O . GLU A 1 659 ? -52.084 -45.883 41.693 1.00 30.28 659 GLU A O 1
ATOM 4934 N N . ARG A 1 660 ? -54.264 -45.586 42.224 1.00 29.59 660 ARG A N 1
ATOM 4935 C CA . ARG A 1 660 ? -55.011 -46.107 41.056 1.00 29.59 660 ARG A CA 1
ATOM 4936 C C . ARG A 1 660 ? -56.471 -45.651 41.275 1.00 29.59 660 ARG A C 1
ATOM 4938 O O . ARG A 1 660 ? -56.864 -45.506 42.424 1.00 29.59 660 ARG A O 1
ATOM 4945 N N . LEU A 1 661 ? -57.350 -45.434 40.297 1.00 29.31 661 LEU A N 1
ATOM 4946 C CA . LEU A 1 661 ? -57.357 -45.631 38.839 1.00 29.31 661 LEU A CA 1
ATOM 4947 C C . LEU A 1 661 ? -58.535 -44.787 38.291 1.00 29.31 661 LEU A C 1
ATOM 4949 O O . LEU A 1 661 ? -59.544 -44.746 38.982 1.00 29.31 661 LEU A O 1
ATOM 4953 N N . HIS A 1 662 ? -58.484 -44.212 37.077 1.00 27.56 662 HIS A N 1
ATOM 4954 C CA . HIS A 1 662 ? -59.577 -44.323 36.079 1.00 27.56 662 HIS A CA 1
ATOM 4955 C C . HIS A 1 662 ? -59.293 -43.633 34.722 1.00 27.56 662 HIS A C 1
ATOM 4957 O O . HIS A 1 662 ? -58.388 -42.821 34.558 1.00 27.56 662 HIS A O 1
ATOM 4963 N N . ARG A 1 663 ? -60.103 -44.026 33.733 1.00 28.72 663 ARG A N 1
ATOM 4964 C CA . ARG A 1 663 ? -60.220 -43.614 32.314 1.00 28.72 663 ARG A CA 1
ATOM 4965 C C . ARG A 1 663 ? -61.733 -43.697 31.966 1.00 28.72 663 ARG A C 1
ATOM 4967 O O . ARG A 1 663 ? -62.450 -44.304 32.771 1.00 28.72 663 ARG A O 1
ATOM 4974 N N . PRO A 1 664 ? -62.225 -43.316 30.762 1.00 55.91 664 PRO A N 1
ATOM 4975 C CA . PRO A 1 664 ? -61.678 -42.444 29.703 1.00 55.91 664 PRO A CA 1
ATOM 4976 C C . PRO A 1 664 ? -62.716 -41.412 29.159 1.00 55.91 664 PRO A C 1
ATOM 4978 O O . PRO A 1 664 ? -63.874 -41.418 29.558 1.00 55.91 664 PRO A O 1
ATOM 4981 N N . ALA A 1 665 ? -62.359 -40.620 28.135 1.00 29.44 665 ALA A N 1
ATOM 4982 C CA . ALA A 1 665 ? -63.326 -39.992 27.215 1.00 29.44 665 ALA A CA 1
ATOM 4983 C C . ALA A 1 665 ? -62.752 -39.852 25.783 1.00 29.44 665 ALA A C 1
ATOM 4985 O O . ALA A 1 665 ? -61.537 -39.898 25.593 1.00 29.44 665 ALA A O 1
ATOM 4986 N N . ARG A 1 666 ? -63.622 -39.705 24.770 1.00 29.66 666 ARG A N 1
ATOM 4987 C CA . ARG A 1 666 ? -63.280 -39.486 23.344 1.00 29.66 666 ARG A CA 1
ATOM 4988 C C . ARG A 1 666 ? -63.863 -38.150 22.861 1.00 29.66 666 ARG A C 1
ATOM 4990 O O . ARG A 1 666 ? -64.950 -37.787 23.294 1.00 29.66 666 ARG A O 1
ATOM 4997 N N . GLY A 1 667 ? -63.226 -37.504 21.880 1.00 27.50 667 GLY A N 1
ATOM 4998 C CA . GLY A 1 667 ? -63.786 -36.363 21.141 1.00 27.50 667 GLY A CA 1
ATOM 4999 C C . GLY A 1 667 ? -63.216 -36.265 19.719 1.00 27.50 667 GLY A C 1
ATOM 5000 O O . GLY A 1 667 ? -62.034 -36.526 19.513 1.00 27.50 667 GLY A O 1
ATOM 5001 N N . ARG A 1 668 ? -64.057 -35.930 18.732 1.00 29.17 668 ARG A N 1
ATOM 5002 C CA . ARG A 1 668 ? -63.699 -35.710 17.313 1.00 29.17 668 ARG A CA 1
ATOM 5003 C C . ARG A 1 668 ? -64.253 -34.358 16.849 1.00 29.17 668 ARG A C 1
ATOM 5005 O O . ARG A 1 668 ? -65.352 -33.993 17.251 1.00 29.17 668 ARG A O 1
ATOM 5012 N N . GLY A 1 669 ? -63.565 -33.726 15.894 1.00 25.62 669 GLY A N 1
ATOM 5013 C CA . GLY A 1 669 ? -64.044 -32.552 15.147 1.00 25.62 669 GLY A CA 1
ATOM 5014 C C . GLY A 1 669 ? -63.705 -31.197 15.791 1.00 25.62 669 GLY A C 1
ATOM 5015 O O . GLY A 1 669 ? -63.360 -31.138 16.963 1.00 25.62 669 GLY A O 1
ATOM 5016 N N . GLY A 1 670 ? -63.760 -30.083 15.053 1.00 24.00 670 GLY A N 1
ATOM 5017 C CA . GLY A 1 670 ? -63.979 -29.984 13.603 1.00 24.00 670 GLY A CA 1
ATOM 5018 C C . GLY A 1 670 ? -64.295 -28.560 13.106 1.00 24.00 670 GLY A C 1
ATOM 5019 O O . GLY A 1 670 ? -64.885 -27.768 13.825 1.00 24.00 670 GLY A O 1
ATOM 5020 N N . ALA A 1 671 ? -63.922 -28.276 11.853 1.00 25.83 671 ALA A N 1
ATOM 5021 C CA . ALA A 1 671 ? -64.483 -27.241 10.968 1.00 25.83 671 ALA A CA 1
ATOM 5022 C C . ALA A 1 671 ? -64.723 -25.796 11.496 1.00 25.83 671 ALA A C 1
ATOM 5024 O O . ALA A 1 671 ? -65.865 -25.376 11.627 1.00 25.83 671 ALA A O 1
ATOM 5025 N N . GLY A 1 672 ? -63.643 -25.005 11.595 1.00 24.52 672 GLY A N 1
ATOM 5026 C CA . GLY A 1 672 ? -63.479 -23.660 10.990 1.00 24.52 672 GLY A CA 1
ATOM 5027 C C . GLY A 1 672 ? -64.458 -22.492 11.253 1.00 24.52 672 GLY A C 1
ATOM 5028 O O . GLY A 1 672 ? -65.529 -22.632 11.826 1.00 24.52 672 GLY A O 1
ATOM 5029 N N . ARG A 1 673 ? -64.072 -21.302 10.749 1.00 28.00 673 ARG A N 1
ATOM 5030 C CA . ARG A 1 673 ? -64.945 -20.272 10.127 1.00 28.00 673 ARG A CA 1
ATOM 5031 C C . ARG A 1 673 ? -64.137 -19.067 9.613 1.00 28.00 673 ARG A C 1
ATOM 5033 O O . ARG A 1 673 ? -63.308 -18.521 10.329 1.00 28.00 673 ARG A O 1
ATOM 5040 N N . ARG A 1 674 ? -64.446 -18.613 8.390 1.00 36.12 674 ARG A N 1
ATOM 5041 C CA . ARG A 1 674 ? -64.383 -17.184 8.009 1.00 36.12 674 ARG A CA 1
ATOM 5042 C C . ARG A 1 674 ? -65.739 -16.549 8.363 1.00 36.12 674 ARG A C 1
ATOM 5044 O O . ARG A 1 674 ? -66.734 -17.274 8.410 1.00 36.12 674 ARG A O 1
ATOM 5051 N N . PRO A 1 675 ? -65.793 -15.235 8.614 1.00 35.91 675 PRO A N 1
ATOM 5052 C CA . PRO A 1 675 ? -66.293 -14.287 7.599 1.00 35.91 675 PRO A CA 1
ATOM 5053 C C . PRO A 1 675 ? -65.234 -13.180 7.329 1.00 35.91 675 PRO A C 1
ATOM 5055 O O . PRO A 1 675 ? -64.225 -13.126 8.021 1.00 35.91 675 PRO A O 1
ATOM 5058 N N . ALA A 1 676 ? -65.212 -12.418 6.228 1.00 26.77 676 ALA A N 1
ATOM 5059 C CA . ALA A 1 676 ? -66.187 -11.440 5.713 1.00 26.77 676 ALA A CA 1
ATOM 5060 C C . ALA A 1 676 ? -66.529 -10.320 6.733 1.00 26.77 676 ALA A C 1
ATOM 5062 O O . ALA A 1 676 ? -66.826 -10.603 7.882 1.00 26.77 676 ALA A O 1
ATOM 5063 N N . GLY A 1 677 ? -66.511 -9.022 6.414 1.00 30.09 677 GLY A N 1
ATOM 5064 C CA . GLY A 1 677 ? -66.160 -8.340 5.162 1.00 30.09 677 GLY A CA 1
ATOM 5065 C C . GLY A 1 677 ? -67.156 -7.216 4.862 1.00 30.09 677 GLY A C 1
ATOM 5066 O O . GLY A 1 677 ? -68.271 -7.510 4.448 1.00 30.09 677 GLY A O 1
ATOM 5067 N N . LEU A 1 678 ? -66.768 -5.948 5.056 1.00 27.03 678 LEU A N 1
ATOM 5068 C CA . LEU A 1 678 ? -67.650 -4.781 4.890 1.00 27.03 678 LEU A CA 1
ATOM 5069 C C . LEU A 1 678 ? -66.933 -3.566 4.260 1.00 27.03 678 LEU A C 1
ATOM 5071 O O . LEU A 1 678 ? -65.748 -3.326 4.474 1.00 27.03 678 LEU A O 1
ATOM 5075 N N . ARG A 1 679 ? -67.709 -2.801 3.487 1.00 32.97 679 ARG A N 1
ATOM 5076 C CA . ARG A 1 679 ? -67.481 -1.469 2.880 1.00 32.97 679 ARG A CA 1
ATOM 5077 C C . ARG A 1 679 ? -68.816 -0.691 3.037 1.00 32.97 679 ARG A C 1
ATOM 5079 O O . ARG A 1 679 ? -69.804 -1.351 3.360 1.00 32.97 679 ARG A O 1
ATOM 5086 N N . PRO A 1 680 ? -68.958 0.592 2.639 1.00 51.91 680 PRO A N 1
ATOM 5087 C CA . PRO A 1 680 ? -68.015 1.719 2.526 1.00 51.91 680 PRO A CA 1
ATOM 5088 C C . PRO A 1 680 ? -68.495 2.945 3.363 1.00 51.91 680 PRO A C 1
ATOM 5090 O O . PRO A 1 680 ? -69.474 2.850 4.094 1.00 51.91 680 PRO A O 1
ATOM 5093 N N . GLY A 1 681 ? -67.874 4.127 3.216 1.00 26.52 681 GLY A N 1
ATOM 5094 C CA . GLY A 1 681 ? -68.410 5.394 3.753 1.00 26.52 681 GLY A CA 1
ATOM 5095 C C . GLY A 1 681 ? -67.678 6.650 3.249 1.00 26.52 681 GLY A C 1
ATOM 5096 O O . GLY A 1 681 ? -66.507 6.571 2.879 1.00 26.52 681 GLY A O 1
ATOM 5097 N N . ARG A 1 682 ? -68.365 7.802 3.214 1.00 35.09 682 ARG A N 1
ATOM 5098 C CA . ARG A 1 682 ? -67.837 9.145 2.877 1.00 35.09 682 ARG A CA 1
ATOM 5099 C C . ARG A 1 682 ? -68.431 10.186 3.829 1.00 35.09 682 ARG A C 1
ATOM 5101 O O . ARG A 1 682 ? -69.633 10.135 4.036 1.00 35.09 682 ARG A O 1
ATOM 5108 N N . ASP A 1 683 ? -67.614 11.140 4.278 1.00 28.72 683 ASP A N 1
ATOM 5109 C CA . ASP A 1 683 ? -67.873 12.597 4.403 1.00 28.72 683 ASP A CA 1
ATOM 5110 C C . ASP A 1 683 ? -66.631 13.248 5.068 1.00 28.72 683 ASP A C 1
ATOM 5112 O O . ASP A 1 683 ? -65.876 12.536 5.726 1.00 28.72 683 ASP A O 1
ATOM 5116 N N . ARG A 1 684 ? -66.165 14.493 4.852 1.00 31.44 684 ARG A N 1
ATOM 5117 C CA . ARG A 1 684 ? -66.656 15.835 4.427 1.00 31.44 684 ARG A CA 1
ATOM 5118 C C . ARG A 1 684 ? -66.786 16.822 5.600 1.00 31.44 684 ARG A C 1
ATOM 5120 O O . ARG A 1 684 ? -67.627 16.626 6.461 1.00 31.44 684 ARG A O 1
ATOM 5127 N N . LEU A 1 685 ? -65.993 17.904 5.514 1.00 27.45 685 LEU A N 1
ATOM 5128 C CA . LEU A 1 685 ? -66.107 19.295 6.037 1.00 27.45 685 LEU A CA 1
ATOM 5129 C C . LEU A 1 685 ? -64.653 19.793 6.246 1.00 27.45 685 LEU A C 1
ATOM 5131 O O . LEU A 1 685 ? -63.900 19.118 6.935 1.00 27.45 685 LEU A O 1
ATOM 5135 N N . GLN A 1 686 ? -64.058 20.789 5.571 1.00 31.47 686 GLN A N 1
ATOM 5136 C CA . GLN A 1 686 ? -64.412 22.131 5.049 1.00 31.47 686 GLN A CA 1
ATOM 5137 C C . GLN A 1 686 ? -64.357 23.303 6.046 1.00 31.47 686 GLN A C 1
ATOM 5139 O O . GLN A 1 686 ? -65.256 23.454 6.856 1.00 31.47 686 GLN A O 1
ATOM 5144 N N . HIS A 1 687 ? -63.377 24.196 5.831 1.00 26.70 687 HIS A N 1
ATOM 5145 C CA . HIS A 1 687 ? -63.425 25.678 5.868 1.00 26.70 687 HIS A CA 1
ATOM 5146 C C . HIS A 1 687 ? -62.087 26.150 5.219 1.00 26.70 687 HIS A C 1
ATOM 5148 O O . HIS A 1 687 ? -61.039 25.712 5.675 1.00 26.70 687 HIS A O 1
ATOM 5154 N N . ALA A 1 688 ? -61.972 26.806 4.047 1.00 33.19 688 ALA A N 1
ATOM 5155 C CA . ALA A 1 688 ? -62.561 28.051 3.497 1.00 33.19 688 ALA A CA 1
ATOM 5156 C C . ALA A 1 688 ? -62.047 29.312 4.241 1.00 33.19 688 ALA A C 1
ATOM 5158 O O . ALA A 1 688 ? -62.192 29.360 5.455 1.00 33.19 688 ALA A O 1
ATOM 5159 N N . ARG A 1 689 ? -61.457 30.367 3.633 1.00 30.02 689 ARG A N 1
ATOM 5160 C CA . ARG A 1 689 ? -61.735 31.150 2.386 1.00 30.02 689 ARG A CA 1
ATOM 5161 C C . ARG A 1 689 ? -60.456 31.936 1.922 1.00 30.02 689 ARG A C 1
ATOM 5163 O O . ARG A 1 689 ? -59.553 32.025 2.738 1.00 30.02 689 ARG A O 1
ATOM 5170 N N . LEU A 1 690 ? -60.270 32.621 0.764 1.00 28.62 690 LEU A N 1
ATOM 5171 C CA . LEU A 1 690 ? -60.832 32.667 -0.621 1.00 28.62 690 LEU A CA 1
ATOM 5172 C C . LEU A 1 690 ? -59.985 33.628 -1.544 1.00 28.62 690 LEU A C 1
ATOM 5174 O O . LEU A 1 690 ? -59.897 34.802 -1.211 1.00 28.62 690 LEU A O 1
ATOM 5178 N N . LEU A 1 691 ? -59.574 33.202 -2.766 1.00 29.86 691 LEU A N 1
ATOM 5179 C CA . LEU A 1 691 ? -59.406 34.024 -4.020 1.00 29.86 691 LEU A CA 1
ATOM 5180 C C . LEU A 1 691 ? -58.235 35.077 -4.127 1.00 29.86 691 LEU A C 1
ATOM 5182 O O . LEU A 1 691 ? -57.668 35.436 -3.110 1.00 29.86 691 LEU A O 1
ATOM 5186 N N . ARG A 1 692 ? -57.784 35.624 -5.297 1.00 29.30 692 ARG A N 1
ATOM 5187 C CA . ARG A 1 692 ? -58.188 35.546 -6.743 1.00 29.30 692 ARG A CA 1
ATOM 5188 C C . ARG A 1 692 ? -57.080 36.002 -7.761 1.00 29.30 692 ARG A C 1
ATOM 5190 O O . ARG A 1 692 ? -56.409 36.980 -7.483 1.00 29.30 692 ARG A O 1
ATOM 5197 N N . ARG A 1 693 ? -57.082 35.425 -8.990 1.00 27.89 693 ARG A N 1
ATOM 5198 C CA . ARG A 1 693 ? -56.743 35.987 -10.353 1.00 27.89 693 ARG A CA 1
ATOM 5199 C C . ARG A 1 693 ? -55.381 36.668 -10.696 1.00 27.89 693 ARG A C 1
ATOM 5201 O O . ARG A 1 693 ? -55.013 37.645 -10.068 1.00 27.89 693 ARG A O 1
ATOM 5208 N N . GLY A 1 694 ? -54.868 36.369 -11.911 1.00 26.59 694 GLY A N 1
ATOM 5209 C CA . GLY A 1 694 ? -54.346 37.392 -12.864 1.00 26.59 694 GLY A CA 1
ATOM 5210 C C . GLY A 1 694 ? -53.060 37.051 -13.671 1.00 26.59 694 GLY A C 1
ATOM 5211 O O . GLY A 1 694 ? -52.080 36.687 -13.032 1.00 26.59 694 GLY A O 1
ATOM 5212 N N . PRO A 1 695 ? -53.015 37.174 -15.027 1.00 51.78 695 PRO A N 1
ATOM 5213 C CA . PRO A 1 695 ? -51.819 36.843 -15.839 1.00 51.78 695 PRO A CA 1
ATOM 5214 C C . PRO A 1 695 ? -51.262 37.957 -16.779 1.00 51.78 695 PRO A C 1
ATOM 5216 O O . PRO A 1 695 ? -51.983 38.874 -17.163 1.00 51.78 695 PRO A O 1
ATOM 5219 N N . GLY A 1 696 ? -50.014 37.777 -17.258 1.00 27.73 696 GLY A N 1
ATOM 5220 C CA . GLY A 1 696 ? -49.354 38.537 -18.354 1.00 27.73 696 GLY A CA 1
ATOM 5221 C C . GLY A 1 696 ? -48.587 39.814 -17.934 1.00 27.73 696 GLY A C 1
ATOM 5222 O O . GLY A 1 696 ? -48.615 40.164 -16.763 1.00 27.73 696 GLY A O 1
ATOM 5223 N N . ALA A 1 697 ? -47.902 40.581 -18.808 1.00 27.66 697 ALA A N 1
ATOM 5224 C CA . ALA A 1 697 ? -47.202 40.290 -20.082 1.00 27.66 697 ALA A CA 1
ATOM 5225 C C . ALA A 1 697 ? -46.461 41.558 -20.629 1.00 27.66 697 ALA A C 1
ATOM 5227 O O . ALA A 1 697 ? -47.043 42.635 -20.600 1.00 27.66 697 ALA A O 1
ATOM 5228 N N . ARG A 1 698 ? -45.277 41.401 -21.269 1.00 27.22 698 ARG A N 1
ATOM 5229 C CA . ARG A 1 698 ? -44.534 42.393 -22.124 1.00 27.22 698 ARG A CA 1
ATOM 5230 C C . ARG A 1 698 ? -43.936 43.673 -21.461 1.00 27.22 698 ARG A C 1
ATOM 5232 O O . ARG A 1 698 ? -44.328 44.066 -20.374 1.00 27.22 698 ARG A O 1
ATOM 5239 N N . GLY A 1 699 ? -43.006 44.329 -22.187 1.00 26.19 699 GLY A N 1
ATOM 5240 C CA . GLY A 1 699 ? -42.327 45.616 -21.867 1.00 26.19 699 GLY A CA 1
ATOM 5241 C C . GLY A 1 699 ? -40.924 45.422 -21.255 1.00 26.19 699 GLY A C 1
ATOM 5242 O O . GLY A 1 699 ? -40.811 44.673 -20.296 1.00 26.19 699 GLY A O 1
ATOM 5243 N N . GLN A 1 700 ? -39.772 45.899 -21.764 1.00 27.25 700 GLN A N 1
ATOM 5244 C CA . GLN A 1 700 ? -39.346 47.145 -22.455 1.00 27.25 700 GLN A CA 1
ATOM 5245 C C . GLN A 1 700 ? -39.438 48.429 -21.596 1.00 27.25 700 GLN A C 1
ATOM 5247 O O . GLN A 1 700 ? -40.488 48.668 -21.016 1.00 27.25 700 GLN A O 1
ATOM 5252 N N . ALA A 1 701 ? -38.432 49.323 -21.522 1.00 26.00 701 ALA A N 1
ATOM 5253 C CA . ALA A 1 701 ? -37.010 49.259 -21.930 1.00 26.00 701 ALA A CA 1
ATOM 5254 C C . ALA A 1 701 ? -36.191 50.463 -21.369 1.00 26.00 701 ALA A C 1
ATOM 5256 O O . ALA A 1 701 ? -36.770 51.494 -21.047 1.00 26.00 701 ALA A O 1
ATOM 5257 N N . HIS A 1 702 ? -34.846 50.389 -21.462 1.00 29.31 702 HIS A N 1
ATOM 5258 C CA . HIS A 1 702 ? -33.937 51.548 -21.678 1.00 29.31 702 HIS A CA 1
ATOM 5259 C C . HIS A 1 702 ? -33.753 52.583 -20.510 1.00 29.31 702 HIS A C 1
ATOM 5261 O O . HIS A 1 702 ? -34.365 52.431 -19.461 1.00 29.31 702 HIS A O 1
ATOM 5267 N N . PRO A 1 703 ? -32.845 53.594 -20.606 1.00 48.34 703 PRO A N 1
ATOM 5268 C CA . PRO A 1 703 ? -31.378 53.443 -20.759 1.00 48.34 703 PRO A CA 1
ATOM 5269 C C . PRO A 1 703 ? -30.517 54.446 -19.919 1.00 48.34 703 PRO A C 1
ATOM 5271 O O . PRO A 1 703 ? -31.039 55.454 -19.455 1.00 48.34 703 PRO A O 1
ATOM 5274 N N . ARG A 1 704 ? -29.172 54.272 -19.858 1.00 27.48 704 ARG A N 1
ATOM 5275 C CA . ARG A 1 704 ? -28.123 55.264 -20.290 1.00 27.48 704 ARG A CA 1
ATOM 5276 C C . ARG A 1 704 ? -26.692 55.017 -19.743 1.00 27.48 704 ARG A C 1
ATOM 5278 O O . ARG A 1 704 ? -26.493 54.702 -18.579 1.00 27.48 704 ARG A O 1
ATOM 5285 N N . ARG A 1 705 ? -25.695 55.239 -20.621 1.00 27.98 705 ARG A N 1
ATOM 5286 C CA . ARG A 1 705 ? -24.260 55.550 -20.348 1.00 27.98 705 ARG A CA 1
ATOM 5287 C C . ARG A 1 705 ? -24.095 57.083 -20.170 1.00 27.98 705 ARG A C 1
ATOM 5289 O O . ARG A 1 705 ? -24.993 57.786 -20.639 1.00 27.98 705 ARG A O 1
ATOM 5296 N N . PRO A 1 706 ? -23.029 57.629 -19.531 1.00 42.38 706 PRO A N 1
ATOM 5297 C CA . PRO A 1 706 ? -21.628 57.725 -20.047 1.00 42.38 706 PRO A CA 1
ATOM 5298 C C . PRO A 1 706 ? -20.605 56.942 -19.168 1.00 42.38 706 PRO A C 1
ATOM 5300 O O . PRO A 1 706 ? -20.987 56.472 -18.108 1.00 42.38 706 PRO A O 1
ATOM 5303 N N . ALA A 1 707 ? -19.367 56.569 -19.552 1.00 30.16 707 ALA A N 1
ATOM 5304 C CA . ALA A 1 707 ? -18.208 57.287 -20.147 1.00 30.16 707 ALA A CA 1
ATOM 5305 C C . ALA A 1 707 ? -17.505 58.258 -19.147 1.00 30.16 707 ALA A C 1
ATOM 5307 O O . ALA A 1 707 ? -18.203 58.870 -18.355 1.00 30.16 707 ALA A O 1
ATOM 5308 N N . ARG A 1 708 ? -16.172 58.487 -19.113 1.00 29.61 708 ARG A N 1
ATOM 5309 C CA . ARG A 1 708 ? -15.004 57.970 -19.881 1.00 29.61 708 ARG A CA 1
ATOM 5310 C C . ARG A 1 708 ? -13.673 58.411 -19.192 1.00 29.61 708 ARG A C 1
ATOM 5312 O O . ARG A 1 708 ? -13.565 59.583 -18.867 1.00 29.61 708 ARG A O 1
ATOM 5319 N N . GLY A 1 709 ? -12.638 57.555 -19.136 1.00 26.61 709 GLY A N 1
ATOM 5320 C CA . GLY A 1 709 ? -11.206 57.954 -19.023 1.00 26.61 709 GLY A CA 1
ATOM 5321 C C . GLY A 1 709 ? -10.661 58.447 -17.657 1.00 26.61 709 GLY A C 1
ATOM 5322 O O . GLY A 1 709 ? -11.438 58.667 -16.740 1.00 26.61 709 GLY A O 1
ATOM 5323 N N . ALA A 1 710 ? -9.341 58.644 -17.461 1.00 28.47 710 ALA A N 1
ATOM 5324 C CA . ALA A 1 710 ? -8.159 58.210 -18.243 1.00 28.47 710 ALA A CA 1
ATOM 5325 C C . ALA A 1 710 ? -6.814 58.465 -17.493 1.00 28.47 710 ALA A C 1
ATOM 5327 O O . ALA A 1 710 ? -6.698 59.511 -16.867 1.00 28.47 710 ALA A O 1
ATOM 5328 N N . ARG A 1 711 ? -5.772 57.626 -17.730 1.00 27.22 711 ARG A N 1
ATOM 5329 C CA . ARG A 1 711 ? -4.307 57.907 -17.527 1.00 27.22 711 ARG A CA 1
ATOM 5330 C C . ARG A 1 711 ? -3.857 58.190 -16.058 1.00 27.22 711 ARG A C 1
ATOM 5332 O O . ARG A 1 711 ? -4.707 58.343 -15.199 1.00 27.22 711 ARG A O 1
ATOM 5339 N N . LEU A 1 712 ? -2.572 58.255 -15.653 1.00 27.58 712 LEU A N 1
ATOM 5340 C CA . LEU A 1 712 ? -1.279 57.657 -16.087 1.00 27.58 712 LEU A CA 1
ATOM 5341 C C . LEU A 1 712 ? -0.274 57.731 -14.903 1.00 27.58 712 LEU A C 1
ATOM 5343 O O . LEU A 1 712 ? -0.171 58.790 -14.296 1.00 27.58 712 LEU A O 1
ATOM 5347 N N . GLY A 1 713 ? 0.547 56.693 -14.672 1.00 25.95 713 GLY A N 1
ATOM 5348 C CA . GLY A 1 713 ? 1.743 56.758 -13.797 1.00 25.95 713 GLY A CA 1
ATOM 5349 C C . GLY A 1 713 ? 1.491 56.984 -12.288 1.00 25.95 713 GLY A C 1
ATOM 5350 O O . GLY A 1 713 ? 0.346 57.027 -11.859 1.00 25.95 713 GLY A O 1
ATOM 5351 N N . ALA A 1 714 ? 2.512 57.122 -11.427 1.00 27.80 714 ALA A N 1
ATOM 5352 C CA . ALA A 1 714 ? 3.908 56.653 -11.504 1.00 27.80 714 ALA A CA 1
ATOM 5353 C C . ALA A 1 714 ? 4.611 56.751 -10.120 1.00 27.80 714 ALA A C 1
ATOM 5355 O O . ALA A 1 714 ? 4.353 57.695 -9.386 1.00 27.80 714 ALA A O 1
ATOM 5356 N N . ARG A 1 715 ? 5.586 55.853 -9.880 1.00 26.94 715 ARG A N 1
ATOM 5357 C CA . ARG A 1 715 ? 6.750 55.963 -8.958 1.00 26.94 715 ARG A CA 1
ATOM 5358 C C . ARG A 1 715 ? 6.591 55.985 -7.415 1.00 26.94 715 ARG A C 1
ATOM 5360 O O . ARG A 1 715 ? 5.716 56.611 -6.840 1.00 26.94 715 ARG A O 1
ATOM 5367 N N . ASP A 1 716 ? 7.562 55.290 -6.812 1.00 27.05 716 ASP A N 1
ATOM 5368 C CA . ASP A 1 716 ? 8.399 55.594 -5.635 1.00 27.05 716 ASP A CA 1
ATOM 5369 C C . ASP A 1 716 ? 7.807 55.968 -4.256 1.00 27.05 716 ASP A C 1
ATOM 5371 O O . ASP A 1 716 ? 7.467 57.113 -3.991 1.00 27.05 716 ASP A O 1
ATOM 5375 N N . GLY A 1 717 ? 7.968 55.024 -3.312 1.00 25.20 717 GLY A N 1
ATOM 5376 C CA . GLY A 1 717 ? 8.867 55.209 -2.152 1.00 25.20 717 GLY A CA 1
ATOM 5377 C C . GLY A 1 717 ? 8.334 55.889 -0.875 1.00 25.20 717 GLY A C 1
ATOM 5378 O O . GLY A 1 717 ? 7.478 56.759 -0.925 1.00 25.20 717 GLY A O 1
ATOM 5379 N N . GLY A 1 718 ? 8.902 55.523 0.291 1.00 24.92 718 GLY A N 1
ATOM 5380 C CA . GLY A 1 718 ? 8.729 56.296 1.541 1.00 24.92 718 GLY A CA 1
ATOM 5381 C C . GLY A 1 718 ? 8.402 55.528 2.836 1.00 24.92 718 GLY A C 1
ATOM 5382 O O . GLY A 1 718 ? 7.332 55.718 3.389 1.00 24.92 718 GLY A O 1
ATOM 5383 N N . ASP A 1 719 ? 9.327 54.674 3.289 1.00 26.94 719 ASP A N 1
ATOM 5384 C CA . ASP A 1 719 ? 9.864 54.539 4.670 1.00 26.94 719 ASP A CA 1
ATOM 5385 C C . ASP A 1 719 ? 9.014 54.832 5.957 1.00 26.94 719 ASP A C 1
ATOM 5387 O O . ASP A 1 719 ? 8.277 55.805 6.033 1.00 26.94 719 ASP A O 1
ATOM 5391 N N . ARG A 1 720 ? 9.316 54.093 7.053 1.00 27.34 720 ARG A N 1
ATOM 5392 C CA . ARG A 1 720 ? 9.003 54.369 8.494 1.00 27.34 720 ARG A CA 1
ATOM 5393 C C . ARG A 1 720 ? 7.503 54.442 8.922 1.00 27.34 720 ARG A C 1
ATOM 5395 O O . ARG A 1 720 ? 6.664 54.991 8.236 1.00 27.34 720 ARG A O 1
ATOM 5402 N N . ALA A 1 721 ? 7.051 53.957 10.093 1.00 27.06 721 ALA A N 1
ATOM 5403 C CA . ALA A 1 721 ? 7.718 53.442 11.300 1.00 27.06 721 ALA A CA 1
ATOM 5404 C C . ALA A 1 721 ? 6.767 52.638 12.244 1.00 27.06 721 ALA A C 1
ATOM 5406 O O . ALA A 1 721 ? 5.553 52.755 12.158 1.00 27.06 721 ALA A O 1
ATOM 5407 N N . ARG A 1 722 ? 7.365 51.895 13.200 1.00 27.17 722 ARG A N 1
ATOM 5408 C CA . ARG A 1 722 ? 6.915 51.565 14.589 1.00 27.17 722 ARG A CA 1
ATOM 5409 C C . ARG A 1 722 ? 5.401 51.385 14.891 1.00 27.17 722 ARG A C 1
ATOM 5411 O O . ARG A 1 722 ? 4.655 52.354 14.915 1.00 27.17 722 ARG A O 1
ATOM 5418 N N . GLY A 1 723 ? 4.996 50.202 15.383 1.00 25.33 723 GLY A N 1
ATOM 5419 C CA . GLY A 1 723 ? 3.664 50.010 15.996 1.00 25.33 723 GLY A CA 1
ATOM 5420 C C . GLY A 1 723 ? 3.470 48.688 16.759 1.00 25.33 723 GLY A C 1
ATOM 5421 O O . GLY A 1 723 ? 3.212 47.647 16.168 1.00 25.33 723 GLY A O 1
ATOM 5422 N N . THR A 1 724 ? 3.568 48.724 18.089 1.00 26.59 724 THR A N 1
ATOM 5423 C CA . THR A 1 724 ? 3.309 47.598 19.013 1.00 26.59 724 THR A CA 1
ATOM 5424 C C . THR A 1 724 ? 1.866 47.068 18.956 1.00 26.59 724 THR A C 1
ATOM 5426 O O . THR A 1 724 ? 0.937 47.871 18.987 1.00 26.59 724 THR A O 1
ATOM 5429 N N . GLY A 1 725 ? 1.637 45.746 19.045 1.00 26.28 725 GLY A N 1
ATOM 5430 C CA . GLY A 1 725 ? 0.282 45.232 19.324 1.00 26.28 725 GLY A CA 1
ATOM 5431 C C . GLY A 1 725 ? 0.071 43.713 19.256 1.00 26.28 725 GLY A C 1
ATOM 5432 O O . GLY A 1 725 ? -0.211 43.162 18.197 1.00 26.28 725 GLY A O 1
ATOM 5433 N N . ARG A 1 726 ? 0.082 43.021 20.406 1.00 28.34 726 ARG A N 1
ATOM 5434 C CA . ARG A 1 726 ? -0.429 41.636 20.514 1.00 28.34 726 ARG A CA 1
ATOM 5435 C C . ARG A 1 726 ? -1.949 41.604 20.274 1.00 28.34 726 ARG A C 1
ATOM 5437 O O . ARG A 1 726 ? -2.687 42.111 21.116 1.00 28.34 726 ARG A O 1
ATOM 5444 N N . ARG A 1 727 ? -2.449 40.873 19.268 1.00 27.47 727 ARG A N 1
ATOM 5445 C CA . ARG A 1 727 ? -3.804 40.274 19.316 1.00 27.47 727 ARG A CA 1
ATOM 5446 C C . ARG A 1 727 ? -3.835 38.862 18.732 1.00 27.47 727 ARG A C 1
ATOM 5448 O O . ARG A 1 727 ? -3.215 38.573 17.716 1.00 27.47 727 ARG A O 1
ATOM 5455 N N . ARG A 1 728 ? -4.580 37.980 19.407 1.00 30.72 728 ARG A N 1
ATOM 5456 C CA . ARG A 1 728 ? -4.826 36.590 18.997 1.00 30.72 728 ARG A CA 1
ATOM 5457 C C . ARG A 1 728 ? -5.741 36.559 17.765 1.00 30.72 728 ARG A C 1
ATOM 5459 O O . ARG A 1 728 ? -6.787 37.205 17.783 1.00 30.72 728 ARG A O 1
ATOM 5466 N N . LYS A 1 729 ? -5.436 35.713 16.780 1.00 26.89 729 LYS A N 1
ATOM 5467 C CA . LYS A 1 729 ? -6.431 35.131 15.862 1.00 26.89 729 LYS A CA 1
ATOM 5468 C C . LYS A 1 729 ? -6.238 33.617 15.808 1.00 26.89 729 LYS A C 1
ATOM 5470 O O . LYS A 1 729 ? -5.113 33.134 15.900 1.00 26.89 729 LYS A O 1
ATOM 5475 N N . ARG A 1 730 ? -7.348 32.881 15.703 1.00 29.00 730 ARG A N 1
ATOM 5476 C CA . ARG A 1 730 ? -7.342 31.442 15.404 1.00 29.00 730 ARG A CA 1
ATOM 5477 C C . ARG A 1 730 ? -6.904 31.257 13.947 1.00 29.00 730 ARG A C 1
ATOM 5479 O O . ARG A 1 730 ? -7.297 32.065 13.108 1.00 29.00 730 ARG A O 1
ATOM 5486 N N . ALA A 1 731 ? -6.127 30.216 13.666 1.00 26.88 731 ALA A N 1
ATOM 5487 C CA . ALA A 1 731 ? -5.790 29.795 12.309 1.00 26.88 731 ALA A CA 1
ATOM 5488 C C . ALA A 1 731 ? -6.538 28.495 11.983 1.00 26.88 731 ALA A C 1
ATOM 5490 O O . ALA A 1 731 ? -6.599 27.598 12.823 1.00 26.88 731 ALA A O 1
ATOM 5491 N N . ASP A 1 732 ? -7.109 28.427 10.784 1.00 28.09 732 ASP A N 1
ATOM 5492 C CA . ASP A 1 732 ? -7.910 27.306 10.285 1.00 28.09 732 ASP A CA 1
ATOM 5493 C C . ASP A 1 732 ? -7.063 26.451 9.311 1.00 28.09 732 ASP A C 1
ATOM 5495 O O . ASP A 1 732 ? -6.555 26.995 8.326 1.00 28.09 732 ASP A O 1
ATOM 5499 N N . PRO A 1 733 ? -6.812 25.153 9.581 1.00 28.16 733 PRO A N 1
ATOM 5500 C CA . PRO A 1 733 ? -5.765 24.390 8.899 1.00 28.16 733 PRO A CA 1
ATOM 5501 C C . PRO A 1 733 ? -6.246 23.573 7.676 1.00 28.16 733 PRO A C 1
ATOM 5503 O O . PRO A 1 733 ? -5.895 22.399 7.557 1.00 28.16 733 PRO A O 1
ATOM 5506 N N . GLN A 1 734 ? -7.000 24.161 6.735 1.00 29.70 734 GLN A N 1
ATOM 5507 C CA . GLN A 1 734 ? -7.423 23.474 5.491 1.00 29.70 734 GLN A CA 1
ATOM 5508 C C . GLN A 1 734 ? -7.207 24.266 4.181 1.00 29.70 734 GLN A C 1
ATOM 5510 O O . GLN A 1 734 ? -8.122 24.412 3.374 1.00 29.70 734 GLN A O 1
ATOM 5515 N N . ALA A 1 735 ? -5.981 24.733 3.899 1.00 27.08 735 ALA A N 1
ATOM 5516 C CA . ALA A 1 735 ? -5.685 25.361 2.600 1.00 27.08 735 ALA A CA 1
ATOM 5517 C C . ALA A 1 735 ? -4.219 25.258 2.115 1.00 27.08 735 ALA A C 1
ATOM 5519 O O . ALA A 1 735 ? -3.580 26.284 1.917 1.00 27.08 735 ALA A O 1
ATOM 5520 N N . GLN A 1 736 ? -3.681 24.048 1.866 1.00 28.17 736 GLN A N 1
ATOM 5521 C CA . GLN A 1 736 ? -2.569 23.848 0.900 1.00 28.17 736 GLN A CA 1
ATOM 5522 C C . GLN A 1 736 ? -2.258 22.362 0.610 1.00 28.17 736 GLN A C 1
ATOM 5524 O O . GLN A 1 736 ? -1.507 21.727 1.348 1.00 28.17 736 GLN A O 1
ATOM 5529 N N . ARG A 1 737 ? -2.807 21.822 -0.497 1.00 26.02 737 ARG A N 1
ATOM 5530 C CA . ARG A 1 737 ? -2.241 20.721 -1.327 1.00 26.02 737 ARG A CA 1
ATOM 5531 C C . ARG A 1 737 ? -3.161 20.354 -2.508 1.00 26.02 737 ARG A C 1
ATOM 5533 O O . ARG A 1 737 ? -3.737 19.273 -2.564 1.00 26.02 737 ARG A O 1
ATOM 5540 N N . ARG A 1 738 ? -3.244 21.241 -3.505 1.00 30.02 738 ARG A N 1
ATOM 5541 C CA . ARG A 1 738 ? -3.541 20.845 -4.893 1.00 30.02 738 ARG A CA 1
ATOM 5542 C C . ARG A 1 738 ? -2.280 21.080 -5.721 1.00 30.02 738 ARG A C 1
ATOM 5544 O O . ARG A 1 738 ? -1.759 22.185 -5.751 1.00 30.02 738 ARG A O 1
ATOM 5551 N N . GLY A 1 739 ? -1.774 20.006 -6.315 1.00 25.55 739 GLY A N 1
ATOM 5552 C CA . GLY A 1 739 ? -0.534 19.951 -7.087 1.00 25.55 739 GLY A CA 1
ATOM 5553 C C . GLY A 1 739 ? -0.403 18.535 -7.632 1.00 25.55 739 GLY A C 1
ATOM 5554 O O . GLY A 1 739 ? -0.092 17.613 -6.880 1.00 25.55 739 GLY A O 1
ATOM 5555 N N . ARG A 1 740 ? -0.789 18.349 -8.898 1.00 29.36 740 ARG A N 1
ATOM 5556 C CA . ARG A 1 740 ? -0.852 17.039 -9.565 1.00 29.36 740 ARG A CA 1
ATOM 5557 C C . ARG A 1 740 ? 0.547 16.549 -9.951 1.00 29.36 740 ARG A C 1
ATOM 5559 O O . ARG A 1 740 ? 1.446 17.352 -10.170 1.00 29.36 740 ARG A O 1
ATOM 5566 N N . ALA A 1 741 ? 0.680 15.235 -10.114 1.00 24.78 741 ALA A N 1
ATOM 5567 C CA . ALA A 1 741 ? 1.781 14.610 -10.841 1.00 24.78 741 ALA A CA 1
ATOM 5568 C C . ALA A 1 741 ? 1.223 13.632 -11.884 1.00 24.78 741 ALA A C 1
ATOM 5570 O O . ALA A 1 741 ? 0.195 12.994 -11.648 1.00 24.78 741 ALA A O 1
ATOM 5571 N N . LEU A 1 742 ? 1.924 13.527 -13.012 1.00 28.12 742 LEU A N 1
ATOM 5572 C CA . LEU A 1 742 ? 1.657 12.629 -14.138 1.00 28.12 742 LEU A CA 1
ATOM 5573 C C . LEU A 1 742 ? 2.960 11.859 -14.479 1.00 28.12 742 LEU A C 1
ATOM 5575 O O . LEU A 1 742 ? 4.029 12.278 -14.051 1.00 28.12 742 LEU A O 1
ATOM 5579 N N . ARG A 1 743 ? 2.949 10.735 -15.212 1.00 30.98 743 ARG A N 1
ATOM 5580 C CA . ARG A 1 743 ? 1.795 10.079 -15.866 1.00 30.98 743 ARG A CA 1
ATOM 5581 C C . ARG A 1 743 ? 1.779 8.550 -15.682 1.00 30.98 743 ARG A C 1
ATOM 5583 O O . ARG A 1 743 ? 0.952 8.031 -14.942 1.00 30.98 743 ARG A O 1
ATOM 5590 N N . HIS A 1 744 ? 2.695 7.859 -16.350 1.00 33.88 744 HIS A N 1
ATOM 5591 C CA . HIS A 1 744 ? 2.802 6.403 -16.516 1.00 33.88 744 HIS A CA 1
ATOM 5592 C C . HIS A 1 744 ? 4.180 5.906 -16.020 1.00 33.88 744 HIS A C 1
ATOM 5594 O O . HIS A 1 744 ? 5.044 6.721 -15.720 1.00 33.88 744 HIS A O 1
ATOM 5600 N N . GLY A 1 745 ? 4.478 4.608 -15.902 1.00 26.48 745 GLY A N 1
ATOM 5601 C CA . GLY A 1 745 ? 3.638 3.421 -16.110 1.00 26.48 745 GLY A CA 1
ATOM 5602 C C . GLY A 1 745 ? 4.315 2.369 -16.997 1.00 26.48 745 GLY A C 1
ATOM 5603 O O . GLY A 1 745 ? 4.249 2.458 -18.217 1.00 26.48 745 GLY A O 1
ATOM 5604 N N . GLY A 1 746 ? 4.938 1.367 -16.368 1.00 25.03 746 GLY A N 1
ATOM 5605 C CA . GLY A 1 746 ? 5.301 0.097 -17.013 1.00 25.03 746 GLY A CA 1
ATOM 5606 C C . GLY A 1 746 ? 4.133 -0.907 -16.982 1.00 25.03 746 GLY A C 1
ATOM 5607 O O . GLY A 1 746 ? 3.139 -0.652 -16.293 1.00 25.03 746 GLY A O 1
ATOM 5608 N N . PRO A 1 747 ? 4.226 -2.036 -17.708 1.00 27.41 747 PRO A N 1
ATOM 5609 C CA . PRO A 1 747 ? 3.093 -2.931 -17.937 1.00 27.41 747 PRO A CA 1
ATOM 5610 C C . PRO A 1 747 ? 2.575 -3.594 -16.645 1.00 27.41 747 PRO A C 1
ATOM 5612 O O . PRO A 1 747 ? 3.369 -3.973 -15.777 1.00 27.41 747 PRO A O 1
ATOM 5615 N N . PRO A 1 748 ? 1.249 -3.776 -16.501 1.00 30.73 748 PRO A N 1
ATOM 5616 C CA . PRO A 1 748 ? 0.673 -4.459 -15.353 1.00 30.73 748 PRO A CA 1
ATOM 5617 C C . PRO A 1 748 ? 0.896 -5.973 -15.456 1.00 30.73 748 PRO A C 1
ATOM 5619 O O . PRO A 1 748 ? 0.245 -6.657 -16.243 1.00 30.73 748 PRO A O 1
ATOM 5622 N N . GLY A 1 749 ? 1.772 -6.514 -14.605 1.00 29.66 749 GLY A N 1
ATOM 5623 C CA . GLY A 1 749 ? 1.802 -7.956 -14.340 1.00 29.66 749 GLY A CA 1
ATOM 5624 C C . GLY A 1 749 ? 0.435 -8.464 -13.840 1.00 29.66 749 GLY A C 1
ATOM 5625 O O . GLY A 1 749 ? -0.346 -7.675 -13.291 1.00 29.66 749 GLY A O 1
ATOM 5626 N N . PRO A 1 750 ? 0.119 -9.761 -14.024 1.00 27.39 750 PRO A N 1
ATOM 5627 C CA . PRO A 1 750 ? -1.209 -10.307 -13.753 1.00 27.39 750 PRO A CA 1
ATOM 5628 C C . PRO A 1 750 ? -1.666 -10.012 -12.319 1.00 27.39 750 PRO A C 1
ATOM 5630 O O . PRO A 1 750 ? -0.926 -10.209 -11.352 1.00 27.39 750 PRO A O 1
ATOM 5633 N N . ARG A 1 751 ? -2.902 -9.514 -12.181 1.00 27.50 751 ARG A N 1
ATOM 5634 C CA . ARG A 1 751 ? -3.473 -9.136 -10.881 1.00 27.50 751 ARG A CA 1
ATOM 5635 C C . ARG A 1 751 ? -3.569 -10.381 -9.986 1.00 27.50 751 ARG A C 1
ATOM 5637 O O . ARG A 1 751 ? -4.254 -11.324 -10.378 1.00 27.50 751 ARG A O 1
ATOM 5644 N N . PRO A 1 752 ? -2.962 -10.398 -8.784 1.00 27.61 752 PRO A N 1
ATOM 5645 C CA . PRO A 1 752 ? -3.127 -11.520 -7.873 1.00 27.61 752 PRO A CA 1
ATOM 5646 C C . PRO A 1 752 ? -4.589 -11.613 -7.425 1.00 27.61 752 PRO A C 1
ATOM 5648 O O . PRO A 1 752 ? -5.189 -10.619 -7.002 1.00 27.61 752 PRO A O 1
ATOM 5651 N N . LEU A 1 753 ? -5.151 -12.819 -7.505 1.00 28.84 753 LEU A N 1
ATOM 5652 C CA . LEU A 1 753 ? -6.458 -13.140 -6.937 1.00 28.84 753 LEU A CA 1
ATOM 5653 C C . LEU A 1 753 ? -6.471 -12.807 -5.437 1.00 28.84 753 LEU A C 1
ATOM 5655 O O . LEU A 1 753 ? -5.470 -12.985 -4.738 1.00 28.84 753 LEU A O 1
ATOM 5659 N N . ARG A 1 754 ? -7.614 -12.336 -4.923 1.00 30.72 754 ARG A N 1
ATOM 5660 C CA . ARG A 1 754 ? -7.796 -12.094 -3.484 1.00 30.72 754 ARG A CA 1
ATOM 5661 C C . ARG A 1 754 ? -7.811 -13.426 -2.730 1.00 30.72 754 ARG A C 1
ATOM 5663 O O . ARG A 1 754 ? -8.866 -14.021 -2.539 1.00 30.72 754 ARG A O 1
ATOM 5670 N N . MET A 1 755 ? -6.641 -13.867 -2.279 1.00 32.69 755 MET A N 1
ATOM 5671 C CA . MET A 1 755 ? -6.521 -14.943 -1.297 1.00 32.69 755 MET A CA 1
ATOM 5672 C C . MET A 1 755 ? -7.274 -14.546 -0.020 1.00 32.69 755 MET A C 1
ATOM 5674 O O . MET A 1 755 ? -7.188 -13.400 0.428 1.00 32.69 755 MET A O 1
ATOM 5678 N N . SER A 1 756 ? -8.018 -15.486 0.566 1.00 34.41 756 SER A N 1
ATOM 5679 C CA . SER A 1 756 ? -8.625 -15.295 1.887 1.00 34.41 756 SER A CA 1
ATOM 5680 C C . SER A 1 756 ? -7.537 -15.123 2.954 1.00 34.41 756 SER A C 1
ATOM 5682 O O . SER A 1 756 ? -6.392 -15.525 2.746 1.00 34.41 756 SER A O 1
ATOM 5684 N N . ALA A 1 757 ? -7.877 -14.569 4.123 1.00 39.16 757 ALA A N 1
ATOM 5685 C CA . ALA A 1 757 ? -6.915 -14.434 5.223 1.00 39.16 757 ALA A CA 1
ATOM 5686 C C . ALA A 1 757 ? -6.294 -15.791 5.624 1.00 39.16 757 ALA A C 1
ATOM 5688 O O . ALA A 1 757 ? -5.095 -15.861 5.889 1.00 39.16 757 ALA A O 1
ATOM 5689 N N . ASN A 1 758 ? -7.075 -16.877 5.563 1.00 37.50 758 ASN A N 1
ATOM 5690 C CA . ASN A 1 758 ? -6.589 -18.239 5.794 1.00 37.50 758 ASN A CA 1
ATOM 5691 C C . ASN A 1 758 ? -5.629 -18.713 4.694 1.00 37.50 758 ASN A C 1
ATOM 5693 O O . ASN A 1 758 ? -4.574 -19.245 5.022 1.00 37.50 758 ASN A O 1
ATOM 5697 N N . LEU A 1 759 ? -5.930 -18.467 3.413 1.00 40.97 759 LEU A N 1
ATOM 5698 C CA . LEU A 1 759 ? -5.013 -18.796 2.313 1.00 40.97 759 LEU A CA 1
ATOM 5699 C C . LEU A 1 759 ? -3.722 -17.971 2.374 1.00 40.97 759 LEU A C 1
ATOM 5701 O O . LEU A 1 759 ? -2.650 -18.509 2.125 1.00 40.97 759 LEU A O 1
ATOM 5705 N N . ALA A 1 760 ? -3.794 -16.693 2.753 1.00 40.50 760 ALA A N 1
ATOM 5706 C CA . ALA A 1 760 ? -2.611 -15.865 2.976 1.00 40.50 760 ALA A CA 1
ATOM 5707 C C . ALA A 1 760 ? -1.767 -16.386 4.156 1.00 40.50 760 ALA A C 1
ATOM 5709 O O . ALA A 1 760 ? -0.545 -16.452 4.048 1.00 40.50 760 ALA A O 1
ATOM 5710 N N . ALA A 1 761 ? -2.398 -16.824 5.251 1.00 43.97 761 ALA A N 1
ATOM 5711 C CA . ALA A 1 761 ? -1.711 -17.438 6.387 1.00 43.97 761 ALA A CA 1
ATOM 5712 C C . ALA A 1 761 ? -1.132 -18.832 6.063 1.00 43.97 761 ALA A C 1
ATOM 5714 O O . ALA A 1 761 ? -0.050 -19.169 6.543 1.00 43.97 761 ALA A O 1
ATOM 5715 N N . GLN A 1 762 ? -1.807 -19.633 5.233 1.00 45.53 762 GLN A N 1
ATOM 5716 C CA . GLN A 1 762 ? -1.305 -20.925 4.750 1.00 45.53 762 GLN A CA 1
ATOM 5717 C C . GLN A 1 762 ? -0.144 -20.751 3.770 1.00 45.53 762 GLN A C 1
ATOM 5719 O O . GLN A 1 762 ? 0.875 -21.411 3.942 1.00 45.53 762 GLN A O 1
ATOM 5724 N N . ALA A 1 763 ? -0.238 -19.822 2.816 1.00 43.72 763 ALA A N 1
ATOM 5725 C CA . ALA A 1 763 ? 0.857 -19.503 1.902 1.00 43.72 763 ALA A CA 1
ATOM 5726 C C . ALA A 1 763 ? 2.061 -18.899 2.641 1.00 43.72 763 ALA A C 1
ATOM 5728 O O . ALA A 1 763 ? 3.196 -19.243 2.332 1.00 43.72 763 ALA A O 1
ATOM 5729 N N . LEU A 1 764 ? 1.832 -18.076 3.673 1.00 45.53 764 LEU A N 1
ATOM 5730 C CA . LEU A 1 764 ? 2.894 -17.609 4.564 1.00 45.53 764 LEU A CA 1
ATOM 5731 C C . LEU A 1 764 ? 3.536 -18.779 5.329 1.00 45.53 764 LEU A C 1
ATOM 5733 O O . LEU A 1 764 ? 4.758 -18.860 5.376 1.00 45.53 764 LEU A O 1
ATOM 5737 N N . LYS A 1 765 ? 2.751 -19.727 5.865 1.00 48.69 765 LYS A N 1
ATOM 5738 C CA . LYS A 1 765 ? 3.288 -20.952 6.489 1.00 48.69 765 LYS A CA 1
ATOM 5739 C C . LYS A 1 765 ? 4.067 -21.832 5.502 1.00 48.69 765 LYS A C 1
ATOM 5741 O O . LYS A 1 765 ? 5.114 -22.343 5.874 1.00 48.69 765 LYS A O 1
ATOM 5746 N N . GLN A 1 766 ? 3.593 -21.999 4.267 1.00 48.22 766 GLN A N 1
ATOM 5747 C CA . GLN A 1 766 ? 4.261 -22.806 3.238 1.00 48.22 766 GLN A CA 1
ATOM 5748 C C . GLN A 1 766 ? 5.552 -22.147 2.732 1.00 48.22 766 GLN A C 1
ATOM 5750 O O . GLN A 1 766 ? 6.558 -22.833 2.595 1.00 48.22 766 GLN A O 1
ATOM 5755 N N . ALA A 1 767 ? 5.564 -20.825 2.536 1.00 46.03 767 ALA A N 1
ATOM 5756 C CA . ALA A 1 767 ? 6.773 -20.082 2.180 1.00 46.03 767 ALA A CA 1
ATOM 5757 C C . ALA A 1 767 ? 7.805 -20.081 3.322 1.00 46.03 767 ALA A C 1
ATOM 5759 O O . ALA A 1 767 ? 8.990 -20.310 3.090 1.00 46.03 767 ALA A O 1
ATOM 5760 N N . LEU A 1 768 ? 7.368 -19.894 4.574 1.00 47.47 768 LEU A N 1
ATOM 5761 C CA . LEU A 1 768 ? 8.257 -19.959 5.738 1.00 47.47 768 LEU A CA 1
ATOM 5762 C C . LEU A 1 768 ? 8.770 -21.384 6.021 1.00 47.47 768 LEU A C 1
ATOM 5764 O O . LEU A 1 768 ? 9.860 -21.528 6.564 1.00 47.47 768 LEU A O 1
ATOM 5768 N N . ALA A 1 769 ? 8.056 -22.431 5.594 1.00 50.03 769 ALA A N 1
ATOM 5769 C CA . ALA A 1 769 ? 8.550 -23.811 5.627 1.00 50.03 769 ALA A CA 1
ATOM 5770 C C . ALA A 1 769 ? 9.662 -24.099 4.592 1.00 50.03 769 ALA A C 1
ATOM 5772 O O . ALA A 1 769 ? 10.276 -25.162 4.648 1.00 50.03 769 ALA A O 1
ATOM 5773 N N . GLN A 1 770 ? 9.932 -23.175 3.661 1.00 47.72 770 GLN A N 1
ATOM 5774 C CA . GLN A 1 770 ? 10.958 -23.309 2.617 1.00 47.72 770 GLN A CA 1
ATOM 5775 C C . GLN A 1 770 ? 12.175 -22.383 2.833 1.00 47.72 770 GLN A C 1
ATOM 5777 O O . GLN A 1 770 ? 13.155 -22.489 2.099 1.00 47.72 770 GLN A O 1
ATOM 5782 N N . ALA A 1 771 ? 12.148 -21.498 3.841 1.00 45.72 771 ALA A N 1
ATOM 5783 C CA . ALA A 1 771 ? 13.119 -20.412 4.028 1.00 45.72 771 ALA A CA 1
ATOM 5784 C C . ALA A 1 771 ? 14.010 -20.575 5.280 1.00 45.72 771 ALA A C 1
ATOM 5786 O O . ALA A 1 771 ? 13.962 -19.776 6.214 1.00 45.72 771 ALA A O 1
ATOM 5787 N N . THR A 1 772 ? 14.826 -21.631 5.256 1.00 58.91 772 THR A N 1
ATOM 5788 C CA . THR A 1 772 ? 16.227 -21.675 5.738 1.00 58.91 772 THR A CA 1
ATOM 5789 C C . THR A 1 772 ? 16.705 -20.621 6.757 1.00 58.91 772 THR A C 1
ATOM 5791 O O . THR A 1 772 ? 16.966 -19.476 6.403 1.00 58.91 772 THR A O 1
ATOM 5794 N N . GLU A 1 773 ? 17.005 -21.087 7.975 1.00 59.81 773 GLU A N 1
ATOM 5795 C CA . GLU A 1 773 ? 17.772 -20.432 9.060 1.00 59.81 773 GLU A CA 1
ATOM 5796 C C . GLU A 1 773 ? 17.111 -19.287 9.876 1.00 59.81 773 GLU A C 1
ATOM 5798 O O . GLU A 1 773 ? 16.527 -18.345 9.318 1.00 59.81 773 GLU A O 1
ATOM 5803 N N . PRO A 1 774 ? 17.247 -19.325 11.226 1.00 68.12 774 PRO A N 1
ATOM 5804 C CA . PRO A 1 774 ? 16.807 -18.251 12.116 1.00 68.12 774 PRO A CA 1
ATOM 5805 C C . PRO A 1 774 ? 17.653 -16.984 11.905 1.00 68.12 774 PRO A C 1
ATOM 5807 O O . PRO A 1 774 ? 18.847 -17.076 11.615 1.00 68.12 774 PRO A O 1
ATOM 5810 N N . PRO A 1 775 ? 17.092 -15.776 12.094 1.00 82.06 775 PRO A N 1
ATOM 5811 C CA . PRO A 1 775 ? 17.866 -14.554 11.940 1.00 82.06 775 PRO A CA 1
ATOM 5812 C C . PRO A 1 775 ? 18.856 -14.421 13.104 1.00 82.06 775 PRO A C 1
ATOM 5814 O O . PRO A 1 775 ? 18.453 -14.401 14.268 1.00 82.06 775 PRO A O 1
ATOM 5817 N N . ALA A 1 776 ? 20.149 -14.328 12.782 1.00 89.75 776 ALA A N 1
ATOM 5818 C CA . ALA A 1 776 ? 21.223 -14.280 13.770 1.00 89.75 776 ALA A CA 1
ATOM 5819 C C . ALA A 1 776 ? 21.014 -13.126 14.767 1.00 89.75 776 ALA A C 1
ATOM 5821 O O . ALA A 1 776 ? 20.910 -11.957 14.388 1.00 89.75 776 ALA A O 1
ATOM 5822 N N . CYS A 1 777 ? 20.928 -13.472 16.049 1.00 93.25 777 CYS A N 1
ATOM 5823 C CA . CYS A 1 777 ? 20.540 -12.572 17.126 1.00 93.25 777 CYS A CA 1
ATOM 5824 C C . CYS A 1 777 ? 21.744 -12.275 18.022 1.00 93.25 777 CYS A C 1
ATOM 5826 O O . CYS A 1 777 ? 22.306 -13.191 18.615 1.00 93.25 777 CYS A O 1
ATOM 5828 N N . LEU A 1 778 ? 22.120 -10.999 18.133 1.00 93.94 778 LEU A N 1
ATOM 5829 C CA . LEU A 1 778 ? 23.203 -10.547 19.012 1.00 93.94 778 LEU A CA 1
ATOM 5830 C C . LEU A 1 778 ? 22.708 -10.313 20.443 1.00 93.94 778 LEU A C 1
ATOM 5832 O O . LEU A 1 778 ? 23.465 -10.487 21.392 1.00 93.94 778 LEU A O 1
ATOM 5836 N N . HIS A 1 779 ? 21.448 -9.897 20.600 1.00 94.62 779 HIS A N 1
ATOM 5837 C CA . HIS A 1 779 ? 20.855 -9.580 21.899 1.00 94.62 779 HIS A CA 1
ATOM 5838 C C . HIS A 1 779 ? 19.339 -9.763 21.874 1.00 94.62 779 HIS A C 1
ATOM 5840 O O . HIS A 1 779 ? 18.685 -9.334 20.921 1.00 94.62 779 HIS A O 1
ATOM 5846 N N . ALA A 1 780 ? 18.784 -10.354 22.931 1.00 94.38 780 ALA A N 1
ATOM 5847 C CA . ALA A 1 780 ? 17.349 -10.516 23.127 1.00 94.38 780 ALA A CA 1
ATOM 5848 C C . ALA A 1 780 ? 16.989 -10.416 24.613 1.00 94.38 780 ALA A C 1
ATOM 5850 O O . ALA A 1 780 ? 17.623 -11.059 25.447 1.00 94.38 780 ALA A O 1
ATOM 5851 N N . ASP A 1 781 ? 15.938 -9.660 24.924 1.00 93.62 781 ASP A N 1
ATOM 5852 C CA . ASP A 1 781 ? 15.357 -9.559 26.266 1.00 93.62 781 ASP A CA 1
ATOM 5853 C C . ASP A 1 781 ? 13.809 -9.501 26.204 1.00 93.62 781 ASP A C 1
ATOM 5855 O O . ASP A 1 781 ? 13.183 -9.967 25.239 1.00 93.62 781 ASP A O 1
ATOM 5859 N N . ASP A 1 782 ? 13.169 -8.992 27.259 1.00 91.62 782 ASP A N 1
ATOM 5860 C CA . ASP A 1 782 ? 11.713 -8.816 27.336 1.00 91.62 782 ASP A CA 1
ATOM 5861 C C . ASP A 1 782 ? 11.184 -7.651 26.481 1.00 91.62 782 ASP A C 1
ATOM 5863 O O . ASP A 1 782 ? 9.994 -7.620 26.167 1.00 91.62 782 ASP A O 1
ATOM 5867 N N . ASP A 1 783 ? 12.020 -6.665 26.149 1.00 93.25 783 ASP A N 1
ATOM 5868 C CA . ASP A 1 783 ? 11.638 -5.413 25.492 1.00 93.25 783 ASP A CA 1
ATOM 5869 C C . ASP A 1 783 ? 12.131 -5.311 24.046 1.00 93.25 783 ASP A C 1
ATOM 5871 O O . ASP A 1 783 ? 11.426 -4.730 23.213 1.00 93.25 783 ASP A O 1
ATOM 5875 N N . LEU A 1 784 ? 13.305 -5.856 23.714 1.00 95.56 784 LEU A N 1
ATOM 5876 C CA . LEU A 1 784 ? 13.935 -5.681 22.405 1.00 95.56 784 LEU A CA 1
ATOM 5877 C C . LEU A 1 784 ? 14.734 -6.888 21.890 1.00 95.56 784 LEU A C 1
ATOM 5879 O O . LEU A 1 784 ? 15.037 -7.844 22.599 1.00 95.56 784 LEU A O 1
ATOM 5883 N N . LEU A 1 785 ? 15.049 -6.811 20.596 1.00 95.94 785 LEU A N 1
ATOM 5884 C CA . LEU A 1 785 ? 15.923 -7.711 19.851 1.00 95.94 785 LEU A CA 1
ATOM 5885 C C . LEU A 1 785 ? 16.921 -6.885 19.033 1.00 95.94 785 LEU A C 1
ATOM 5887 O O . LEU A 1 785 ? 16.542 -5.876 18.425 1.00 95.94 785 LEU A O 1
ATOM 5891 N N . VAL A 1 786 ? 18.161 -7.360 18.939 1.00 96.12 786 VAL A N 1
ATOM 5892 C CA . VAL A 1 786 ? 19.177 -6.857 18.007 1.00 96.12 786 VAL A CA 1
ATOM 5893 C C . VAL A 1 786 ? 19.582 -7.997 17.082 1.00 96.12 786 VAL A C 1
ATOM 5895 O O . VAL A 1 786 ? 20.193 -8.975 17.512 1.00 96.12 786 VAL A O 1
ATOM 5898 N N . LEU A 1 787 ? 19.212 -7.877 15.808 1.00 95.81 787 LEU A N 1
ATOM 5899 C CA . LEU A 1 787 ? 19.369 -8.919 14.794 1.00 95.81 787 LEU A CA 1
ATOM 5900 C C . LEU A 1 787 ? 20.340 -8.471 13.697 1.00 95.81 787 LEU A C 1
ATOM 5902 O O . LEU A 1 787 ? 20.284 -7.329 13.234 1.00 95.81 787 LEU A O 1
ATOM 5906 N N . ALA A 1 788 ? 21.185 -9.386 13.231 1.00 94.50 788 ALA A N 1
ATOM 5907 C CA . ALA A 1 788 ? 22.006 -9.200 12.044 1.00 94.50 788 ALA A CA 1
ATOM 5908 C C . ALA A 1 788 ? 21.181 -9.482 10.778 1.00 94.50 788 ALA A C 1
ATOM 5910 O O . ALA A 1 788 ? 20.660 -10.579 10.576 1.00 94.50 788 ALA A O 1
ATOM 5911 N N . LYS A 1 789 ? 21.073 -8.487 9.895 1.00 94.31 789 LYS A N 1
ATOM 5912 C CA . LYS A 1 789 ? 20.391 -8.604 8.604 1.00 94.31 789 LYS A CA 1
ATOM 5913 C C . LYS A 1 789 ? 21.406 -8.896 7.483 1.00 94.31 789 LYS A C 1
ATOM 5915 O O . LYS A 1 789 ? 22.272 -8.050 7.234 1.00 94.31 789 LYS A O 1
ATOM 5920 N N . PRO A 1 790 ? 21.281 -10.003 6.728 1.00 91.56 790 PRO A N 1
ATOM 5921 C CA . PRO A 1 790 ? 22.079 -10.213 5.521 1.00 91.56 790 PRO A CA 1
ATOM 5922 C C . PRO A 1 790 ? 21.681 -9.242 4.394 1.00 91.56 790 PRO A C 1
ATOM 5924 O O . PRO A 1 790 ? 20.564 -8.708 4.356 1.00 91.56 790 PRO A O 1
ATOM 5927 N N . ALA A 1 791 ? 22.593 -9.011 3.449 1.00 89.62 791 ALA A N 1
ATOM 5928 C CA . ALA A 1 791 ? 22.277 -8.310 2.203 1.00 89.62 791 ALA A CA 1
ATOM 5929 C C . ALA A 1 791 ? 21.275 -9.134 1.368 1.00 89.62 791 ALA A C 1
ATOM 5931 O O . ALA A 1 791 ? 21.272 -10.359 1.431 1.00 89.62 791 ALA A O 1
ATOM 5932 N N . GLY A 1 792 ? 20.402 -8.473 0.606 1.00 87.88 792 GLY A N 1
ATOM 5933 C CA . GLY A 1 792 ? 19.398 -9.124 -0.249 1.00 87.88 792 GLY A CA 1
ATOM 5934 C C . GLY A 1 792 ? 18.073 -9.465 0.448 1.00 87.88 792 GLY A C 1
ATOM 5935 O O . GLY A 1 792 ? 17.025 -9.382 -0.190 1.00 87.88 792 GLY A O 1
ATOM 5936 N N . LEU A 1 793 ? 18.073 -9.747 1.756 1.00 90.06 793 LEU A N 1
ATOM 5937 C CA . LEU A 1 793 ? 16.844 -9.971 2.533 1.00 90.06 793 LEU A CA 1
ATOM 5938 C C . LEU A 1 793 ? 16.060 -8.658 2.744 1.00 90.06 793 LEU A C 1
ATOM 5940 O O . LEU A 1 793 ? 16.647 -7.588 2.925 1.00 90.06 793 LEU A O 1
ATOM 5944 N N . LEU A 1 794 ? 14.728 -8.713 2.767 1.00 89.81 794 LEU A N 1
ATOM 5945 C CA . LEU A 1 794 ? 13.877 -7.566 3.115 1.00 89.81 794 LEU A CA 1
ATOM 5946 C C . LEU A 1 794 ? 13.774 -7.376 4.640 1.00 89.81 794 LEU A C 1
ATOM 5948 O O . LEU A 1 794 ? 13.781 -8.343 5.391 1.00 89.81 794 LEU A O 1
ATOM 5952 N N . CYS A 1 795 ? 13.612 -6.139 5.130 1.00 89.38 795 CYS A N 1
ATOM 5953 C CA . CYS A 1 795 ? 13.332 -5.909 6.562 1.00 89.38 795 CYS A CA 1
ATOM 5954 C C . CYS A 1 795 ? 11.887 -6.258 6.965 1.00 89.38 795 CYS A C 1
ATOM 5956 O O . CYS A 1 795 ? 11.637 -6.574 8.123 1.00 89.38 795 CYS A O 1
ATOM 5958 N N . VAL A 1 796 ? 10.942 -6.137 6.027 1.00 87.19 796 VAL A N 1
ATOM 5959 C CA . VAL A 1 796 ? 9.491 -6.340 6.198 1.00 87.19 796 VAL A CA 1
ATOM 5960 C C . VAL A 1 796 ? 8.893 -6.894 4.898 1.00 87.19 796 VAL A C 1
ATOM 5962 O O . VAL A 1 796 ? 9.528 -6.700 3.858 1.00 87.19 796 VAL A O 1
ATOM 5965 N N . PRO A 1 797 ? 7.690 -7.503 4.902 1.00 79.62 797 PRO A N 1
ATOM 5966 C CA . PRO A 1 797 ? 7.117 -8.086 3.693 1.00 79.62 797 PRO A CA 1
ATOM 5967 C C . PRO A 1 797 ? 6.937 -7.057 2.572 1.00 79.62 797 PRO A C 1
ATOM 5969 O O . PRO A 1 797 ? 6.492 -5.925 2.796 1.00 79.62 797 PRO A O 1
ATOM 5972 N N . GLY A 1 798 ? 7.294 -7.455 1.353 1.00 75.69 798 GLY A N 1
ATOM 5973 C CA . GLY A 1 798 ? 7.069 -6.688 0.135 1.00 75.69 798 GLY A CA 1
ATOM 5974 C C . GLY A 1 798 ? 5.691 -6.942 -0.483 1.00 75.69 798 GLY A C 1
ATOM 5975 O O . GLY A 1 798 ? 4.819 -7.597 0.088 1.00 75.69 798 GLY A O 1
ATOM 5976 N N . ARG A 1 799 ? 5.493 -6.412 -1.695 1.00 66.19 799 ARG A N 1
ATOM 5977 C CA . ARG A 1 799 ? 4.323 -6.715 -2.532 1.00 66.19 799 ARG A CA 1
ATOM 5978 C C . ARG A 1 799 ? 4.651 -7.894 -3.447 1.00 66.19 799 ARG A C 1
ATOM 5980 O O . ARG A 1 799 ? 5.545 -7.757 -4.277 1.00 66.19 799 ARG A O 1
ATOM 5987 N N . GLY A 1 800 ? 3.897 -8.982 -3.314 1.00 64.25 800 GLY A N 1
ATOM 5988 C CA . GLY A 1 800 ? 4.073 -10.227 -4.070 1.00 64.25 800 GLY A CA 1
ATOM 5989 C C . GLY A 1 800 ? 4.398 -11.417 -3.151 1.00 64.25 800 GLY A C 1
ATOM 5990 O O . GLY A 1 800 ? 4.996 -11.204 -2.089 1.00 64.25 800 GLY A O 1
ATOM 5991 N N . PRO A 1 801 ? 3.970 -12.649 -3.493 1.00 63.38 801 PRO A N 1
ATOM 5992 C CA . PRO A 1 801 ? 4.209 -13.839 -2.667 1.00 63.38 801 PRO A CA 1
ATOM 5993 C C . PRO A 1 801 ? 5.710 -14.153 -2.538 1.00 63.38 801 PRO A C 1
ATOM 5995 O O . PRO A 1 801 ? 6.183 -14.505 -1.462 1.00 63.38 801 PRO A O 1
ATOM 5998 N N . ASP A 1 802 ? 6.465 -13.880 -3.602 1.00 69.56 802 ASP A N 1
ATOM 5999 C CA . ASP A 1 802 ? 7.926 -13.928 -3.718 1.00 69.56 802 ASP A CA 1
ATOM 6000 C C . ASP A 1 802 ? 8.676 -13.011 -2.732 1.00 69.56 802 ASP A C 1
ATOM 6002 O O . ASP A 1 802 ? 9.880 -13.150 -2.543 1.00 69.56 802 ASP A O 1
ATOM 6006 N N . LYS A 1 803 ? 7.978 -12.054 -2.108 1.00 74.75 803 LYS A N 1
ATOM 6007 C CA . LYS A 1 803 ? 8.558 -11.036 -1.217 1.00 74.75 803 LYS A CA 1
ATOM 6008 C C . LYS A 1 803 ? 8.006 -11.098 0.211 1.00 74.75 803 LYS A C 1
ATOM 6010 O O . LYS A 1 803 ? 8.104 -10.109 0.938 1.00 74.75 803 LYS A O 1
ATOM 6015 N N . GLN A 1 804 ? 7.403 -12.219 0.614 1.00 81.69 804 GLN A N 1
ATOM 6016 C CA . GLN A 1 804 ? 6.948 -12.412 1.999 1.00 81.69 804 GLN A CA 1
ATOM 6017 C C . GLN A 1 804 ? 8.079 -12.845 2.945 1.00 81.69 804 GLN A C 1
ATOM 6019 O O . GLN A 1 804 ? 8.038 -12.480 4.123 1.00 81.69 804 GLN A O 1
ATOM 6024 N N . ASP A 1 805 ? 9.116 -13.534 2.444 1.00 85.75 805 ASP A N 1
ATOM 6025 C CA . ASP A 1 805 ? 10.324 -13.775 3.239 1.00 85.75 805 ASP A CA 1
ATOM 6026 C C . ASP A 1 805 ? 11.049 -12.452 3.534 1.00 85.75 805 ASP A C 1
ATOM 6028 O O . ASP A 1 805 ? 11.364 -11.648 2.650 1.00 85.75 805 ASP A O 1
ATOM 6032 N N . CYS A 1 806 ? 11.253 -12.198 4.822 1.00 89.75 806 CYS A N 1
ATOM 6033 C CA . CYS A 1 806 ? 11.835 -10.978 5.350 1.00 89.75 806 CYS A CA 1
ATOM 6034 C C . CYS A 1 806 ? 12.232 -11.163 6.818 1.00 89.75 806 CYS A C 1
ATOM 6036 O O . CYS A 1 806 ? 11.678 -11.995 7.541 1.00 89.75 806 CYS A O 1
ATOM 6038 N N . LEU A 1 807 ? 13.140 -10.307 7.289 1.00 90.88 807 LEU A N 1
ATOM 6039 C CA . LEU A 1 807 ? 13.644 -10.316 8.659 1.00 90.88 807 LEU A CA 1
ATOM 6040 C C . LEU A 1 807 ? 12.517 -10.288 9.701 1.00 90.88 807 LEU A C 1
ATOM 6042 O O . LEU A 1 807 ? 12.572 -11.061 10.649 1.00 90.88 807 LEU A O 1
ATOM 6046 N N . SER A 1 808 ? 11.481 -9.455 9.531 1.00 90.94 808 SER A N 1
ATOM 6047 C CA . SER A 1 808 ? 10.387 -9.398 10.510 1.00 90.94 808 SER A CA 1
ATOM 6048 C C . SER A 1 808 ? 9.498 -10.645 10.518 1.00 90.94 808 SER A C 1
ATOM 6050 O O . SER A 1 808 ? 8.973 -10.980 11.573 1.00 90.94 808 SER A O 1
ATOM 6052 N N . ALA A 1 809 ? 9.319 -11.334 9.384 1.00 87.62 809 ALA A N 1
ATOM 6053 C CA . ALA A 1 809 ? 8.552 -12.583 9.340 1.00 87.62 809 ALA A CA 1
ATOM 6054 C C . ALA A 1 809 ? 9.335 -13.726 10.002 1.00 87.62 809 ALA A C 1
ATOM 6056 O O . ALA A 1 809 ? 8.800 -14.409 10.872 1.00 87.62 809 ALA A O 1
ATOM 6057 N N . ARG A 1 810 ? 10.629 -13.856 9.675 1.00 89.50 810 ARG A N 1
ATOM 6058 C CA . ARG A 1 810 ? 11.547 -14.795 10.338 1.00 89.50 810 ARG A CA 1
ATOM 6059 C C . ARG A 1 810 ? 11.643 -14.527 11.844 1.00 89.50 810 ARG A C 1
ATOM 6061 O O . ARG A 1 810 ? 11.506 -15.444 12.644 1.00 89.50 810 ARG A O 1
ATOM 6068 N N . ALA A 1 811 ? 11.806 -13.267 12.251 1.00 90.12 811 ALA A N 1
ATOM 6069 C CA . ALA A 1 811 ? 11.869 -12.889 13.663 1.00 90.12 811 ALA A CA 1
ATOM 6070 C C . ALA A 1 811 ? 10.563 -13.193 14.415 1.00 90.12 811 ALA A C 1
ATOM 6072 O O . ALA A 1 811 ? 10.622 -13.660 15.547 1.00 90.12 811 ALA A O 1
ATOM 6073 N N . ALA A 1 812 ? 9.394 -12.991 13.796 1.00 87.12 812 ALA A N 1
ATOM 6074 C CA . ALA A 1 812 ? 8.102 -13.270 14.424 1.00 87.12 812 ALA A CA 1
ATOM 6075 C C . ALA A 1 812 ? 7.835 -14.768 14.678 1.00 87.12 812 ALA A C 1
ATOM 6077 O O . ALA A 1 812 ? 7.031 -15.084 15.554 1.00 87.12 812 ALA A O 1
ATOM 6078 N N . LEU A 1 813 ? 8.509 -15.681 13.960 1.00 84.88 813 LEU A N 1
ATOM 6079 C CA . LEU A 1 813 ? 8.453 -17.123 14.237 1.00 84.88 813 LEU A CA 1
ATOM 6080 C C . LEU A 1 813 ? 9.174 -17.496 15.540 1.00 84.88 813 LEU A C 1
ATOM 6082 O O . LEU A 1 813 ? 8.648 -18.275 16.329 1.00 84.88 813 LEU A O 1
ATOM 6086 N N . HIS A 1 814 ? 10.368 -16.942 15.763 1.00 85.31 814 HIS A N 1
ATOM 6087 C CA . HIS A 1 814 ? 11.201 -17.257 16.932 1.00 85.31 814 HIS A CA 1
ATOM 6088 C C . HIS A 1 814 ? 10.870 -16.387 18.153 1.00 85.31 814 HIS A C 1
ATOM 6090 O O . HIS A 1 814 ? 10.974 -16.842 19.290 1.00 85.31 814 HIS A O 1
ATOM 6096 N N . TRP A 1 815 ? 10.415 -15.154 17.923 1.00 90.19 815 TRP A N 1
ATOM 6097 C CA . TRP A 1 815 ? 10.002 -14.203 18.951 1.00 90.19 815 TRP A CA 1
ATOM 6098 C C . TRP A 1 815 ? 8.606 -13.649 18.629 1.00 90.19 815 TRP A C 1
ATOM 6100 O O . TRP A 1 815 ? 8.481 -12.564 18.051 1.00 90.19 815 TRP A O 1
ATOM 6110 N N . PRO A 1 816 ? 7.529 -14.351 19.027 1.00 81.88 816 PRO A N 1
ATOM 6111 C CA . PRO A 1 816 ? 6.172 -13.823 18.939 1.00 81.88 816 PRO A CA 1
ATOM 6112 C C . PRO A 1 816 ? 6.075 -12.426 19.570 1.00 81.88 816 PRO A C 1
ATOM 6114 O O . PRO A 1 816 ? 6.649 -12.171 20.632 1.00 81.88 816 PRO A O 1
ATOM 6117 N N . GLY A 1 817 ? 5.386 -11.510 18.883 1.00 79.50 817 GLY A N 1
ATOM 6118 C CA . GLY A 1 817 ? 5.314 -10.088 19.248 1.00 79.50 817 GLY A CA 1
ATOM 6119 C C . GLY A 1 817 ? 6.435 -9.199 18.685 1.00 79.50 817 GLY A C 1
ATOM 6120 O O . GLY A 1 817 ? 6.368 -7.984 18.862 1.00 79.50 817 GLY A O 1
ATOM 6121 N N . ALA A 1 818 ? 7.434 -9.753 17.980 1.00 88.31 818 ALA A N 1
ATOM 6122 C CA . ALA A 1 818 ? 8.537 -8.979 17.403 1.00 88.31 818 ALA A CA 1
ATOM 6123 C C . ALA A 1 818 ? 8.064 -7.901 16.402 1.00 88.31 818 ALA A C 1
ATOM 6125 O O . ALA A 1 818 ? 7.667 -8.173 15.268 1.00 88.31 818 ALA A O 1
ATOM 6126 N N . CYS A 1 819 ? 8.182 -6.643 16.816 1.00 86.75 819 CYS A N 1
ATOM 6127 C CA . CYS A 1 819 ? 7.758 -5.450 16.103 1.00 86.75 819 CYS A CA 1
ATOM 6128 C C . CYS A 1 819 ? 8.952 -4.676 15.528 1.00 86.75 819 CYS A C 1
ATOM 6130 O O . CYS A 1 819 ? 9.880 -4.295 16.241 1.00 86.75 819 CYS A O 1
ATOM 6132 N N . ILE A 1 820 ? 8.910 -4.364 14.232 1.00 88.19 820 ILE A N 1
ATOM 6133 C CA . ILE A 1 820 ? 9.962 -3.590 13.561 1.00 88.19 820 ILE A CA 1
ATOM 6134 C C . ILE A 1 820 ? 10.000 -2.136 14.079 1.00 88.19 820 ILE A C 1
ATOM 6136 O O . ILE A 1 820 ? 8.980 -1.443 14.061 1.00 88.19 820 ILE A O 1
ATOM 6140 N N . VAL A 1 821 ? 11.171 -1.662 14.525 1.00 87.25 821 VAL A N 1
ATOM 6141 C CA . VAL A 1 821 ? 11.376 -0.261 14.957 1.00 87.25 821 VAL A CA 1
ATOM 6142 C C . VAL A 1 821 ? 11.919 0.580 13.804 1.00 87.25 821 VAL A C 1
ATOM 6144 O O . VAL A 1 821 ? 11.381 1.638 13.484 1.00 87.25 821 VAL A O 1
ATOM 6147 N N . HIS A 1 822 ? 12.964 0.092 13.133 1.00 87.62 822 HIS A N 1
ATOM 6148 C CA . HIS A 1 822 ? 13.581 0.765 11.992 1.00 87.62 822 HIS A CA 1
ATOM 6149 C C . HIS A 1 822 ? 13.902 -0.224 10.864 1.00 87.62 822 HIS A C 1
ATOM 6151 O O . HIS A 1 822 ? 13.726 -1.428 11.019 1.00 87.62 822 HIS A O 1
ATOM 6157 N N . ARG A 1 823 ? 14.295 0.280 9.688 1.00 89.38 823 ARG A N 1
ATOM 6158 C CA . ARG A 1 823 ? 14.508 -0.537 8.483 1.00 89.38 823 ARG A CA 1
ATOM 6159 C C . ARG A 1 823 ? 15.772 -0.101 7.751 1.00 89.38 823 ARG A C 1
ATOM 6161 O O . ARG A 1 823 ? 15.977 1.098 7.567 1.00 89.38 823 ARG A O 1
ATOM 6168 N N . LEU A 1 824 ? 16.541 -1.082 7.293 1.00 90.25 824 LEU A N 1
ATOM 6169 C CA . LEU A 1 824 ? 17.587 -0.941 6.281 1.00 90.25 824 LEU A CA 1
ATOM 6170 C C . LEU A 1 824 ? 16.995 -1.188 4.880 1.00 90.25 824 LEU A C 1
ATOM 6172 O O . LEU A 1 824 ? 15.947 -1.833 4.746 1.00 90.25 824 LEU A O 1
ATOM 6176 N N . ASP A 1 825 ? 17.674 -0.708 3.837 1.00 88.12 825 ASP A N 1
ATOM 6177 C CA . ASP A 1 825 ? 17.368 -1.082 2.449 1.00 88.12 825 ASP A CA 1
ATOM 6178 C C . ASP A 1 825 ? 17.592 -2.596 2.240 1.00 88.12 825 ASP A C 1
ATOM 6180 O O . ASP A 1 825 ? 18.387 -3.221 2.943 1.00 88.12 825 ASP A O 1
ATOM 6184 N N . GLN A 1 826 ? 16.932 -3.196 1.241 1.00 89.00 826 GLN A N 1
ATOM 6185 C CA . GLN A 1 826 ? 17.063 -4.632 0.944 1.00 89.00 826 GLN A CA 1
ATOM 6186 C C . GLN A 1 826 ? 18.527 -5.050 0.709 1.00 89.00 826 GLN A C 1
ATOM 6188 O O . GLN A 1 826 ? 18.994 -6.034 1.281 1.00 89.00 826 GLN A O 1
ATOM 6193 N N . ALA A 1 827 ? 19.264 -4.270 -0.085 1.00 90.38 827 ALA A N 1
ATOM 6194 C CA . ALA A 1 827 ? 20.665 -4.527 -0.413 1.00 90.38 827 ALA A CA 1
ATOM 6195 C C . ALA A 1 827 ? 21.641 -4.244 0.748 1.00 90.38 827 ALA A C 1
ATOM 6197 O O . ALA A 1 827 ? 22.725 -4.814 0.773 1.00 90.38 827 ALA A O 1
ATOM 6198 N N . THR A 1 828 ? 21.275 -3.401 1.720 1.00 93.19 828 THR A N 1
ATOM 6199 C CA . THR A 1 828 ? 22.136 -3.085 2.871 1.00 93.19 828 THR A CA 1
ATOM 6200 C C . THR A 1 828 ? 22.120 -4.223 3.889 1.00 93.19 828 THR A C 1
ATOM 6202 O O . THR A 1 828 ? 21.063 -4.781 4.188 1.00 93.19 828 THR A O 1
ATOM 6205 N N . SER A 1 829 ? 23.284 -4.549 4.445 1.00 94.12 829 SER A N 1
ATOM 6206 C CA . SER A 1 829 ? 23.441 -5.530 5.529 1.00 94.12 829 SER A CA 1
ATOM 6207 C C . SER A 1 829 ? 23.667 -4.842 6.883 1.00 94.12 829 SER A C 1
ATOM 6209 O O . SER A 1 829 ? 23.866 -3.628 6.926 1.00 94.12 829 SER A O 1
ATOM 6211 N N . GLY A 1 830 ? 23.634 -5.593 7.983 1.00 94.56 830 GLY A N 1
ATOM 6212 C CA . GLY A 1 830 ? 24.023 -5.117 9.317 1.00 94.56 830 GLY A CA 1
ATOM 6213 C C . GLY A 1 830 ? 22.896 -5.093 10.346 1.00 94.56 830 GLY A C 1
ATOM 6214 O O . GLY A 1 830 ? 21.882 -5.772 10.188 1.00 94.56 830 GLY A O 1
ATOM 6215 N N . LEU A 1 831 ? 23.097 -4.343 11.427 1.00 94.94 831 LEU A N 1
ATOM 6216 C CA . LEU A 1 831 ? 22.248 -4.374 12.616 1.00 94.94 831 LEU A CA 1
ATOM 6217 C C . LEU A 1 831 ? 20.848 -3.789 12.392 1.00 94.94 831 LEU A C 1
ATOM 6219 O O . LEU A 1 831 ? 20.678 -2.679 11.885 1.00 94.94 831 LEU A O 1
ATOM 6223 N N . VAL A 1 832 ? 19.834 -4.522 12.857 1.00 95.19 832 VAL A N 1
ATOM 6224 C CA . VAL A 1 832 ? 18.438 -4.081 12.935 1.00 95.19 832 VAL A CA 1
ATOM 6225 C C . VAL A 1 832 ? 17.925 -4.279 14.358 1.00 95.19 832 VAL A C 1
ATOM 6227 O O . VAL A 1 832 ? 18.059 -5.350 14.944 1.00 95.19 832 VAL A O 1
ATOM 6230 N N . VAL A 1 833 ? 17.293 -3.237 14.897 1.00 95.00 833 VAL A N 1
ATOM 6231 C CA . VAL A 1 833 ? 16.650 -3.254 16.217 1.00 95.00 833 VAL A CA 1
ATOM 6232 C C . VAL A 1 833 ? 15.152 -3.471 16.030 1.00 95.00 833 VAL A C 1
ATOM 6234 O O . VAL A 1 833 ? 14.504 -2.756 15.253 1.00 95.00 833 VAL A O 1
ATOM 6237 N N . MET A 1 834 ? 14.606 -4.439 16.758 1.00 95.69 834 MET A N 1
ATOM 6238 C CA . MET A 1 834 ? 13.174 -4.711 16.873 1.00 95.69 834 MET A CA 1
ATOM 6239 C C . MET A 1 834 ? 12.752 -4.630 18.343 1.00 95.69 834 MET A C 1
ATOM 6241 O O . MET A 1 834 ? 13.567 -4.805 19.241 1.00 95.69 834 MET A O 1
ATOM 6245 N N . ALA A 1 835 ? 11.477 -4.358 18.589 1.00 94.06 835 ALA A N 1
ATOM 6246 C CA . ALA A 1 835 ? 10.874 -4.405 19.914 1.00 94.06 835 ALA A CA 1
ATOM 6247 C C . ALA A 1 835 ? 10.121 -5.726 20.104 1.00 94.06 835 ALA A C 1
ATOM 6249 O O . ALA A 1 835 ? 9.620 -6.291 19.138 1.00 94.06 835 ALA A O 1
ATOM 6250 N N . ARG A 1 836 ? 9.983 -6.197 21.339 1.00 93.25 836 ARG A N 1
ATOM 6251 C CA . ARG A 1 836 ? 9.241 -7.419 21.696 1.00 93.25 836 ARG A CA 1
ATOM 6252 C C . ARG A 1 836 ? 7.740 -7.172 21.886 1.00 93.25 836 ARG A C 1
ATOM 6254 O O . ARG A 1 836 ? 6.962 -8.120 21.886 1.00 93.25 836 ARG A O 1
ATOM 6261 N N . HIS A 1 837 ? 7.338 -5.909 22.058 1.00 86.69 837 HIS A N 1
ATOM 6262 C CA . HIS A 1 837 ? 5.951 -5.479 22.264 1.00 86.69 837 HIS A CA 1
ATOM 6263 C C . HIS A 1 837 ? 5.735 -3.994 21.916 1.00 86.69 837 HIS A C 1
ATOM 6265 O O . HIS A 1 837 ? 6.676 -3.220 21.722 1.00 86.69 837 HIS A O 1
ATOM 6271 N N . ALA A 1 838 ? 4.468 -3.577 21.845 1.00 78.62 838 ALA A N 1
ATOM 6272 C CA . ALA A 1 838 ? 4.054 -2.255 21.365 1.00 78.62 838 ALA A CA 1
ATOM 6273 C C . ALA A 1 838 ? 4.381 -1.070 22.304 1.00 78.62 838 ALA A C 1
ATOM 6275 O O . ALA A 1 838 ? 4.206 0.084 21.903 1.00 78.62 838 ALA A O 1
ATOM 6276 N N . GLN A 1 839 ? 4.825 -1.295 23.547 1.00 83.81 839 GLN A N 1
ATOM 6277 C CA . GLN A 1 839 ? 5.331 -0.215 24.409 1.00 83.81 839 GLN A CA 1
ATOM 6278 C C . GLN A 1 839 ? 6.810 0.052 24.117 1.00 83.81 839 GLN A C 1
ATOM 6280 O O . GLN A 1 839 ? 7.168 1.192 23.822 1.00 83.81 839 GLN A O 1
ATOM 6285 N N . ALA A 1 840 ? 7.642 -0.993 24.077 1.00 89.38 840 ALA A N 1
ATOM 6286 C CA . ALA A 1 840 ? 9.040 -0.871 23.670 1.00 89.38 840 ALA A CA 1
ATOM 6287 C C . ALA A 1 840 ? 9.175 -0.373 22.218 1.00 89.38 840 ALA A C 1
ATOM 6289 O O . ALA A 1 840 ? 10.054 0.438 21.931 1.00 89.38 840 ALA A O 1
ATOM 6290 N N . GLN A 1 841 ? 8.259 -0.754 21.313 1.00 92.81 841 GLN A N 1
ATOM 6291 C CA . GLN A 1 841 ? 8.248 -0.237 19.937 1.00 92.81 841 GLN A CA 1
ATOM 6292 C C . GLN A 1 841 ? 8.035 1.282 19.884 1.00 92.81 841 GLN A C 1
ATOM 6294 O O . GLN A 1 841 ? 8.662 1.949 19.062 1.00 92.81 841 GLN A O 1
ATOM 6299 N N . ARG A 1 842 ? 7.174 1.831 20.754 1.00 81.62 842 ARG A N 1
ATOM 6300 C CA . ARG A 1 842 ? 6.958 3.281 20.863 1.00 81.62 842 ARG A CA 1
ATOM 6301 C C . ARG A 1 842 ? 8.190 3.965 21.444 1.00 81.62 842 ARG A C 1
ATOM 6303 O O . ARG A 1 842 ? 8.770 4.787 20.754 1.00 81.62 842 ARG A O 1
ATOM 6310 N N . ALA A 1 843 ? 8.669 3.534 22.613 1.00 85.94 843 ALA A N 1
ATOM 6311 C CA . ALA A 1 843 ? 9.847 4.123 23.257 1.00 85.94 843 ALA A CA 1
ATOM 6312 C C . ALA A 1 843 ? 11.098 4.128 22.350 1.00 85.94 843 ALA A C 1
ATOM 6314 O O . ALA A 1 843 ? 11.760 5.155 22.203 1.00 85.94 843 ALA A O 1
ATOM 6315 N N . LEU A 1 844 ? 11.391 3.010 21.674 1.00 89.62 844 LEU A N 1
ATOM 6316 C CA . LEU A 1 844 ? 12.492 2.940 20.709 1.00 89.62 844 LEU A CA 1
ATOM 6317 C C . LEU A 1 844 ? 12.199 3.765 19.443 1.00 89.62 844 LEU A C 1
ATOM 6319 O O . LEU A 1 844 ? 13.095 4.432 18.931 1.00 89.62 844 LEU A O 1
ATOM 6323 N N . GLY A 1 845 ? 10.961 3.762 18.941 1.00 84.56 845 GLY A N 1
ATOM 6324 C CA . GLY A 1 845 ? 10.548 4.581 17.796 1.00 84.56 845 GLY A CA 1
ATOM 6325 C C . GLY A 1 845 ? 10.708 6.083 18.051 1.00 84.56 845 GLY A C 1
ATOM 6326 O O . GLY A 1 845 ? 11.235 6.799 17.195 1.00 84.56 845 GLY A O 1
ATOM 6327 N N . ASP A 1 846 ? 10.343 6.537 19.248 1.00 79.12 846 ASP A N 1
ATOM 6328 C CA . ASP A 1 846 ? 10.490 7.914 19.710 1.00 79.12 846 ASP A CA 1
ATOM 6329 C C . ASP A 1 846 ? 11.971 8.284 19.877 1.00 79.12 846 ASP A C 1
ATOM 6331 O O . ASP A 1 846 ? 12.388 9.333 19.388 1.00 79.12 846 ASP A O 1
ATOM 6335 N N . ALA A 1 847 ? 12.811 7.398 20.428 1.00 86.06 847 ALA A N 1
ATOM 6336 C CA . ALA A 1 847 ? 14.265 7.597 20.471 1.00 86.06 847 ALA A CA 1
ATOM 6337 C C . ALA A 1 847 ? 14.885 7.707 19.058 1.00 86.06 847 ALA A C 1
ATOM 6339 O O . ALA A 1 847 ? 15.733 8.571 18.802 1.00 86.06 847 ALA A O 1
ATOM 6340 N N . PHE A 1 848 ? 14.435 6.880 18.104 1.00 85.44 848 PHE A N 1
ATOM 6341 C CA . PHE A 1 848 ? 14.834 6.970 16.693 1.00 85.44 848 PHE A CA 1
ATOM 6342 C C . PHE A 1 848 ? 14.377 8.286 16.037 1.00 85.44 848 PHE A C 1
ATOM 6344 O O . PHE A 1 848 ? 15.121 8.841 15.222 1.00 85.44 848 PHE A O 1
ATOM 6351 N N . ALA A 1 849 ? 13.192 8.799 16.382 1.00 78.62 849 ALA A N 1
ATOM 6352 C CA . ALA A 1 849 ? 12.653 10.061 15.870 1.00 78.62 849 ALA A CA 1
ATOM 6353 C C . ALA A 1 849 ? 13.347 11.293 16.483 1.00 78.62 849 ALA A C 1
ATOM 6355 O O . ALA A 1 849 ? 13.702 12.225 15.759 1.00 78.62 849 ALA A O 1
ATOM 6356 N N . ALA A 1 850 ? 13.616 11.261 17.791 1.00 81.31 850 ALA A N 1
ATOM 6357 C CA . ALA A 1 850 ? 14.326 12.286 18.557 1.00 81.31 850 ALA A CA 1
ATOM 6358 C C . ALA A 1 850 ? 15.851 12.295 18.324 1.00 81.31 850 ALA A C 1
ATOM 6360 O O . ALA A 1 850 ? 16.558 13.103 18.921 1.00 81.31 850 ALA A O 1
ATOM 6361 N N . ARG A 1 851 ? 16.366 11.413 17.450 1.00 82.94 851 ARG A N 1
ATOM 6362 C CA . ARG A 1 851 ? 17.799 11.242 17.125 1.00 82.94 851 ARG A CA 1
ATOM 6363 C C . ARG A 1 851 ? 18.679 10.841 18.320 1.00 82.94 851 ARG A C 1
ATOM 6365 O O . ARG A 1 851 ? 19.886 11.044 18.289 1.00 82.94 851 ARG A O 1
ATOM 6372 N N . GLN A 1 852 ? 18.097 10.189 19.324 1.00 86.38 852 GLN A N 1
ATOM 6373 C CA . GLN A 1 852 ? 18.793 9.662 20.509 1.00 86.38 852 GLN A CA 1
ATOM 6374 C C . GLN A 1 852 ? 19.501 8.314 20.248 1.00 86.38 852 GLN A C 1
ATOM 6376 O O . GLN A 1 852 ? 20.021 7.690 21.167 1.00 86.38 852 GLN A O 1
ATOM 6381 N N . VAL A 1 853 ? 19.511 7.853 18.991 1.00 89.19 853 VAL A N 1
ATOM 6382 C CA . VAL A 1 853 ? 20.124 6.591 18.555 1.00 89.19 853 VAL A CA 1
ATOM 6383 C C . VAL A 1 853 ? 21.294 6.889 17.623 1.00 89.19 853 VAL A C 1
ATOM 6385 O O . VAL A 1 853 ? 21.074 7.292 16.472 1.00 89.19 853 VAL A O 1
ATOM 6388 N N . ARG A 1 854 ? 22.523 6.647 18.092 1.00 90.69 854 ARG A N 1
ATOM 6389 C CA . ARG A 1 854 ? 23.742 6.725 17.273 1.00 90.69 854 ARG A CA 1
ATOM 6390 C C . ARG A 1 854 ? 23.823 5.493 16.372 1.00 90.69 854 ARG A C 1
ATOM 6392 O O . ARG A 1 854 ? 23.523 4.388 16.814 1.00 90.69 854 ARG A O 1
ATOM 6399 N N . LYS A 1 855 ? 24.210 5.685 15.107 1.00 91.31 855 LYS A N 1
ATOM 6400 C CA . LYS A 1 855 ? 24.475 4.607 14.139 1.00 91.31 855 LYS A CA 1
ATOM 6401 C C . LYS A 1 855 ? 25.724 4.939 13.338 1.00 91.31 855 LYS A C 1
ATOM 6403 O O . LYS A 1 855 ? 25.780 6.039 12.792 1.00 91.31 855 LYS A O 1
ATOM 6408 N N . CYS A 1 856 ? 26.637 3.984 13.202 1.00 92.88 856 CYS A N 1
ATOM 6409 C CA . CYS A 1 856 ? 27.743 4.064 12.251 1.00 92.88 856 CYS A CA 1
ATOM 6410 C C . CYS A 1 856 ? 27.604 2.952 11.206 1.00 92.88 856 CYS A C 1
ATOM 6412 O O . CYS A 1 856 ? 27.220 1.823 11.521 1.00 92.88 856 CYS A O 1
ATOM 6414 N N . TYR A 1 857 ? 27.896 3.294 9.958 1.00 94.31 857 TYR A N 1
ATOM 6415 C CA . TYR A 1 857 ? 27.900 2.393 8.815 1.00 94.31 857 TYR A CA 1
ATOM 6416 C C . TYR A 1 857 ? 29.308 2.323 8.231 1.00 94.31 857 TYR A C 1
ATOM 6418 O O . TYR A 1 857 ? 30.044 3.306 8.280 1.00 94.31 857 TYR A O 1
ATOM 6426 N N . VAL A 1 858 ? 29.647 1.194 7.617 1.00 93.19 858 VAL A N 1
ATOM 6427 C CA . VAL A 1 858 ? 30.865 1.031 6.817 1.00 93.19 858 VAL A CA 1
ATOM 6428 C C . VAL A 1 858 ? 30.478 0.840 5.361 1.00 93.19 858 VAL A C 1
ATOM 6430 O O . VAL A 1 858 ? 29.542 0.093 5.063 1.00 93.19 858 VAL A O 1
ATOM 6433 N N . ALA A 1 859 ? 31.203 1.497 4.460 1.00 93.50 859 ALA A N 1
ATOM 6434 C CA . ALA A 1 859 ? 31.090 1.276 3.028 1.00 93.50 859 ALA A CA 1
ATOM 6435 C C . ALA A 1 859 ? 32.460 1.127 2.362 1.00 93.50 859 ALA A C 1
ATOM 6437 O O . ALA A 1 859 ? 33.458 1.642 2.867 1.00 93.50 859 ALA A O 1
ATOM 6438 N N . VAL A 1 860 ? 32.486 0.468 1.203 1.00 92.19 860 VAL A N 1
ATOM 6439 C CA . VAL A 1 860 ? 33.597 0.573 0.246 1.00 92.19 860 VAL A CA 1
ATOM 6440 C C . VAL A 1 860 ? 33.118 1.423 -0.925 1.00 92.19 860 VAL A C 1
ATOM 6442 O O . VAL A 1 860 ? 32.117 1.095 -1.567 1.00 92.19 860 VAL A O 1
ATOM 6445 N N . VAL A 1 861 ? 33.810 2.528 -1.183 1.00 92.44 861 VAL A N 1
ATOM 6446 C CA . VAL A 1 861 ? 33.517 3.475 -2.264 1.00 92.44 861 VAL A CA 1
ATOM 6447 C C . VAL A 1 861 ? 34.602 3.440 -3.330 1.00 92.44 861 VAL A C 1
ATOM 6449 O O . VAL A 1 861 ? 35.761 3.130 -3.048 1.00 92.44 861 VAL A O 1
ATOM 6452 N N . HIS A 1 862 ? 34.228 3.780 -4.560 1.00 90.44 862 HIS A N 1
ATOM 6453 C CA . HIS A 1 862 ? 35.200 4.078 -5.600 1.00 90.44 862 HIS A CA 1
ATOM 6454 C C . HIS A 1 862 ? 35.839 5.439 -5.303 1.00 90.44 862 HIS A C 1
ATOM 6456 O O . HIS A 1 862 ? 35.139 6.425 -5.077 1.00 90.44 862 HIS A O 1
ATOM 6462 N N . ALA A 1 863 ? 37.165 5.483 -5.271 1.00 83.75 863 ALA A N 1
ATOM 6463 C CA . ALA A 1 863 ? 37.954 6.655 -4.920 1.00 83.75 863 ALA A CA 1
ATOM 6464 C C . ALA A 1 863 ? 39.184 6.723 -5.842 1.00 83.75 863 ALA A C 1
ATOM 6466 O O . ALA A 1 863 ? 40.257 6.264 -5.458 1.00 83.75 863 ALA A O 1
ATOM 6467 N N . PRO A 1 864 ? 39.053 7.270 -7.068 1.00 66.69 864 PRO A N 1
ATOM 6468 C CA . PRO A 1 864 ? 40.136 7.297 -8.061 1.00 66.69 864 PRO A CA 1
ATOM 6469 C C . PRO A 1 864 ? 41.322 8.203 -7.678 1.00 66.69 864 PRO A C 1
ATOM 6471 O O . PRO A 1 864 ? 42.323 8.239 -8.390 1.00 66.69 864 PRO A O 1
ATOM 6474 N N . HIS A 1 865 ? 41.226 8.936 -6.566 1.00 65.06 865 HIS A N 1
ATOM 6475 C CA . HIS A 1 865 ? 42.313 9.703 -5.961 1.00 65.06 865 HIS A CA 1
ATOM 6476 C C . HIS A 1 865 ? 42.387 9.370 -4.461 1.00 65.06 865 HIS A C 1
ATOM 6478 O O . HIS A 1 865 ? 41.330 9.247 -3.828 1.00 65.06 865 HIS A O 1
ATOM 6484 N N . PRO A 1 866 ? 43.591 9.259 -3.866 1.00 58.25 866 PRO A N 1
ATOM 6485 C CA . PRO A 1 866 ? 43.739 8.984 -2.441 1.00 58.25 866 PRO A CA 1
ATOM 6486 C C . PRO A 1 866 ? 43.130 10.117 -1.606 1.00 58.25 866 PRO A C 1
ATOM 6488 O O . PRO A 1 866 ? 43.456 11.295 -1.771 1.00 58.25 866 PRO A O 1
ATOM 6491 N N . ALA A 1 867 ? 42.229 9.768 -0.688 1.00 58.38 867 ALA A N 1
ATOM 6492 C CA . ALA A 1 867 ? 41.654 10.727 0.244 1.00 58.38 867 ALA A CA 1
ATOM 6493 C C . ALA A 1 867 ? 42.669 11.020 1.358 1.00 58.38 867 ALA A C 1
ATOM 6495 O O . ALA A 1 867 ? 42.784 10.232 2.290 1.00 58.38 867 ALA A O 1
ATOM 6496 N N . GLY A 1 868 ? 43.372 12.155 1.255 1.00 57.06 868 GLY A N 1
ATOM 6497 C CA . GLY A 1 868 ? 44.485 12.515 2.146 1.00 57.06 868 GLY A CA 1
ATOM 6498 C C . GLY A 1 868 ? 44.199 12.374 3.648 1.00 57.06 868 GLY A C 1
ATOM 6499 O O . GLY A 1 868 ? 43.059 12.577 4.093 1.00 57.06 868 GLY A O 1
ATOM 6500 N N . ASP A 1 869 ? 45.267 12.051 4.384 1.00 53.66 869 ASP A N 1
ATOM 6501 C CA . ASP A 1 869 ? 45.329 11.333 5.671 1.00 53.66 869 ASP A CA 1
ATOM 6502 C C . ASP A 1 869 ? 44.700 12.060 6.874 1.00 53.66 869 ASP A C 1
ATOM 6504 O O . ASP A 1 869 ? 45.361 12.465 7.827 1.00 53.66 869 ASP A O 1
ATOM 6508 N N . GLY A 1 870 ? 43.381 12.241 6.833 1.00 59.06 870 GLY A N 1
ATOM 6509 C CA . GLY A 1 870 ? 42.612 12.870 7.902 1.00 59.06 870 GLY A CA 1
ATOM 6510 C C . GLY A 1 870 ? 41.620 11.914 8.552 1.00 59.06 870 GLY A C 1
ATOM 6511 O O . GLY A 1 870 ? 40.565 11.651 7.974 1.00 59.06 870 GLY A O 1
ATOM 6512 N N . GLU A 1 871 ? 41.892 11.514 9.798 1.00 65.38 871 GLU A N 1
ATOM 6513 C CA . GLU A 1 871 ? 40.930 10.834 10.688 1.00 65.38 871 GLU A CA 1
ATOM 6514 C C . GLU A 1 871 ? 39.726 11.723 11.073 1.00 65.38 871 GLU A C 1
ATOM 6516 O O . GLU A 1 871 ? 38.751 11.259 11.663 1.00 65.38 871 GLU A O 1
ATOM 6521 N N . ALA A 1 872 ? 39.771 13.019 10.752 1.00 82.44 872 ALA A N 1
ATOM 6522 C CA . ALA A 1 872 ? 38.702 13.964 11.042 1.00 82.44 872 ALA A CA 1
ATOM 6523 C C . ALA A 1 872 ? 37.428 13.679 10.223 1.00 82.44 872 ALA A C 1
ATOM 6525 O O . ALA A 1 872 ? 37.461 13.551 8.996 1.00 82.44 872 ALA A O 1
ATOM 6526 N N . TRP A 1 873 ? 36.279 13.659 10.906 1.00 87.62 873 TRP A N 1
ATOM 6527 C CA . TRP A 1 873 ? 34.961 13.560 10.275 1.00 87.62 873 TRP A CA 1
ATOM 6528 C C . TRP A 1 873 ? 34.663 14.777 9.388 1.00 87.62 873 TRP A C 1
ATOM 6530 O O . TRP A 1 873 ? 34.684 15.919 9.846 1.00 87.62 873 TRP A O 1
ATOM 6540 N N . ARG A 1 874 ? 34.317 14.513 8.128 1.00 90.50 874 ARG A N 1
ATOM 6541 C CA . ARG A 1 874 ? 33.915 15.488 7.104 1.00 90.50 874 ARG A CA 1
ATOM 6542 C C . ARG A 1 874 ? 32.393 15.460 6.948 1.00 90.50 874 ARG A C 1
ATOM 6544 O O . ARG A 1 874 ? 31.780 14.401 7.076 1.00 90.50 874 ARG A O 1
ATOM 6551 N N . GLU A 1 875 ? 31.765 16.597 6.661 1.00 91.81 875 GLU A N 1
ATOM 6552 C CA . GLU A 1 875 ? 30.301 16.711 6.551 1.00 91.81 875 GLU A CA 1
ATOM 6553 C C . GLU A 1 875 ? 29.817 16.888 5.106 1.00 91.81 875 GLU A C 1
ATOM 6555 O O . GLU A 1 875 ? 30.392 17.641 4.325 1.00 91.81 875 GLU A O 1
ATOM 6560 N N . ILE A 1 876 ? 28.722 16.202 4.768 1.00 88.81 876 ILE A N 1
ATOM 6561 C CA . ILE A 1 876 ? 27.987 16.334 3.506 1.00 88.81 876 ILE A CA 1
ATOM 6562 C C . ILE A 1 876 ? 26.575 16.821 3.847 1.00 88.81 876 ILE A C 1
ATOM 6564 O O . ILE A 1 876 ? 25.711 16.009 4.194 1.00 88.81 876 ILE A O 1
ATOM 6568 N N . ASP A 1 877 ? 26.360 18.137 3.768 1.00 89.62 877 ASP A N 1
ATOM 6569 C CA . ASP A 1 877 ? 25.053 18.801 3.890 1.00 89.62 877 ASP A CA 1
ATOM 6570 C C . ASP A 1 877 ? 24.453 19.058 2.497 1.00 89.62 877 ASP A C 1
ATOM 6572 O O . ASP A 1 877 ? 24.549 20.151 1.932 1.00 89.62 877 ASP A O 1
ATOM 6576 N N . LEU A 1 878 ? 23.862 18.011 1.922 1.00 88.31 878 LEU A N 1
ATOM 6577 C CA . LEU A 1 878 ? 23.237 18.035 0.602 1.00 88.31 878 LEU A CA 1
ATOM 6578 C C . LEU A 1 878 ? 21.772 17.601 0.750 1.00 88.31 878 LEU A C 1
ATOM 6580 O O . LEU A 1 878 ? 21.504 16.421 0.973 1.00 88.31 878 LEU A O 1
ATOM 6584 N N . PRO A 1 879 ? 20.788 18.516 0.668 1.00 87.50 879 PRO A N 1
ATOM 6585 C CA . PRO A 1 879 ? 19.399 18.158 0.915 1.00 87.50 879 PRO A CA 1
ATOM 6586 C C . PRO A 1 879 ? 18.878 17.198 -0.162 1.00 87.50 879 PRO A C 1
ATOM 6588 O O . PRO A 1 879 ? 19.105 17.408 -1.347 1.00 87.50 879 PRO A O 1
ATOM 6591 N N . ILE A 1 880 ? 18.135 16.160 0.226 1.00 85.62 880 ILE A N 1
ATOM 6592 C CA . ILE A 1 880 ? 17.678 15.107 -0.695 1.00 85.62 880 ILE A CA 1
ATOM 6593 C C . ILE A 1 880 ? 16.188 15.261 -1.034 1.00 85.62 880 ILE A C 1
ATOM 6595 O O . ILE A 1 880 ? 15.337 15.376 -0.145 1.00 85.62 880 ILE A O 1
ATOM 6599 N N . ALA A 1 881 ? 15.855 15.178 -2.324 1.00 84.31 881 ALA A N 1
ATOM 6600 C CA . ALA A 1 881 ? 14.486 15.057 -2.828 1.00 84.31 881 ALA A CA 1
ATOM 6601 C C . ALA A 1 881 ? 14.097 13.586 -3.106 1.00 84.31 881 ALA A C 1
ATOM 6603 O O . ALA A 1 881 ? 14.833 12.638 -2.825 1.00 84.31 881 ALA A O 1
ATOM 6604 N N . ALA A 1 882 ? 12.883 13.359 -3.605 1.00 79.88 882 ALA A N 1
ATOM 6605 C CA . ALA A 1 882 ? 12.590 12.140 -4.358 1.00 79.88 882 ALA A CA 1
ATOM 6606 C C . ALA A 1 882 ? 12.856 12.437 -5.834 1.00 79.88 882 ALA A C 1
ATOM 6608 O O . ALA A 1 882 ? 12.438 13.496 -6.299 1.00 79.88 882 ALA A O 1
ATOM 6609 N N . ASP A 1 883 ? 13.497 11.515 -6.549 1.00 81.75 883 ASP A N 1
ATOM 6610 C CA . ASP A 1 883 ? 13.391 11.524 -8.002 1.00 81.75 883 ASP A CA 1
ATOM 6611 C C . ASP A 1 883 ? 11.949 11.106 -8.332 1.00 81.75 883 ASP A C 1
ATOM 6613 O O . ASP A 1 883 ? 11.433 10.122 -7.783 1.00 81.75 883 ASP A O 1
ATOM 6617 N N . TRP A 1 884 ? 11.244 11.918 -9.116 1.00 73.69 884 TRP A N 1
ATOM 6618 C CA . TRP A 1 884 ? 9.857 11.645 -9.493 1.00 73.69 884 TRP A CA 1
ATOM 6619 C C . TRP A 1 884 ? 9.755 10.903 -10.822 1.00 73.69 884 TRP A C 1
ATOM 6621 O O . TRP A 1 884 ? 8.796 10.155 -10.998 1.00 73.69 884 TRP A O 1
ATOM 6631 N N . GLU A 1 885 ? 10.749 11.058 -11.693 1.00 70.31 885 GLU A N 1
ATOM 6632 C CA . GLU A 1 885 ? 10.823 10.433 -13.012 1.00 70.31 885 GLU A CA 1
ATOM 6633 C C . GLU A 1 885 ? 11.395 9.016 -12.897 1.00 70.31 885 GLU A C 1
ATOM 6635 O O . GLU A 1 885 ? 10.846 8.067 -13.452 1.00 70.31 885 GLU A O 1
ATOM 6640 N N . ARG A 1 886 ? 12.457 8.844 -12.100 1.00 73.38 886 ARG A N 1
ATOM 6641 C CA . ARG A 1 886 ? 13.256 7.609 -12.017 1.00 73.38 886 ARG A CA 1
ATOM 6642 C C . ARG A 1 886 ? 13.030 6.828 -10.719 1.00 73.38 886 ARG A C 1
ATOM 6644 O O . ARG A 1 886 ? 13.955 6.252 -10.144 1.00 73.38 886 ARG A O 1
ATOM 6651 N N . ARG A 1 887 ? 11.799 6.821 -10.191 1.00 64.06 887 ARG A N 1
ATOM 6652 C CA . ARG A 1 887 ? 11.471 6.092 -8.946 1.00 64.06 887 ARG A CA 1
ATOM 6653 C C . ARG A 1 887 ? 11.899 4.615 -9.049 1.00 64.06 887 ARG A C 1
ATOM 6655 O O . ARG A 1 887 ? 11.536 3.965 -10.023 1.00 64.06 887 ARG A O 1
ATOM 6662 N N . PRO A 1 888 ? 12.597 4.054 -8.039 1.00 71.06 888 PRO A N 1
ATOM 6663 C CA . PRO A 1 888 ? 12.643 4.494 -6.639 1.00 71.06 888 PRO A CA 1
ATOM 6664 C C . PRO A 1 888 ? 13.760 5.489 -6.261 1.00 71.06 888 PRO A C 1
ATOM 6666 O O . PRO A 1 888 ? 13.925 5.741 -5.065 1.00 71.06 888 PRO A O 1
ATOM 6669 N N . LEU A 1 889 ? 14.511 6.036 -7.225 1.00 81.19 889 LEU A N 1
ATOM 6670 C CA . LEU A 1 889 ? 15.689 6.875 -6.976 1.00 81.19 889 LEU A CA 1
ATOM 6671 C C . LEU A 1 889 ? 15.408 8.181 -6.206 1.00 81.19 889 LEU A C 1
ATOM 6673 O O . LEU A 1 889 ? 14.273 8.623 -5.979 1.00 81.19 889 LEU A O 1
ATOM 6677 N N . ARG A 1 890 ? 16.504 8.802 -5.772 1.00 83.75 890 ARG A N 1
ATOM 6678 C CA . ARG A 1 890 ? 16.569 10.090 -5.089 1.00 83.75 890 ARG A CA 1
ATOM 6679 C C . ARG A 1 890 ? 17.751 10.890 -5.604 1.00 83.75 890 ARG A C 1
ATOM 6681 O O . ARG A 1 890 ? 18.820 10.343 -5.835 1.00 83.75 890 ARG A O 1
ATOM 6688 N N . VAL A 1 891 ? 17.557 12.197 -5.698 1.00 87.19 891 VAL A N 1
ATOM 6689 C CA . VAL A 1 891 ? 18.572 13.151 -6.147 1.00 87.19 891 VAL A CA 1
ATOM 6690 C C . VAL A 1 891 ? 18.854 14.180 -5.060 1.00 87.19 891 VAL A C 1
ATOM 6692 O O . VAL A 1 891 ? 17.992 14.467 -4.217 1.00 87.19 891 VAL A O 1
ATOM 6695 N N . VAL A 1 892 ? 20.060 14.747 -5.092 1.00 87.75 892 VAL A N 1
ATOM 6696 C CA . VAL A 1 892 ? 20.374 15.971 -4.353 1.00 87.75 892 VAL A CA 1
ATOM 6697 C C . VAL A 1 892 ? 19.532 17.105 -4.935 1.00 87.75 892 VAL A C 1
ATOM 6699 O O . VAL A 1 892 ? 19.502 17.326 -6.143 1.00 87.75 892 VAL A O 1
ATOM 6702 N N . ALA A 1 893 ? 18.809 17.799 -4.067 1.00 82.69 893 ALA A N 1
ATOM 6703 C CA . ALA A 1 893 ? 18.038 18.979 -4.403 1.00 82.69 893 ALA A CA 1
ATOM 6704 C C . ALA A 1 893 ? 18.938 20.226 -4.341 1.00 82.69 893 ALA A C 1
ATOM 6706 O O . ALA A 1 893 ? 19.788 20.313 -3.449 1.00 82.69 893 ALA A O 1
ATOM 6707 N N . PRO A 1 894 ? 18.719 21.239 -5.196 1.00 79.12 894 PRO A N 1
ATOM 6708 C CA . PRO A 1 894 ? 19.318 22.553 -4.995 1.00 79.12 894 PRO A CA 1
ATOM 6709 C C . PRO A 1 894 ? 18.977 23.097 -3.599 1.00 79.12 894 PRO A C 1
ATOM 6711 O O . PRO A 1 894 ? 17.849 22.938 -3.117 1.00 79.12 894 PRO A O 1
ATOM 6714 N N . ARG A 1 895 ? 19.937 23.749 -2.929 1.00 73.25 895 ARG A N 1
ATOM 6715 C CA . ARG A 1 895 ? 19.694 24.370 -1.615 1.00 73.25 895 ARG A CA 1
ATOM 6716 C C . ARG A 1 895 ? 18.560 25.399 -1.737 1.00 73.25 895 ARG A C 1
ATOM 6718 O O . ARG A 1 895 ? 18.606 26.284 -2.581 1.00 73.25 895 ARG A O 1
ATOM 6725 N N . GLY A 1 896 ? 17.527 25.244 -0.906 1.00 62.59 896 GLY A N 1
ATOM 6726 C CA . GLY A 1 896 ? 16.301 26.055 -0.942 1.00 62.59 896 GLY A CA 1
ATOM 6727 C C . GLY A 1 896 ? 15.164 25.519 -1.829 1.00 62.59 896 GLY A C 1
ATOM 6728 O O . GLY A 1 896 ? 14.058 26.051 -1.757 1.00 62.59 896 GLY A O 1
ATOM 6729 N N . ALA A 1 897 ? 15.371 24.460 -2.623 1.00 68.25 897 ALA A N 1
ATOM 6730 C CA . ALA A 1 897 ? 14.332 23.937 -3.515 1.00 68.25 897 ALA A CA 1
ATOM 6731 C C . ALA A 1 897 ? 13.126 23.334 -2.750 1.00 68.25 897 ALA A C 1
ATOM 6733 O O . ALA A 1 897 ? 13.311 22.542 -1.814 1.00 68.25 897 ALA A O 1
ATOM 6734 N N . PRO A 1 898 ? 11.874 23.638 -3.155 1.00 56.66 898 PRO A N 1
ATOM 6735 C CA . PRO A 1 898 ? 10.676 23.196 -2.446 1.00 56.66 898 PRO A CA 1
ATOM 6736 C C . PRO A 1 898 ? 10.512 21.670 -2.501 1.00 56.66 898 PRO A C 1
ATOM 6738 O O . PRO A 1 898 ? 10.176 21.089 -3.530 1.00 56.66 898 PRO A O 1
ATOM 6741 N N . GLY A 1 899 ? 10.716 21.012 -1.357 1.00 64.81 899 GLY A N 1
ATOM 6742 C CA . GLY A 1 899 ? 10.596 19.557 -1.204 1.00 64.81 899 GLY A CA 1
ATOM 6743 C C . GLY A 1 899 ? 11.916 18.820 -0.959 1.00 64.81 899 GLY A C 1
ATOM 6744 O O . GLY A 1 899 ? 11.870 17.651 -0.563 1.00 64.81 899 GLY A O 1
ATOM 6745 N N . GLY A 1 900 ? 13.065 19.489 -1.110 1.00 73.50 900 GLY A N 1
ATOM 6746 C CA . GLY A 1 900 ? 14.344 18.987 -0.608 1.00 73.50 900 GLY A CA 1
ATOM 6747 C C . GLY A 1 900 ? 14.319 18.873 0.920 1.00 73.50 900 GLY A C 1
ATOM 6748 O O . GLY A 1 900 ? 13.813 19.759 1.610 1.00 73.50 900 GLY A O 1
ATOM 6749 N N . LYS A 1 901 ? 14.826 17.766 1.470 1.00 77.38 901 LYS A N 1
ATOM 6750 C CA . LYS A 1 901 ? 14.899 17.540 2.922 1.00 77.38 901 LYS A CA 1
ATOM 6751 C C . LYS A 1 901 ? 16.331 17.679 3.407 1.00 77.38 901 LYS A C 1
ATOM 6753 O O . LYS A 1 901 ? 17.211 17.073 2.813 1.00 77.38 901 LYS A O 1
ATOM 6758 N N . ALA A 1 902 ? 16.540 18.423 4.495 1.00 81.75 902 ALA A N 1
ATOM 6759 C CA . ALA A 1 902 ? 17.853 18.607 5.112 1.00 81.75 902 ALA A CA 1
ATOM 6760 C C . ALA A 1 902 ? 18.496 17.251 5.462 1.00 81.75 902 ALA A C 1
ATOM 6762 O O . ALA A 1 902 ? 18.054 16.543 6.376 1.00 81.75 902 ALA A O 1
ATOM 6763 N N . SER A 1 903 ? 19.530 16.902 4.704 1.00 86.81 903 SER A N 1
ATOM 6764 C CA . SER A 1 903 ? 20.217 15.619 4.732 1.00 86.81 903 SER A CA 1
ATOM 6765 C C . SER A 1 903 ? 21.688 15.885 5.015 1.00 86.81 903 SER A C 1
ATOM 6767 O O . SER A 1 903 ? 22.389 16.450 4.185 1.00 86.81 903 SER A O 1
ATOM 6769 N N . LEU A 1 904 ? 22.122 15.499 6.216 1.00 89.62 904 LEU A N 1
ATOM 6770 C CA . LEU A 1 904 ? 23.490 15.627 6.704 1.00 89.62 904 LEU A CA 1
ATOM 6771 C C . LEU A 1 904 ? 24.046 14.237 7.011 1.00 89.62 904 LEU A C 1
ATOM 6773 O O . LEU A 1 904 ? 23.465 13.495 7.814 1.00 89.62 904 LEU A O 1
ATOM 6777 N N . THR A 1 905 ? 25.166 13.906 6.375 1.00 92.19 905 THR A N 1
ATOM 6778 C CA . THR A 1 905 ? 25.970 12.703 6.634 1.00 92.19 905 THR A CA 1
ATOM 6779 C C . THR A 1 905 ? 27.370 13.137 7.045 1.00 92.19 905 THR A C 1
ATOM 6781 O O . THR A 1 905 ? 27.950 13.999 6.388 1.00 92.19 905 THR A O 1
ATOM 6784 N N . ARG A 1 906 ? 27.928 12.516 8.083 1.00 92.31 906 ARG A N 1
ATOM 6785 C CA . ARG A 1 906 ? 29.361 12.586 8.394 1.00 92.31 906 ARG A CA 1
ATOM 6786 C C . ARG A 1 906 ? 30.076 11.392 7.780 1.00 92.31 906 ARG A C 1
ATOM 6788 O O . ARG A 1 906 ? 29.534 10.288 7.815 1.00 92.31 906 ARG A O 1
ATOM 6795 N N . TRP A 1 907 ? 31.271 11.602 7.239 1.00 92.31 907 TRP A N 1
ATOM 6796 C CA . TRP A 1 907 ? 32.118 10.538 6.703 1.00 92.31 907 TRP A CA 1
ATOM 6797 C C . TRP A 1 907 ? 33.595 10.736 7.045 1.00 92.31 907 TRP A C 1
ATOM 6799 O O . TRP A 1 907 ? 34.036 11.864 7.260 1.00 92.31 907 TRP A O 1
ATOM 6809 N N . ARG A 1 908 ? 34.360 9.644 7.078 1.00 90.56 908 ARG A N 1
ATOM 6810 C CA . ARG A 1 908 ? 35.832 9.658 7.082 1.00 90.56 908 ARG A CA 1
ATOM 6811 C C . ARG A 1 908 ? 36.388 8.351 6.502 1.00 90.56 908 ARG A C 1
ATOM 6813 O O . ARG A 1 908 ? 35.646 7.365 6.488 1.00 90.56 908 ARG A O 1
ATOM 6820 N N . PRO A 1 909 ? 37.659 8.297 6.065 1.00 88.38 909 PRO A N 1
ATOM 6821 C CA . PRO A 1 909 ? 38.360 7.030 5.859 1.00 88.38 909 PRO A CA 1
ATOM 6822 C C . PRO A 1 909 ? 38.260 6.129 7.100 1.00 88.38 909 PRO A C 1
ATOM 6824 O O . PRO A 1 909 ? 38.263 6.623 8.232 1.00 88.38 909 PRO A O 1
ATOM 6827 N N . ALA A 1 910 ? 38.140 4.819 6.894 1.00 83.44 910 ALA A N 1
ATOM 6828 C CA . ALA A 1 910 ? 38.197 3.833 7.970 1.00 83.44 910 ALA A CA 1
ATOM 6829 C C . ALA A 1 910 ? 39.662 3.520 8.320 1.00 83.44 910 ALA A C 1
ATOM 6831 O O . ALA A 1 910 ? 40.468 3.252 7.432 1.00 83.44 910 ALA A O 1
ATOM 6832 N N . ALA A 1 911 ? 39.987 3.543 9.609 1.00 78.44 911 ALA A N 1
ATOM 6833 C CA . ALA A 1 911 ? 41.301 3.229 10.153 1.00 78.44 911 ALA A CA 1
ATOM 6834 C C . ALA A 1 911 ? 41.364 1.753 10.606 1.00 78.44 911 ALA A C 1
ATOM 6836 O O . ALA A 1 911 ? 40.319 1.155 10.888 1.00 78.44 911 ALA A O 1
ATOM 6837 N N . PRO A 1 912 ? 42.564 1.153 10.754 1.00 65.56 912 PRO A N 1
ATOM 6838 C CA . PRO A 1 912 ? 42.712 -0.254 11.152 1.00 65.56 912 PRO A CA 1
ATOM 6839 C C . PRO A 1 912 ? 42.045 -0.632 12.488 1.00 65.56 912 PRO A C 1
ATOM 6841 O O . PRO A 1 912 ? 41.731 -1.798 12.705 1.00 65.56 912 PRO A O 1
ATOM 6844 N N . GLY A 1 913 ? 41.806 0.337 13.380 1.00 65.19 913 GLY A N 1
ATOM 6845 C CA . GLY A 1 913 ? 41.138 0.120 14.668 1.00 65.19 913 GLY A CA 1
ATOM 6846 C C . GLY A 1 913 ? 39.602 0.090 14.630 1.00 65.19 913 GLY A C 1
ATOM 6847 O O . GLY A 1 913 ? 38.989 -0.275 15.629 1.00 65.19 913 GLY A O 1
ATOM 6848 N N . ASP A 1 914 ? 38.953 0.443 13.514 1.00 69.19 914 ASP A N 1
ATOM 6849 C CA . ASP A 1 914 ? 37.493 0.665 13.449 1.00 69.19 914 ASP A CA 1
ATOM 6850 C C . ASP A 1 914 ? 36.639 -0.625 13.389 1.00 69.19 914 ASP A C 1
ATOM 6852 O O . ASP A 1 914 ? 35.539 -0.625 12.834 1.00 69.19 914 ASP A O 1
ATOM 6856 N N . GLY A 1 915 ? 37.135 -1.763 13.889 1.00 61.09 915 GLY A N 1
ATOM 6857 C CA . GLY A 1 915 ? 36.474 -3.073 13.731 1.00 61.09 915 GLY A CA 1
ATOM 6858 C C . GLY A 1 915 ? 36.336 -3.522 12.267 1.00 61.09 915 GLY A C 1
ATOM 6859 O O . GLY A 1 915 ? 35.532 -4.398 11.946 1.00 61.09 915 GLY A O 1
ATOM 6860 N N . ALA A 1 916 ? 37.095 -2.889 11.372 1.00 54.06 916 ALA A N 1
ATOM 6861 C CA . ALA A 1 916 ? 37.117 -3.148 9.946 1.00 54.06 916 ALA A CA 1
ATOM 6862 C C . ALA A 1 916 ? 37.894 -4.433 9.633 1.00 54.06 916 ALA A C 1
ATOM 6864 O O . ALA A 1 916 ? 39.036 -4.592 10.059 1.00 54.06 916 ALA A O 1
ATOM 6865 N N . GLY A 1 917 ? 37.308 -5.314 8.819 1.00 55.84 917 GLY A N 1
ATOM 6866 C CA . GLY A 1 917 ? 38.071 -6.373 8.163 1.00 55.84 917 GLY A CA 1
ATOM 6867 C C . GLY A 1 917 ? 39.118 -5.791 7.206 1.00 55.84 917 GLY A C 1
ATOM 6868 O O . GLY A 1 917 ? 38.973 -4.667 6.712 1.00 55.84 917 GLY A O 1
ATOM 6869 N N . ALA A 1 918 ? 40.166 -6.564 6.923 1.00 54.47 918 ALA A N 1
ATOM 6870 C CA . ALA A 1 918 ? 41.173 -6.199 5.934 1.00 54.47 918 ALA A CA 1
ATOM 6871 C C . ALA A 1 918 ? 40.580 -6.272 4.514 1.00 54.47 918 ALA A C 1
ATOM 6873 O O . ALA A 1 918 ? 40.645 -7.306 3.851 1.00 54.47 918 ALA A O 1
ATOM 6874 N N . TRP A 1 919 ? 39.996 -5.164 4.050 1.00 67.00 919 TRP A N 1
ATOM 6875 C CA . TRP A 1 919 ? 39.681 -4.989 2.633 1.00 67.00 919 TRP A CA 1
ATOM 6876 C C . TRP A 1 919 ? 40.997 -4.800 1.863 1.00 67.00 919 TRP A C 1
ATOM 6878 O O . TRP A 1 919 ? 41.808 -3.969 2.285 1.00 67.00 919 TRP A O 1
ATOM 6888 N N . PRO A 1 920 ? 41.247 -5.536 0.764 1.00 63.88 920 PRO A N 1
ATOM 6889 C CA . PRO A 1 920 ? 42.465 -5.364 -0.017 1.00 63.88 920 PRO A CA 1
ATOM 6890 C C . PRO A 1 920 ? 42.534 -3.942 -0.583 1.00 63.88 920 PRO A C 1
ATOM 6892 O O . PRO A 1 920 ? 41.567 -3.448 -1.165 1.00 63.88 920 PRO A O 1
ATOM 6895 N N . ALA A 1 921 ? 43.686 -3.289 -0.429 1.00 57.78 921 ALA A N 1
ATOM 6896 C CA . ALA A 1 921 ? 43.948 -1.967 -0.989 1.00 57.78 921 ALA A CA 1
ATOM 6897 C C . ALA A 1 921 ? 44.132 -2.064 -2.515 1.00 57.78 921 ALA A C 1
ATOM 6899 O O . ALA A 1 921 ? 45.249 -2.066 -3.022 1.00 57.78 921 ALA A O 1
ATOM 6900 N N . ALA A 1 922 ? 43.019 -2.209 -3.234 1.00 64.12 922 ALA A N 1
ATOM 6901 C CA . ALA A 1 922 ? 42.972 -2.190 -4.688 1.00 64.12 922 ALA A CA 1
ATOM 6902 C C . ALA A 1 922 ? 42.874 -0.746 -5.198 1.00 64.12 922 ALA A C 1
ATOM 6904 O O . ALA A 1 922 ? 42.075 0.043 -4.673 1.00 64.12 922 ALA A O 1
ATOM 6905 N N . ASP A 1 923 ? 43.653 -0.429 -6.235 1.00 65.19 923 ASP A N 1
ATOM 6906 C CA . ASP A 1 923 ? 43.716 0.902 -6.838 1.00 65.19 923 ASP A CA 1
ATOM 6907 C C . ASP A 1 923 ? 42.321 1.444 -7.173 1.00 65.19 923 ASP A C 1
ATOM 6909 O O . ASP A 1 923 ? 41.489 0.786 -7.802 1.00 65.19 923 ASP A O 1
ATOM 6913 N N . GLY A 1 924 ? 42.045 2.668 -6.721 1.00 78.44 924 GLY A N 1
ATOM 6914 C CA . GLY A 1 924 ? 40.748 3.306 -6.922 1.00 78.44 924 GLY A CA 1
ATOM 6915 C C . GLY A 1 924 ? 39.631 2.854 -5.968 1.00 78.44 924 GLY A C 1
ATOM 6916 O O . GLY A 1 924 ? 38.467 3.150 -6.249 1.00 78.44 924 GLY A O 1
ATOM 6917 N N . THR A 1 925 ? 39.920 2.168 -4.854 1.00 87.12 925 THR A N 1
ATOM 6918 C CA . THR A 1 925 ? 38.918 1.841 -3.814 1.00 87.12 925 THR A CA 1
ATOM 6919 C C . THR A 1 925 ? 39.300 2.377 -2.432 1.00 87.12 925 THR A C 1
ATOM 6921 O O . THR A 1 925 ? 40.470 2.414 -2.066 1.00 87.12 925 THR A O 1
ATOM 6924 N N . LEU A 1 926 ? 38.303 2.802 -1.647 1.00 86.81 926 LEU A N 1
ATOM 6925 C CA . LEU A 1 926 ? 38.489 3.315 -0.286 1.00 86.81 926 LEU A CA 1
ATOM 6926 C C . LEU A 1 926 ? 37.397 2.791 0.653 1.00 86.81 926 LEU A C 1
ATOM 6928 O O . LEU A 1 926 ? 36.209 2.826 0.333 1.00 86.81 926 LEU A O 1
ATOM 6932 N N . ARG A 1 927 ? 37.792 2.357 1.853 1.00 88.19 927 ARG A N 1
ATOM 6933 C CA . ARG A 1 927 ? 36.870 2.009 2.942 1.00 88.19 927 ARG A CA 1
ATOM 6934 C C . ARG A 1 927 ? 36.561 3.255 3.775 1.00 88.19 927 ARG A C 1
ATOM 6936 O O . ARG A 1 927 ? 37.479 3.943 4.217 1.00 88.19 927 ARG A O 1
ATOM 6943 N N . VAL A 1 928 ? 35.282 3.541 4.011 1.00 90.81 928 VAL A N 1
ATOM 6944 C CA . VAL A 1 928 ? 34.820 4.736 4.740 1.00 90.81 928 VAL A CA 1
ATOM 6945 C C . VAL A 1 928 ? 33.834 4.393 5.855 1.00 90.81 928 VAL A C 1
ATOM 6947 O O . VAL A 1 928 ? 33.000 3.496 5.711 1.00 90.81 928 VAL A O 1
ATOM 6950 N N . LEU A 1 929 ? 33.904 5.148 6.955 1.00 92.06 929 LEU A N 1
ATOM 6951 C CA . LEU A 1 929 ? 32.852 5.206 7.970 1.00 92.06 929 LEU A CA 1
ATOM 6952 C C . LEU A 1 929 ? 31.826 6.287 7.622 1.00 92.06 929 LEU A C 1
ATOM 6954 O O . LEU A 1 929 ? 32.182 7.332 7.076 1.00 92.06 929 LEU A O 1
ATOM 6958 N N . LEU A 1 930 ? 30.560 6.055 7.978 1.00 93.69 930 LEU A N 1
ATOM 6959 C CA . LEU A 1 930 ? 29.417 6.895 7.620 1.00 93.69 930 LEU A CA 1
ATOM 6960 C C . LEU A 1 930 ? 28.404 7.018 8.779 1.00 93.69 930 LEU A C 1
ATOM 6962 O O . LEU A 1 930 ? 27.761 6.039 9.159 1.00 93.69 930 LEU A O 1
ATOM 6966 N N . GLU A 1 931 ? 28.186 8.232 9.295 1.00 92.25 931 GLU A N 1
ATOM 6967 C CA . GLU A 1 931 ? 27.147 8.538 10.297 1.00 92.25 931 GLU A CA 1
ATOM 6968 C C . GLU A 1 931 ? 26.001 9.380 9.680 1.00 92.25 931 GLU A C 1
ATOM 6970 O O . GLU A 1 931 ? 26.199 10.551 9.333 1.00 92.25 931 GLU A O 1
ATOM 6975 N N . PRO A 1 932 ? 24.772 8.838 9.546 1.00 89.00 932 PRO A N 1
ATOM 6976 C CA . PRO A 1 932 ? 23.614 9.582 9.042 1.00 89.00 932 PRO A CA 1
ATOM 6977 C C . PRO A 1 932 ? 22.976 10.464 10.135 1.00 89.00 932 PRO A C 1
ATOM 6979 O O . PRO A 1 932 ? 22.069 10.031 10.852 1.00 89.00 932 PRO A O 1
ATOM 6982 N N . VAL A 1 933 ? 23.421 11.720 10.239 1.00 83.06 933 VAL A N 1
ATOM 6983 C CA . VAL A 1 933 ? 23.044 12.664 11.313 1.00 83.06 933 VAL A CA 1
ATOM 6984 C C . VAL A 1 933 ? 21.562 13.068 11.268 1.00 83.06 933 VAL A C 1
ATOM 6986 O O . VAL A 1 933 ? 20.925 13.192 12.316 1.00 83.06 933 VAL A O 1
ATOM 6989 N N . THR A 1 934 ? 20.975 13.262 10.079 1.00 70.38 934 THR A N 1
ATOM 6990 C CA . THR A 1 934 ? 19.557 13.678 9.953 1.00 70.38 934 THR A CA 1
ATOM 6991 C C . THR A 1 934 ? 18.616 12.641 9.334 1.00 70.38 934 THR A C 1
ATOM 6993 O O . THR A 1 934 ? 17.400 12.798 9.487 1.00 70.38 934 THR A O 1
ATOM 6996 N N . GLY A 1 935 ? 19.106 11.578 8.677 1.00 60.84 935 GLY A N 1
ATOM 6997 C CA . GLY A 1 935 ? 18.214 10.649 7.976 1.00 60.84 935 GLY A CA 1
ATOM 6998 C C . GLY A 1 935 ? 18.807 9.341 7.436 1.00 60.84 935 GLY A C 1
ATOM 6999 O O . GLY A 1 935 ? 19.886 9.316 6.869 1.00 60.84 935 GLY A O 1
ATOM 7000 N N . ARG A 1 936 ? 18.005 8.271 7.586 1.00 66.75 936 ARG A N 1
ATOM 7001 C CA . ARG A 1 936 ? 17.836 7.053 6.747 1.00 66.75 936 ARG A CA 1
ATOM 7002 C C . ARG A 1 936 ? 19.047 6.541 5.945 1.00 66.75 936 ARG A C 1
ATOM 7004 O O . ARG A 1 936 ? 19.508 7.215 5.042 1.00 66.75 936 ARG A O 1
ATOM 7011 N N . THR A 1 937 ? 19.370 5.256 6.103 1.00 68.56 937 THR A N 1
ATOM 7012 C CA . THR A 1 937 ? 20.365 4.458 5.347 1.00 68.56 937 THR A CA 1
ATOM 7013 C C . THR A 1 937 ? 20.542 4.830 3.865 1.00 68.56 937 THR A C 1
ATOM 7015 O O . THR A 1 937 ? 21.661 5.020 3.403 1.00 68.56 937 THR A O 1
ATOM 7018 N N . HIS A 1 938 ? 19.445 4.999 3.123 1.00 79.69 938 HIS A N 1
ATOM 7019 C CA . HIS A 1 938 ? 19.455 5.364 1.702 1.00 79.69 938 HIS A CA 1
ATOM 7020 C C . HIS A 1 938 ? 20.113 6.729 1.388 1.00 79.69 938 HIS A C 1
ATOM 7022 O O . HIS A 1 938 ? 20.598 6.932 0.280 1.00 79.69 938 HIS A O 1
ATOM 7028 N N . GLN A 1 939 ? 20.153 7.662 2.348 1.00 89.50 939 GLN A N 1
ATOM 7029 C CA . GLN A 1 939 ? 20.840 8.958 2.239 1.00 89.50 939 GLN A CA 1
ATOM 7030 C C . GLN A 1 939 ? 22.335 8.783 1.958 1.00 89.50 939 GLN A C 1
ATOM 7032 O O . GLN A 1 939 ? 22.902 9.533 1.168 1.00 89.50 939 GLN A O 1
ATOM 7037 N N . LEU A 1 940 ? 22.956 7.778 2.583 1.00 92.00 940 LEU A N 1
ATOM 7038 C CA . LEU A 1 940 ? 24.388 7.504 2.470 1.00 92.00 940 LEU A CA 1
ATOM 7039 C C . LEU A 1 940 ? 24.787 7.252 1.012 1.00 92.00 940 LEU A C 1
ATOM 7041 O O . LEU A 1 940 ? 25.724 7.863 0.513 1.00 92.00 940 LEU A O 1
ATOM 7045 N N . ARG A 1 941 ? 24.004 6.424 0.315 1.00 92.94 941 ARG A N 1
ATOM 7046 C CA . ARG A 1 941 ? 24.204 6.033 -1.089 1.00 92.94 941 ARG A CA 1
ATOM 7047 C C . ARG A 1 941 ? 24.176 7.245 -2.028 1.00 92.94 941 ARG A C 1
ATOM 7049 O O . ARG A 1 941 ? 25.099 7.445 -2.811 1.00 92.94 941 ARG A O 1
ATOM 7056 N N . VAL A 1 942 ? 23.158 8.097 -1.870 1.00 91.88 942 VAL A N 1
ATOM 7057 C CA . VAL A 1 942 ? 22.985 9.344 -2.640 1.00 91.88 942 VAL A CA 1
ATOM 7058 C C . VAL A 1 942 ? 24.129 10.327 -2.374 1.00 91.88 942 VAL A C 1
ATOM 7060 O O . VAL A 1 942 ? 24.643 10.926 -3.310 1.00 91.88 942 VAL A O 1
ATOM 7063 N N . HIS A 1 943 ? 24.545 10.491 -1.113 1.00 92.31 943 HIS A N 1
ATOM 7064 C CA . HIS A 1 943 ? 25.637 11.400 -0.744 1.00 92.31 943 HIS A CA 1
ATOM 7065 C C . HIS A 1 943 ? 26.991 10.940 -1.286 1.00 92.31 943 HIS A C 1
ATOM 7067 O O . HIS A 1 943 ? 27.734 11.756 -1.817 1.00 92.31 943 HIS A O 1
ATOM 7073 N N . MET A 1 944 ? 27.299 9.648 -1.176 1.00 92.75 944 MET A N 1
ATOM 7074 C CA . MET A 1 944 ? 28.539 9.065 -1.694 1.00 92.75 944 MET A CA 1
ATOM 7075 C C . MET A 1 944 ? 28.628 9.219 -3.221 1.00 92.75 944 MET A C 1
ATOM 7077 O O . MET A 1 944 ? 29.611 9.756 -3.728 1.00 92.75 944 MET A O 1
ATOM 7081 N N . ALA A 1 945 ? 27.557 8.900 -3.956 1.00 91.81 945 ALA A N 1
ATOM 7082 C CA . ALA A 1 945 ? 27.506 9.136 -5.400 1.00 91.81 945 ALA A CA 1
ATOM 7083 C C . ALA A 1 945 ? 27.594 10.631 -5.778 1.00 91.81 945 ALA A C 1
ATOM 7085 O O . ALA A 1 945 ? 28.302 10.979 -6.719 1.00 91.81 945 ALA A O 1
ATOM 7086 N N . ALA A 1 946 ? 26.945 11.529 -5.025 1.00 89.94 946 ALA A N 1
ATOM 7087 C CA . ALA A 1 946 ? 27.017 12.977 -5.257 1.00 89.94 946 ALA A CA 1
ATOM 7088 C C . ALA A 1 946 ? 28.404 13.589 -4.969 1.00 89.94 946 ALA A C 1
ATOM 7090 O O . ALA A 1 946 ? 28.732 14.630 -5.531 1.00 89.94 946 ALA A O 1
ATOM 7091 N N . MET A 1 947 ? 29.225 12.939 -4.138 1.00 88.94 947 MET A N 1
ATOM 7092 C CA . MET A 1 947 ? 30.639 13.282 -3.922 1.00 88.94 947 MET A CA 1
ATOM 7093 C C . MET A 1 947 ? 31.574 12.736 -5.019 1.00 88.94 947 MET A C 1
ATOM 7095 O O . MET A 1 947 ? 32.789 12.871 -4.901 1.00 88.94 947 MET A O 1
ATOM 7099 N N . GLY A 1 948 ? 31.041 12.079 -6.058 1.00 88.69 948 GLY A N 1
ATOM 7100 C CA . GLY A 1 948 ? 31.842 11.373 -7.064 1.00 88.69 948 GLY A CA 1
ATOM 7101 C C . GLY A 1 948 ? 32.456 10.061 -6.561 1.00 88.69 948 GLY A C 1
ATOM 7102 O O . GLY A 1 948 ? 33.283 9.476 -7.253 1.00 88.69 948 GLY A O 1
ATOM 7103 N N . GLN A 1 949 ? 32.046 9.583 -5.379 1.00 91.62 949 GLN A N 1
ATOM 7104 C CA . GLN A 1 949 ? 32.578 8.391 -4.713 1.00 91.62 949 GLN A CA 1
ATOM 7105 C C . GLN A 1 949 ? 31.477 7.334 -4.487 1.00 91.62 949 GLN A C 1
ATOM 7107 O O . GLN A 1 949 ? 31.138 7.028 -3.344 1.00 91.62 949 GLN A O 1
ATOM 7112 N N . PRO A 1 950 ? 30.834 6.797 -5.543 1.00 93.69 950 PRO A N 1
ATOM 7113 C CA . PRO A 1 950 ? 29.748 5.830 -5.392 1.00 93.69 950 PRO A CA 1
ATOM 7114 C C . PRO A 1 950 ? 30.199 4.544 -4.678 1.00 93.69 950 PRO A C 1
ATOM 7116 O O . PRO A 1 950 ? 31.329 4.080 -4.836 1.00 93.69 950 PRO A O 1
ATOM 7119 N N . ILE A 1 951 ? 29.284 3.953 -3.904 1.00 94.44 951 ILE A N 1
ATOM 7120 C CA . ILE A 1 951 ? 29.508 2.695 -3.177 1.00 94.44 951 ILE A CA 1
ATOM 7121 C C . ILE A 1 951 ? 29.583 1.531 -4.178 1.00 94.44 951 ILE A C 1
ATOM 7123 O O . ILE A 1 951 ? 28.752 1.431 -5.084 1.00 94.44 951 ILE A O 1
ATOM 7127 N N . LEU A 1 952 ? 30.555 0.633 -4.004 1.00 93.12 952 LEU A N 1
ATOM 7128 C CA . LEU A 1 952 ? 30.727 -0.542 -4.862 1.00 93.12 952 LEU A CA 1
ATOM 7129 C C . LEU A 1 952 ? 29.493 -1.459 -4.803 1.00 93.12 952 LEU A C 1
ATOM 7131 O O . LEU A 1 952 ? 28.904 -1.680 -3.739 1.00 93.12 952 LEU A O 1
ATOM 7135 N N . GLY A 1 953 ? 29.091 -1.982 -5.965 1.00 90.06 953 GLY A N 1
ATOM 7136 C CA . GLY A 1 953 ? 27.891 -2.815 -6.102 1.00 90.06 953 GLY A CA 1
ATOM 7137 C C . GLY A 1 953 ? 26.557 -2.072 -5.919 1.00 90.06 953 GLY A C 1
ATOM 7138 O O . GLY A 1 953 ? 25.513 -2.714 -5.773 1.00 90.06 953 GLY A O 1
ATOM 7139 N N . ASP A 1 954 ? 26.542 -0.732 -5.906 1.00 92.62 954 ASP A N 1
ATOM 7140 C CA . ASP A 1 954 ? 25.301 0.045 -5.804 1.00 92.62 954 ASP A CA 1
ATOM 7141 C C . ASP A 1 954 ? 24.533 0.103 -7.136 1.00 92.62 954 ASP A C 1
ATOM 7143 O O . ASP A 1 954 ? 24.634 1.063 -7.896 1.00 92.62 954 ASP A O 1
ATOM 7147 N N . ALA A 1 955 ? 23.678 -0.895 -7.366 1.00 89.31 955 ALA A N 1
ATOM 7148 C CA . ALA A 1 955 ? 22.795 -1.009 -8.534 1.00 89.31 955 ALA A CA 1
ATOM 7149 C C . ALA A 1 955 ? 21.709 0.091 -8.686 1.00 89.31 955 ALA A C 1
ATOM 7151 O O . ALA A 1 955 ? 20.770 -0.081 -9.461 1.00 89.31 955 ALA A O 1
ATOM 7152 N N . LEU A 1 956 ? 21.778 1.189 -7.923 1.00 89.25 956 LEU A N 1
ATOM 7153 C CA . LEU A 1 956 ? 20.932 2.379 -8.089 1.00 89.25 956 LEU A CA 1
ATOM 7154 C C . LEU A 1 956 ? 21.740 3.659 -8.355 1.00 89.25 956 LEU A C 1
ATOM 7156 O O . LEU A 1 956 ? 21.225 4.554 -9.022 1.00 89.25 956 LEU A O 1
ATOM 7160 N N . TYR A 1 957 ? 22.958 3.770 -7.814 1.00 90.31 957 TYR A N 1
ATOM 7161 C CA . TYR A 1 957 ? 23.727 5.024 -7.805 1.00 90.31 957 TYR A CA 1
ATOM 7162 C C . TYR A 1 957 ? 25.174 4.912 -8.301 1.00 90.31 957 TYR A C 1
ATOM 7164 O O . TYR A 1 957 ? 25.814 5.942 -8.507 1.00 90.31 957 TYR A O 1
ATOM 7172 N N . ALA A 1 958 ? 25.704 3.704 -8.503 1.00 89.94 958 ALA A N 1
ATOM 7173 C CA . ALA A 1 958 ? 27.003 3.513 -9.139 1.00 89.94 958 ALA A CA 1
ATOM 7174 C C . ALA A 1 958 ? 26.860 3.476 -10.675 1.00 89.94 958 ALA A C 1
ATOM 7176 O O . ALA A 1 958 ? 25.908 2.880 -11.184 1.00 89.94 958 ALA A O 1
ATOM 7177 N N . PRO A 1 959 ? 27.811 4.048 -11.440 1.00 90.06 959 PRO A N 1
ATOM 7178 C CA . PRO A 1 959 ? 27.950 3.746 -12.864 1.00 90.06 959 PRO A CA 1
ATOM 7179 C C . PRO A 1 959 ? 28.147 2.234 -13.086 1.00 90.06 959 PRO A C 1
ATOM 7181 O O . PRO A 1 959 ? 28.752 1.592 -12.223 1.00 90.06 959 PRO A O 1
ATOM 7184 N N . PRO A 1 960 ? 27.736 1.655 -14.233 1.00 89.12 960 PRO A N 1
ATOM 7185 C CA . PRO A 1 960 ? 27.803 0.207 -14.466 1.00 89.12 960 PRO A CA 1
ATOM 7186 C C . PRO A 1 960 ? 29.181 -0.422 -14.207 1.00 89.12 960 PRO A C 1
ATOM 7188 O O . PRO A 1 960 ? 29.258 -1.504 -13.632 1.00 89.12 960 PRO A O 1
ATOM 7191 N N . ALA A 1 961 ? 30.267 0.285 -14.540 1.00 88.06 961 ALA A N 1
ATOM 7192 C CA . ALA A 1 961 ? 31.633 -0.153 -14.246 1.00 88.06 961 ALA A CA 1
ATOM 7193 C C . ALA A 1 961 ? 31.900 -0.307 -12.734 1.00 88.06 961 ALA A C 1
ATOM 7195 O O . ALA A 1 961 ? 32.418 -1.332 -12.308 1.00 88.06 961 ALA A O 1
ATOM 7196 N N . VAL A 1 962 ? 31.488 0.662 -11.904 1.00 87.62 962 VAL A N 1
ATOM 7197 C CA . VAL A 1 962 ? 31.661 0.612 -10.436 1.00 87.62 962 VAL A CA 1
ATOM 7198 C C . VAL A 1 962 ? 30.659 -0.342 -9.775 1.00 87.62 962 VAL A C 1
ATOM 7200 O O . VAL A 1 962 ? 30.962 -0.956 -8.751 1.00 87.62 962 VAL A O 1
ATOM 7203 N N . GLN A 1 963 ? 29.475 -0.519 -10.367 1.00 90.56 963 GLN A N 1
ATOM 7204 C CA . GLN A 1 963 ? 28.544 -1.567 -9.952 1.00 90.56 963 GLN A CA 1
ATOM 7205 C C . GLN A 1 963 ? 29.168 -2.959 -10.151 1.00 90.56 963 GLN A C 1
ATOM 7207 O O . GLN A 1 963 ? 29.056 -3.795 -9.259 1.00 90.56 963 GLN A O 1
ATOM 7212 N N . ALA A 1 964 ? 29.853 -3.199 -11.273 1.00 88.75 964 ALA A N 1
ATOM 7213 C CA . ALA A 1 964 ? 30.471 -4.489 -11.584 1.00 88.75 964 ALA A CA 1
ATOM 7214 C C . ALA A 1 964 ? 31.644 -4.871 -10.655 1.00 88.75 964 ALA A C 1
ATOM 7216 O O . ALA A 1 964 ? 31.930 -6.057 -10.510 1.00 88.75 964 ALA A O 1
ATOM 7217 N N . LEU A 1 965 ? 32.280 -3.904 -9.977 1.00 88.50 965 LEU A N 1
ATOM 7218 C CA . LEU A 1 965 ? 33.391 -4.154 -9.041 1.00 88.50 965 LEU A CA 1
ATOM 7219 C C . LEU A 1 965 ? 32.997 -4.951 -7.780 1.00 88.50 965 LEU A C 1
ATOM 7221 O O . LEU A 1 965 ? 33.882 -5.400 -7.054 1.00 88.50 965 LEU A O 1
ATOM 7225 N N . ALA A 1 966 ? 31.703 -5.128 -7.480 1.00 88.50 966 ALA A N 1
ATOM 7226 C CA . ALA A 1 966 ? 31.266 -5.986 -6.378 1.00 88.50 966 ALA A CA 1
ATOM 7227 C C . ALA A 1 966 ? 29.906 -6.660 -6.652 1.00 88.50 966 ALA A C 1
ATOM 7229 O O . ALA A 1 966 ? 28.958 -5.986 -7.053 1.00 88.50 966 ALA A O 1
ATOM 7230 N N . PRO A 1 967 ? 29.732 -7.959 -6.330 1.00 86.56 967 PRO A N 1
ATOM 7231 C CA . PRO A 1 967 ? 28.489 -8.700 -6.594 1.00 86.56 967 PRO A CA 1
ATOM 7232 C C . PRO A 1 967 ? 27.305 -8.290 -5.694 1.00 86.56 967 PRO A C 1
ATOM 7234 O O . PRO A 1 967 ? 26.202 -8.816 -5.832 1.00 86.56 967 PRO A O 1
ATOM 7237 N N . ARG A 1 968 ? 27.519 -7.379 -4.737 1.00 92.06 968 ARG A N 1
ATOM 7238 C CA . ARG A 1 968 ? 26.502 -6.829 -3.830 1.00 92.06 968 ARG A CA 1
ATOM 7239 C C . ARG A 1 968 ? 26.905 -5.424 -3.388 1.00 92.06 968 ARG A C 1
ATOM 7241 O O . ARG A 1 968 ? 28.094 -5.125 -3.325 1.00 92.06 968 ARG A O 1
ATOM 7248 N N . LEU A 1 969 ? 25.926 -4.619 -2.974 1.00 94.19 969 LEU A N 1
ATOM 7249 C CA . LEU A 1 969 ? 26.156 -3.322 -2.331 1.00 94.19 969 LEU A CA 1
ATOM 7250 C C . LEU A 1 969 ? 27.065 -3.476 -1.097 1.00 94.19 969 LEU A C 1
ATOM 7252 O O . LEU A 1 969 ? 26.656 -4.064 -0.091 1.00 94.19 969 LEU A O 1
ATOM 7256 N N . LEU A 1 970 ? 28.264 -2.895 -1.144 1.00 93.75 970 LEU A N 1
ATOM 7257 C CA . LEU A 1 970 ? 29.208 -2.875 -0.024 1.00 93.75 970 LEU A CA 1
ATOM 7258 C C . LEU A 1 970 ? 28.864 -1.745 0.958 1.00 93.75 970 LEU A C 1
ATOM 7260 O O . LEU A 1 970 ? 29.611 -0.785 1.116 1.00 93.75 970 LEU A O 1
ATOM 7264 N N . LEU A 1 971 ? 27.700 -1.869 1.610 1.00 94.81 971 LEU A N 1
ATOM 7265 C CA . LEU A 1 971 ? 27.230 -1.008 2.702 1.00 94.81 971 LEU A CA 1
ATOM 7266 C C . LEU A 1 971 ? 26.709 -1.870 3.863 1.00 94.81 971 LEU A C 1
ATOM 7268 O O . LEU A 1 971 ? 25.811 -2.705 3.681 1.00 94.81 971 LEU A O 1
ATOM 7272 N N . HIS A 1 972 ? 27.242 -1.631 5.061 1.00 94.00 972 HIS A N 1
ATOM 7273 C CA . HIS A 1 972 ? 26.934 -2.378 6.279 1.00 94.00 972 HIS A CA 1
ATOM 7274 C C . HIS A 1 972 ? 26.595 -1.444 7.449 1.00 94.00 972 HIS A C 1
ATOM 7276 O O . HIS A 1 972 ? 27.311 -0.478 7.699 1.00 94.00 972 HIS A O 1
ATOM 7282 N N . ALA A 1 973 ? 25.521 -1.728 8.183 1.00 94.56 973 ALA A N 1
ATOM 7283 C CA . ALA A 1 973 ? 25.163 -1.055 9.432 1.00 94.56 973 ALA A CA 1
ATOM 7284 C C . ALA A 1 973 ? 25.918 -1.701 10.608 1.00 94.56 973 ALA A C 1
ATOM 7286 O O . ALA A 1 973 ? 25.380 -2.587 11.270 1.00 94.56 973 ALA A O 1
ATOM 7287 N N . GLN A 1 974 ? 27.173 -1.293 10.817 1.00 93.12 974 GLN A N 1
ATOM 7288 C CA . GLN A 1 974 ? 28.079 -1.918 11.788 1.00 93.12 974 GLN A CA 1
ATOM 7289 C C . GLN A 1 974 ? 27.702 -1.631 13.243 1.00 93.12 974 GLN A C 1
ATOM 7291 O O . GLN A 1 974 ? 27.686 -2.557 14.041 1.00 93.12 974 GLN A O 1
ATOM 7296 N N . HIS A 1 975 ? 27.402 -0.377 13.591 1.00 93.12 975 HIS A N 1
ATOM 7297 C CA . HIS A 1 975 ? 27.239 0.041 14.988 1.00 93.12 975 HIS A CA 1
ATOM 7298 C C . HIS A 1 975 ? 25.861 0.648 15.244 1.00 93.12 975 HIS A C 1
ATOM 7300 O O . HIS A 1 975 ? 25.399 1.492 14.466 1.00 93.12 975 HIS A O 1
ATOM 7306 N N . VAL A 1 976 ? 25.241 0.310 16.378 1.00 93.81 976 VAL A N 1
ATOM 7307 C CA . VAL A 1 976 ? 24.048 0.998 16.894 1.00 93.81 976 VAL A CA 1
ATOM 7308 C C . VAL A 1 976 ? 24.102 1.139 18.419 1.00 93.81 976 VAL A C 1
ATOM 7310 O O . VAL A 1 976 ? 24.324 0.162 19.129 1.00 93.81 976 VAL A O 1
ATOM 7313 N N . ALA A 1 977 ? 23.858 2.351 18.927 1.00 93.88 977 ALA A N 1
ATOM 7314 C CA . ALA A 1 977 ? 23.837 2.641 20.362 1.00 93.88 977 ALA A CA 1
ATOM 7315 C C . ALA A 1 977 ? 22.646 3.528 20.760 1.00 93.88 977 ALA A C 1
ATOM 7317 O O . ALA A 1 977 ? 22.291 4.471 20.045 1.00 93.88 977 ALA A O 1
ATOM 7318 N N . PHE A 1 978 ? 22.007 3.188 21.881 1.00 94.75 978 PHE A N 1
ATOM 7319 C CA . PHE A 1 978 ? 20.744 3.762 22.364 1.00 94.75 978 PHE A CA 1
ATOM 7320 C C . PHE A 1 978 ? 20.495 3.413 23.843 1.00 94.75 978 PHE A C 1
ATOM 7322 O O . PHE A 1 978 ? 21.139 2.527 24.393 1.00 94.75 978 PHE A O 1
ATOM 7329 N N . ALA A 1 979 ? 19.543 4.083 24.497 1.00 93.19 979 ALA A N 1
ATOM 7330 C CA . ALA A 1 979 ? 19.110 3.724 25.851 1.00 93.19 979 ALA A CA 1
ATOM 7331 C C . ALA A 1 979 ? 18.052 2.602 25.829 1.00 93.19 979 ALA A C 1
ATOM 7333 O O . ALA A 1 979 ? 17.097 2.661 25.053 1.00 93.19 979 ALA A O 1
ATOM 7334 N N . HIS A 1 980 ? 18.195 1.599 26.699 1.00 95.75 980 HIS A N 1
ATOM 7335 C CA . HIS A 1 980 ? 17.235 0.502 26.854 1.00 95.75 980 HIS A CA 1
ATOM 7336 C C . HIS A 1 980 ? 15.843 1.031 27.278 1.00 95.75 980 HIS A C 1
ATOM 7338 O O . HIS A 1 980 ? 15.753 1.797 28.243 1.00 95.75 980 HIS A O 1
ATOM 7344 N N . PRO A 1 981 ? 14.737 0.634 26.615 1.00 90.94 981 PRO A N 1
ATOM 7345 C CA . PRO A 1 981 ? 13.458 1.350 26.684 1.00 90.94 981 PRO A CA 1
ATOM 7346 C C . PRO A 1 981 ? 12.711 1.243 28.024 1.00 90.94 981 PRO A C 1
ATOM 7348 O O . PRO A 1 981 ? 11.810 2.044 28.262 1.00 90.94 981 PRO A O 1
ATOM 7351 N N . ARG A 1 982 ? 13.062 0.284 28.896 1.00 90.06 982 ARG A N 1
ATOM 7352 C CA . ARG A 1 982 ? 12.473 0.124 30.246 1.00 90.06 982 ARG A CA 1
ATOM 7353 C C . ARG A 1 982 ? 13.360 0.664 31.371 1.00 90.06 982 ARG A C 1
ATOM 7355 O O . ARG A 1 982 ? 12.842 1.082 32.399 1.00 90.06 982 ARG A O 1
ATOM 7362 N N . THR A 1 983 ? 14.683 0.645 31.200 1.00 91.19 983 THR A N 1
ATOM 7363 C CA . THR A 1 983 ? 15.662 0.915 32.280 1.00 91.19 983 THR A CA 1
ATOM 7364 C C . THR A 1 983 ? 16.497 2.175 32.058 1.00 91.19 983 THR A C 1
ATOM 7366 O O . THR A 1 983 ? 17.184 2.610 32.976 1.00 91.19 983 THR A O 1
ATOM 7369 N N . GLY A 1 984 ? 16.497 2.744 30.848 1.00 90.25 984 GLY A N 1
ATOM 7370 C CA . GLY A 1 984 ? 17.335 3.888 30.479 1.00 90.25 984 GLY A CA 1
ATOM 7371 C C . GLY A 1 984 ? 18.835 3.584 30.367 1.00 90.25 984 GLY A C 1
ATOM 7372 O O . GLY A 1 984 ? 19.604 4.477 30.020 1.00 90.25 984 GLY A O 1
ATOM 7373 N N . THR A 1 985 ? 19.274 2.348 30.632 1.00 93.62 985 THR A N 1
ATOM 7374 C CA . THR A 1 985 ? 20.695 1.970 30.587 1.00 93.62 985 THR A CA 1
ATOM 7375 C C . THR A 1 985 ? 21.243 2.077 29.161 1.00 93.62 985 THR A C 1
ATOM 7377 O O . THR A 1 985 ? 20.593 1.572 28.241 1.00 93.62 985 THR A O 1
ATOM 7380 N N . PRO A 1 986 ? 22.416 2.699 28.942 1.00 94.56 986 PRO A N 1
ATOM 7381 C CA . PRO A 1 986 ? 23.011 2.792 27.615 1.00 94.56 986 PRO A CA 1
ATOM 7382 C C . PRO A 1 986 ? 23.431 1.404 27.121 1.00 94.56 986 PRO A C 1
ATOM 7384 O O . PRO A 1 986 ? 24.104 0.660 27.831 1.00 94.56 986 PRO A O 1
ATOM 7387 N N . LEU A 1 987 ? 23.040 1.079 25.893 1.00 95.25 987 LEU A N 1
ATOM 7388 C CA . LEU A 1 987 ? 23.440 -0.115 25.161 1.00 95.25 987 LEU A CA 1
ATOM 7389 C C . LEU A 1 987 ? 24.168 0.299 23.881 1.00 95.25 987 LEU A C 1
ATOM 7391 O O . LEU A 1 987 ? 23.816 1.299 23.251 1.00 95.25 987 LEU A O 1
ATOM 7395 N N . ALA A 1 988 ? 25.154 -0.497 23.487 1.00 95.31 988 ALA A N 1
ATOM 7396 C CA . ALA A 1 988 ? 25.886 -0.367 22.236 1.00 95.31 988 ALA A CA 1
ATOM 7397 C C . ALA A 1 988 ? 26.132 -1.766 21.667 1.00 95.31 988 ALA A C 1
ATOM 7399 O O . ALA A 1 988 ? 26.447 -2.690 22.417 1.00 95.31 988 ALA A O 1
ATOM 7400 N N . PHE A 1 989 ? 25.962 -1.914 20.357 1.00 95.38 989 PHE A N 1
ATOM 7401 C CA . PHE A 1 989 ? 26.133 -3.175 19.648 1.00 95.38 989 PHE A CA 1
ATOM 7402 C C . PHE A 1 989 ? 26.923 -2.942 18.367 1.00 95.38 989 PHE A C 1
ATOM 7404 O O . PHE A 1 989 ? 26.625 -2.006 17.618 1.00 95.38 989 PHE A O 1
ATOM 7411 N N . ASP A 1 990 ? 27.875 -3.835 18.112 1.00 92.38 990 ASP A N 1
ATOM 7412 C CA . ASP A 1 990 ? 28.765 -3.813 16.959 1.00 92.38 990 ASP A CA 1
ATOM 7413 C C . ASP A 1 990 ? 28.710 -5.145 16.206 1.00 92.38 990 ASP A C 1
ATOM 7415 O O . ASP A 1 990 ? 28.642 -6.221 16.801 1.00 92.38 990 ASP A O 1
ATOM 7419 N N . LEU A 1 991 ? 28.744 -5.057 14.879 1.00 91.56 991 LEU A N 1
ATOM 7420 C CA . LEU A 1 991 ? 28.790 -6.179 13.952 1.00 91.56 991 LEU A CA 1
ATOM 7421 C C . LEU A 1 991 ? 29.799 -5.847 12.843 1.00 91.56 991 LEU A C 1
ATOM 7423 O O . LEU A 1 991 ? 29.501 -4.995 12.002 1.00 91.56 991 LEU A O 1
ATOM 7427 N N . PRO A 1 992 ? 30.989 -6.477 12.834 1.00 87.19 992 PRO A N 1
ATOM 7428 C CA . PRO A 1 992 ? 31.986 -6.254 11.793 1.00 87.19 992 PRO A CA 1
ATOM 7429 C C . PRO A 1 992 ? 31.401 -6.492 10.400 1.00 87.19 992 PRO A C 1
ATOM 7431 O O . PRO A 1 992 ? 30.696 -7.479 10.166 1.00 87.19 992 PRO A O 1
ATOM 7434 N N . ALA A 1 993 ? 31.693 -5.590 9.462 1.00 86.75 993 ALA A N 1
ATOM 7435 C CA . ALA A 1 993 ? 31.220 -5.753 8.094 1.00 86.75 993 ALA A CA 1
ATOM 7436 C C . ALA A 1 993 ? 31.827 -7.026 7.454 1.00 86.75 993 ALA A C 1
ATOM 7438 O O . ALA A 1 993 ? 33.015 -7.292 7.636 1.00 86.75 993 ALA A O 1
ATOM 7439 N N . PRO A 1 994 ? 31.050 -7.813 6.681 1.00 81.31 994 PRO A N 1
ATOM 7440 C CA . PRO A 1 994 ? 31.500 -9.067 6.065 1.00 81.31 994 PRO A CA 1
ATOM 7441 C C . PRO A 1 994 ? 32.278 -8.825 4.755 1.00 81.31 994 PRO A C 1
ATOM 7443 O O . PRO A 1 994 ? 32.073 -9.528 3.761 1.00 81.31 994 PRO A O 1
ATOM 7446 N N . PHE A 1 995 ? 33.059 -7.748 4.742 1.00 79.12 995 PHE A N 1
ATOM 7447 C CA . PHE A 1 995 ? 33.942 -7.213 3.709 1.00 79.12 995 PHE A CA 1
ATOM 7448 C C . PHE A 1 995 ? 34.855 -6.192 4.396 1.00 79.12 995 PHE A C 1
ATOM 7450 O O . PHE A 1 995 ? 34.412 -5.587 5.398 1.00 79.12 995 PHE A O 1
#

Organism: NCBI:txid80868

Radius of gyration: 61.41 Å; Cα contacts (8 Å, |Δi|>4): 1308; chains: 1; bounding box: 131×106×222 Å

Mean predicted aligned error: 24.71 Å